Protein 3MMT (pdb70)

InterPro domains:
  IPR000741 Fructose-bisphosphate aldolase, class-I [PF00274] (5-340)
  IPR000741 Fructose-bisphosphate aldolase, class-I [PTHR11627] (4-340)
  IPR013785 Aldolase-type TIM barrel [G3DSA:3.20.20.70] (1-343)
  IPR029768 Fructose-bisphosphate aldolase class-I active site [PS00158] (215-225)

Sequence (1363 aa):
GSMNERLEDIALTLVGAGKGILAADESTATIGKRFESIGVECTEDNRRAYREMLFTAKEAMESAISGVILFDETLRQKASTGQMLTDLIRDAGAVPGIKVDTGAKPLAAFPQETITEGLDGLRERRLKDYYTLGARFAKWRAVIAIDAQTLPTRGAISQNAQALARYAALCQEAGLVPIVEPEVLMDGPSRQHSITRCFEVTKVVLHTVFKELFEARVLFEGMILKPNMVIDGKDARIASVEEVAEKTVHVLKQTVPAAVPGIAFLSGGQTDEEATAHLSAMNALGALPWKLTFSYGRALQAAALKAWAGKNENIVVAQKAFCHRARMNHLAALGQWTKDQESMNERLEEDIALTLVGAGKGILAADESTATIGKRFESIGVECTEDNRRAYREMLFTAKEAMESAISGVILFDETLRQKASTGQMLTDLIRDAGAVPGIKVDTGAKPLAAFPQETITEGLDGLRERRLKDYYTLGARFAKWRAVIAIDAQTLPTRGAISSQNAQALARYAALCQEAGLVPIVEPEVLMDGPSRQHSITRCFEVTKVVLHTVFKELFEARVLFEGMILKPNMVIDGKDARIASVEEVAEKTVHVLKQTVPAAVPGIAFLSGGQTDEEATAHLSAMNALGALPWKLTFSYGRALQAAALKAWAGKNENIVVAQKAFCHRARMNHLAALGQWTKDQESMMNERLEDIALTLVGAGKGILAADESTATIGKRFESIGVECTEDNRRAYREMLFTAKEAMESAISGVILFDETLRQKASTGQMLTDLIRDAGAVPGIKVDTGAKPLAAFPQETITEGLDGLRERLKDYYTLGARFAKWRAVIAIDAQTLPTRGAISQNAQALARYAALCQEAGLVPIVEPEVLMDGPSRQHSITRCFEVTKVVLHTVFKELFEARVLFEGMILKPNMVIDGKDARIASVEEVAEKTVHVLKQTVPAAVPGIAFLSGGQTDEEATAHLSAMNALGALPWKLTFSYGRALQAAALKAWAGKNENIVVAQKAFCHRARMNHLAALGQWTKDQEKSMNERLEDIALTLVGAGKGILAADESTATIGKRFESIGVECTEDNRRAYREMLFTAKEAMESAISGVILFDETLRQKASTGQMLTDLIRDAGAVPGIKVDTGAKPLAAFPQETITEGLDGLRERRLKDYYTLGARFAKWRAVIAIDAQTLPTRGAISQNAQALARYAALCQEAGLVPIVEPEVLMDGPSRQHSITRCFEVTKVVLHTVFKELFEARVLFEGMILKPNMVIDGKDARIASVEEVAEKTVHVLKQTVPAAVPGIAFLSGGQTDEEATAHLSAMNALGALPWKLTFSYGRALQAAALKAWAGKNENIVVAQKAFCHRARMNHLAALGQWTKDQEK

Structure (mmCIF, N/CA/C/O backbone):
data_3MMT
#
_entry.id   3MMT
#
_cell.length_a   72.390
_cell.length_b   127.710
_cell.length_c   157.630
_cell.angle_alpha   90.00
_cell.angle_beta   90.00
_cell.angle_gamma   90.00
#
_symmetry.space_group_name_H-M   'P 21 21 21'
#
loop_
_entity.id
_entity.type
_entity.pdbx_description
1 polymer 'Fructose-bisphosphate aldolase'
2 non-polymer '1,6-FRUCTOSE DIPHOSPHATE (LINEAR FORM)'
3 water water
#
loop_
_atom_site.group_PDB
_atom_site.id
_atom_site.type_symbol
_atom_site.label_atom_id
_atom_site.label_alt_id
_atom_site.label_comp_id
_atom_site.label_asym_id
_atom_site.label_entity_id
_atom_site.label_seq_id
_atom_site.pdbx_PDB_ins_code
_atom_site.Cartn_x
_atom_site.Cartn_y
_atom_site.Cartn_z
_atom_site.occupancy
_atom_site.B_iso_or_equiv
_atom_site.auth_seq_id
_atom_site.auth_comp_id
_atom_site.auth_asym_id
_atom_site.auth_atom_id
_atom_site.pdbx_PDB_model_num
ATOM 1 N N . GLY A 1 3 ? 34.406 5.771 11.647 1.00 43.90 -1 GLY A N 1
ATOM 2 C CA . GLY A 1 3 ? 35.814 6.236 11.887 1.00 45.69 -1 GLY A CA 1
ATOM 3 C C . GLY A 1 3 ? 36.232 7.348 10.924 1.00 45.75 -1 GLY A C 1
ATOM 4 O O . GLY A 1 3 ? 36.053 8.534 11.206 1.00 45.55 -1 GLY A O 1
ATOM 5 N N . SER A 1 4 ? 36.802 6.964 9.783 1.00 45.89 0 SER A N 1
ATOM 6 C CA . SER A 1 4 ? 36.994 7.903 8.672 1.00 45.61 0 SER A CA 1
ATOM 7 C C . SER A 1 4 ? 35.626 8.295 8.105 1.00 43.62 0 SER A C 1
ATOM 8 O O . SER A 1 4 ? 35.439 9.436 7.689 1.00 43.60 0 SER A O 1
ATOM 10 N N . MET A 1 5 ? 34.683 7.350 8.119 1.00 41.88 1 MET A N 1
ATOM 11 C CA . MET A 1 5 ? 33.326 7.560 7.596 1.00 40.32 1 MET A CA 1
ATOM 12 C C . MET A 1 5 ? 32.503 8.509 8.461 1.00 38.58 1 MET A C 1
ATOM 13 O O . MET A 1 5 ? 31.832 9.393 7.937 1.00 37.90 1 MET A O 1
ATOM 18 N N . ASN A 1 6 ? 32.563 8.335 9.775 1.00 37.46 2 ASN A N 1
ATOM 19 C CA . ASN A 1 6 ? 32.026 9.330 10.702 1.00 36.74 2 ASN A CA 1
ATOM 20 C C . ASN A 1 6 ? 32.590 10.724 10.401 1.00 36.76 2 ASN A C 1
ATOM 21 O O . ASN A 1 6 ? 31.846 11.693 10.273 1.00 35.73 2 ASN A O 1
ATOM 26 N N . GLU A 1 7 ? 33.909 10.802 10.272 1.00 37.32 3 GLU A N 1
ATOM 27 C CA . GLU A 1 7 ? 34.595 12.060 9.981 1.00 38.30 3 GLU A CA 1
ATOM 28 C C . GLU A 1 7 ? 34.041 12.707 8.703 1.00 36.90 3 GLU A C 1
ATOM 29 O O . GLU A 1 7 ? 33.829 13.919 8.639 1.00 37.18 3 GLU A O 1
ATOM 35 N N . ARG A 1 8 ? 33.778 11.878 7.700 1.00 35.32 4 ARG A N 1
ATOM 36 C CA . ARG A 1 8 ? 33.194 12.317 6.440 1.00 34.05 4 ARG A CA 1
ATOM 37 C C . ARG A 1 8 ? 31.770 12.829 6.614 1.00 32.17 4 ARG A C 1
ATOM 38 O O . ARG A 1 8 ? 31.405 13.839 6.018 1.00 31.89 4 ARG A O 1
ATOM 46 N N . LEU A 1 9 ? 30.955 12.126 7.401 1.00 30.49 5 LEU A N 1
ATOM 47 C CA . LEU A 1 9 ? 29.595 12.592 7.669 1.00 29.17 5 LEU A CA 1
ATOM 48 C C . LEU A 1 9 ? 29.609 13.992 8.303 1.00 29.78 5 LEU A C 1
ATOM 49 O O . LEU A 1 9 ? 28.740 14.811 7.986 1.00 28.87 5 LEU A O 1
ATOM 54 N N . GLU A 1 10 ? 30.596 14.272 9.166 1.00 30.67 6 GLU A N 1
ATOM 55 C CA . GLU A 1 10 ? 30.701 15.595 9.804 1.00 31.93 6 GLU A CA 1
ATOM 56 C C . GLU A 1 10 ? 31.008 16.619 8.741 1.00 32.61 6 GLU A C 1
ATOM 57 O O . GLU A 1 10 ? 30.352 17.658 8.678 1.00 32.85 6 GLU A O 1
ATOM 63 N N . ASP A 1 11 ? 32.009 16.316 7.913 1.00 32.98 7 ASP A N 1
ATOM 64 C CA . ASP A 1 11 ? 32.435 17.222 6.859 1.00 33.96 7 ASP A CA 1
ATOM 65 C C . ASP A 1 11 ? 31.259 17.601 5.960 1.00 32.69 7 ASP A C 1
ATOM 66 O O . ASP A 1 11 ? 31.087 18.777 5.644 1.00 33.34 7 ASP A O 1
ATOM 71 N N . ILE A 1 12 ? 30.455 16.616 5.555 1.00 30.80 8 ILE A N 1
ATOM 72 C CA . ILE A 1 12 ? 29.278 16.892 4.723 1.00 29.91 8 ILE A CA 1
ATOM 73 C C . ILE A 1 12 ? 28.285 17.753 5.497 1.00 29.60 8 ILE A C 1
ATOM 74 O O . ILE A 1 12 ? 27.782 18.738 4.975 1.00 29.84 8 ILE A O 1
ATOM 79 N N . ALA A 1 13 ? 28.012 17.373 6.743 1.00 29.26 9 ALA A N 1
ATOM 80 C CA . ALA A 1 13 ? 27.085 18.115 7.595 1.00 29.33 9 ALA A CA 1
ATOM 81 C C . ALA A 1 13 ? 27.545 19.574 7.784 1.00 30.74 9 ALA A C 1
ATOM 82 O O . ALA A 1 13 ? 26.759 20.505 7.644 1.00 30.44 9 ALA A O 1
ATOM 84 N N . LEU A 1 14 ? 28.822 19.763 8.077 1.00 32.18 10 LEU A N 1
ATOM 85 C CA . LEU A 1 14 ? 29.379 21.111 8.219 1.00 34.51 10 LEU A CA 1
ATOM 86 C C . LEU A 1 14 ? 29.236 21.923 6.932 1.00 35.11 10 LEU A C 1
ATOM 87 O O . LEU A 1 14 ? 28.838 23.089 6.983 1.00 35.96 10 LEU A O 1
ATOM 92 N N . THR A 1 15 ? 29.527 21.314 5.781 1.00 34.79 11 THR A N 1
ATOM 93 C CA . THR A 1 15 ? 29.378 22.035 4.512 1.00 35.43 11 THR A CA 1
ATOM 94 C C . THR A 1 15 ? 27.952 22.528 4.306 1.00 34.81 11 THR A C 1
ATOM 95 O O . THR A 1 15 ? 27.744 23.646 3.829 1.00 36.15 11 THR A O 1
ATOM 99 N N . LEU A 1 16 ? 26.979 21.694 4.659 1.00 33.14 12 LEU A N 1
ATOM 100 C CA . LEU A 1 16 ? 25.569 22.040 4.491 1.00 32.69 12 LEU A CA 1
ATOM 101 C C . LEU A 1 16 ? 25.100 23.226 5.343 1.00 33.50 12 LEU A C 1
ATOM 102 O O . LEU A 1 16 ? 24.085 23.836 5.024 1.00 33.83 12 LEU A O 1
ATOM 107 N N . VAL A 1 17 ? 25.810 23.550 6.422 1.00 34.16 13 VAL A N 1
ATOM 108 C CA . VAL A 1 17 ? 25.395 24.662 7.284 1.00 34.91 13 VAL A CA 1
ATOM 109 C C . VAL A 1 17 ? 26.489 25.717 7.460 1.00 36.88 13 VAL A C 1
ATOM 110 O O . VAL A 1 17 ? 26.343 26.629 8.267 1.00 38.36 13 VAL A O 1
ATOM 114 N N . GLY A 1 18 ? 27.552 25.637 6.668 1.00 37.77 14 GLY A N 1
ATOM 115 C CA . GLY A 1 18 ? 28.704 26.547 6.825 1.00 39.72 14 GLY A CA 1
ATOM 116 C C . GLY A 1 18 ? 28.666 27.817 5.981 1.00 41.12 14 GLY A C 1
ATOM 117 O O . GLY A 1 18 ? 27.908 27.915 5.019 1.00 40.90 14 GLY A O 1
ATOM 118 N N . ALA A 1 19 ? 29.486 28.797 6.360 1.00 43.10 15 ALA A N 1
ATOM 119 C CA . ALA A 1 19 ? 29.737 29.993 5.534 1.00 44.63 15 ALA A CA 1
ATOM 120 C C . ALA A 1 19 ? 28.484 30.813 5.226 1.00 44.72 15 ALA A C 1
ATOM 121 O O . ALA A 1 19 ? 28.348 31.354 4.128 1.00 45.46 15 ALA A O 1
ATOM 123 N N . GLY A 1 20 ? 27.571 30.892 6.186 1.00 43.98 16 GLY A N 1
ATOM 124 C CA . GLY A 1 20 ? 26.330 31.636 6.010 1.00 44.21 16 GLY A CA 1
ATOM 125 C C . GLY A 1 20 ? 25.436 31.171 4.873 1.00 43.11 16 GLY A C 1
ATOM 126 O O . GLY A 1 20 ? 24.642 31.949 4.345 1.00 44.34 16 GLY A O 1
ATOM 127 N N . LYS A 1 21 ? 25.551 29.907 4.492 1.00 41.24 17 LYS A N 1
ATOM 128 C CA . LYS A 1 21 ? 24.719 29.350 3.436 1.00 40.25 17 LYS A CA 1
ATOM 129 C C . LYS A 1 21 ? 23.599 28.499 4.051 1.00 38.30 17 LYS A C 1
ATOM 130 O O . LYS A 1 21 ? 23.603 28.239 5.255 1.00 37.63 17 LYS A O 1
ATOM 136 N N . GLY A 1 22 ? 22.642 28.077 3.224 1.00 37.20 18 GLY A N 1
ATOM 137 C CA . GLY A 1 22 ? 21.520 27.245 3.686 1.00 35.87 18 GLY A CA 1
ATOM 138 C C . GLY A 1 22 ? 20.893 26.362 2.623 1.00 34.52 18 GLY A C 1
ATOM 139 O O . GLY A 1 22 ? 21.302 26.369 1.475 1.00 35.14 18 GLY A O 1
ATOM 140 N N . ILE A 1 23 ? 19.877 25.605 3.009 1.00 33.28 19 ILE A N 1
ATOM 141 C CA . ILE A 1 23 ? 19.333 24.568 2.142 1.00 31.92 19 ILE A CA 1
ATOM 142 C C . ILE A 1 23 ? 18.079 25.020 1.398 1.00 32.35 19 ILE A C 1
ATOM 143 O O . ILE A 1 23 ? 17.193 25.664 1.975 1.00 32.88 19 ILE A O 1
ATOM 148 N N . LEU A 1 24 ? 18.016 24.674 0.113 1.00 31.95 20 LEU A N 1
ATOM 149 C CA . LEU A 1 24 ? 16.792 24.820 -0.661 1.00 31.92 20 LEU A CA 1
ATOM 150 C C . LEU A 1 24 ? 15.960 23.545 -0.528 1.00 30.59 20 LEU A C 1
ATOM 151 O O . LEU A 1 24 ? 16.334 22.487 -1.043 1.00 29.17 20 LEU A O 1
ATOM 156 N N . ALA A 1 25 ? 14.829 23.669 0.160 1.00 30.54 21 ALA A N 1
ATOM 157 C CA . ALA A 1 25 ? 13.898 22.565 0.336 1.00 29.98 21 ALA A CA 1
ATOM 158 C C . ALA A 1 25 ? 12.998 22.419 -0.914 1.00 30.42 21 ALA A C 1
ATOM 159 O O . ALA A 1 25 ? 11.871 22.908 -0.948 1.00 31.06 21 ALA A O 1
ATOM 161 N N . ALA A 1 26 ? 13.514 21.734 -1.931 1.00 30.15 22 ALA A N 1
ATOM 162 C CA . ALA A 1 26 ? 12.818 21.595 -3.220 1.00 31.00 22 ALA A CA 1
ATOM 163 C C . ALA A 1 26 ? 12.242 20.198 -3.396 1.00 30.03 22 ALA A C 1
ATOM 164 O O . ALA A 1 26 ? 12.089 19.725 -4.515 1.00 30.13 22 ALA A O 1
ATOM 166 N N . ASP A 1 27 ? 11.875 19.575 -2.285 1.00 29.86 23 ASP A N 1
ATOM 167 C CA . ASP A 1 27 ? 11.576 18.143 -2.250 1.00 29.30 23 ASP A CA 1
ATOM 168 C C . ASP A 1 27 ? 10.075 17.809 -2.186 1.00 29.71 23 ASP A C 1
ATOM 169 O O . ASP A 1 27 ? 9.701 16.680 -1.835 1.00 29.05 23 ASP A O 1
ATOM 174 N N . GLU A 1 28 ? 9.229 18.779 -2.537 1.00 31.11 24 GLU A N 1
ATOM 175 C CA . GLU A 1 28 ? 7.785 18.586 -2.511 1.00 32.01 24 GLU A CA 1
ATOM 176 C C . GLU A 1 28 ? 7.415 17.315 -3.285 1.00 32.59 24 GLU A C 1
ATOM 177 O O . GLU A 1 28 ? 7.894 17.093 -4.406 1.00 32.59 24 GLU A O 1
ATOM 183 N N . SER A 1 29 ? 6.572 16.477 -2.687 1.00 32.90 25 SER A N 1
ATOM 184 C CA . SER A 1 29 ? 6.087 15.294 -3.377 1.00 33.54 25 SER A CA 1
ATOM 185 C C . SER A 1 29 ? 5.170 15.729 -4.517 1.00 35.30 25 SER A C 1
ATOM 186 O O . SER A 1 29 ? 4.862 16.920 -4.674 1.00 36.68 25 SER A O 1
ATOM 189 N N . THR A 1 30 ? 4.775 14.765 -5.339 1.00 35.80 26 THR A N 1
ATOM 190 C CA . THR A 1 30 ? 3.889 15.020 -6.466 1.00 37.37 26 THR A CA 1
ATOM 191 C C . THR A 1 30 ? 2.596 15.720 -6.026 1.00 38.53 26 THR A C 1
ATOM 192 O O . THR A 1 30 ? 2.245 16.764 -6.558 1.00 39.82 26 THR A O 1
ATOM 196 N N . ALA A 1 31 ? 1.915 15.145 -5.039 1.00 38.58 27 ALA A N 1
ATOM 197 C CA . ALA A 1 31 ? 0.698 15.725 -4.462 1.00 39.58 27 ALA A CA 1
ATOM 198 C C . ALA A 1 31 ? 0.908 17.137 -3.912 1.00 40.12 27 ALA A C 1
ATOM 199 O O . ALA A 1 31 ? 0.067 18.016 -4.137 1.00 41.94 27 ALA A O 1
ATOM 201 N N . THR A 1 32 ? 2.010 17.353 -3.194 1.00 38.66 28 THR A N 1
ATOM 202 C CA . THR A 1 32 ? 2.299 18.666 -2.598 1.00 39.13 28 THR A CA 1
ATOM 203 C C . THR A 1 32 ? 2.610 19.761 -3.631 1.00 40.65 28 THR A C 1
ATOM 204 O O . THR A 1 32 ? 1.943 20.807 -3.655 1.00 42.49 28 THR A O 1
ATOM 208 N N . ILE A 1 33 ? 3.616 19.537 -4.477 1.00 40.39 29 ILE A N 1
ATOM 209 C CA . ILE A 1 33 ? 3.955 20.501 -5.540 1.00 41.56 29 ILE A CA 1
ATOM 210 C C . ILE A 1 33 ? 2.752 20.765 -6.453 1.00 43.72 29 ILE A C 1
ATOM 211 O O . ILE A 1 33 ? 2.582 21.877 -6.954 1.00 45.06 29 ILE A O 1
ATOM 216 N N . GLY A 1 34 ? 1.923 19.742 -6.666 1.00 44.15 30 GLY A N 1
ATOM 217 C CA . GLY A 1 34 ? 0.682 19.900 -7.433 1.00 46.22 30 GLY A CA 1
ATOM 218 C C . GLY A 1 34 ? -0.256 20.911 -6.805 1.00 47.72 30 GLY A C 1
ATOM 219 O O . GLY A 1 34 ? -0.822 21.755 -7.502 1.00 49.32 30 GLY A O 1
ATOM 220 N N . LYS A 1 35 ? -0.404 20.835 -5.484 1.00 47.56 31 LYS A N 1
ATOM 221 C CA . LYS A 1 35 ? -1.206 21.809 -4.741 1.00 49.23 31 LYS A CA 1
ATOM 222 C C . LYS A 1 35 ? -0.664 23.236 -4.948 1.00 50.41 31 LYS A C 1
ATOM 223 O O . LYS A 1 35 ? -1.434 24.171 -5.152 1.00 52.30 31 LYS A O 1
ATOM 225 N N . ARG A 1 36 ? 0.663 23.377 -4.936 1.00 49.71 32 ARG A N 1
ATOM 226 C CA . ARG A 1 36 ? 1.330 24.681 -5.093 1.00 50.51 32 ARG A CA 1
ATOM 227 C C . ARG A 1 36 ? 1.173 25.227 -6.514 1.00 51.99 32 ARG A C 1
ATOM 228 O O . ARG A 1 36 ? 1.108 26.442 -6.720 1.00 53.23 32 ARG A O 1
ATOM 236 N N . PHE A 1 37 ? 1.146 24.323 -7.491 1.00 51.50 33 PHE A N 1
ATOM 237 C CA . PHE A 1 37 ? 0.923 24.692 -8.887 1.00 52.87 33 PHE A CA 1
ATOM 238 C C . PHE A 1 37 ? -0.532 25.108 -9.122 1.00 55.14 33 PHE A C 1
ATOM 239 O O . PHE A 1 37 ? -0.794 26.075 -9.842 1.00 57.02 33 PHE A O 1
ATOM 247 N N . GLU A 1 38 ? -1.465 24.380 -8.508 1.00 55.47 34 GLU A N 1
ATOM 248 C CA . GLU A 1 38 ? -2.898 24.638 -8.656 1.00 57.58 34 GLU A CA 1
ATOM 249 C C . GLU A 1 38 ? -3.293 26.010 -8.103 1.00 59.41 34 GLU A C 1
ATOM 250 O O . GLU A 1 38 ? -4.226 26.634 -8.599 1.00 61.56 34 GLU A O 1
ATOM 252 N N . SER A 1 39 ? -2.586 26.485 -7.081 1.00 59.01 35 SER A N 1
ATOM 253 C CA . SER A 1 39 ? -2.856 27.820 -6.537 1.00 60.68 35 SER A CA 1
ATOM 254 C C . SER A 1 39 ? -2.565 28.929 -7.563 1.00 62.32 35 SER A C 1
ATOM 255 O O . SER A 1 39 ? -3.288 29.925 -7.617 1.00 64.52 35 SER A O 1
ATOM 258 N N . ILE A 1 40 ? -1.528 28.747 -8.379 1.00 61.50 36 ILE A N 1
ATOM 259 C CA . ILE A 1 40 ? -1.179 29.728 -9.417 1.00 63.08 36 ILE A CA 1
ATOM 260 C C . ILE A 1 40 ? -1.672 29.345 -10.822 1.00 63.97 36 ILE A C 1
ATOM 261 O O . ILE A 1 40 ? -1.242 29.935 -11.819 1.00 64.89 36 ILE A O 1
ATOM 266 N N . GLY A 1 41 ? -2.554 28.350 -10.890 1.00 63.61 37 GLY A N 1
ATOM 267 C CA . GLY A 1 41 ? -3.217 27.970 -12.136 1.00 64.65 37 GLY A CA 1
ATOM 268 C C . GLY A 1 41 ? -2.389 27.188 -13.144 1.00 63.59 37 GLY A C 1
ATOM 269 O O . GLY A 1 41 ? -2.779 27.103 -14.310 1.00 64.83 37 GLY A O 1
ATOM 270 N N . VAL A 1 42 ? -1.267 26.604 -12.714 1.00 61.18 38 VAL A N 1
ATOM 271 C CA . VAL A 1 42 ? -0.393 25.842 -13.620 1.00 60.14 38 VAL A CA 1
ATOM 272 C C . VAL A 1 42 ? -0.648 24.339 -13.501 1.00 58.80 38 VAL A C 1
ATOM 273 O O . VAL A 1 42 ? -0.634 23.795 -12.406 1.00 57.04 38 VAL A O 1
ATOM 275 N N . GLU A 1 43 ? -0.880 23.670 -14.631 1.00 59.63 39 GLU A N 1
ATOM 276 C CA . GLU A 1 43 ? -1.137 22.217 -14.638 1.00 58.76 39 GLU A CA 1
ATOM 277 C C . GLU A 1 43 ? 0.081 21.437 -14.117 1.00 56.52 39 GLU A C 1
ATOM 278 O O . GLU A 1 43 ? 1.211 21.671 -14.548 1.00 56.13 39 GLU A O 1
ATOM 280 N N . CYS A 1 44 ? -0.146 20.521 -13.181 1.00 55.39 40 CYS A N 1
ATOM 281 C CA . CYS A 1 44 ? 0.957 19.756 -12.594 1.00 53.48 40 CYS A CA 1
ATOM 282 C C . CYS A 1 44 ? 1.266 18.537 -13.442 1.00 52.64 40 CYS A C 1
ATOM 283 O O . CYS A 1 44 ? 0.608 17.504 -13.323 1.00 52.57 40 CYS A O 1
ATOM 286 N N . THR A 1 45 ? 2.261 18.691 -14.315 1.00 52.16 41 THR A N 1
ATOM 287 C CA . THR A 1 45 ? 2.763 17.611 -15.159 1.00 51.16 41 THR A CA 1
ATOM 288 C C . THR A 1 45 ? 4.254 17.447 -14.912 1.00 49.41 41 THR A C 1
ATOM 289 O O . THR A 1 45 ? 4.915 18.379 -14.442 1.00 48.77 41 THR A O 1
ATOM 293 N N . GLU A 1 46 ? 4.785 16.273 -15.252 1.00 48.43 42 GLU A N 1
ATOM 294 C CA . GLU A 1 46 ? 6.216 16.000 -15.085 1.00 47.17 42 GLU A CA 1
ATOM 295 C C . GLU A 1 46 ? 7.073 17.106 -15.701 1.00 47.07 42 GLU A C 1
ATOM 296 O O . GLU A 1 46 ? 8.007 17.583 -15.072 1.00 46.17 42 GLU A O 1
ATOM 302 N N . ASP A 1 47 ? 6.739 17.505 -16.925 1.00 47.89 43 ASP A N 1
ATOM 303 C CA . ASP A 1 47 ? 7.508 18.497 -17.670 1.00 48.14 43 ASP A CA 1
ATOM 304 C C . ASP A 1 47 ? 7.485 19.893 -17.033 1.00 47.97 43 ASP A C 1
ATOM 305 O O . ASP A 1 47 ? 8.488 20.610 -17.090 1.00 48.00 43 ASP A O 1
ATOM 310 N N . ASN A 1 48 ? 6.340 20.291 -16.470 1.00 47.58 44 ASN A N 1
ATOM 311 C CA . ASN A 1 48 ? 6.229 21.578 -15.759 1.00 47.49 44 ASN A CA 1
ATOM 312 C C . ASN A 1 48 ? 7.004 21.558 -14.441 1.00 45.22 44 ASN A C 1
ATOM 313 O O . ASN A 1 48 ? 7.562 22.570 -14.023 1.00 44.95 44 ASN A O 1
ATOM 318 N N . ARG A 1 49 ? 7.020 20.403 -13.791 1.00 43.27 45 ARG A N 1
ATOM 319 C CA . ARG A 1 49 ? 7.833 20.222 -12.602 1.00 41.50 45 ARG A CA 1
ATOM 320 C C . ARG A 1 49 ? 9.325 20.269 -12.942 1.00 41.00 45 ARG A C 1
ATOM 321 O O . ARG A 1 49 ? 10.136 20.755 -12.162 1.00 40.13 45 ARG A O 1
ATOM 329 N N . ARG A 1 50 ? 9.673 19.782 -14.127 1.00 41.61 46 ARG A N 1
ATOM 330 C CA . ARG A 1 50 ? 11.058 19.788 -14.593 1.00 41.55 46 ARG A CA 1
ATOM 331 C C . ARG A 1 50 ? 11.503 21.212 -14.938 1.00 42.14 46 ARG A C 1
ATOM 332 O O . ARG A 1 50 ? 12.582 21.646 -14.524 1.00 41.98 46 ARG A O 1
ATOM 340 N N . ALA A 1 51 ? 10.660 21.937 -15.669 1.00 42.99 47 ALA A N 1
ATOM 341 C CA . ALA A 1 51 ? 10.929 23.334 -16.010 1.00 43.92 47 ALA A CA 1
ATOM 342 C C . ALA A 1 51 ? 11.074 24.199 -14.766 1.00 43.41 47 ALA A C 1
ATOM 343 O O . ALA A 1 51 ? 12.041 24.948 -14.629 1.00 43.85 47 ALA A O 1
ATOM 345 N N . TYR A 1 52 ? 10.105 24.093 -13.862 1.00 42.86 48 TYR A N 1
ATOM 346 C CA . TYR A 1 52 ? 10.092 24.899 -12.649 1.00 42.38 48 TYR A CA 1
ATOM 347 C C . TYR A 1 52 ? 11.385 24.704 -11.855 1.00 41.10 48 TYR A C 1
ATOM 348 O O . TYR A 1 52 ? 12.052 25.662 -11.465 1.00 42.06 48 TYR A O 1
ATOM 357 N N . ARG A 1 53 ? 11.754 23.460 -11.635 1.00 39.35 49 ARG A N 1
ATOM 358 C CA . ARG A 1 53 ? 12.929 23.189 -10.841 1.00 38.34 49 ARG A CA 1
ATOM 359 C C . ARG A 1 53 ? 14.204 23.549 -11.581 1.00 38.79 49 ARG A C 1
ATOM 360 O O . ARG A 1 53 ? 15.153 24.017 -10.955 1.00 38.70 49 ARG A O 1
ATOM 368 N N . GLU A 1 54 ? 14.221 23.372 -12.904 1.00 39.27 50 GLU A N 1
ATOM 369 C CA . GLU A 1 54 ? 15.388 23.767 -13.685 1.00 39.94 50 GLU A CA 1
ATOM 370 C C . GLU A 1 54 ? 15.592 25.280 -13.567 1.00 41.33 50 GLU A C 1
ATOM 371 O O . GLU A 1 54 ? 16.724 25.748 -13.489 1.00 41.62 50 GLU A O 1
ATOM 377 N N . MET A 1 55 ? 14.498 26.038 -13.547 1.00 42.33 51 MET A N 1
ATOM 378 C CA . MET A 1 55 ? 14.578 27.490 -13.386 1.00 43.90 51 MET A CA 1
ATOM 379 C C . MET A 1 55 ? 15.262 27.844 -12.064 1.00 43.41 51 MET A C 1
ATOM 380 O O . MET A 1 55 ? 16.140 28.712 -12.027 1.00 43.87 51 MET A O 1
ATOM 385 N N . LEU A 1 56 ? 14.871 27.167 -10.984 1.00 42.03 52 LEU A N 1
ATOM 386 C CA . LEU A 1 56 ? 15.502 27.411 -9.692 1.00 41.73 52 LEU A CA 1
ATOM 387 C C . LEU A 1 56 ? 16.999 27.084 -9.758 1.00 41.49 52 LEU A C 1
ATOM 388 O O . LEU A 1 56 ? 17.830 27.921 -9.410 1.00 42.33 52 LEU A O 1
ATOM 393 N N . PHE A 1 57 ? 17.345 25.894 -10.244 1.00 40.54 53 PHE A N 1
ATOM 394 C CA . PHE A 1 57 ? 18.743 25.429 -10.210 1.00 40.08 53 PHE A CA 1
ATOM 395 C C . PHE A 1 57 ? 19.704 26.165 -11.169 1.00 41.64 53 PHE A C 1
ATOM 396 O O . PHE A 1 57 ? 20.922 25.966 -11.088 1.00 41.41 53 PHE A O 1
ATOM 404 N N . THR A 1 58 ? 19.165 26.967 -12.091 1.00 43.37 54 THR A N 1
ATOM 405 C CA . THR A 1 58 ? 19.978 27.741 -13.035 1.00 45.00 54 THR A CA 1
ATOM 406 C C . THR A 1 58 ? 20.014 29.225 -12.653 1.00 46.95 54 THR A C 1
ATOM 407 O O . THR A 1 58 ? 20.481 30.053 -13.436 1.00 47.99 54 THR A O 1
ATOM 411 N N . ALA A 1 59 ? 19.502 29.551 -11.463 1.00 47.33 55 ALA A N 1
ATOM 412 C CA . ALA A 1 59 ? 19.694 30.875 -10.855 1.00 49.13 55 ALA A CA 1
ATOM 413 C C . ALA A 1 59 ? 21.090 30.890 -10.245 1.00 49.49 55 ALA A C 1
ATOM 414 O O . ALA A 1 59 ? 21.256 30.679 -9.043 1.00 48.65 55 ALA A O 1
ATOM 416 N N . LYS A 1 60 ? 22.085 31.145 -11.094 1.00 51.15 56 LYS A N 1
ATOM 417 C CA . LYS A 1 60 ? 23.494 30.886 -10.769 1.00 51.41 56 LYS A CA 1
ATOM 418 C C . LYS A 1 60 ? 23.936 31.601 -9.504 1.00 51.62 56 LYS A C 1
ATOM 419 O O . LYS A 1 60 ? 24.500 30.963 -8.619 1.00 50.97 56 LYS A O 1
ATOM 425 N N . GLU A 1 61 ? 23.665 32.904 -9.415 1.00 53.08 57 GLU A N 1
ATOM 426 C CA . GLU A 1 61 ? 24.120 33.725 -8.283 1.00 53.75 57 GLU A CA 1
ATOM 427 C C . GLU A 1 61 ? 23.496 33.278 -6.965 1.00 52.46 57 GLU A C 1
ATOM 428 O O . GLU A 1 61 ? 24.184 33.208 -5.936 1.00 52.57 57 GLU A O 1
ATOM 430 N N . ALA A 1 62 ? 22.195 32.989 -6.988 1.00 51.47 58 ALA A N 1
ATOM 431 C CA . ALA A 1 62 ? 21.507 32.472 -5.800 1.00 49.84 58 ALA A CA 1
ATOM 432 C C . ALA A 1 62 ? 22.087 31.122 -5.391 1.00 47.70 58 ALA A C 1
ATOM 433 O O . ALA A 1 62 ? 22.429 30.907 -4.229 1.00 47.14 58 ALA A O 1
ATOM 435 N N . MET A 1 63 ? 22.205 30.222 -6.357 1.00 46.49 59 MET A N 1
ATOM 436 C CA . MET A 1 63 ? 22.703 28.884 -6.091 1.00 44.82 59 MET A CA 1
ATOM 437 C C . MET A 1 63 ? 24.166 28.868 -5.679 1.00 44.94 59 MET A C 1
ATOM 438 O O . MET A 1 63 ? 24.566 28.050 -4.847 1.00 44.42 59 MET A O 1
ATOM 443 N N . GLU A 1 64 ? 24.965 29.760 -6.252 1.00 46.39 60 GLU A N 1
ATOM 444 C CA . GLU A 1 64 ? 26.410 29.744 -6.010 1.00 46.60 60 GLU A CA 1
ATOM 445 C C . GLU A 1 64 ? 26.734 30.338 -4.661 1.00 46.31 60 GLU A C 1
ATOM 446 O O . GLU A 1 64 ? 27.627 29.843 -3.969 1.00 45.96 60 GLU A O 1
ATOM 452 N N . SER A 1 65 ? 25.991 31.381 -4.285 1.00 46.62 61 SER A N 1
ATOM 453 C CA . SER A 1 65 ? 26.359 32.235 -3.158 1.00 47.11 61 SER A CA 1
ATOM 454 C C . SER A 1 65 ? 25.557 31.975 -1.886 1.00 45.51 61 SER A C 1
ATOM 455 O O . SER A 1 65 ? 26.034 32.281 -0.792 1.00 46.18 61 SER A O 1
ATOM 458 N N . ALA A 1 66 ? 24.347 31.431 -2.022 1.00 43.32 62 ALA A N 1
ATOM 459 C CA . ALA A 1 66 ? 23.453 31.286 -0.876 1.00 42.03 62 ALA A CA 1
ATOM 460 C C . ALA A 1 66 ? 23.117 29.844 -0.488 1.00 39.47 62 ALA A C 1
ATOM 461 O O . ALA A 1 66 ? 22.923 29.559 0.693 1.00 38.66 62 ALA A O 1
ATOM 463 N N . ILE A 1 67 ? 23.061 28.940 -1.463 1.00 37.92 63 ILE A N 1
ATOM 464 C CA . ILE A 1 67 ? 22.546 27.589 -1.235 1.00 35.55 63 ILE A CA 1
ATOM 465 C C . ILE A 1 67 ? 23.627 26.514 -1.177 1.00 34.26 63 ILE A C 1
ATOM 466 O O . ILE A 1 67 ? 24.310 26.260 -2.159 1.00 34.01 63 ILE A O 1
ATOM 471 N N . SER A 1 68 ? 23.752 25.875 -0.016 1.00 33.22 64 SER A N 1
ATOM 472 C CA . SER A 1 68 ? 24.768 24.848 0.232 1.00 32.10 64 SER A CA 1
ATOM 473 C C . SER A 1 68 ? 24.313 23.495 -0.265 1.00 30.52 64 SER A C 1
ATOM 474 O O . SER A 1 68 ? 25.124 22.651 -0.621 1.00 30.24 64 SER A O 1
ATOM 477 N N . GLY A 1 69 ? 23.007 23.279 -0.246 1.00 29.94 65 GLY A N 1
ATOM 478 C CA . GLY A 1 69 ? 22.441 22.006 -0.643 1.00 28.68 65 GLY A CA 1
ATOM 479 C C . GLY A 1 69 ? 20.992 22.125 -1.069 1.00 28.56 65 GLY A C 1
ATOM 480 O O . GLY A 1 69 ? 20.278 23.043 -0.655 1.00 28.59 65 GLY A O 1
ATOM 481 N N . VAL A 1 70 ? 20.556 21.177 -1.892 1.00 27.91 66 VAL A N 1
ATOM 482 C CA . VAL A 1 70 ? 19.168 21.129 -2.341 1.00 27.92 66 VAL A CA 1
ATOM 483 C C . VAL A 1 70 ? 18.529 19.794 -2.002 1.00 26.81 66 VAL A C 1
ATOM 484 O O . VAL A 1 70 ? 19.047 18.740 -2.381 1.00 26.46 66 VAL A O 1
ATOM 488 N N . ILE A 1 71 ? 17.396 19.835 -1.306 1.00 26.65 67 ILE A N 1
ATOM 489 C CA . ILE A 1 71 ? 16.627 18.611 -1.046 1.00 25.64 67 ILE A CA 1
ATOM 490 C C . ILE A 1 71 ? 15.728 18.324 -2.245 1.00 25.91 67 ILE A C 1
ATOM 491 O O . ILE A 1 71 ? 14.951 19.173 -2.653 1.00 26.82 67 ILE A O 1
ATOM 496 N N . LEU A 1 72 ? 15.829 17.122 -2.803 1.00 25.79 68 LEU A N 1
ATOM 497 C CA . LEU A 1 72 ? 15.086 16.774 -4.011 1.00 26.18 68 LEU A CA 1
ATOM 498 C C . LEU A 1 72 ? 14.126 15.630 -3.733 1.00 26.14 68 LEU A C 1
ATOM 499 O O . LEU A 1 72 ? 14.339 14.825 -2.817 1.00 25.61 68 LEU A O 1
ATOM 504 N N . PHE A 1 73 ? 13.072 15.564 -4.538 1.00 27.10 69 PHE A N 1
ATOM 505 C CA . PHE A 1 73 ? 12.156 14.423 -4.540 1.00 27.23 69 PHE A CA 1
ATOM 506 C C . PHE A 1 73 ? 12.676 13.390 -5.533 1.00 27.24 69 PHE A C 1
ATOM 507 O O . PHE A 1 73 ? 13.400 13.734 -6.479 1.00 27.74 69 PHE A O 1
ATOM 515 N N . ASP A 1 74 ? 12.323 12.130 -5.305 1.00 26.67 70 ASP A N 1
ATOM 516 C CA . ASP A 1 74 ? 12.820 11.017 -6.106 1.00 26.89 70 ASP A CA 1
ATOM 517 C C . ASP A 1 74 ? 12.857 11.340 -7.607 1.00 28.09 70 ASP A C 1
ATOM 518 O O . ASP A 1 74 ? 13.897 11.221 -8.255 1.00 28.04 70 ASP A O 1
ATOM 523 N N . GLU A 1 75 ? 11.716 11.761 -8.139 1.00 28.98 71 GLU A N 1
ATOM 524 C CA . GLU A 1 75 ? 11.587 12.117 -9.545 1.00 30.24 71 GLU A CA 1
ATOM 525 C C . GLU A 1 75 ? 12.691 13.062 -9.992 1.00 30.58 71 GLU A C 1
ATOM 526 O O . GLU A 1 75 ? 13.398 12.787 -10.964 1.00 31.26 71 GLU A O 1
ATOM 532 N N . THR A 1 76 ? 12.844 14.170 -9.273 1.00 30.45 72 THR A N 1
ATOM 533 C CA . THR A 1 76 ? 13.767 15.216 -9.680 1.00 30.78 72 THR A CA 1
ATOM 534 C C . THR A 1 76 ? 15.228 14.727 -9.717 1.00 30.55 72 THR A C 1
ATOM 535 O O . THR A 1 76 ? 16.006 15.101 -10.601 1.00 31.13 72 THR A O 1
ATOM 539 N N . LEU A 1 77 ? 15.579 13.842 -8.797 1.00 30.14 73 LEU A N 1
ATOM 540 C CA . LEU A 1 77 ? 16.932 13.308 -8.718 1.00 29.86 73 LEU A CA 1
ATOM 541 C C . LEU A 1 77 ? 17.306 12.556 -10.007 1.00 30.46 73 LEU A C 1
ATOM 542 O O . LEU A 1 77 ? 18.469 12.565 -10.421 1.00 30.32 73 LEU A O 1
ATOM 547 N N . ARG A 1 78 ? 16.307 11.951 -10.651 1.00 30.79 74 ARG A N 1
ATOM 548 C CA . ARG A 1 78 ? 16.508 11.188 -11.900 1.00 31.53 74 ARG A CA 1
ATOM 549 C C . ARG A 1 78 ? 16.222 11.959 -13.196 1.00 32.35 74 ARG A C 1
ATOM 550 O O . ARG A 1 78 ? 16.308 11.380 -14.274 1.00 32.73 74 ARG A O 1
ATOM 558 N N . GLN A 1 79 ? 15.888 13.248 -13.088 1.00 32.90 75 GLN A N 1
ATOM 559 C CA . GLN A 1 79 ? 15.469 14.067 -14.235 1.00 34.17 75 GLN A CA 1
ATOM 560 C C . GLN A 1 79 ? 16.613 14.802 -14.927 1.00 34.67 75 GLN A C 1
ATOM 561 O O . GLN A 1 79 ? 17.522 15.335 -14.266 1.00 33.95 75 GLN A O 1
ATOM 567 N N . LYS A 1 80 ? 16.522 14.858 -16.256 1.00 35.32 76 LYS A N 1
ATOM 568 C CA . LYS A 1 80 ? 17.430 15.657 -17.072 1.00 36.34 76 LYS A CA 1
ATOM 569 C C . LYS A 1 80 ? 16.932 17.096 -17.193 1.00 37.22 76 LYS A C 1
ATOM 570 O O . LYS A 1 80 ? 15.727 17.341 -17.252 1.00 37.54 76 LYS A O 1
ATOM 576 N N . ALA A 1 81 ? 17.872 18.037 -17.239 1.00 37.77 77 ALA A N 1
ATOM 577 C CA . ALA A 1 81 ? 17.579 19.411 -17.659 1.00 39.14 77 ALA A CA 1
ATOM 578 C C . ALA A 1 81 ? 17.343 19.431 -19.164 1.00 40.58 77 ALA A C 1
ATOM 579 O O . ALA A 1 81 ? 17.750 18.513 -19.873 1.00 40.08 77 ALA A O 1
ATOM 581 N N . SER A 1 82 ? 16.707 20.495 -19.648 1.00 42.28 78 SER A N 1
ATOM 582 C CA . SER A 1 82 ? 16.416 20.659 -21.068 1.00 43.74 78 SER A CA 1
ATOM 583 C C . SER A 1 82 ? 17.686 20.721 -21.922 1.00 44.36 78 SER A C 1
ATOM 584 O O . SER A 1 82 ? 17.648 20.412 -23.110 1.00 45.10 78 SER A O 1
ATOM 587 N N . THR A 1 83 ? 18.804 21.119 -21.321 1.00 44.16 79 THR A N 1
ATOM 588 C CA . THR A 1 83 ? 20.094 21.147 -22.022 1.00 45.00 79 THR A CA 1
ATOM 589 C C . THR A 1 83 ? 20.802 19.782 -22.096 1.00 44.10 79 THR A C 1
ATOM 590 O O . THR A 1 83 ? 21.876 19.672 -22.690 1.00 44.31 79 THR A O 1
ATOM 594 N N . GLY A 1 84 ? 20.206 18.750 -21.499 1.00 42.97 80 GLY A N 1
ATOM 595 C CA . GLY A 1 84 ? 20.710 17.382 -21.635 1.00 42.27 80 GLY A CA 1
ATOM 596 C C . GLY A 1 84 ? 21.473 16.835 -20.434 1.00 40.92 80 GLY A C 1
ATOM 597 O O . GLY A 1 84 ? 21.607 15.618 -20.289 1.00 39.80 80 GLY A O 1
ATOM 598 N N . GLN A 1 85 ? 21.980 17.717 -19.575 1.00 40.76 81 GLN A N 1
ATOM 599 C CA . GLN A 1 85 ? 22.625 17.260 -18.349 1.00 39.72 81 GLN A CA 1
ATOM 600 C C . GLN A 1 85 ? 21.549 16.882 -17.356 1.00 37.97 81 GLN A C 1
ATOM 601 O O . GLN A 1 85 ? 20.388 17.274 -17.498 1.00 38.28 81 GLN A O 1
ATOM 607 N N . MET A 1 86 ? 21.964 16.158 -16.327 1.00 35.97 82 MET A N 1
ATOM 608 C CA . MET A 1 86 ? 21.102 15.856 -15.187 1.00 34.88 82 MET A CA 1
ATOM 609 C C . MET A 1 86 ? 20.828 17.150 -14.427 1.00 34.54 82 MET A C 1
ATOM 610 O O . MET A 1 86 ? 21.687 18.012 -14.361 1.00 34.85 82 MET A O 1
ATOM 615 N N . LEU A 1 87 ? 19.637 17.299 -13.861 1.00 34.27 83 LEU A N 1
ATOM 616 C CA . LEU A 1 87 ? 19.377 18.445 -12.992 1.00 34.56 83 LEU A CA 1
ATOM 617 C C . LEU A 1 87 ? 20.424 18.509 -11.857 1.00 34.18 83 LEU A C 1
ATOM 618 O O . LEU A 1 87 ? 20.858 19.605 -11.482 1.00 34.52 83 LEU A O 1
ATOM 623 N N . THR A 1 88 ? 20.859 17.346 -11.354 1.00 33.31 84 THR A N 1
ATOM 624 C CA . THR A 1 88 ? 21.882 17.304 -10.291 1.00 33.30 84 THR A CA 1
ATOM 625 C C . THR A 1 88 ? 23.246 17.834 -10.734 1.00 34.18 84 THR A C 1
ATOM 626 O O . THR A 1 88 ? 23.978 18.373 -9.912 1.00 34.49 84 THR A O 1
ATOM 630 N N . ASP A 1 89 ? 23.580 17.701 -12.016 1.00 35.03 85 ASP A N 1
ATOM 631 C CA . ASP A 1 89 ? 24.817 18.287 -12.541 1.00 36.43 85 ASP A CA 1
ATOM 632 C C . ASP A 1 89 ? 24.825 19.793 -12.355 1.00 37.51 85 ASP A C 1
ATOM 633 O O . ASP A 1 89 ? 25.850 20.358 -11.986 1.00 38.01 85 ASP A O 1
ATOM 638 N N . LEU A 1 90 ? 23.688 20.432 -12.644 1.00 38.12 86 LEU A N 1
ATOM 639 C CA . LEU A 1 90 ? 23.549 21.883 -12.495 1.00 39.34 86 LEU A CA 1
ATOM 640 C C . LEU A 1 90 ? 23.762 22.283 -11.055 1.00 38.75 86 LEU A C 1
ATOM 641 O O . LEU A 1 90 ? 24.438 23.271 -10.776 1.00 39.70 86 LEU A O 1
ATOM 646 N N . ILE A 1 91 ? 23.181 21.503 -10.146 1.00 37.47 87 ILE A N 1
ATOM 647 C CA . ILE A 1 91 ? 23.276 21.768 -8.717 1.00 36.62 87 ILE A CA 1
ATOM 648 C C . ILE A 1 91 ? 24.742 21.715 -8.288 1.00 37.32 87 ILE A C 1
ATOM 649 O O . ILE A 1 91 ? 25.233 22.640 -7.638 1.00 37.70 87 ILE A O 1
ATOM 654 N N . ARG A 1 92 ? 25.441 20.654 -8.690 1.00 37.37 88 ARG A N 1
ATOM 655 C CA . ARG A 1 92 ? 26.870 20.494 -8.387 1.00 38.54 88 ARG A CA 1
ATOM 656 C C . ARG A 1 92 ? 27.789 21.524 -9.067 1.00 39.81 88 ARG A C 1
ATOM 657 O O . ARG A 1 92 ? 28.795 21.940 -8.483 1.00 40.17 88 ARG A O 1
ATOM 665 N N . ASP A 1 93 ? 27.457 21.928 -10.291 1.00 40.40 89 ASP A N 1
ATOM 666 C CA . ASP A 1 93 ? 28.220 22.980 -10.973 1.00 41.90 89 ASP A CA 1
ATOM 667 C C . ASP A 1 93 ? 28.129 24.311 -10.242 1.00 41.92 89 ASP A C 1
ATOM 668 O O . ASP A 1 93 ? 28.969 25.182 -10.436 1.00 43.46 89 ASP A O 1
ATOM 673 N N . ALA A 1 94 ? 27.087 24.485 -9.442 1.00 40.53 90 ALA A N 1
ATOM 674 C CA . ALA A 1 94 ? 26.928 25.704 -8.663 1.00 41.02 90 ALA A CA 1
ATOM 675 C C . ALA A 1 94 ? 27.537 25.581 -7.248 1.00 40.12 90 ALA A C 1
ATOM 676 O O . ALA A 1 94 ? 27.347 26.462 -6.416 1.00 41.01 90 ALA A O 1
ATOM 678 N N . GLY A 1 95 ? 28.281 24.505 -6.984 1.00 38.85 91 GLY A N 1
ATOM 679 C CA . GLY A 1 95 ? 28.926 24.300 -5.681 1.00 38.04 91 GLY A CA 1
ATOM 680 C C . GLY A 1 95 ? 27.973 23.840 -4.590 1.00 36.66 91 GLY A C 1
ATOM 681 O O . GLY A 1 95 ? 28.343 23.816 -3.411 1.00 36.80 91 GLY A O 1
ATOM 682 N N . ALA A 1 96 ? 26.750 23.467 -4.976 1.00 35.09 92 ALA A N 1
ATOM 683 C CA . ALA A 1 96 ? 25.746 22.977 -4.034 1.00 33.75 92 ALA A CA 1
ATOM 684 C C . ALA A 1 96 ? 25.717 21.437 -4.022 1.00 32.15 92 ALA A C 1
ATOM 685 O O . ALA A 1 96 ? 26.069 20.792 -5.008 1.00 31.98 92 ALA A O 1
ATOM 687 N N . VAL A 1 97 ? 25.316 20.865 -2.888 1.00 30.96 93 VAL A N 1
ATOM 688 C CA . VAL A 1 97 ? 25.274 19.410 -2.705 1.00 29.53 93 VAL A CA 1
ATOM 689 C C . VAL A 1 97 ? 23.840 18.928 -2.856 1.00 28.63 93 VAL A C 1
ATOM 690 O O . VAL A 1 97 ? 22.942 19.532 -2.288 1.00 28.73 93 VAL A O 1
ATOM 694 N N . PRO A 1 98 ? 23.616 17.842 -3.617 1.00 27.71 94 PRO A N 1
ATOM 695 C CA . PRO A 1 98 ? 22.264 17.322 -3.734 1.00 26.90 94 PRO A CA 1
ATOM 696 C C . PRO A 1 98 ? 21.890 16.368 -2.601 1.00 25.57 94 PRO A C 1
ATOM 697 O O . PRO A 1 98 ? 22.730 15.606 -2.116 1.00 24.55 94 PRO A O 1
ATOM 701 N N . GLY A 1 99 ? 20.619 16.430 -2.199 1.00 25.09 95 GLY A N 1
ATOM 702 C CA . GLY A 1 99 ? 20.056 15.537 -1.193 1.00 24.08 95 GLY A CA 1
ATOM 703 C C . GLY A 1 99 ? 18.680 15.030 -1.588 1.00 23.71 95 GLY A C 1
ATOM 704 O O . GLY A 1 99 ? 18.084 15.505 -2.564 1.00 24.75 95 GLY A O 1
ATOM 705 N N . ILE A 1 100 ? 18.167 14.083 -0.812 1.00 22.50 96 ILE A N 1
ATOM 706 C CA . ILE A 1 100 ? 17.012 13.306 -1.218 1.00 22.06 96 ILE A CA 1
ATOM 707 C C . ILE A 1 100 ? 16.063 13.097 -0.051 1.00 21.45 96 ILE A C 1
ATOM 708 O O . ILE A 1 100 ? 16.470 12.620 1.002 1.00 21.16 96 ILE A O 1
ATOM 713 N N . LYS A 1 101 ? 14.803 13.486 -0.233 1.00 21.60 97 LYS A N 1
ATOM 714 C CA . LYS A 1 101 ? 13.752 13.170 0.735 1.00 21.10 97 LYS A CA 1
ATOM 715 C C . LYS A 1 101 ? 13.360 11.710 0.530 1.00 20.70 97 LYS A C 1
ATOM 716 O O . LYS A 1 101 ? 13.098 11.282 -0.610 1.00 20.64 97 LYS A O 1
ATOM 722 N N . VAL A 1 102 ? 13.319 10.943 1.614 1.00 20.02 98 VAL A N 1
ATOM 723 C CA . VAL A 1 102 ? 13.141 9.481 1.499 1.00 19.76 98 VAL A CA 1
ATOM 724 C C . VAL A 1 102 ? 11.860 8.939 2.143 1.00 20.22 98 VAL A C 1
ATOM 725 O O . VAL A 1 102 ? 11.504 7.790 1.928 1.00 19.80 98 VAL A O 1
ATOM 729 N N . ASP A 1 103 ? 11.166 9.747 2.940 1.00 21.06 99 ASP A N 1
ATOM 730 C CA . ASP A 1 103 ? 9.900 9.296 3.510 1.00 21.16 99 ASP A CA 1
ATOM 731 C C . ASP A 1 103 ? 8.838 9.239 2.426 1.00 21.80 99 ASP A C 1
ATOM 732 O O . ASP A 1 103 ? 8.981 9.869 1.368 1.00 22.58 99 ASP A O 1
ATOM 737 N N . THR A 1 104 ? 7.787 8.466 2.689 1.00 22.03 100 THR A N 1
ATOM 738 C CA . THR A 1 104 ? 6.725 8.235 1.720 1.00 22.56 100 THR A CA 1
ATOM 739 C C . THR A 1 104 ? 5.436 8.949 2.130 1.00 23.13 100 THR A C 1
ATOM 740 O O . THR A 1 104 ? 4.366 8.651 1.604 1.00 23.86 100 THR A O 1
ATOM 744 N N . GLY A 1 105 ? 5.547 9.915 3.051 1.00 23.06 101 GLY A N 1
ATOM 745 C CA . GLY A 1 105 ? 4.399 10.738 3.487 1.00 22.89 101 GLY A CA 1
ATOM 746 C C . GLY A 1 105 ? 3.941 10.437 4.902 1.00 22.22 101 GLY A C 1
ATOM 747 O O . GLY A 1 105 ? 4.213 9.368 5.434 1.00 20.99 101 GLY A O 1
ATOM 748 N N . ALA A 1 106 ? 3.233 11.391 5.505 1.00 22.53 102 ALA A N 1
ATOM 749 C CA . ALA A 1 106 ? 2.711 11.241 6.862 1.00 22.16 102 ALA A CA 1
ATOM 750 C C . ALA A 1 106 ? 1.310 10.652 6.803 1.00 22.84 102 ALA A C 1
ATOM 751 O O . ALA A 1 106 ? 0.394 11.298 6.309 1.00 24.01 102 ALA A O 1
ATOM 753 N N . LYS A 1 107 ? 1.151 9.427 7.297 1.00 22.16 103 LYS A N 1
ATOM 754 C CA . LYS A 1 107 ? -0.116 8.706 7.213 1.00 22.78 103 LYS A CA 1
ATOM 755 C C . LYS A 1 107 ? -0.828 8.710 8.552 1.00 22.50 103 LYS A C 1
ATOM 756 O O . LYS A 1 107 ? -0.180 8.870 9.583 1.00 21.95 103 LYS A O 1
ATOM 762 N N . PRO A 1 108 ? -2.152 8.482 8.555 1.00 22.71 104 PRO A N 1
ATOM 763 C CA . PRO A 1 108 ? -2.874 8.425 9.827 1.00 22.61 104 PRO A CA 1
ATOM 764 C C . PRO A 1 108 ? -2.341 7.318 10.749 1.00 21.31 104 PRO A C 1
ATOM 765 O O . PRO A 1 108 ? -2.016 6.219 10.288 1.00 19.94 104 PRO A O 1
ATOM 769 N N . LEU A 1 109 ? -2.261 7.637 12.038 1.00 20.80 105 LEU A N 1
ATOM 770 C CA . LEU A 1 109 ? -1.702 6.742 13.056 1.00 20.13 105 LEU A CA 1
ATOM 771 C C . LEU A 1 109 ? -2.836 5.982 13.735 1.00 20.58 105 LEU A C 1
ATOM 772 O O . LEU A 1 109 ? -3.698 6.583 14.382 1.00 22.11 105 LEU A O 1
ATOM 777 N N . ALA A 1 110 ? -2.845 4.670 13.547 1.00 20.30 106 ALA A N 1
ATOM 778 C CA . ALA A 1 110 ? -3.830 3.779 14.147 1.00 21.05 106 ALA A CA 1
ATOM 779 C C . ALA A 1 110 ? -3.963 4.019 15.651 1.00 21.30 106 ALA A C 1
ATOM 780 O O . ALA A 1 110 ? -2.960 4.099 16.367 1.00 20.36 106 ALA A O 1
ATOM 782 N N . ALA A 1 111 ? -5.207 4.170 16.106 1.00 22.63 107 ALA A N 1
ATOM 783 C CA . ALA A 1 111 ? -5.532 4.433 17.518 1.00 22.86 107 ALA A CA 1
ATOM 784 C C . ALA A 1 111 ? -5.173 5.847 18.026 1.00 22.94 107 ALA A C 1
ATOM 785 O O . ALA A 1 111 ? -5.406 6.153 19.202 1.00 23.16 107 ALA A O 1
ATOM 787 N N . PHE A 1 112 ? -4.611 6.704 17.168 1.00 22.38 108 PHE A N 1
ATOM 788 C CA . PHE A 1 112 ? -4.360 8.097 17.550 1.00 22.41 108 PHE A CA 1
ATOM 789 C C . PHE A 1 112 ? -5.050 9.045 16.573 1.00 23.35 108 PHE A C 1
ATOM 790 O O . PHE A 1 112 ? -4.401 9.592 15.684 1.00 22.95 108 PHE A O 1
ATOM 798 N N . PRO A 1 113 ? -6.376 9.232 16.727 1.00 25.23 109 PRO A N 1
ATOM 799 C CA . PRO A 1 113 ? -7.103 10.087 15.770 1.00 27.00 109 PRO A CA 1
ATOM 800 C C . PRO A 1 113 ? -6.485 11.463 15.665 1.00 27.10 109 PRO A C 1
ATOM 801 O O . PRO A 1 113 ? -6.072 12.002 16.680 1.00 26.42 109 PRO A O 1
ATOM 805 N N . GLN A 1 114 ? -6.422 11.987 14.437 1.00 28.30 110 GLN A N 1
ATOM 806 C CA . GLN A 1 114 ? -5.892 13.332 14.112 1.00 29.34 110 GLN A CA 1
ATOM 807 C C . GLN A 1 114 ? -4.376 13.448 14.204 1.00 27.62 110 GLN A C 1
ATOM 808 O O . GLN A 1 114 ? -3.831 14.542 14.104 1.00 27.71 110 GLN A O 1
ATOM 814 N N . GLU A 1 115 ? -3.687 12.326 14.373 1.00 26.50 111 GLU A N 1
ATOM 815 C CA . GLU A 1 115 ? -2.236 12.346 14.367 1.00 25.07 111 GLU A CA 1
ATOM 816 C C . GLU A 1 115 ? -1.738 11.390 13.334 1.00 24.28 111 GLU A C 1
ATOM 817 O O . GLU A 1 115 ? -2.460 10.481 12.908 1.00 24.47 111 GLU A O 1
ATOM 823 N N . THR A 1 116 ? -0.496 11.609 12.932 1.00 23.23 112 THR A N 1
ATOM 824 C CA . THR A 1 116 ? 0.085 10.875 11.850 1.00 22.54 112 THR A CA 1
ATOM 825 C C . THR A 1 116 ? 1.362 10.171 12.266 1.00 21.46 112 THR A C 1
ATOM 826 O O . THR A 1 116 ? 1.972 10.500 13.293 1.00 21.31 112 THR A O 1
ATOM 830 N N . ILE A 1 117 ? 1.735 9.188 11.450 1.00 20.60 113 ILE A N 1
ATOM 831 C CA . ILE A 1 117 ? 3.014 8.507 11.537 1.00 19.75 113 ILE A CA 1
ATOM 832 C C . ILE A 1 117 ? 3.580 8.479 10.132 1.00 19.89 113 ILE A C 1
ATOM 833 O O . ILE A 1 117 ? 2.851 8.229 9.164 1.00 20.70 113 ILE A O 1
ATOM 838 N N . THR A 1 118 ? 4.872 8.741 10.009 1.00 19.58 114 THR A N 1
ATOM 839 C CA . THR A 1 118 ? 5.492 8.848 8.695 1.00 19.64 114 THR A CA 1
ATOM 840 C C . THR A 1 118 ? 6.002 7.478 8.288 1.00 19.49 114 THR A C 1
ATOM 841 O O . THR A 1 118 ? 6.642 6.798 9.086 1.00 18.98 114 THR A O 1
ATOM 845 N N . GLU A 1 119 ? 5.704 7.091 7.049 1.00 19.75 115 GLU A N 1
ATOM 846 C CA . GLU A 1 119 ? 6.127 5.815 6.494 1.00 19.39 115 GLU A CA 1
ATOM 847 C C . GLU A 1 119 ? 7.354 6.011 5.602 1.00 19.32 115 GLU A C 1
ATOM 848 O O . GLU A 1 119 ? 7.713 7.148 5.260 1.00 19.12 115 GLU A O 1
ATOM 854 N N . GLY A 1 120 ? 8.005 4.900 5.256 1.00 18.71 116 GLY A N 1
ATOM 855 C CA . GLY A 1 120 ? 9.135 4.916 4.332 1.00 18.53 116 GLY A CA 1
ATOM 856 C C . GLY A 1 120 ? 10.370 4.115 4.696 1.00 18.02 116 GLY A C 1
ATOM 857 O O . GLY A 1 120 ? 11.368 4.181 3.975 1.00 17.40 116 GLY A O 1
ATOM 858 N N . LEU A 1 121 ? 10.321 3.354 5.794 1.00 18.04 117 LEU A N 1
ATOM 859 C CA . LEU A 1 121 ? 11.471 2.545 6.192 1.00 17.75 117 LEU A CA 1
ATOM 860 C C . LEU A 1 121 ? 11.662 1.287 5.357 1.00 18.03 117 LEU A C 1
ATOM 861 O O . LEU A 1 121 ? 12.760 0.766 5.307 1.00 18.67 117 LEU A O 1
ATOM 866 N N . ASP A 1 122 ? 10.614 0.764 4.739 1.00 18.66 118 ASP A N 1
ATOM 867 C CA . ASP A 1 122 ? 10.748 -0.510 4.018 1.00 19.38 118 ASP A CA 1
ATOM 868 C C . ASP A 1 122 ? 11.604 -0.331 2.768 1.00 19.76 118 ASP A C 1
ATOM 869 O O . ASP A 1 122 ? 11.338 0.534 1.932 1.00 19.96 118 ASP A O 1
ATOM 874 N N . GLY A 1 123 ? 12.646 -1.153 2.680 1.00 19.88 119 GLY A N 1
ATOM 875 C CA . GLY A 1 123 ? 13.571 -1.147 1.569 1.00 19.78 119 GLY A CA 1
ATOM 876 C C . GLY A 1 123 ? 14.465 0.067 1.548 1.00 19.31 119 GLY A C 1
ATOM 877 O O . GLY A 1 123 ? 15.124 0.321 0.546 1.00 19.96 119 GLY A O 1
ATOM 878 N N . LEU A 1 124 ? 14.507 0.818 2.647 1.00 18.80 120 LEU A N 1
ATOM 879 C CA . LEU A 1 124 ? 15.240 2.075 2.652 1.00 18.58 120 LEU A CA 1
ATOM 880 C C . LEU A 1 124 ? 16.745 1.880 2.496 1.00 18.64 120 LEU A C 1
ATOM 881 O O . LEU A 1 124 ? 17.406 2.746 1.943 1.00 19.03 120 LEU A O 1
ATOM 886 N N . ARG A 1 125 ? 17.294 0.762 2.968 1.00 18.89 121 ARG A N 1
ATOM 887 C CA . ARG A 1 125 ? 18.740 0.514 2.834 1.00 19.03 121 ARG A CA 1
ATOM 888 C C . ARG A 1 125 ? 19.134 0.528 1.367 1.00 19.86 121 ARG A C 1
ATOM 889 O O . ARG A 1 125 ? 20.073 1.199 0.974 1.00 20.48 121 ARG A O 1
ATOM 897 N N . GLU A 1 126 ? 18.377 -0.204 0.564 1.00 20.76 122 GLU A N 1
ATOM 898 C CA . GLU A 1 126 ? 18.649 -0.352 -0.857 1.00 21.48 122 GLU A CA 1
ATOM 899 C C . GLU A 1 126 ? 18.384 0.949 -1.601 1.00 20.72 122 GLU A C 1
ATOM 900 O O . GLU A 1 126 ? 19.107 1.275 -2.544 1.00 20.41 122 GLU A O 1
ATOM 906 N N . ARG A 1 127 ? 17.348 1.682 -1.199 1.00 19.96 123 ARG A N 1
ATOM 907 C CA A ARG A 1 127 ? 17.059 2.972 -1.832 0.50 20.34 123 ARG A CA 1
ATOM 908 C CA B ARG A 1 127 ? 17.045 2.984 -1.806 0.50 19.92 123 ARG A CA 1
ATOM 909 C C . ARG A 1 127 ? 18.160 3.995 -1.535 1.00 20.24 123 ARG A C 1
ATOM 910 O O . ARG A 1 127 ? 18.512 4.800 -2.403 1.00 20.30 123 ARG A O 1
ATOM 925 N N . LEU A 1 128 ? 18.708 3.963 -0.318 1.00 20.46 124 LEU A N 1
ATOM 926 C CA . LEU A 1 128 ? 19.775 4.892 0.055 1.00 20.86 124 LEU A CA 1
ATOM 927 C C . LEU A 1 128 ? 21.025 4.608 -0.758 1.00 22.18 124 LEU A C 1
ATOM 928 O O . LEU A 1 128 ? 21.663 5.526 -1.252 1.00 21.97 124 LEU A O 1
ATOM 933 N N . LYS A 1 129 ? 21.365 3.329 -0.910 1.00 23.59 125 LYS A N 1
ATOM 934 C CA . LYS A 1 129 ? 22.541 2.954 -1.691 1.00 25.19 125 LYS A CA 1
ATOM 935 C C . LYS A 1 129 ? 22.425 3.464 -3.148 1.00 26.04 125 LYS A C 1
ATOM 936 O O . LYS A 1 129 ? 23.388 4.007 -3.704 1.00 27.18 125 LYS A O 1
ATOM 942 N N . ASP A 1 130 ? 21.238 3.315 -3.731 1.00 25.79 126 ASP A N 1
ATOM 943 C CA . ASP A 1 130 ? 20.923 3.796 -5.080 1.00 26.57 126 ASP A CA 1
ATOM 944 C C . ASP A 1 130 ? 21.056 5.329 -5.167 1.00 26.09 126 ASP A C 1
ATOM 945 O O . ASP A 1 130 ? 21.642 5.871 -6.099 1.00 26.74 126 ASP A O 1
ATOM 950 N N . TYR A 1 131 ? 20.525 6.021 -4.168 1.00 24.99 127 TYR A N 1
ATOM 951 C CA . TYR A 1 131 ? 20.544 7.470 -4.139 1.00 24.27 127 TYR A CA 1
ATOM 952 C C . TYR A 1 131 ? 21.969 8.030 -4.009 1.00 24.40 127 TYR A C 1
ATOM 953 O O . TYR A 1 131 ? 22.301 9.061 -4.612 1.00 24.58 127 TYR A O 1
ATOM 962 N N . TYR A 1 132 ? 22.810 7.346 -3.242 1.00 25.24 128 TYR A N 1
ATOM 963 C CA . TYR A 1 132 ? 24.202 7.743 -3.137 1.00 25.59 128 TYR A CA 1
ATOM 964 C C . TYR A 1 132 ? 24.902 7.670 -4.512 1.00 26.54 128 TYR A C 1
ATOM 965 O O . TYR A 1 132 ? 25.631 8.595 -4.895 1.00 27.31 128 TYR A O 1
ATOM 974 N N . THR A 1 133 ? 24.653 6.598 -5.271 1.00 26.39 129 THR A N 1
ATOM 975 C CA . THR A 1 133 ? 25.242 6.475 -6.603 1.00 27.09 129 THR A CA 1
ATOM 976 C C . THR A 1 133 ? 24.674 7.534 -7.570 1.00 27.64 129 THR A C 1
ATOM 977 O O . THR A 1 133 ? 25.318 7.869 -8.568 1.00 27.92 129 THR A O 1
ATOM 981 N N . LEU A 1 134 ? 23.482 8.061 -7.267 1.00 26.62 130 LEU A N 1
ATOM 982 C CA . LEU A 1 134 ? 22.905 9.160 -8.047 1.00 27.31 130 LEU A CA 1
ATOM 983 C C . LEU A 1 134 ? 23.344 10.571 -7.589 1.00 27.22 130 LEU A C 1
ATOM 984 O O . LEU A 1 134 ? 22.815 11.564 -8.077 1.00 27.28 130 LEU A O 1
ATOM 989 N N . GLY A 1 135 ? 24.295 10.650 -6.653 1.00 26.50 131 GLY A N 1
ATOM 990 C CA . GLY A 1 135 ? 24.858 11.913 -6.214 1.00 26.66 131 GLY A CA 1
ATOM 991 C C . GLY A 1 135 ? 24.282 12.517 -4.937 1.00 25.95 131 GLY A C 1
ATOM 992 O O . GLY A 1 135 ? 24.729 13.582 -4.499 1.00 25.67 131 GLY A O 1
ATOM 993 N N . ALA A 1 136 ? 23.299 11.861 -4.327 1.00 24.75 132 ALA A N 1
ATOM 994 C CA . ALA A 1 136 ? 22.758 12.357 -3.060 1.00 24.10 132 ALA A CA 1
ATOM 995 C C . ALA A 1 136 ? 23.781 12.138 -1.937 1.00 23.65 132 ALA A C 1
ATOM 996 O O . ALA A 1 136 ? 24.363 11.064 -1.811 1.00 23.55 132 ALA A O 1
ATOM 998 N N . ARG A 1 137 ? 24.029 13.182 -1.161 1.00 23.58 133 ARG A N 1
ATOM 999 C CA . ARG A 1 137 ? 24.984 13.116 -0.059 1.00 23.07 133 ARG A CA 1
ATOM 1000 C C . ARG A 1 137 ? 24.345 13.438 1.293 1.00 21.88 133 ARG A C 1
ATOM 1001 O O . ARG A 1 137 ? 25.015 13.455 2.314 1.00 22.05 133 ARG A O 1
ATOM 1009 N N . PHE A 1 138 ? 23.046 13.692 1.297 1.00 21.23 134 PHE A N 1
ATOM 1010 C CA . PHE A 1 138 ? 22.319 13.881 2.527 1.00 20.29 134 PHE A CA 1
ATOM 1011 C C . PHE A 1 138 ? 20.868 13.536 2.251 1.00 19.62 134 PHE A C 1
ATOM 1012 O O . PHE A 1 138 ? 20.479 13.392 1.097 1.00 19.55 134 PHE A O 1
ATOM 1020 N N . ALA A 1 139 ? 20.077 13.360 3.303 1.00 19.06 135 ALA A N 1
ATOM 1021 C CA . ALA A 1 139 ? 18.702 12.868 3.148 1.00 18.64 135 ALA A CA 1
ATOM 1022 C C . ALA A 1 139 ? 17.722 13.637 4.029 1.00 18.35 135 ALA A C 1
ATOM 1023 O O . ALA A 1 139 ? 18.117 14.515 4.780 1.00 18.40 135 ALA A O 1
ATOM 1025 N N . LYS A 1 140 ? 16.436 13.330 3.919 1.00 18.66 136 LYS A N 1
ATOM 1026 C CA . LYS A 1 140 ? 15.426 14.049 4.701 1.00 18.67 136 LYS A CA 1
ATOM 1027 C C . LYS A 1 140 ? 14.179 13.205 4.981 1.00 18.83 136 LYS A C 1
ATOM 1028 O O . LYS A 1 140 ? 13.672 12.460 4.123 1.00 18.57 136 LYS A O 1
ATOM 1034 N N . TRP A 1 141 ? 13.683 13.347 6.205 1.00 19.07 137 TRP A N 1
ATOM 1035 C CA . TRP A 1 141 ? 12.494 12.655 6.651 1.00 18.51 137 TRP A CA 1
ATOM 1036 C C . TRP A 1 141 ? 11.702 13.631 7.510 1.00 18.81 137 TRP A C 1
ATOM 1037 O O . TRP A 1 141 ? 12.208 14.114 8.514 1.00 18.49 137 TRP A O 1
ATOM 1048 N N . ARG A 1 142 ? 10.468 13.908 7.108 1.00 19.54 138 ARG A N 1
ATOM 1049 C CA . ARG A 1 142 ? 9.576 14.780 7.870 1.00 20.48 138 ARG A CA 1
ATOM 1050 C C . ARG A 1 142 ? 8.616 13.978 8.759 1.00 20.51 138 ARG A C 1
ATOM 1051 O O . ARG A 1 142 ? 7.895 13.106 8.265 1.00 20.68 138 ARG A O 1
ATOM 1059 N N . ALA A 1 143 ? 8.635 14.272 10.065 1.00 20.57 139 ALA A N 1
ATOM 1060 C CA . ALA A 1 143 ? 7.594 13.840 11.014 1.00 20.73 139 ALA A CA 1
ATOM 1061 C C . ALA A 1 143 ? 6.642 15.013 11.220 1.00 21.99 139 ALA A C 1
ATOM 1062 O O . ALA A 1 143 ? 7.080 16.122 11.515 1.00 21.90 139 ALA A O 1
ATOM 1064 N N . VAL A 1 144 ? 5.341 14.772 11.058 1.00 23.05 140 VAL A N 1
ATOM 1065 C CA . VAL A 1 144 ? 4.333 15.813 11.252 1.00 24.17 140 VAL A CA 1
ATOM 1066 C C . VAL A 1 144 ? 3.699 15.698 12.645 1.00 24.34 140 VAL A C 1
ATOM 1067 O O . VAL A 1 144 ? 3.086 14.694 12.960 1.00 24.59 140 VAL A O 1
ATOM 1071 N N . ILE A 1 145 ? 3.870 16.727 13.475 1.00 24.76 141 ILE A N 1
ATOM 1072 C CA . ILE A 1 145 ? 3.374 16.730 14.842 1.00 24.68 141 ILE A CA 1
ATOM 1073 C C . ILE A 1 145 ? 2.195 17.702 14.960 1.00 26.52 141 ILE A C 1
ATOM 1074 O O . ILE A 1 145 ? 2.359 18.914 14.851 1.00 27.14 141 ILE A O 1
ATOM 1079 N N . ALA A 1 146 ? 1.007 17.155 15.188 1.00 27.66 142 ALA A N 1
ATOM 1080 C CA . ALA A 1 146 ? -0.197 17.954 15.350 1.00 29.38 142 ALA A CA 1
ATOM 1081 C C . ALA A 1 146 ? -0.137 18.689 16.681 1.00 30.25 142 ALA A C 1
ATOM 1082 O O . ALA A 1 146 ? 0.604 18.304 17.586 1.00 29.65 142 ALA A O 1
ATOM 1084 N N . ILE A 1 147 ? -0.911 19.761 16.792 1.00 31.91 143 ILE A N 1
ATOM 1085 C CA . ILE A 1 147 ? -0.945 20.535 18.015 1.00 32.60 143 ILE A CA 1
ATOM 1086 C C . ILE A 1 147 ? -2.302 21.204 18.187 1.00 34.78 143 ILE A C 1
ATOM 1087 O O . ILE A 1 147 ? -2.930 21.609 17.213 1.00 36.04 143 ILE A O 1
ATOM 1092 N N . ASP A 1 148 ? -2.753 21.261 19.434 1.00 35.75 144 ASP A N 1
ATOM 1093 C CA . ASP A 1 148 ? -3.867 22.094 19.849 1.00 38.08 144 ASP A CA 1
ATOM 1094 C C . ASP A 1 148 ? -3.619 22.542 21.304 1.00 38.80 144 ASP A C 1
ATOM 1095 O O . ASP A 1 148 ? -2.507 22.393 21.817 1.00 37.31 144 ASP A O 1
ATOM 1100 N N . ALA A 1 149 ? -4.636 23.092 21.961 1.00 41.11 145 ALA A N 1
ATOM 1101 C CA . ALA A 1 149 ? -4.442 23.744 23.256 1.00 42.53 145 ALA A CA 1
ATOM 1102 C C . ALA A 1 149 ? -4.048 22.808 24.392 1.00 42.45 145 ALA A C 1
ATOM 1103 O O . ALA A 1 149 ? -3.355 23.240 25.312 1.00 42.58 145 ALA A O 1
ATOM 1105 N N . GLN A 1 150 ? -4.475 21.541 24.330 1.00 42.97 146 GLN A N 1
ATOM 1106 C CA . GLN A 1 150 ? -4.371 20.638 25.495 1.00 43.07 146 GLN A CA 1
ATOM 1107 C C . GLN A 1 150 ? -4.287 19.121 25.224 1.00 42.36 146 GLN A C 1
ATOM 1108 O O . GLN A 1 150 ? -3.633 18.411 25.999 1.00 41.96 146 GLN A O 1
ATOM 1110 N N . THR A 1 151 ? -4.927 18.606 24.165 1.00 42.31 147 THR A N 1
ATOM 1111 C CA . THR A 1 151 ? -4.882 17.147 23.898 1.00 41.53 147 THR A CA 1
ATOM 1112 C C . THR A 1 151 ? -3.839 16.680 22.867 1.00 38.83 147 THR A C 1
ATOM 1113 O O . THR A 1 151 ? -3.320 15.578 22.987 1.00 38.00 147 THR A O 1
ATOM 1117 N N . LEU A 1 152 ? -3.561 17.486 21.848 1.00 37.56 148 LEU A N 1
ATOM 1118 C CA . LEU A 1 152 ? -2.583 17.116 20.825 1.00 35.06 148 LEU A CA 1
ATOM 1119 C C . LEU A 1 152 ? -1.325 17.977 20.977 1.00 33.68 148 LEU A C 1
ATOM 1120 O O . LEU A 1 152 ? -1.413 19.163 21.289 1.00 34.00 148 LEU A O 1
ATOM 1125 N N . PRO A 1 153 ? -0.138 17.380 20.783 1.00 31.67 149 PRO A N 1
ATOM 1126 C CA . PRO A 1 153 ? 0.132 15.992 20.445 1.00 30.41 149 PRO A CA 1
ATOM 1127 C C . PRO A 1 153 ? 0.255 15.085 21.661 1.00 29.67 149 PRO A C 1
ATOM 1128 O O . PRO A 1 153 ? 0.669 15.529 22.722 1.00 30.07 149 PRO A O 1
ATOM 1132 N N . THR A 1 154 ? -0.085 13.815 21.474 1.00 29.11 150 THR A N 1
ATOM 1133 C CA . THR A 1 154 ? 0.067 12.789 22.499 1.00 28.52 150 THR A CA 1
ATOM 1134 C C . THR A 1 154 ? 1.539 12.339 22.617 1.00 27.54 150 THR A C 1
ATOM 1135 O O . THR A 1 154 ? 2.296 12.376 21.645 1.00 26.72 150 THR A O 1
ATOM 1139 N N . ARG A 1 155 ? 1.939 11.927 23.814 1.00 27.42 151 ARG A N 1
ATOM 1140 C CA . ARG A 1 155 ? 3.216 11.238 24.031 1.00 26.19 151 ARG A CA 1
ATOM 1141 C C . ARG A 1 155 ? 3.446 10.097 23.020 1.00 24.87 151 ARG A C 1
ATOM 1142 O O . ARG A 1 155 ? 4.539 9.933 22.461 1.00 23.95 151 ARG A O 1
ATOM 1144 N N . GLY A 1 156 ? 2.417 9.292 22.815 1.00 24.94 152 GLY A N 1
ATOM 1145 C CA . GLY A 1 156 ? 2.499 8.142 21.930 1.00 24.01 152 GLY A CA 1
ATOM 1146 C C . GLY A 1 156 ? 2.808 8.518 20.499 1.00 23.05 152 GLY A C 1
ATOM 1147 O O . GLY A 1 156 ? 3.687 7.924 19.878 1.00 22.91 152 GLY A O 1
ATOM 1148 N N . ALA A 1 157 ? 2.094 9.503 19.970 1.00 23.16 153 ALA A N 1
ATOM 1149 C CA . ALA A 1 157 ? 2.350 9.977 18.613 1.00 22.37 153 ALA A CA 1
ATOM 1150 C C . ALA A 1 157 ? 3.749 10.550 18.477 1.00 21.39 153 ALA A C 1
ATOM 1151 O O . ALA A 1 157 ? 4.392 10.348 17.452 1.00 21.17 153 ALA A O 1
ATOM 1153 N N . ILE A 1 158 ? 4.235 11.253 19.495 1.00 21.23 154 ILE A N 1
ATOM 1154 C CA . ILE A 1 158 ? 5.578 11.841 19.426 1.00 20.82 154 ILE A CA 1
ATOM 1155 C C . ILE A 1 158 ? 6.659 10.760 19.456 1.00 20.26 154 ILE A C 1
ATOM 1156 O O . ILE A 1 158 ? 7.541 10.732 18.608 1.00 19.26 154 ILE A O 1
ATOM 1161 N N . SER A 1 159 ? 6.580 9.865 20.433 1.00 21.12 155 SER A N 1
ATOM 1162 C CA . SER A 1 159 ? 7.574 8.808 20.554 1.00 21.02 155 SER A CA 1
ATOM 1163 C C . SER A 1 159 ? 7.587 7.915 19.304 1.00 20.11 155 SER A C 1
ATOM 1164 O O . SER A 1 159 ? 8.662 7.588 18.807 1.00 20.33 155 SER A O 1
ATOM 1167 N N . GLN A 1 160 ? 6.425 7.562 18.759 1.00 19.75 156 GLN A N 1
ATOM 1168 C CA . GLN A 1 160 ? 6.413 6.703 17.560 1.00 18.95 156 GLN A CA 1
ATOM 1169 C C . GLN A 1 160 ? 7.032 7.409 16.354 1.00 18.19 156 GLN A C 1
ATOM 1170 O O . GLN A 1 160 ? 7.713 6.785 15.550 1.00 17.59 156 GLN A O 1
ATOM 1176 N N . ASN A 1 161 ? 6.789 8.708 16.223 1.00 18.11 157 ASN A N 1
ATOM 1177 C CA . ASN A 1 161 ? 7.431 9.464 15.159 1.00 17.49 157 ASN A CA 1
ATOM 1178 C C . ASN A 1 161 ? 8.931 9.596 15.379 1.00 16.85 157 ASN A C 1
ATOM 1179 O O . ASN A 1 161 ? 9.712 9.473 14.436 1.00 16.13 157 ASN A O 1
ATOM 1184 N N . ALA A 1 162 ? 9.319 9.845 16.626 1.00 17.10 158 ALA A N 1
ATOM 1185 C CA . ALA A 1 162 ? 10.718 9.986 16.987 1.00 16.70 158 ALA A CA 1
ATOM 1186 C C . ALA A 1 162 ? 11.464 8.685 16.689 1.00 16.55 158 ALA A C 1
ATOM 1187 O O . ALA A 1 162 ? 12.600 8.689 16.189 1.00 17.01 158 ALA A O 1
ATOM 1189 N N . GLN A 1 163 ? 10.805 7.570 16.983 1.00 16.43 159 GLN A N 1
ATOM 1190 C CA . GLN A 1 163 ? 11.367 6.254 16.732 1.00 16.05 159 GLN A CA 1
ATOM 1191 C C . GLN A 1 163 ? 11.591 5.973 15.242 1.00 16.15 159 GLN A C 1
ATOM 1192 O O . GLN A 1 163 ? 12.649 5.436 14.871 1.00 15.84 159 GLN A O 1
ATOM 1198 N N . ALA A 1 164 ? 10.632 6.352 14.387 1.00 16.10 160 ALA A N 1
ATOM 1199 C CA . ALA A 1 164 ? 10.815 6.171 12.954 1.00 16.30 160 ALA A CA 1
ATOM 1200 C C . ALA A 1 164 ? 11.898 7.103 12.423 1.00 16.16 160 ALA A C 1
ATOM 1201 O O . ALA A 1 164 ? 12.634 6.751 11.517 1.00 15.69 160 ALA A O 1
ATOM 1203 N N . LEU A 1 165 ? 11.993 8.305 12.976 1.00 16.74 161 LEU A N 1
ATOM 1204 C CA . LEU A 1 165 ? 13.044 9.227 12.564 1.00 16.45 161 LEU A CA 1
ATOM 1205 C C . LEU A 1 165 ? 14.433 8.623 12.852 1.00 16.33 161 LEU A C 1
ATOM 1206 O O . LEU A 1 165 ? 15.354 8.728 12.043 1.00 17.09 161 LEU A O 1
ATOM 1211 N N . ALA A 1 166 ? 14.573 7.990 14.011 1.00 16.17 162 ALA A N 1
ATOM 1212 C CA . ALA A 1 166 ? 15.853 7.403 14.423 1.00 15.44 162 ALA A CA 1
ATOM 1213 C C . ALA A 1 166 ? 16.228 6.221 13.531 1.00 15.36 162 ALA A C 1
ATOM 1214 O O . ALA A 1 166 ? 17.398 6.058 13.166 1.00 14.83 162 ALA A O 1
ATOM 1216 N N . ARG A 1 167 ? 15.236 5.382 13.216 1.00 15.24 163 ARG A N 1
ATOM 1217 C CA . ARG A 1 167 ? 15.440 4.244 12.321 1.00 15.46 163 ARG A CA 1
ATOM 1218 C C . ARG A 1 167 ? 15.975 4.731 10.986 1.00 15.59 163 ARG A C 1
ATOM 1219 O O . ARG A 1 167 ? 16.912 4.138 10.422 1.00 15.58 163 ARG A O 1
ATOM 1227 N N . TYR A 1 168 ? 15.354 5.807 10.495 1.00 15.24 164 TYR A N 1
ATOM 1228 C CA . TYR A 1 168 ? 15.778 6.476 9.261 1.00 15.59 164 TYR A CA 1
ATOM 1229 C C . TYR A 1 168 ? 17.205 7.011 9.356 1.00 15.57 164 TYR A C 1
ATOM 1230 O O . TYR A 1 168 ? 18.005 6.816 8.451 1.00 15.51 164 TYR A O 1
ATOM 1239 N N . ALA A 1 169 ? 17.509 7.693 10.454 1.00 15.47 165 ALA A N 1
ATOM 1240 C CA . ALA A 1 169 ? 18.794 8.367 10.586 1.00 15.65 165 ALA A CA 1
ATOM 1241 C C . ALA A 1 169 ? 19.932 7.356 10.617 1.00 15.59 165 ALA A C 1
ATOM 1242 O O . ALA A 1 169 ? 20.923 7.512 9.904 1.00 16.49 165 ALA A O 1
ATOM 1244 N N . ALA A 1 170 ? 19.778 6.301 11.408 1.00 15.44 166 ALA A N 1
ATOM 1245 C CA . ALA A 1 170 ? 20.792 5.247 11.465 1.00 15.72 166 ALA A CA 1
ATOM 1246 C C . ALA A 1 170 ? 21.054 4.638 10.085 1.00 15.83 166 ALA A C 1
ATOM 1247 O O . ALA A 1 170 ? 22.199 4.358 9.734 1.00 16.25 166 ALA A O 1
ATOM 1249 N N . LEU A 1 171 ? 19.993 4.456 9.307 1.00 15.78 167 LEU A N 1
ATOM 1250 C CA . LEU A 1 171 ? 20.104 3.911 7.947 1.00 16.05 167 LEU A CA 1
ATOM 1251 C C . LEU A 1 171 ? 20.860 4.830 7.003 1.00 16.88 167 LEU A C 1
ATOM 1252 O O . LEU A 1 171 ? 21.680 4.359 6.200 1.00 17.35 167 LEU A O 1
ATOM 1257 N N . CYS A 1 172 ? 20.590 6.135 7.102 1.00 16.98 168 CYS A N 1
ATOM 1258 C CA . CYS A 1 172 ? 21.248 7.115 6.257 1.00 17.76 168 CYS A CA 1
ATOM 1259 C C . CYS A 1 172 ? 22.738 7.103 6.520 1.00 18.25 168 CYS A C 1
ATOM 1260 O O . CYS A 1 172 ? 23.551 7.015 5.605 1.00 19.31 168 CYS A O 1
ATOM 1263 N N . GLN A 1 173 ? 23.092 7.190 7.787 1.00 18.55 169 GLN A N 1
ATOM 1264 C CA . GLN A 1 173 ? 24.491 7.271 8.181 1.00 19.46 169 GLN A CA 1
ATOM 1265 C C . GLN A 1 173 ? 25.275 6.021 7.803 1.00 20.23 169 GLN A C 1
ATOM 1266 O O . GLN A 1 173 ? 26.444 6.115 7.444 1.00 22.24 169 GLN A O 1
ATOM 1272 N N . GLU A 1 174 ? 24.631 4.860 7.855 1.00 19.68 170 GLU A N 1
ATOM 1273 C CA . GLU A 1 174 ? 25.275 3.617 7.446 1.00 19.89 170 GLU A CA 1
ATOM 1274 C C . GLU A 1 174 ? 25.537 3.627 5.932 1.00 20.03 170 GLU A C 1
ATOM 1275 O O . GLU A 1 174 ? 26.485 2.990 5.461 1.00 19.96 170 GLU A O 1
ATOM 1281 N N . ALA A 1 175 ? 24.675 4.329 5.188 1.00 19.49 171 ALA A N 1
ATOM 1282 C CA . ALA A 1 175 ? 24.798 4.445 3.726 1.00 19.92 171 ALA A CA 1
ATOM 1283 C C . ALA A 1 175 ? 25.770 5.549 3.303 1.00 20.29 171 ALA A C 1
ATOM 1284 O O . ALA A 1 175 ? 26.189 5.584 2.169 1.00 20.99 171 ALA A O 1
ATOM 1286 N N . GLY A 1 176 ? 26.124 6.453 4.214 1.00 19.90 172 GLY A N 1
ATOM 1287 C CA . GLY A 1 176 ? 27.053 7.526 3.890 1.00 20.11 172 GLY A CA 1
ATOM 1288 C C . GLY A 1 176 ? 26.378 8.847 3.599 1.00 19.68 172 GLY A C 1
ATOM 1289 O O . GLY A 1 176 ? 27.022 9.765 3.071 1.00 20.02 172 GLY A O 1
ATOM 1290 N N . LEU A 1 177 ? 25.090 8.940 3.940 1.00 18.94 173 LEU A N 1
ATOM 1291 C CA . LEU A 1 177 ? 24.305 10.169 3.783 1.00 19.14 173 LEU A CA 1
ATOM 1292 C C . LEU A 1 177 ? 24.050 10.831 5.126 1.00 18.57 173 LEU A C 1
ATOM 1293 O O . LEU A 1 177 ? 23.654 10.172 6.068 1.00 18.32 173 LEU A O 1
ATOM 1298 N N . VAL A 1 178 ? 24.273 12.137 5.208 1.00 19.37 174 VAL A N 1
ATOM 1299 C CA . VAL A 1 178 ? 23.897 12.913 6.384 1.00 18.87 174 VAL A CA 1
ATOM 1300 C C . VAL A 1 178 ? 22.383 13.028 6.412 1.00 18.70 174 VAL A C 1
ATOM 1301 O O . VAL A 1 178 ? 21.791 13.462 5.433 1.00 19.65 174 VAL A O 1
ATOM 1305 N N . PRO A 1 179 ? 21.737 12.608 7.505 1.00 17.90 175 PRO A N 1
ATOM 1306 C CA . PRO A 1 179 ? 20.285 12.732 7.542 1.00 17.46 175 PRO A CA 1
ATOM 1307 C C . PRO A 1 179 ? 19.826 14.044 8.137 1.00 17.53 175 PRO A C 1
ATOM 1308 O O . PRO A 1 179 ? 20.246 14.393 9.245 1.00 17.22 175 PRO A O 1
ATOM 1312 N N . ILE A 1 180 ? 18.965 14.750 7.409 1.00 17.70 176 ILE A N 1
ATOM 1313 C CA . ILE A 1 180 ? 18.221 15.851 7.983 1.00 18.53 176 ILE A CA 1
ATOM 1314 C C . ILE A 1 180 ? 17.037 15.281 8.741 1.00 18.36 176 ILE A C 1
ATOM 1315 O O . ILE A 1 180 ? 16.197 14.587 8.152 1.00 18.80 176 ILE A O 1
ATOM 1320 N N . VAL A 1 181 ? 17.002 15.544 10.048 1.00 18.63 177 VAL A N 1
ATOM 1321 C CA . VAL A 1 181 ? 15.904 15.121 10.932 1.00 18.35 177 VAL A CA 1
ATOM 1322 C C . VAL A 1 181 ? 14.871 16.265 11.055 1.00 19.15 177 VAL A C 1
ATOM 1323 O O . VAL A 1 181 ? 15.161 17.281 11.668 1.00 19.63 177 VAL A O 1
ATOM 1327 N N . GLU A 1 182 ? 13.681 16.092 10.475 1.00 19.50 178 GLU A N 1
ATOM 1328 C CA . GLU A 1 182 ? 12.639 17.137 10.457 1.00 20.76 178 GLU A CA 1
ATOM 1329 C C . GLU A 1 182 ? 11.370 16.755 11.232 1.00 20.77 178 GLU A C 1
ATOM 1330 O O . GLU A 1 182 ? 10.454 16.176 10.666 1.00 21.16 178 GLU A O 1
ATOM 1336 N N . PRO A 1 183 ? 11.307 17.088 12.529 1.00 21.07 179 PRO A N 1
ATOM 1337 C CA . PRO A 1 183 ? 10.088 16.934 13.287 1.00 21.21 179 PRO A CA 1
ATOM 1338 C C . PRO A 1 183 ? 9.388 18.283 13.395 1.00 22.74 179 PRO A C 1
ATOM 1339 O O . PRO A 1 183 ? 9.828 19.156 14.163 1.00 23.08 179 PRO A O 1
ATOM 1343 N N . GLU A 1 184 ? 8.316 18.449 12.619 1.00 23.17 180 GLU A N 1
ATOM 1344 C CA . GLU A 1 184 ? 7.618 19.722 12.519 1.00 24.23 180 GLU A CA 1
ATOM 1345 C C . GLU A 1 184 ? 6.375 19.775 13.393 1.00 24.35 180 GLU A C 1
ATOM 1346 O O . GLU A 1 184 ? 5.415 19.042 13.163 1.00 24.62 180 GLU A O 1
ATOM 1352 N N . VAL A 1 185 ? 6.379 20.660 14.379 1.00 24.70 181 VAL A N 1
ATOM 1353 C CA . VAL A 1 185 ? 5.148 20.996 15.081 1.00 25.77 181 VAL A CA 1
ATOM 1354 C C . VAL A 1 185 ? 4.418 22.033 14.216 1.00 27.26 181 VAL A C 1
ATOM 1355 O O . VAL A 1 185 ? 4.936 23.120 14.009 1.00 27.15 181 VAL A O 1
ATOM 1359 N N . LEU A 1 186 ? 3.232 21.677 13.718 1.00 27.90 182 LEU A N 1
ATOM 1360 C CA . LEU A 1 186 ? 2.530 22.485 12.736 1.00 29.98 182 LEU A CA 1
ATOM 1361 C C . LEU A 1 186 ? 2.018 23.798 13.313 1.00 32.02 182 LEU A C 1
ATOM 1362 O O . LEU A 1 186 ? 1.259 23.796 14.279 1.00 32.46 182 LEU A O 1
ATOM 1367 N N . MET A 1 187 ? 2.411 24.917 12.708 1.00 33.79 183 MET A N 1
ATOM 1368 C CA . MET A 1 187 ? 1.768 26.203 13.018 1.00 36.39 183 MET A CA 1
ATOM 1369 C C . MET A 1 187 ? 0.523 26.400 12.149 1.00 38.19 183 MET A C 1
ATOM 1370 O O . MET A 1 187 ? -0.336 27.210 12.483 1.00 39.68 183 MET A O 1
ATOM 1375 N N . ASP A 1 188 ? 0.447 25.675 11.028 1.00 38.48 184 ASP A N 1
ATOM 1376 C CA . ASP A 1 188 ? -0.607 25.885 10.017 1.00 40.31 184 ASP A CA 1
ATOM 1377 C C . ASP A 1 188 ? -1.457 24.630 9.801 1.00 40.50 184 ASP A C 1
ATOM 1378 O O . ASP A 1 188 ? -1.894 24.353 8.687 1.00 41.16 184 ASP A O 1
ATOM 1383 N N . GLY A 1 189 ? -1.694 23.886 10.877 1.00 40.54 185 GLY A N 1
ATOM 1384 C CA . GLY A 1 189 ? -2.472 22.654 10.821 1.00 40.81 185 GLY A CA 1
ATOM 1385 C C . GLY A 1 189 ? -3.961 22.896 11.001 1.00 43.00 185 GLY A C 1
ATOM 1386 O O . GLY A 1 189 ? -4.414 24.036 10.943 1.00 44.66 185 GLY A O 1
ATOM 1387 N N . PRO A 1 190 ? -4.731 21.814 11.214 1.00 43.69 186 PRO A N 1
ATOM 1388 C CA . PRO A 1 190 ? -6.176 21.888 11.442 1.00 45.90 186 PRO A CA 1
ATOM 1389 C C . PRO A 1 190 ? -6.552 22.759 12.632 1.00 47.27 186 PRO A C 1
ATOM 1390 O O . PRO A 1 190 ? -7.631 23.351 12.638 1.00 49.68 186 PRO A O 1
ATOM 1394 N N . SER A 1 191 ? -5.682 22.822 13.634 1.00 46.38 187 SER A N 1
ATOM 1395 C CA . SER A 1 191 ? -5.825 23.780 14.726 1.00 47.57 187 SER A CA 1
ATOM 1396 C C . SER A 1 191 ? -4.592 24.669 14.707 1.00 46.91 187 SER A C 1
ATOM 1397 O O . SER A 1 191 ? -3.472 24.170 14.661 1.00 45.41 187 SER A O 1
ATOM 1400 N N . ARG A 1 192 ? -4.800 25.981 14.739 1.00 48.47 188 ARG A N 1
ATOM 1401 C CA . ARG A 1 192 ? -3.703 26.935 14.567 1.00 48.17 188 ARG A CA 1
ATOM 1402 C C . ARG A 1 192 ? -3.960 28.258 15.287 1.00 49.00 188 ARG A C 1
ATOM 1403 O O . ARG A 1 192 ? -3.544 29.325 14.821 1.00 49.63 188 ARG A O 1
ATOM 1411 N N . GLN A 1 193 ? -4.635 28.177 16.430 1.00 48.91 189 GLN A N 1
ATOM 1412 C CA . GLN A 1 193 ? -4.864 29.342 17.284 1.00 49.89 189 GLN A CA 1
ATOM 1413 C C . GLN A 1 193 ? -4.173 29.152 18.646 1.00 47.96 189 GLN A C 1
ATOM 1414 O O . GLN A 1 193 ? -4.493 29.839 19.614 1.00 48.90 189 GLN A O 1
ATOM 1420 N N . HIS A 1 194 ? -3.214 28.222 18.702 1.00 44.81 190 HIS A N 1
ATOM 1421 C CA . HIS A 1 194 ? -2.432 27.968 19.921 1.00 42.90 190 HIS A CA 1
ATOM 1422 C C . HIS A 1 194 ? -1.432 29.099 20.207 1.00 42.66 190 HIS A C 1
ATOM 1423 O O . HIS A 1 194 ? -1.005 29.809 19.289 1.00 42.85 190 HIS A O 1
ATOM 1430 N N . SER A 1 195 ? -1.070 29.268 21.481 1.00 41.99 191 SER A N 1
ATOM 1431 C CA . SER A 1 195 ? -0.125 30.314 21.882 1.00 41.81 191 SER A CA 1
ATOM 1432 C C . SER A 1 195 ? 1.340 29.893 21.675 1.00 39.73 191 SER A C 1
ATOM 1433 O O . SER A 1 195 ? 1.642 28.725 21.402 1.00 38.00 191 SER A O 1
ATOM 1436 N N . ILE A 1 196 ? 2.243 30.861 21.787 1.00 39.36 192 ILE A N 1
ATOM 1437 C CA . ILE A 1 196 ? 3.659 30.595 21.619 1.00 37.53 192 ILE A CA 1
ATOM 1438 C C . ILE A 1 196 ? 4.197 29.830 22.819 1.00 36.75 192 ILE A C 1
ATOM 1439 O O . ILE A 1 196 ? 5.168 29.093 22.693 1.00 35.50 192 ILE A O 1
ATOM 1444 N N . THR A 1 197 ? 3.568 29.986 23.981 1.00 37.83 193 THR A N 1
ATOM 1445 C CA . THR A 1 197 ? 3.984 29.235 25.168 1.00 37.33 193 THR A CA 1
ATOM 1446 C C . THR A 1 197 ? 3.627 27.756 24.991 1.00 36.29 193 THR A C 1
ATOM 1447 O O . THR A 1 197 ? 4.377 26.872 25.396 1.00 35.01 193 THR A O 1
ATOM 1451 N N . ARG A 1 198 ? 2.488 27.506 24.355 1.00 36.63 194 ARG A N 1
ATOM 1452 C CA . ARG A 1 198 ? 2.071 26.157 24.039 1.00 35.57 194 ARG A CA 1
ATOM 1453 C C . ARG A 1 198 ? 3.034 25.529 23.015 1.00 34.20 194 ARG A C 1
ATOM 1454 O O . ARG A 1 198 ? 3.447 24.382 23.164 1.00 33.28 194 ARG A O 1
ATOM 1462 N N . CYS A 1 199 ? 3.421 26.283 21.988 1.00 34.19 195 CYS A N 1
ATOM 1463 C CA . CYS A 1 199 ? 4.399 25.772 21.030 1.00 32.51 195 CYS A CA 1
ATOM 1464 C C . CYS A 1 199 ? 5.757 25.496 21.683 1.00 31.94 195 CYS A C 1
ATOM 1465 O O . CYS A 1 199 ? 6.469 24.555 21.296 1.00 30.87 195 CYS A O 1
ATOM 1468 N N . PHE A 1 200 ? 6.127 26.328 22.653 1.00 32.76 196 PHE A N 1
ATOM 1469 C CA . PHE A 1 200 ? 7.402 26.165 23.343 1.00 32.45 196 PHE A CA 1
ATOM 1470 C C . PHE A 1 200 ? 7.420 24.828 24.073 1.00 31.29 196 PHE A C 1
ATOM 1471 O O . PHE A 1 200 ? 8.349 24.045 23.918 1.00 30.24 196 PHE A O 1
ATOM 1479 N N . GLU A 1 201 ? 6.382 24.581 24.864 1.00 31.72 197 GLU A N 1
ATOM 1480 C CA . GLU A 1 201 ? 6.293 23.373 25.662 1.00 31.13 197 GLU A CA 1
ATOM 1481 C C . GLU A 1 201 ? 6.199 22.132 24.790 1.00 29.34 197 GLU A C 1
ATOM 1482 O O . GLU A 1 201 ? 6.899 21.149 25.046 1.00 28.57 197 GLU A O 1
ATOM 1488 N N . VAL A 1 202 ? 5.350 22.172 23.761 1.00 28.73 198 VAL A N 1
ATOM 1489 C CA . VAL A 1 202 ? 5.229 21.040 22.857 1.00 27.10 198 VAL A CA 1
ATOM 1490 C C . VAL A 1 202 ? 6.560 20.774 22.164 1.00 25.88 198 VAL A C 1
ATOM 1491 O O . VAL A 1 202 ? 7.026 19.629 22.136 1.00 24.97 198 VAL A O 1
ATOM 1495 N N . THR A 1 203 ? 7.176 21.812 21.607 1.00 25.66 199 THR A N 1
ATOM 1496 C CA . THR A 1 203 ? 8.425 21.624 20.863 1.00 24.84 199 THR A CA 1
ATOM 1497 C C . THR A 1 203 ? 9.539 21.052 21.765 1.00 24.64 199 THR A C 1
ATOM 1498 O O . THR A 1 203 ? 10.396 20.278 21.324 1.00 23.56 199 THR A O 1
ATOM 1502 N N . LYS A 1 204 ? 9.501 21.433 23.037 1.00 25.59 200 LYS A N 1
ATOM 1503 C CA . LYS A 1 204 ? 10.494 21.002 24.015 1.00 25.45 200 LYS A CA 1
ATOM 1504 C C . LYS A 1 204 ? 10.449 19.475 24.195 1.00 24.05 200 LYS A C 1
ATOM 1505 O O . LYS A 1 204 ? 11.487 18.805 24.205 1.00 23.44 200 LYS A O 1
ATOM 1511 N N . VAL A 1 205 ? 9.240 18.937 24.302 1.00 23.58 201 VAL A N 1
ATOM 1512 C CA . VAL A 1 205 ? 9.029 17.506 24.486 1.00 22.51 201 VAL A CA 1
ATOM 1513 C C . VAL A 1 205 ? 9.310 16.739 23.198 1.00 21.12 201 VAL A C 1
ATOM 1514 O O . VAL A 1 205 ? 9.857 15.634 23.230 1.00 20.60 201 VAL A O 1
ATOM 1518 N N . VAL A 1 206 ? 8.964 17.330 22.063 1.00 20.72 202 VAL A N 1
ATOM 1519 C CA . VAL A 1 206 ? 9.281 16.721 20.775 1.00 19.70 202 VAL A CA 1
ATOM 1520 C C . VAL A 1 206 ? 10.793 16.591 20.561 1.00 19.43 202 VAL A C 1
ATOM 1521 O O . VAL A 1 206 ? 11.280 15.518 20.235 1.00 18.84 202 VAL A O 1
ATOM 1525 N N . LEU A 1 207 ? 11.535 17.680 20.725 1.00 19.98 203 LEU A N 1
ATOM 1526 C CA . LEU A 1 207 ? 12.973 17.630 20.472 1.00 19.97 203 LEU A CA 1
ATOM 1527 C C . LEU A 1 207 ? 13.685 16.743 21.479 1.00 19.95 203 LEU A C 1
ATOM 1528 O O . LEU A 1 207 ? 14.616 16.034 21.132 1.00 19.48 203 LEU A O 1
ATOM 1533 N N . HIS A 1 208 ? 13.230 16.789 22.728 1.00 20.58 204 HIS A N 1
ATOM 1534 C CA . HIS A 1 208 ? 13.757 15.922 23.761 1.00 20.08 204 HIS A CA 1
ATOM 1535 C C . HIS A 1 208 ? 13.620 14.453 23.385 1.00 19.41 204 HIS A C 1
ATOM 1536 O O . HIS A 1 208 ? 14.547 13.668 23.589 1.00 18.99 204 HIS A O 1
ATOM 1543 N N . THR A 1 209 ? 12.441 14.081 22.891 1.00 19.11 205 THR A N 1
ATOM 1544 C CA . THR A 1 209 ? 12.135 12.687 22.609 1.00 18.27 205 THR A CA 1
ATOM 1545 C C . THR A 1 209 ? 12.856 12.267 21.353 1.00 17.69 205 THR A C 1
ATOM 1546 O O . THR A 1 209 ? 13.393 11.162 21.293 1.00 17.19 205 THR A O 1
ATOM 1550 N N . VAL A 1 210 ? 12.870 13.143 20.348 1.00 17.61 206 VAL A N 1
ATOM 1551 C CA . VAL A 1 210 ? 13.622 12.884 19.115 1.00 16.98 206 VAL A CA 1
ATOM 1552 C C . VAL A 1 210 ? 15.077 12.558 19.440 1.00 17.21 206 VAL A C 1
ATOM 1553 O O . VAL A 1 210 ? 15.626 11.565 18.928 1.00 16.72 206 VAL A O 1
ATOM 1557 N N . PHE A 1 211 ? 15.697 13.353 20.314 1.00 17.52 207 PHE A N 1
ATOM 1558 C CA . PHE A 1 211 ? 17.121 13.157 20.565 1.00 18.16 207 PHE A CA 1
ATOM 1559 C C . PHE A 1 211 ? 17.402 11.980 21.484 1.00 18.52 207 PHE A C 1
ATOM 1560 O O . PHE A 1 211 ? 18.450 11.348 21.382 1.00 18.70 207 PHE A O 1
ATOM 1568 N N . LYS A 1 212 ? 16.449 11.672 22.350 1.00 18.72 208 LYS A N 1
ATOM 1569 C CA . LYS A 1 212 ? 16.515 10.472 23.147 1.00 19.43 208 LYS A CA 1
ATOM 1570 C C . LYS A 1 212 ? 16.521 9.243 22.222 1.00 18.86 208 LYS A C 1
ATOM 1571 O O . LYS A 1 212 ? 17.332 8.330 22.387 1.00 19.27 208 LYS A O 1
ATOM 1577 N N . GLU A 1 213 ? 15.647 9.238 21.229 1.00 18.25 209 GLU A N 1
ATOM 1578 C CA . GLU A 1 213 ? 15.541 8.091 20.322 1.00 17.63 209 GLU A CA 1
ATOM 1579 C C . GLU A 1 213 ? 16.721 8.039 19.366 1.00 17.09 209 GLU A C 1
ATOM 1580 O O . GLU A 1 213 ? 17.256 6.970 19.139 1.00 16.86 209 GLU A O 1
ATOM 1586 N N . LEU A 1 214 ? 17.165 9.186 18.851 1.00 17.21 210 LEU A N 1
ATOM 1587 C CA . LEU A 1 214 ? 18.405 9.213 18.060 1.00 17.17 210 LEU A CA 1
ATOM 1588 C C . LEU A 1 214 ? 19.527 8.586 18.852 1.00 18.00 210 LEU A C 1
ATOM 1589 O O . LEU A 1 214 ? 20.279 7.756 18.337 1.00 19.05 210 LEU A O 1
ATOM 1594 N N . PHE A 1 215 ? 19.620 8.948 20.127 1.00 18.65 211 PHE A N 1
ATOM 1595 C CA . PHE A 1 215 ? 20.663 8.418 20.986 1.00 19.07 211 PHE A CA 1
ATOM 1596 C C . PHE A 1 215 ? 20.609 6.895 21.104 1.00 19.67 211 PHE A C 1
ATOM 1597 O O . PHE A 1 215 ? 21.642 6.195 20.965 1.00 20.26 211 PHE A O 1
ATOM 1605 N N . GLU A 1 216 ? 19.413 6.377 21.377 1.00 19.79 212 GLU A N 1
ATOM 1606 C CA . GLU A 1 216 ? 19.250 4.938 21.573 1.00 20.00 212 GLU A CA 1
ATOM 1607 C C . GLU A 1 216 ? 19.492 4.162 20.306 1.00 19.33 212 GLU A C 1
ATOM 1608 O O . GLU A 1 216 ? 19.909 3.011 20.374 1.00 20.31 212 GLU A O 1
ATOM 1614 N N . ALA A 1 217 ? 19.288 4.793 19.150 1.00 17.93 213 ALA A N 1
ATOM 1615 C CA . ALA A 1 217 ? 19.538 4.132 17.878 1.00 17.84 213 ALA A CA 1
ATOM 1616 C C . ALA A 1 217 ? 20.992 4.331 17.389 1.00 18.06 213 ALA A C 1
ATOM 1617 O O . ALA A 1 217 ? 21.313 3.964 16.275 1.00 17.62 213 ALA A O 1
ATOM 1619 N N . ARG A 1 218 ? 21.857 4.895 18.241 1.00 18.61 214 ARG A N 1
ATOM 1620 C CA . ARG A 1 218 ? 23.288 5.040 17.961 1.00 18.57 214 ARG A CA 1
ATOM 1621 C C . ARG A 1 218 ? 23.556 5.952 16.768 1.00 18.55 214 ARG A C 1
ATOM 1622 O O . ARG A 1 218 ? 24.502 5.745 16.007 1.00 18.58 214 ARG A O 1
ATOM 1630 N N . VAL A 1 219 ? 22.733 6.984 16.623 1.00 18.24 215 VAL A N 1
ATOM 1631 C CA . VAL A 1 219 ? 22.936 7.955 15.564 1.00 18.26 215 VAL A CA 1
ATOM 1632 C C . VAL A 1 219 ? 24.118 8.846 15.939 1.00 19.04 215 VAL A C 1
ATOM 1633 O O . VAL A 1 219 ? 24.290 9.187 17.098 1.00 19.97 215 VAL A O 1
ATOM 1637 N N . LEU A 1 220 ? 24.949 9.201 14.972 1.00 19.72 216 LEU A N 1
ATOM 1638 C CA . LEU A 1 220 ? 26.071 10.100 15.241 1.00 20.79 216 LEU A CA 1
ATOM 1639 C C . LEU A 1 220 ? 25.587 11.556 15.190 1.00 20.67 216 LEU A C 1
ATOM 1640 O O . LEU A 1 220 ? 25.270 12.060 14.133 1.00 21.29 216 LEU A O 1
ATOM 1645 N N . PHE A 1 221 ? 25.520 12.227 16.331 1.00 20.79 217 PHE A N 1
ATOM 1646 C CA . PHE A 1 221 ? 25.033 13.612 16.370 1.00 20.65 217 PHE A CA 1
ATOM 1647 C C . PHE A 1 221 ? 25.878 14.539 15.506 1.00 21.34 217 PHE A C 1
ATOM 1648 O O . PHE A 1 221 ? 25.353 15.476 14.906 1.00 21.05 217 PHE A O 1
ATOM 1656 N N . GLU A 1 222 ? 27.184 14.277 15.447 1.00 22.07 218 GLU A N 1
ATOM 1657 C CA . GLU A 1 222 ? 28.095 15.105 14.656 1.00 23.21 218 GLU A CA 1
ATOM 1658 C C . GLU A 1 222 ? 27.842 14.983 13.160 1.00 23.10 218 GLU A C 1
ATOM 1659 O O . GLU A 1 222 ? 28.285 15.835 12.391 1.00 24.07 218 GLU A O 1
ATOM 1665 N N . GLY A 1 223 ? 27.124 13.936 12.748 1.00 22.19 219 GLY A N 1
ATOM 1666 C CA . GLY A 1 223 ? 26.849 13.695 11.343 1.00 21.73 219 GLY A CA 1
ATOM 1667 C C . GLY A 1 223 ? 25.389 13.839 10.956 1.00 20.99 219 GLY A C 1
ATOM 1668 O O . GLY A 1 223 ? 24.898 13.098 10.109 1.00 20.40 219 GLY A O 1
ATOM 1669 N N . MET A 1 224 ? 24.699 14.817 11.539 1.00 21.26 220 MET A N 1
ATOM 1670 C CA . MET A 1 224 ? 23.287 15.058 11.205 1.00 20.61 220 MET A CA 1
ATOM 1671 C C . MET A 1 224 ? 22.929 16.542 11.254 1.00 21.09 220 MET A C 1
ATOM 1672 O O . MET A 1 224 ? 23.670 17.345 11.823 1.00 21.53 220 MET A O 1
ATOM 1677 N N . ILE A 1 225 ? 21.778 16.883 10.665 1.00 20.78 221 ILE A N 1
ATOM 1678 C CA . ILE A 1 225 ? 21.229 18.240 10.712 1.00 21.18 221 ILE A CA 1
ATOM 1679 C C . ILE A 1 225 ? 19.813 18.181 11.256 1.00 20.85 221 ILE A C 1
ATOM 1680 O O . ILE A 1 225 ? 19.053 17.291 10.897 1.00 20.18 221 ILE A O 1
ATOM 1685 N N . LEU A 1 226 ? 19.468 19.118 12.135 1.00 21.27 222 LEU A N 1
ATOM 1686 C CA . LEU A 1 226 ? 18.098 19.223 12.634 1.00 21.36 222 LEU A CA 1
ATOM 1687 C C . LEU A 1 226 ? 17.376 20.277 11.814 1.00 21.98 222 LEU A C 1
ATOM 1688 O O . LEU A 1 226 ? 17.946 21.317 11.481 1.00 22.80 222 LEU A O 1
ATOM 1693 N N . LYS A 1 227 ? 16.128 19.990 11.478 1.00 21.73 223 LYS A N 1
ATOM 1694 C CA . LYS A 1 227 ? 15.286 20.947 10.788 1.00 22.62 223 LYS A CA 1
ATOM 1695 C C . LYS A 1 227 ? 13.970 21.085 11.528 1.00 22.62 223 LYS A C 1
ATOM 1696 O O . LYS A 1 227 ? 12.986 20.451 11.176 1.00 22.62 223 LYS A O 1
ATOM 1702 N N . PRO A 1 228 ? 13.959 21.897 12.583 1.00 23.08 224 PRO A N 1
ATOM 1703 C CA . PRO A 1 228 ? 12.774 22.056 13.391 1.00 23.35 224 PRO A CA 1
ATOM 1704 C C . PRO A 1 228 ? 11.965 23.267 12.995 1.00 24.50 224 PRO A C 1
ATOM 1705 O O . PRO A 1 228 ? 12.464 24.160 12.294 1.00 25.41 224 PRO A O 1
ATOM 1709 N N . ASN A 1 229 ? 10.726 23.308 13.460 1.00 24.72 225 ASN A N 1
ATOM 1710 C CA . ASN A 1 229 ? 9.967 24.555 13.466 1.00 26.07 225 ASN A CA 1
ATOM 1711 C C . ASN A 1 229 ? 10.629 25.517 14.433 1.00 26.75 225 ASN A C 1
ATOM 1712 O O . ASN A 1 229 ? 11.373 25.104 15.322 1.00 26.26 225 ASN A O 1
ATOM 1717 N N . MET A 1 230 ? 10.336 26.801 14.268 1.00 28.12 226 MET A N 1
ATOM 1718 C CA . MET A 1 230 ? 10.688 27.796 15.263 1.00 28.67 226 MET A CA 1
ATOM 1719 C C . MET A 1 230 ? 9.576 27.794 16.293 1.00 29.22 226 MET A C 1
ATOM 1720 O O . MET A 1 230 ? 8.459 27.366 16.003 1.00 29.57 226 MET A O 1
ATOM 1725 N N . VAL A 1 231 ? 9.877 28.257 17.501 1.00 29.58 227 VAL A N 1
ATOM 1726 C CA . VAL A 1 231 ? 8.866 28.392 18.537 1.00 29.84 227 VAL A CA 1
ATOM 1727 C C . VAL A 1 231 ? 8.047 29.621 18.208 1.00 31.62 227 VAL A C 1
ATOM 1728 O O . VAL A 1 231 ? 8.512 30.750 18.343 1.00 32.81 227 VAL A O 1
ATOM 1732 N N . ILE A 1 232 ? 6.819 29.383 17.769 1.00 32.16 228 ILE A N 1
ATOM 1733 C CA . ILE A 1 232 ? 5.986 30.427 17.222 1.00 33.59 228 ILE A CA 1
ATOM 1734 C C . ILE A 1 232 ? 4.542 30.109 17.556 1.00 34.35 228 ILE A C 1
ATOM 1735 O O . ILE A 1 232 ? 4.179 28.944 17.735 1.00 32.90 228 ILE A O 1
ATOM 1740 N N . ASP A 1 233 ? 3.724 31.153 17.668 1.00 36.64 229 ASP A N 1
ATOM 1741 C CA . ASP A 1 233 ? 2.283 30.973 17.853 1.00 37.96 229 ASP A CA 1
ATOM 1742 C C . ASP A 1 233 ? 1.637 30.480 16.565 1.00 38.40 229 ASP A C 1
ATOM 1743 O O . ASP A 1 233 ? 2.262 30.479 15.501 1.00 37.87 229 ASP A O 1
ATOM 1748 N N . GLY A 1 234 ? 0.396 30.021 16.681 1.00 39.65 230 GLY A N 1
ATOM 1749 C CA . GLY A 1 234 ? -0.340 29.482 15.540 1.00 40.16 230 GLY A CA 1
ATOM 1750 C C . GLY A 1 234 ? -0.601 30.543 14.493 1.00 42.21 230 GLY A C 1
ATOM 1751 O O . GLY A 1 234 ? -0.647 31.736 14.807 1.00 43.71 230 GLY A O 1
ATOM 1752 N N . LYS A 1 235 ? -0.792 30.101 13.254 1.00 42.75 231 LYS A N 1
ATOM 1753 C CA . LYS A 1 235 ? -0.940 31.000 12.114 1.00 44.80 231 LYS A CA 1
ATOM 1754 C C . LYS A 1 235 ? -2.097 31.989 12.279 1.00 47.24 231 LYS A C 1
ATOM 1755 O O . LYS A 1 235 ? -2.017 33.115 11.792 1.00 48.47 231 LYS A O 1
ATOM 1761 N N . ASP A 1 236 ? -3.156 31.569 12.971 1.00 48.09 232 ASP A N 1
ATOM 1762 C CA . ASP A 1 236 ? -4.343 32.409 13.157 1.00 50.75 232 ASP A CA 1
ATOM 1763 C C . ASP A 1 236 ? -4.397 33.103 14.522 1.00 51.33 232 ASP A C 1
ATOM 1764 O O . ASP A 1 236 ? -5.437 33.645 14.894 1.00 53.38 232 ASP A O 1
ATOM 1769 N N . ALA A 1 237 ? -3.291 33.078 15.268 1.00 49.89 233 ALA A N 1
ATOM 1770 C CA . ALA A 1 237 ? -3.166 33.862 16.510 1.00 50.42 233 ALA A CA 1
ATOM 1771 C C . ALA A 1 237 ? -1.736 34.396 16.683 1.00 49.47 233 ALA A C 1
ATOM 1772 O O . ALA A 1 237 ? -1.123 34.249 17.744 1.00 48.69 233 ALA A O 1
ATOM 1774 N N . ARG A 1 238 ? -1.228 35.023 15.622 1.00 49.85 234 ARG A N 1
ATOM 1775 C CA . ARG A 1 238 ? 0.126 35.578 15.600 1.00 49.37 234 ARG A CA 1
ATOM 1776 C C . ARG A 1 238 ? 0.196 36.929 16.295 1.00 51.22 234 ARG A C 1
ATOM 1777 O O . ARG A 1 238 ? -0.157 37.968 15.712 1.00 53.10 234 ARG A O 1
ATOM 1785 N N . ILE A 1 239 ? 0.641 36.910 17.548 1.00 50.88 235 ILE A N 1
ATOM 1786 C CA . ILE A 1 239 ? 0.890 38.141 18.301 1.00 52.41 235 ILE A CA 1
ATOM 1787 C C . ILE A 1 239 ? 2.343 38.257 18.763 1.00 51.19 235 ILE A C 1
ATOM 1788 O O . ILE A 1 239 ? 2.784 39.345 19.121 1.00 52.88 235 ILE A O 1
ATOM 1793 N N . ALA A 1 240 ? 3.081 37.149 18.763 1.00 48.73 236 ALA A N 1
ATOM 1794 C CA . ALA A 1 240 ? 4.458 37.147 19.248 1.00 47.45 236 ALA A CA 1
ATOM 1795 C C . ALA A 1 240 ? 5.380 37.929 18.309 1.00 47.65 236 ALA A C 1
ATOM 1796 O O . ALA A 1 240 ? 5.305 37.782 17.079 1.00 47.14 236 ALA A O 1
ATOM 1798 N N . SER A 1 241 ? 6.249 38.750 18.899 1.00 47.98 237 SER A N 1
ATOM 1799 C CA . SER A 1 241 ? 7.171 39.586 18.140 1.00 48.63 237 SER A CA 1
ATOM 1800 C C . SER A 1 241 ? 8.317 38.777 17.552 1.00 46.88 237 SER A C 1
ATOM 1801 O O . SER A 1 241 ? 8.539 37.622 17.923 1.00 45.50 237 SER A O 1
ATOM 1804 N N . VAL A 1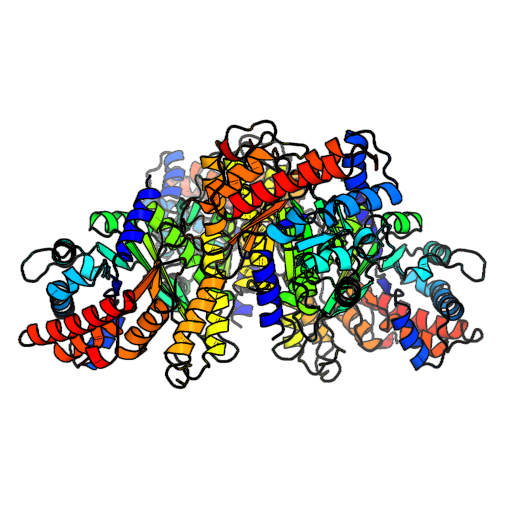 242 ? 9.046 39.405 16.636 1.00 47.50 238 VAL A N 1
ATOM 1805 C CA . VAL A 1 242 ? 10.248 38.827 16.054 1.00 46.32 238 VAL A CA 1
ATOM 1806 C C . VAL A 1 242 ? 11.236 38.440 17.153 1.00 45.92 238 VAL A C 1
ATOM 1807 O O . VAL A 1 242 ? 11.722 37.308 17.183 1.00 44.36 238 VAL A O 1
ATOM 1811 N N . GLU A 1 243 ? 11.496 39.375 18.061 1.00 47.41 239 GLU A N 1
ATOM 1812 C CA . GLU A 1 243 ? 12.422 39.163 19.182 1.00 47.23 239 GLU A CA 1
ATOM 1813 C C . GLU A 1 243 ? 12.048 37.986 20.095 1.00 45.72 239 GLU A C 1
ATOM 1814 O O . GLU A 1 243 ? 12.929 37.273 20.582 1.00 44.17 239 GLU A O 1
ATOM 1820 N N . GLU A 1 244 ? 10.748 37.822 20.347 1.00 45.86 240 GLU A N 1
ATOM 1821 C CA . GLU A 1 244 ? 10.247 36.797 21.256 1.00 44.66 240 GLU A CA 1
ATOM 1822 C C . GLU A 1 244 ? 10.337 35.417 20.601 1.00 42.21 240 GLU A C 1
ATOM 1823 O O . GLU A 1 244 ? 10.700 34.440 21.251 1.00 41.18 240 GLU A O 1
ATOM 1829 N N . VAL A 1 245 ? 10.009 35.352 19.317 1.00 41.26 241 VAL A N 1
ATOM 1830 C CA . VAL A 1 245 ? 10.184 34.139 18.529 1.00 39.11 241 VAL A CA 1
ATOM 1831 C C . VAL A 1 245 ? 11.648 33.726 18.500 1.00 37.93 241 VAL A C 1
ATOM 1832 O O . VAL A 1 245 ? 11.970 32.562 18.707 1.00 36.45 241 VAL A O 1
ATOM 1836 N N . ALA A 1 246 ? 12.533 34.682 18.249 1.00 38.59 242 ALA A N 1
ATOM 1837 C CA . ALA A 1 246 ? 13.966 34.393 18.213 1.00 38.18 242 ALA A CA 1
ATOM 1838 C C . ALA A 1 246 ? 14.462 33.892 19.564 1.00 37.52 242 ALA A C 1
ATOM 1839 O O . ALA A 1 246 ? 15.145 32.884 19.630 1.00 36.52 242 ALA A O 1
ATOM 1841 N N . GLU A 1 247 ? 14.091 34.589 20.633 1.00 38.48 243 GLU A N 1
ATOM 1842 C CA . GLU A 1 247 ? 14.541 34.252 21.974 1.00 38.42 243 GLU A CA 1
ATOM 1843 C C . GLU A 1 247 ? 14.017 32.880 22.419 1.00 37.00 243 GLU A C 1
ATOM 1844 O O . GLU A 1 247 ? 14.791 32.022 22.838 1.00 35.47 243 GLU A O 1
ATOM 1846 N N . LYS A 1 248 ? 12.709 32.679 22.313 1.00 36.88 244 LYS A N 1
ATOM 1847 C CA . LYS A 1 248 ? 12.095 31.443 22.778 1.00 35.53 244 LYS A CA 1
ATOM 1848 C C . LYS A 1 248 ? 12.539 30.251 21.960 1.00 33.63 244 LYS A C 1
ATOM 1849 O O . LYS A 1 248 ? 12.649 29.155 22.495 1.00 32.97 244 LYS A O 1
ATOM 1855 N N . THR A 1 249 ? 12.814 30.456 20.674 1.00 33.13 245 THR A N 1
ATOM 1856 C CA . THR A 1 249 ? 13.351 29.383 19.835 1.00 31.26 245 THR A CA 1
ATOM 1857 C C . THR A 1 249 ? 14.774 29.009 20.267 1.00 30.75 245 THR A C 1
ATOM 1858 O O . THR A 1 249 ? 15.084 27.829 20.442 1.00 29.40 245 THR A O 1
ATOM 1862 N N . VAL A 1 250 ? 15.642 30.005 20.429 1.00 31.59 246 VAL A N 1
ATOM 1863 C CA . VAL A 1 250 ? 17.018 29.729 20.848 1.00 31.19 246 VAL A CA 1
ATOM 1864 C C . VAL A 1 250 ? 17.035 29.053 22.215 1.00 30.95 246 VAL A C 1
ATOM 1865 O O . VAL A 1 250 ? 17.820 28.122 22.452 1.00 29.81 246 VAL A O 1
ATOM 1869 N N . HIS A 1 251 ? 16.139 29.498 23.092 1.00 31.51 247 HIS A N 1
ATOM 1870 C CA . HIS A 1 251 ? 16.021 28.934 24.428 1.00 31.65 247 HIS A CA 1
ATOM 1871 C C . HIS A 1 251 ? 15.734 27.431 24.408 1.00 29.53 247 HIS A C 1
ATOM 1872 O O . HIS A 1 251 ? 16.408 26.642 25.068 1.00 28.69 247 HIS A O 1
ATOM 1879 N N . VAL A 1 252 ? 14.722 27.043 23.651 1.00 28.50 248 VAL A N 1
ATOM 1880 C CA . VAL A 1 252 ? 14.286 25.665 23.639 1.00 27.21 248 VAL A CA 1
ATOM 1881 C C . VAL A 1 252 ? 15.376 24.766 23.040 1.00 26.04 248 VAL A C 1
ATOM 1882 O O . VAL A 1 252 ? 15.590 23.661 23.516 1.00 24.40 248 VAL A O 1
ATOM 1886 N N . LEU A 1 253 ? 16.082 25.264 22.018 1.00 26.17 249 LEU A N 1
ATOM 1887 C CA . LEU A 1 253 ? 17.160 24.495 21.387 1.00 25.29 249 LEU A CA 1
ATOM 1888 C C . LEU A 1 253 ? 18.373 24.286 22.310 1.00 25.32 249 LEU A C 1
ATOM 1889 O O . LEU A 1 253 ? 18.976 23.213 22.295 1.00 24.46 249 LEU A O 1
ATOM 1894 N N . LYS A 1 254 ? 18.727 25.296 23.100 1.00 26.64 250 LYS A N 1
ATOM 1895 C CA . LYS A 1 254 ? 19.822 25.162 24.062 1.00 27.60 250 LYS A CA 1
ATOM 1896 C C . LYS A 1 254 ? 19.481 24.119 25.126 1.00 26.99 250 LYS A C 1
ATOM 1897 O O . LYS A 1 254 ? 20.362 23.463 25.659 1.00 27.20 250 LYS A O 1
ATOM 1903 N N . GLN A 1 255 ? 18.199 23.963 25.415 1.00 26.52 251 GLN A N 1
ATOM 1904 C CA . GLN A 1 255 ? 17.755 22.938 26.343 1.00 26.30 251 GLN A CA 1
ATOM 1905 C C . GLN A 1 255 ? 17.658 21.543 25.741 1.00 24.55 251 GLN A C 1
ATOM 1906 O O . GLN A 1 255 ? 17.795 20.561 26.453 1.00 24.17 251 GLN A O 1
ATOM 1912 N N . THR A 1 256 ? 17.417 21.427 24.445 1.00 23.64 252 THR A N 1
ATOM 1913 C CA . THR A 1 256 ? 17.104 20.113 23.899 1.00 22.63 252 THR A CA 1
ATOM 1914 C C . THR A 1 256 ? 17.995 19.610 22.786 1.00 21.69 252 THR A C 1
ATOM 1915 O O . THR A 1 256 ? 18.019 18.409 22.555 1.00 21.40 252 THR A O 1
ATOM 1919 N N . VAL A 1 257 ? 18.715 20.494 22.097 1.00 21.77 253 VAL A N 1
ATOM 1920 C CA . VAL A 1 257 ? 19.556 20.078 20.960 1.00 20.81 253 VAL A CA 1
ATOM 1921 C C . VAL A 1 257 ? 21.046 20.035 21.346 1.00 21.00 253 VAL A C 1
ATOM 1922 O O . VAL A 1 257 ? 21.650 21.076 21.595 1.00 21.43 253 VAL A O 1
ATOM 1926 N N . PRO A 1 258 ? 21.638 18.830 21.406 1.00 20.47 254 PRO A N 1
ATOM 1927 C CA . PRO A 1 258 ? 23.041 18.691 21.794 1.00 21.13 254 PRO A CA 1
ATOM 1928 C C . PRO A 1 258 ? 24.002 19.549 20.977 1.00 21.96 254 PRO A C 1
ATOM 1929 O O . PRO A 1 258 ? 23.814 19.730 19.775 1.00 21.90 254 PRO A O 1
ATOM 1933 N N . ALA A 1 259 ? 25.037 20.046 21.635 1.00 22.83 255 ALA A N 1
ATOM 1934 C CA . ALA A 1 259 ? 26.028 20.882 20.995 1.00 23.68 255 ALA A CA 1
ATOM 1935 C C . ALA A 1 259 ? 26.785 20.102 19.922 1.00 23.47 255 ALA A C 1
ATOM 1936 O O . ALA A 1 259 ? 27.340 20.687 19.011 1.00 24.42 255 ALA A O 1
ATOM 1938 N N . ALA A 1 260 ? 26.814 18.783 20.024 1.00 22.84 256 ALA A N 1
ATOM 1939 C CA . ALA A 1 260 ? 27.487 17.968 19.015 1.00 22.58 256 ALA A CA 1
ATOM 1940 C C . ALA A 1 260 ? 26.822 18.079 17.641 1.00 22.21 256 ALA A C 1
ATOM 1941 O O . ALA A 1 260 ? 27.472 17.842 16.620 1.00 22.96 256 ALA A O 1
ATOM 1943 N N . VAL A 1 261 ? 25.533 18.415 17.596 1.00 21.67 257 VAL A N 1
ATOM 1944 C CA . VAL A 1 261 ? 24.872 18.620 16.309 1.00 21.30 257 VAL A CA 1
ATOM 1945 C C . VAL A 1 261 ? 25.497 19.869 15.650 1.00 22.67 257 VAL A C 1
ATOM 1946 O O . VAL A 1 261 ? 25.570 20.931 16.275 1.00 23.23 257 VAL A O 1
ATOM 1950 N N . PRO A 1 262 ? 26.008 19.732 14.411 1.00 23.10 258 PRO A N 1
ATOM 1951 C CA . PRO A 1 262 ? 26.708 20.859 13.784 1.00 24.26 258 PRO A CA 1
ATOM 1952 C C . PRO A 1 262 ? 25.822 22.035 13.388 1.00 24.52 258 PRO A C 1
ATOM 1953 O O . PRO A 1 262 ? 26.274 23.173 13.402 1.00 25.91 258 PRO A O 1
ATOM 1957 N N . GLY A 1 263 ? 24.582 21.759 13.012 1.00 24.08 259 GLY A N 1
ATOM 1958 C CA . GLY A 1 263 ? 23.734 22.790 12.449 1.00 24.54 259 GLY A CA 1
ATOM 1959 C C . GLY A 1 263 ? 22.247 22.543 12.585 1.00 23.87 259 GLY A C 1
ATOM 1960 O O . GLY A 1 263 ? 21.782 21.394 12.570 1.00 22.18 259 GLY A O 1
ATOM 1961 N N . ILE A 1 264 ? 21.514 23.655 12.693 1.00 24.45 260 ILE A N 1
ATOM 1962 C CA . ILE A 1 264 ? 20.060 23.651 12.725 1.00 24.23 260 ILE A CA 1
ATOM 1963 C C . ILE A 1 264 ? 19.548 24.495 11.556 1.00 25.14 260 ILE A C 1
ATOM 1964 O O . ILE A 1 264 ? 19.853 25.690 11.473 1.00 26.99 260 ILE A O 1
ATOM 1969 N N . ALA A 1 265 ? 18.810 23.869 10.645 1.00 24.57 261 ALA A N 1
ATOM 1970 C CA . ALA A 1 265 ? 18.251 24.545 9.473 1.00 25.29 261 ALA A CA 1
ATOM 1971 C C . ALA A 1 265 ? 16.724 24.597 9.547 1.00 25.30 261 ALA A C 1
ATOM 1972 O O . ALA A 1 265 ? 16.052 23.602 9.304 1.00 24.70 261 ALA A O 1
ATOM 1974 N N . PHE A 1 266 ? 16.179 25.768 9.866 1.00 26.52 262 PHE A N 1
ATOM 1975 C CA . PHE A 1 266 ? 14.749 25.895 10.167 1.00 26.68 262 PHE A CA 1
ATOM 1976 C C . PHE A 1 266 ? 13.849 25.725 8.943 1.00 26.90 262 PHE A C 1
ATOM 1977 O O . PHE A 1 266 ? 14.220 26.093 7.831 1.00 27.19 262 PHE A O 1
ATOM 1985 N N . LEU A 1 267 ? 12.687 25.108 9.160 1.00 26.89 263 LEU A N 1
ATOM 1986 C CA . LEU A 1 267 ? 11.591 25.110 8.180 1.00 27.32 263 LEU A CA 1
ATOM 1987 C C . LEU A 1 267 ? 10.828 26.404 8.363 1.00 28.79 263 LEU A C 1
ATOM 1988 O O . LEU A 1 267 ? 10.763 26.935 9.476 1.00 28.71 263 LEU A O 1
ATOM 1993 N N . SER A 1 268 ? 10.265 26.924 7.280 1.00 30.22 264 SER A N 1
ATOM 1994 C CA . SER A 1 268 ? 9.518 28.182 7.365 1.00 32.32 264 SER A CA 1
ATOM 1995 C C . SER A 1 268 ? 8.115 27.919 7.921 1.00 32.83 264 SER A C 1
ATOM 1996 O O . SER A 1 268 ? 7.550 28.764 8.602 1.00 34.01 264 SER A O 1
ATOM 1999 N N . GLY A 1 269 ? 7.561 26.744 7.617 1.00 32.38 265 GLY A N 1
ATOM 2000 C CA . GLY A 1 269 ? 6.332 26.251 8.253 1.00 32.27 265 GLY A CA 1
ATOM 2001 C C . GLY A 1 269 ? 5.025 26.957 7.924 1.00 34.20 265 GLY A C 1
ATOM 2002 O O . GLY A 1 269 ? 3.978 26.606 8.487 1.00 34.87 265 GLY A O 1
ATOM 2003 N N . GLY A 1 270 ? 5.062 27.934 7.019 1.00 35.34 266 GLY A N 1
ATOM 2004 C CA . GLY A 1 270 ? 3.880 28.735 6.699 1.00 37.08 266 GLY A CA 1
ATOM 2005 C C . GLY A 1 270 ? 4.014 30.192 7.112 1.00 38.42 266 GLY A C 1
ATOM 2006 O O . GLY A 1 270 ? 3.088 30.979 6.926 1.00 39.96 266 GLY A O 1
ATOM 2007 N N . GLN A 1 271 ? 5.162 30.544 7.688 1.00 37.89 267 GLN A N 1
ATOM 2008 C CA . GLN A 1 271 ? 5.529 31.935 7.909 1.00 39.22 267 GLN A CA 1
ATOM 2009 C C . GLN A 1 271 ? 5.619 32.662 6.569 1.00 40.76 267 GLN A C 1
ATOM 2010 O O . GLN A 1 271 ? 5.808 32.028 5.523 1.00 40.19 267 GLN A O 1
ATOM 2016 N N . THR A 1 272 ? 5.490 33.991 6.600 1.00 42.80 268 THR A N 1
ATOM 2017 C CA . THR A 1 272 ? 5.694 34.788 5.396 1.00 44.07 268 THR A CA 1
ATOM 2018 C C . THR A 1 272 ? 7.172 34.759 5.071 1.00 43.80 268 THR A C 1
ATOM 2019 O O . THR A 1 272 ? 8.011 34.421 5.926 1.00 42.35 268 THR A O 1
ATOM 2023 N N . ASP A 1 273 ? 7.487 35.130 3.837 1.00 45.10 269 ASP A N 1
ATOM 2024 C CA . ASP A 1 273 ? 8.870 35.222 3.409 1.00 45.36 269 ASP A CA 1
ATOM 2025 C C . ASP A 1 273 ? 9.691 36.060 4.404 1.00 45.86 269 ASP A C 1
ATOM 2026 O O . ASP A 1 273 ? 10.757 35.645 4.846 1.00 44.62 269 ASP A O 1
ATOM 2031 N N . GLU A 1 274 ? 9.163 37.221 4.784 1.00 47.95 270 GLU A N 1
ATOM 2032 C CA . GLU A 1 274 ? 9.907 38.184 5.593 1.00 48.78 270 GLU A CA 1
ATOM 2033 C C . GLU A 1 274 ? 10.044 37.760 7.063 1.00 47.24 270 GLU A C 1
ATOM 2034 O O . GLU A 1 274 ? 11.092 37.973 7.680 1.00 46.76 270 GLU A O 1
ATOM 2040 N N . GLU A 1 275 ? 8.984 37.173 7.619 1.00 46.42 271 GLU A N 1
ATOM 2041 C CA . GLU A 1 275 ? 9.031 36.587 8.965 1.00 44.85 271 GLU A CA 1
ATOM 2042 C C . GLU A 1 275 ? 10.157 35.577 9.089 1.00 42.35 271 GLU A C 1
ATOM 2043 O O . GLU A 1 275 ? 11.005 35.681 9.968 1.00 42.08 271 GLU A O 1
ATOM 2049 N N . ALA A 1 276 ? 10.161 34.597 8.198 1.00 40.82 272 ALA A N 1
ATOM 2050 C CA . ALA A 1 276 ? 11.154 33.531 8.250 1.00 38.70 272 ALA A CA 1
ATOM 2051 C C . ALA A 1 276 ? 12.563 34.097 8.195 1.00 38.67 272 ALA A C 1
ATOM 2052 O O . ALA A 1 276 ? 13.452 33.609 8.892 1.00 38.03 272 ALA A O 1
ATOM 2054 N N . THR A 1 277 ? 12.765 35.127 7.377 1.00 39.79 273 THR A N 1
ATOM 2055 C CA . THR A 1 277 ? 14.071 35.767 7.250 1.00 39.92 273 THR A CA 1
ATOM 2056 C C . THR A 1 277 ? 14.431 36.533 8.512 1.00 40.36 273 THR A C 1
ATOM 2057 O O . THR A 1 277 ? 15.526 36.365 9.052 1.00 39.65 273 THR A O 1
ATOM 2061 N N . ALA A 1 278 ? 13.506 37.384 8.966 1.00 41.30 274 ALA A N 1
ATOM 2062 C CA . ALA A 1 278 ? 13.720 38.227 10.146 1.00 41.89 274 ALA A CA 1
ATOM 2063 C C . ALA A 1 278 ? 14.014 37.386 11.369 1.00 40.35 274 ALA A C 1
ATOM 2064 O O . ALA A 1 278 ? 14.911 37.707 12.147 1.00 40.74 274 ALA A O 1
ATOM 2066 N N . HIS A 1 279 ? 13.245 36.314 11.537 1.00 38.88 275 HIS A N 1
ATOM 2067 C CA . HIS A 1 279 ? 13.418 35.432 12.678 1.00 37.45 275 HIS A CA 1
ATOM 2068 C C . HIS A 1 279 ? 14.809 34.818 12.648 1.00 36.52 275 HIS A C 1
ATOM 2069 O O . HIS A 1 279 ? 15.545 34.903 13.619 1.00 36.88 275 HIS A O 1
ATOM 2076 N N . LEU A 1 280 ? 15.200 34.240 11.521 1.00 36.15 276 LEU A N 1
ATOM 2077 C CA . LEU A 1 280 ? 16.537 33.662 11.424 1.00 35.28 276 LEU A CA 1
ATOM 2078 C C . LEU A 1 280 ? 17.643 34.688 11.744 1.00 36.84 276 LEU A C 1
ATOM 2079 O O . LEU A 1 280 ? 18.612 34.359 12.436 1.00 36.56 276 LEU A O 1
ATOM 2084 N N . SER A 1 281 ? 17.493 35.921 11.256 1.00 38.53 277 SER A N 1
ATOM 2085 C CA . SER A 1 281 ? 18.523 36.949 11.451 1.00 40.08 277 SER A CA 1
ATOM 2086 C C . SER A 1 281 ? 18.621 37.379 12.909 1.00 40.65 277 SER A C 1
ATOM 2087 O O . SER A 1 281 ? 19.715 37.598 13.420 1.00 40.83 277 SER A O 1
ATOM 2090 N N . ALA A 1 282 ? 17.470 37.508 13.561 1.00 41.19 278 ALA A N 1
ATOM 2091 C CA . ALA A 1 282 ? 17.411 37.913 14.960 1.00 41.91 278 ALA A CA 1
ATOM 2092 C C . ALA A 1 282 ? 17.954 36.818 15.891 1.00 41.00 278 ALA A C 1
ATOM 2093 O O . ALA A 1 282 ? 18.426 37.118 16.985 1.00 41.34 278 ALA A O 1
ATOM 2095 N N . MET A 1 283 ? 17.905 35.558 15.450 1.00 40.01 279 MET A N 1
ATOM 2096 C CA . MET A 1 283 ? 18.483 34.449 16.219 1.00 39.04 279 MET A CA 1
ATOM 2097 C C . MET A 1 283 ? 20.010 34.452 16.151 1.00 39.68 279 MET A C 1
ATOM 2098 O O . MET A 1 283 ? 20.678 34.131 17.126 1.00 39.54 279 MET A O 1
ATOM 2103 N N . ASN A 1 284 ? 20.558 34.825 15.002 1.00 41.07 280 ASN A N 1
ATOM 2104 C CA . ASN A 1 284 ? 22.006 34.953 14.842 1.00 42.43 280 ASN A CA 1
ATOM 2105 C C . ASN A 1 284 ? 22.543 36.295 15.394 1.00 44.88 280 ASN A C 1
ATOM 2106 O O . ASN A 1 284 ? 23.746 36.544 15.353 1.00 45.70 280 ASN A O 1
ATOM 2111 N N . ALA A 1 285 ? 21.658 37.153 15.899 1.00 46.48 281 ALA A N 1
ATOM 2112 C CA . ALA A 1 285 ? 22.081 38.391 16.575 1.00 49.15 281 ALA A CA 1
ATOM 2113 C C . ALA A 1 285 ? 22.152 38.228 18.103 1.00 49.46 281 ALA A C 1
ATOM 2114 O O . ALA A 1 285 ? 22.474 39.174 18.809 1.00 51.18 281 ALA A O 1
ATOM 2116 N N . LEU A 1 286 ? 21.860 37.031 18.604 1.00 48.57 282 LEU A N 1
ATOM 2117 C CA . LEU A 1 286 ? 21.840 36.767 20.047 1.00 49.00 282 LEU A CA 1
ATOM 2118 C C . LEU A 1 286 ? 23.203 36.361 20.629 1.00 49.30 282 LEU A C 1
ATOM 2119 O O . LEU A 1 286 ? 23.267 35.870 21.749 1.00 49.43 282 LEU A O 1
ATOM 2124 N N . GLY A 1 287 ? 24.288 36.578 19.891 1.00 50.11 283 GLY A N 1
ATOM 2125 C CA . GLY A 1 287 ? 25.613 36.162 20.349 1.00 50.29 283 GLY A CA 1
ATOM 2126 C C . GLY A 1 287 ? 25.943 34.720 19.990 1.00 48.48 283 GLY A C 1
ATOM 2127 O O . GLY A 1 287 ? 25.270 34.108 19.155 1.00 47.32 283 GLY A O 1
ATOM 2128 N N . ALA A 1 288 ? 26.983 34.184 20.628 1.00 48.07 284 ALA A N 1
ATOM 2129 C CA . ALA A 1 288 ? 27.573 32.915 20.221 1.00 46.48 284 ALA A CA 1
ATOM 2130 C C . ALA A 1 288 ? 26.680 31.734 20.591 1.00 44.12 284 ALA A C 1
ATOM 2131 O O . ALA A 1 288 ? 26.059 31.710 21.662 1.00 44.23 284 ALA A O 1
ATOM 2133 N N . LEU A 1 289 ? 26.619 30.764 19.688 1.00 41.85 285 LEU A N 1
ATOM 2134 C CA . LEU A 1 289 ? 25.798 29.578 19.875 1.00 39.62 285 LEU A CA 1
ATOM 2135 C C . LEU A 1 289 ? 26.606 28.325 19.571 1.00 37.65 285 LEU A C 1
ATOM 2136 O O . LEU A 1 289 ? 27.615 28.390 18.873 1.00 37.72 285 LEU A O 1
ATOM 2141 N N . PRO A 1 290 ? 26.173 27.181 20.115 1.00 35.47 286 PRO A N 1
ATOM 2142 C CA . PRO A 1 290 ? 26.912 25.927 19.937 1.00 34.21 286 PRO A CA 1
ATOM 2143 C C . PRO A 1 290 ? 26.750 25.263 18.571 1.00 32.91 286 PRO A C 1
ATOM 2144 O O . PRO A 1 290 ? 27.553 24.398 18.220 1.00 33.31 286 PRO A O 1
ATOM 2148 N N . TRP A 1 291 ? 25.720 25.635 17.821 1.00 31.46 287 TRP A N 1
ATOM 2149 C CA . TRP A 1 291 ? 25.539 25.118 16.479 1.00 30.22 287 TRP A CA 1
ATOM 2150 C C . TRP A 1 291 ? 25.332 26.286 15.522 1.00 31.27 287 TRP A C 1
ATOM 2151 O O . TRP A 1 291 ? 25.059 27.409 15.947 1.00 32.56 287 TRP A O 1
ATOM 2162 N N . LYS A 1 292 ? 25.461 26.017 14.227 1.00 30.94 288 LYS A N 1
ATOM 2163 C CA . LYS A 1 292 ? 25.040 26.969 13.195 1.00 31.81 288 LYS A CA 1
ATOM 2164 C C . LYS A 1 292 ? 23.507 27.054 13.083 1.00 30.60 288 LYS A C 1
ATOM 2165 O O . LYS A 1 292 ? 22.805 26.035 13.132 1.00 29.59 288 LYS A O 1
ATOM 2171 N N . LEU A 1 293 ? 23.007 28.273 12.924 1.00 30.93 289 LEU A N 1
ATOM 2172 C CA . LEU A 1 293 ? 21.596 28.518 12.661 1.00 30.70 289 LEU A CA 1
ATOM 2173 C C . LEU A 1 293 ? 21.424 29.104 11.254 1.00 31.13 289 LEU A C 1
ATOM 2174 O O . LEU A 1 293 ? 21.919 30.189 10.936 1.00 32.42 289 LEU A O 1
ATOM 2179 N N . THR A 1 294 ? 20.713 28.359 10.419 1.00 30.18 290 THR A N 1
ATOM 2180 C CA . THR A 1 294 ? 20.506 28.724 9.039 1.00 30.25 290 THR A CA 1
ATOM 2181 C C . THR A 1 294 ? 19.137 28.195 8.640 1.00 29.75 290 THR A C 1
ATOM 2182 O O . THR A 1 294 ? 18.322 27.875 9.507 1.00 28.97 290 THR A O 1
ATOM 2186 N N . PHE A 1 295 ? 18.888 28.098 7.338 1.00 30.15 291 PHE A N 1
ATOM 2187 C CA . PHE A 1 295 ? 17.558 27.803 6.824 1.00 29.89 291 PHE A CA 1
ATOM 2188 C C . PHE A 1 295 ? 17.511 26.523 6.003 1.00 28.88 291 PHE A C 1
ATOM 2189 O O . PHE A 1 295 ? 18.513 26.107 5.422 1.00 28.81 291 PHE A O 1
ATOM 2197 N N . SER A 1 296 ? 16.336 25.902 5.994 1.00 28.08 292 SER A N 1
ATOM 2198 C CA . SER A 1 296 ? 15.996 24.869 5.036 1.00 27.58 292 SER A CA 1
ATOM 2199 C C . SER A 1 296 ? 14.557 25.146 4.626 1.00 28.49 292 SER A C 1
ATOM 2200 O O . SER A 1 296 ? 13.614 24.449 5.055 1.00 28.48 292 SER A O 1
ATOM 2203 N N . TYR A 1 297 ? 14.392 26.194 3.821 1.00 29.57 293 TYR A N 1
ATOM 2204 C CA . TYR A 1 297 ? 13.067 26.709 3.493 1.00 30.47 293 TYR A CA 1
ATOM 2205 C C . TYR A 1 297 ? 12.557 26.199 2.148 1.00 30.62 293 TYR A C 1
ATOM 2206 O O . TYR A 1 297 ? 13.305 26.096 1.175 1.00 30.33 293 TYR A O 1
ATOM 2215 N N . GLY A 1 298 ? 11.269 25.885 2.120 1.00 30.86 294 GLY A N 1
ATOM 2216 C CA . GLY A 1 298 ? 10.589 25.525 0.902 1.00 31.82 294 GLY A CA 1
ATOM 2217 C C . GLY 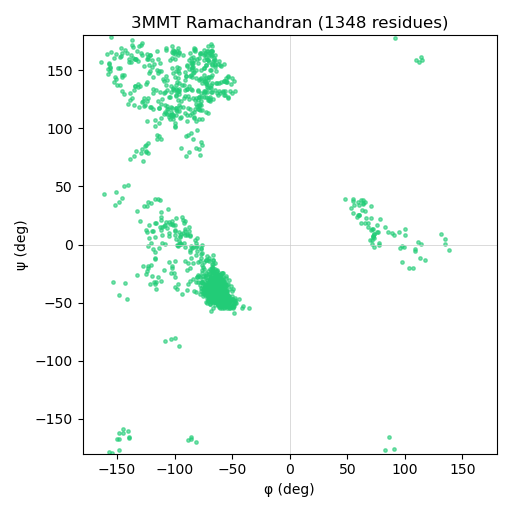A 1 298 ? 9.860 26.759 0.468 1.00 33.82 294 GLY A C 1
ATOM 2218 O O . GLY A 1 298 ? 10.347 27.511 -0.372 1.00 35.21 294 GLY A O 1
ATOM 2219 N N . ARG A 1 299 ? 8.711 26.993 1.092 1.00 34.44 295 ARG A N 1
ATOM 2220 C CA . ARG A 1 299 ? 7.850 28.114 0.739 1.00 36.36 295 ARG A CA 1
ATOM 2221 C C . ARG A 1 299 ? 8.558 29.469 0.818 1.00 37.54 295 ARG A C 1
ATOM 2222 O O . ARG A 1 299 ? 8.431 30.292 -0.090 1.00 39.59 295 ARG A O 1
ATOM 2230 N N . ALA A 1 300 ? 9.329 29.683 1.877 1.00 36.70 296 ALA A N 1
ATOM 2231 C CA . ALA A 1 300 ? 9.945 30.986 2.141 1.00 37.70 296 ALA A CA 1
ATOM 2232 C C . ALA A 1 300 ? 11.064 31.335 1.169 1.00 38.21 296 ALA A C 1
ATOM 2233 O O . ALA A 1 300 ? 11.519 32.485 1.138 1.00 39.78 296 ALA A O 1
ATOM 2235 N N . LEU A 1 301 ? 11.519 30.343 0.404 1.00 37.49 297 LEU A N 1
ATOM 2236 C CA . LEU A 1 301 ? 12.461 30.564 -0.696 1.00 38.30 297 LEU A CA 1
ATOM 2237 C C . LEU A 1 301 ? 11.779 30.538 -2.076 1.00 39.77 297 LEU A C 1
ATOM 2238 O O . LEU A 1 301 ? 12.332 31.062 -3.040 1.00 41.28 297 LEU A O 1
ATOM 2243 N N . GLN A 1 302 ? 10.575 29.967 -2.164 1.00 39.91 298 GLN A N 1
ATOM 2244 C CA . GLN A 1 302 ? 9.972 29.596 -3.456 1.00 40.92 298 GLN A CA 1
ATOM 2245 C C . GLN A 1 302 ? 8.670 30.292 -3.850 1.00 42.63 298 GLN A C 1
ATOM 2246 O O . GLN A 1 302 ? 8.426 30.494 -5.033 1.00 44.02 298 GLN A O 1
ATOM 2252 N N . ALA A 1 303 ? 7.815 30.604 -2.882 1.00 42.96 299 ALA A N 1
ATOM 2253 C CA . ALA A 1 303 ? 6.460 31.083 -3.184 1.00 44.79 299 ALA A CA 1
ATOM 2254 C C . ALA A 1 303 ? 6.462 32.222 -4.192 1.00 47.21 299 ALA A C 1
ATOM 2255 O O . ALA A 1 303 ? 5.652 32.229 -5.121 1.00 48.61 299 ALA A O 1
ATOM 2257 N N . ALA A 1 304 ? 7.377 33.171 -4.007 1.00 47.98 300 ALA A N 1
ATOM 2258 C CA . ALA A 1 304 ? 7.416 34.374 -4.841 1.00 50.67 300 ALA A CA 1
ATOM 2259 C C . ALA A 1 304 ? 7.868 34.052 -6.264 1.00 51.42 300 ALA A C 1
ATOM 2260 O O . ALA A 1 304 ? 7.263 34.515 -7.231 1.00 53.57 300 ALA A O 1
ATOM 2262 N N . ALA A 1 305 ? 8.932 33.257 -6.379 1.00 50.38 301 ALA A N 1
ATOM 2263 C CA . ALA A 1 305 ? 9.455 32.818 -7.677 1.00 51.02 301 ALA A CA 1
ATOM 2264 C C . ALA A 1 305 ? 8.401 32.056 -8.481 1.00 51.65 301 ALA A C 1
ATOM 2265 O O . ALA A 1 305 ? 8.262 32.258 -9.692 1.00 53.20 301 ALA A O 1
ATOM 2267 N N . LEU A 1 306 ? 7.670 31.185 -7.789 1.00 50.65 302 LEU A N 1
ATOM 2268 C CA . LEU A 1 306 ? 6.619 30.381 -8.394 1.00 51.21 302 LEU A CA 1
ATOM 2269 C C . LEU A 1 306 ? 5.500 31.257 -8.940 1.00 53.70 302 LEU A C 1
ATOM 2270 O O . LEU A 1 306 ? 4.998 31.006 -10.035 1.00 54.92 302 LEU A O 1
ATOM 2275 N N . LYS A 1 307 ? 5.118 32.278 -8.174 1.00 54.65 303 LYS A N 1
ATOM 2276 C CA . LYS A 1 307 ? 4.127 33.258 -8.616 1.00 57.12 303 LYS A CA 1
ATOM 2277 C C . LYS A 1 307 ? 4.614 34.003 -9.863 1.00 58.96 303 LYS A C 1
ATOM 2278 O O . LYS A 1 307 ? 3.856 34.181 -10.818 1.00 60.68 303 LYS A O 1
ATOM 2280 N N . ALA A 1 308 ? 5.877 34.429 -9.850 1.00 58.59 304 ALA A N 1
ATOM 2281 C CA . ALA A 1 308 ? 6.469 35.140 -10.992 1.00 60.28 304 ALA A CA 1
ATOM 2282 C C . ALA A 1 308 ? 6.643 34.220 -12.213 1.00 60.25 304 ALA A C 1
ATOM 2283 O O . ALA A 1 308 ? 6.447 34.652 -13.355 1.00 61.97 304 ALA A O 1
ATOM 2285 N N . TRP A 1 309 ? 7.004 32.957 -11.971 1.00 58.01 305 TRP A N 1
ATOM 2286 C CA . TRP A 1 309 ? 7.120 31.965 -13.046 1.00 57.85 305 TRP A CA 1
ATOM 2287 C C . TRP A 1 309 ? 5.775 31.770 -13.727 1.00 59.31 305 TRP A C 1
ATOM 2288 O O . TRP A 1 309 ? 5.682 31.847 -14.949 1.00 61.13 305 TRP A O 1
ATOM 2299 N N . ALA A 1 310 ? 4.738 31.516 -12.933 1.00 59.05 306 ALA A N 1
ATOM 2300 C CA . ALA A 1 310 ? 3.366 31.384 -13.439 1.00 60.90 306 ALA A CA 1
ATOM 2301 C C . ALA A 1 310 ? 3.231 30.365 -14.582 1.00 61.49 306 ALA A C 1
ATOM 2302 O O . ALA A 1 310 ? 2.388 30.521 -15.469 1.00 63.95 306 ALA A O 1
ATOM 2304 N N . GLY A 1 311 ? 4.070 29.334 -14.561 1.00 60.08 307 GLY A N 1
ATOM 2305 C CA . GLY A 1 311 ? 4.059 28.290 -15.581 1.00 60.58 307 GLY A CA 1
ATOM 2306 C C . GLY A 1 311 ? 4.586 28.639 -16.972 1.00 62.83 307 GLY A C 1
ATOM 2307 O O . GLY A 1 311 ? 4.478 27.814 -17.879 1.00 63.01 307 GLY A O 1
ATOM 2308 N N . LYS A 1 312 ? 5.171 29.829 -17.147 1.00 64.78 308 LYS A N 1
ATOM 2309 C CA . LYS A 1 312 ? 5.546 30.329 -18.488 1.00 67.45 308 LYS A CA 1
ATOM 2310 C C . LYS A 1 312 ? 7.063 30.527 -18.691 1.00 67.58 308 LYS A C 1
ATOM 2311 O O . LYS A 1 312 ? 7.742 31.132 -17.860 1.00 66.78 308 LYS A O 1
ATOM 2313 N N . ASN A 1 313 ? 7.569 30.028 -19.822 1.00 68.91 309 ASN A N 1
ATOM 2314 C CA . ASN A 1 313 ? 9.001 30.101 -20.178 1.00 69.13 309 ASN A CA 1
ATOM 2315 C C . ASN A 1 313 ? 9.515 31.551 -20.299 1.00 70.68 309 ASN A C 1
ATOM 2316 O O . ASN A 1 313 ? 10.688 31.834 -20.037 1.00 70.37 309 ASN A O 1
ATOM 2321 N N . GLU A 1 314 ? 8.634 32.469 -20.683 1.00 72.39 310 GLU A N 1
ATOM 2322 C CA . GLU A 1 314 ? 9.004 33.880 -20.792 1.00 74.07 310 GLU A CA 1
ATOM 2323 C C . GLU A 1 314 ? 9.456 34.473 -19.444 1.00 72.29 310 GLU A C 1
ATOM 2324 O O . GLU A 1 314 ? 10.283 35.391 -19.412 1.00 72.99 310 GLU A O 1
ATOM 2326 N N . ASN A 1 315 ? 8.936 33.920 -18.344 1.00 69.63 311 ASN A N 1
ATOM 2327 C CA . ASN A 1 315 ? 9.150 34.472 -17.004 1.00 67.96 311 ASN A CA 1
ATOM 2328 C C . ASN A 1 315 ? 10.313 33.852 -16.215 1.00 65.08 311 ASN A C 1
ATOM 2329 O O . ASN A 1 315 ? 10.470 34.139 -15.024 1.00 63.60 311 ASN A O 1
ATOM 2334 N N . ILE A 1 316 ? 11.129 33.022 -16.868 1.00 63.93 312 ILE A N 1
ATOM 2335 C CA . ILE A 1 316 ? 12.284 32.406 -16.197 1.00 61.62 312 ILE A CA 1
ATOM 2336 C C . ILE A 1 316 ? 13.194 33.474 -15.599 1.00 61.57 312 ILE A C 1
ATOM 2337 O O . ILE A 1 316 ? 13.635 33.335 -14.464 1.00 60.19 312 ILE A O 1
ATOM 2342 N N . VAL A 1 317 ? 13.450 34.539 -16.358 1.00 63.39 313 VAL A N 1
ATOM 2343 C CA . VAL A 1 317 ? 14.315 35.642 -15.916 1.00 63.73 313 VAL A CA 1
ATOM 2344 C C . VAL A 1 317 ? 13.802 36.321 -14.638 1.00 62.79 313 VAL A C 1
ATOM 2345 O O . VAL A 1 317 ? 14.556 36.494 -13.677 1.00 61.25 313 VAL A O 1
ATOM 2347 N N . VAL A 1 318 ? 12.521 36.688 -14.641 1.00 63.36 314 VAL A N 1
ATOM 2348 C CA . VAL A 1 318 ? 11.913 37.424 -13.529 1.00 63.05 314 VAL A CA 1
ATOM 2349 C C . VAL A 1 318 ? 11.755 36.540 -12.300 1.00 60.12 314 VAL A C 1
ATOM 2350 O O . VAL A 1 318 ? 12.066 36.966 -11.188 1.00 59.52 314 VAL A O 1
ATOM 2354 N N . ALA A 1 319 ? 11.291 35.310 -12.507 1.00 58.26 315 ALA A N 1
ATOM 2355 C CA . ALA A 1 319 ? 11.134 34.359 -11.419 1.00 55.46 315 ALA A CA 1
ATOM 2356 C C . ALA A 1 319 ? 12.484 34.057 -10.786 1.00 53.63 315 ALA A C 1
ATOM 2357 O O . ALA A 1 319 ? 12.567 33.884 -9.576 1.00 52.07 315 ALA A O 1
ATOM 2359 N N . GLN A 1 320 ? 13.536 34.002 -11.603 1.00 53.83 316 GLN A N 1
ATOM 2360 C CA . GLN A 1 320 ? 14.895 33.830 -11.088 1.00 52.64 316 GLN A CA 1
ATOM 2361 C C . GLN A 1 320 ? 15.317 35.032 -10.246 1.00 53.41 316 GLN A C 1
ATOM 2362 O O . GLN A 1 320 ? 15.937 34.853 -9.200 1.00 51.90 316 GLN A O 1
ATOM 2368 N N . LYS A 1 321 ? 14.977 36.247 -10.693 1.00 55.68 317 LYS A N 1
ATOM 2369 C CA . LYS A 1 321 ? 15.258 37.463 -9.911 1.00 56.51 317 LYS A CA 1
ATOM 2370 C C . LYS A 1 321 ? 14.669 37.363 -8.499 1.00 55.00 317 LYS A C 1
ATOM 2371 O O . LYS A 1 321 ? 15.363 37.604 -7.506 1.00 54.12 317 LYS A O 1
ATOM 2373 N N . ALA A 1 322 ? 13.391 37.005 -8.425 1.00 54.56 318 ALA A N 1
ATOM 2374 C CA . ALA A 1 322 ? 12.681 36.933 -7.153 1.00 53.65 318 ALA A CA 1
ATOM 2375 C C . ALA A 1 322 ? 13.200 35.784 -6.253 1.00 51.29 318 ALA A C 1
ATOM 2376 O O . ALA A 1 322 ? 13.132 35.870 -5.033 1.00 50.62 318 ALA A O 1
ATOM 2378 N N . PHE A 1 323 ? 13.724 34.718 -6.855 1.00 50.23 319 PHE A N 1
ATOM 2379 C CA . PHE A 1 323 ? 14.371 33.664 -6.085 1.00 48.07 319 PHE A CA 1
ATOM 2380 C C . PHE A 1 323 ? 15.768 34.086 -5.633 1.00 48.35 319 PHE A C 1
ATOM 2381 O O . PHE A 1 323 ? 16.180 33.779 -4.508 1.00 47.18 319 PHE A O 1
ATOM 2389 N N . CYS A 1 324 ? 16.502 34.773 -6.503 1.00 50.23 320 CYS A N 1
ATOM 2390 C CA . CYS A 1 324 ? 17.830 35.278 -6.142 1.00 51.09 320 CYS A CA 1
ATOM 2391 C C . CYS A 1 324 ? 17.771 36.230 -4.950 1.00 51.12 320 CYS A C 1
ATOM 2392 O O . CYS A 1 324 ? 18.664 36.211 -4.097 1.00 50.32 320 CYS A O 1
ATOM 2395 N N . HIS A 1 325 ? 16.708 37.029 -4.882 1.00 51.94 321 HIS A N 1
ATOM 2396 C CA . HIS A 1 325 ? 16.547 38.004 -3.820 1.00 52.58 321 HIS A CA 1
ATOM 2397 C C . HIS A 1 325 ? 16.358 37.299 -2.485 1.00 50.71 321 HIS A C 1
ATOM 2398 O O . HIS A 1 325 ? 17.104 37.533 -1.532 1.00 50.48 321 HIS A O 1
ATOM 2405 N N . ARG A 1 326 ? 15.373 36.413 -2.421 1.00 49.55 322 ARG A N 1
ATOM 2406 C CA . ARG A 1 326 ? 15.083 35.694 -1.179 1.00 47.43 322 ARG A CA 1
ATOM 2407 C C . ARG A 1 326 ? 16.279 34.880 -0.717 1.00 45.73 322 ARG A C 1
ATOM 2408 O O . ARG A 1 326 ? 16.610 34.887 0.471 1.00 45.19 322 ARG A O 1
ATOM 2416 N N . ALA A 1 327 ? 16.931 34.193 -1.655 1.00 45.12 323 ALA A N 1
ATOM 2417 C CA . ALA A 1 327 ? 18.177 33.480 -1.368 1.00 43.82 323 ALA A CA 1
ATOM 2418 C C . ALA A 1 327 ? 19.205 34.404 -0.720 1.00 44.62 323 ALA A C 1
ATOM 2419 O O . ALA A 1 327 ? 19.806 34.065 0.294 1.00 42.86 323 ALA A O 1
ATOM 2421 N N . ARG A 1 328 ? 19.400 35.584 -1.307 1.00 46.92 324 ARG A N 1
ATOM 2422 C CA . ARG A 1 328 ? 20.365 36.537 -0.754 1.00 48.15 324 ARG A CA 1
ATOM 2423 C C . ARG A 1 328 ? 19.942 37.081 0.622 1.00 47.30 324 ARG A C 1
ATOM 2424 O O . ARG A 1 328 ? 20.784 37.249 1.497 1.00 47.34 324 ARG A O 1
ATOM 2432 N N . MET A 1 329 ? 18.654 37.334 0.825 1.00 46.79 325 MET A N 1
ATOM 2433 C CA . MET A 1 329 ? 18.185 37.838 2.117 1.00 46.43 325 MET A CA 1
ATOM 2434 C C . MET A 1 329 ? 18.427 36.799 3.215 1.00 44.13 325 MET A C 1
ATOM 2435 O O . MET A 1 329 ? 18.974 37.113 4.273 1.00 43.82 325 MET A O 1
ATOM 2440 N N . ASN A 1 330 ? 18.016 35.559 2.955 1.00 42.27 326 ASN A N 1
ATOM 2441 C CA . ASN A 1 330 ? 18.216 34.481 3.915 1.00 40.23 326 ASN A CA 1
ATOM 2442 C C . ASN A 1 330 ? 19.704 34.155 4.111 1.00 39.99 326 ASN A C 1
ATOM 2443 O O . ASN A 1 330 ? 20.107 33.683 5.178 1.00 38.58 326 ASN A O 1
ATOM 2448 N N . HIS A 1 331 ? 20.518 34.439 3.097 1.00 41.45 327 HIS A N 1
ATOM 2449 C CA . HIS A 1 331 ? 21.978 34.325 3.216 1.00 42.09 327 HIS A CA 1
ATOM 2450 C C . HIS A 1 331 ? 22.470 35.324 4.241 1.00 42.97 327 HIS A C 1
ATOM 2451 O O . HIS A 1 331 ? 23.267 34.978 5.112 1.00 42.39 327 HIS A O 1
ATOM 2458 N N . LEU A 1 332 ? 21.984 36.562 4.142 1.00 44.50 328 LEU A N 1
ATOM 2459 C CA . LEU A 1 332 ? 22.323 37.596 5.122 1.00 45.67 328 LEU A CA 1
ATOM 2460 C C . LEU A 1 332 ? 21.780 37.255 6.511 1.00 44.26 328 LEU A C 1
ATOM 2461 O O . LEU A 1 332 ? 22.433 37.533 7.519 1.00 44.44 328 LEU A O 1
ATOM 2466 N N . ALA A 1 333 ? 20.589 36.666 6.562 1.00 43.04 329 ALA A N 1
ATOM 2467 C CA . ALA A 1 333 ? 19.994 36.256 7.832 1.00 42.26 329 ALA A CA 1
ATOM 2468 C C . ALA A 1 333 ? 20.885 35.215 8.521 1.00 41.24 329 ALA A C 1
ATOM 2469 O O . ALA A 1 333 ? 21.163 35.316 9.719 1.00 41.23 329 ALA A O 1
ATOM 2471 N N . ALA A 1 334 ? 21.371 34.246 7.753 1.00 40.70 330 ALA A N 1
ATOM 2472 C CA . ALA A 1 334 ? 22.302 33.244 8.267 1.00 40.07 330 ALA A CA 1
ATOM 2473 C C . ALA A 1 334 ? 23.560 33.860 8.878 1.00 41.40 330 ALA A C 1
ATOM 2474 O O . ALA A 1 334 ? 24.101 33.330 9.842 1.00 41.14 330 ALA A O 1
ATOM 2476 N N . LEU A 1 335 ? 24.024 34.972 8.321 1.00 43.78 331 LEU A N 1
ATOM 2477 C CA . LEU A 1 335 ? 25.196 35.675 8.856 1.00 45.26 331 LEU A CA 1
ATOM 2478 C C . LEU A 1 335 ? 24.838 36.662 9.966 1.00 46.50 331 LEU A C 1
ATOM 2479 O O . LEU A 1 335 ? 25.728 37.262 10.559 1.00 47.47 331 LEU A O 1
ATOM 2484 N N . GLY A 1 336 ? 23.545 36.831 10.237 1.00 46.67 332 GLY A N 1
ATOM 2485 C CA . GLY A 1 336 ? 23.072 37.811 11.222 1.00 48.27 332 GLY A CA 1
ATOM 2486 C C . GLY A 1 336 ? 23.237 39.254 10.761 1.00 50.78 332 GLY A C 1
ATOM 2487 O O . GLY A 1 336 ? 23.466 40.152 11.575 1.00 51.76 332 GLY A O 1
ATOM 2488 N N . GLN A 1 337 ? 23.106 39.462 9.455 1.00 51.85 333 GLN A N 1
ATOM 2489 C CA . GLN A 1 337 ? 23.385 40.747 8.827 1.00 54.78 333 GLN A CA 1
ATOM 2490 C C . GLN A 1 337 ? 22.203 41.279 8.020 1.00 55.44 333 GLN A C 1
ATOM 2491 O O . GLN A 1 337 ? 22.350 42.224 7.251 1.00 57.25 333 GLN A O 1
ATOM 2497 N N . TRP A 1 338 ? 21.033 40.676 8.190 1.00 54.37 334 TRP A N 1
ATOM 2498 C CA . TRP A 1 338 ? 19.840 41.137 7.499 1.00 55.23 334 TRP A CA 1
ATOM 2499 C C . TRP A 1 338 ? 19.241 42.333 8.234 1.00 57.58 334 TRP A C 1
ATOM 2500 O O . TRP A 1 338 ? 19.273 42.412 9.468 1.00 57.26 334 TRP A O 1
ATOM 2511 N N . THR A 1 339 ? 18.715 43.265 7.452 1.00 60.23 335 THR A N 1
ATOM 2512 C CA . THR A 1 339 ? 17.852 44.324 7.959 1.00 62.57 335 THR A CA 1
ATOM 2513 C C . THR A 1 339 ? 16.693 44.452 6.985 1.00 64.17 335 THR A C 1
ATOM 2514 O O . THR A 1 339 ? 16.787 44.016 5.835 1.00 63.59 335 THR A O 1
ATOM 2518 N N . LYS A 1 340 ? 15.603 45.051 7.451 1.00 66.51 336 LYS A N 1
ATOM 2519 C CA . LYS A 1 340 ? 14.445 45.306 6.597 1.00 68.76 336 LYS A CA 1
ATOM 2520 C C . LYS A 1 340 ? 14.835 46.232 5.433 1.00 71.68 336 LYS A C 1
ATOM 2521 O O . LYS A 1 340 ? 14.219 46.208 4.367 1.00 72.22 336 LYS A O 1
ATOM 2527 N N . ASP A 1 341 ? 15.875 47.030 5.672 1.00 73.93 337 ASP A N 1
ATOM 2528 C CA . ASP A 1 341 ? 16.470 47.938 4.692 1.00 76.94 337 ASP A CA 1
ATOM 2529 C C . ASP A 1 341 ? 17.082 47.231 3.475 1.00 77.02 337 ASP A C 1
ATOM 2530 O O . ASP A 1 341 ? 16.983 47.729 2.349 1.00 78.35 337 ASP A O 1
ATOM 2535 N N . GLN A 1 342 ? 17.734 46.089 3.708 1.00 75.74 338 GLN A N 1
ATOM 2536 C CA . GLN A 1 342 ? 18.367 45.318 2.628 1.00 75.84 338 GLN A CA 1
ATOM 2537 C C . GLN A 1 342 ? 17.304 44.751 1.691 1.00 76.43 338 GLN A C 1
ATOM 2538 O O . GLN A 1 342 ? 17.609 44.242 0.617 1.00 76.09 338 GLN A O 1
ATOM 2544 N N . GLU A 1 343 ? 16.063 44.817 2.172 1.00 35.36 339 GLU A N 1
ATOM 2545 C CA . GLU A 1 343 ? 14.810 44.807 1.407 1.00 36.41 339 GLU A CA 1
ATOM 2546 C C . GLU A 1 343 ? 14.010 43.554 1.608 1.00 37.29 339 GLU A C 1
ATOM 2547 O O . GLU A 1 343 ? 12.914 43.625 2.163 1.00 38.39 339 GLU A O 1
ATOM 2553 N N . SER B 1 4 ? 11.790 34.668 38.526 1.00 44.65 0 SER B N 1
ATOM 2554 C CA . SER B 1 4 ? 12.680 35.388 39.492 1.00 44.67 0 SER B CA 1
ATOM 2555 C C . SER B 1 4 ? 13.435 34.419 40.398 1.00 42.91 0 SER B C 1
ATOM 2556 O O . SER B 1 4 ? 14.555 34.714 40.806 1.00 42.51 0 SER B O 1
ATOM 2559 N N . MET B 1 5 ? 12.822 33.283 40.734 1.00 41.78 1 MET B N 1
ATOM 2560 C CA . MET B 1 5 ? 13.575 32.188 41.342 1.00 40.24 1 MET B CA 1
ATOM 2561 C C . MET B 1 5 ? 14.596 31.668 40.332 1.00 38.57 1 MET B C 1
ATOM 2562 O O . MET B 1 5 ? 15.771 31.459 40.660 1.00 37.71 1 MET B O 1
ATOM 2567 N N . ASN B 1 6 ? 14.118 31.461 39.104 1.00 37.86 2 ASN B N 1
ATOM 2568 C CA . ASN B 1 6 ? 14.963 31.111 37.955 1.00 36.61 2 ASN B CA 1
ATOM 2569 C C . ASN B 1 6 ? 16.136 32.070 37.750 1.00 35.92 2 ASN B C 1
ATOM 2570 O O . ASN B 1 6 ? 17.268 31.630 37.591 1.00 34.53 2 ASN B O 1
ATOM 2575 N N . GLU B 1 7 ? 15.857 33.376 37.748 1.00 36.35 3 GLU B N 1
ATOM 2576 C CA . GLU B 1 7 ? 16.908 34.381 37.588 1.00 35.98 3 GLU B CA 1
ATOM 2577 C C . GLU B 1 7 ? 17.934 34.272 38.717 1.00 34.54 3 GLU B C 1
ATOM 2578 O O . GLU B 1 7 ? 19.135 34.329 38.464 1.00 34.33 3 GLU B O 1
ATOM 2580 N N . ARG B 1 8 ? 17.478 34.109 39.956 1.00 33.46 4 ARG B N 1
ATOM 2581 C CA . ARG B 1 8 ? 18.413 34.007 41.082 1.00 32.25 4 ARG B CA 1
ATOM 2582 C C . ARG B 1 8 ? 19.294 32.771 40.985 1.00 29.95 4 ARG B C 1
ATOM 2583 O O . ARG B 1 8 ? 20.493 32.830 41.283 1.00 29.07 4 ARG B O 1
ATOM 2591 N N . LEU B 1 9 ? 18.697 31.662 40.566 1.00 28.23 5 LEU B N 1
ATOM 2592 C CA . LEU B 1 9 ? 19.426 30.415 40.404 1.00 26.46 5 LEU B CA 1
ATOM 2593 C C . LEU B 1 9 ? 20.430 30.532 39.276 1.00 25.97 5 LEU B C 1
ATOM 2594 O O . LEU B 1 9 ? 21.558 30.070 39.409 1.00 24.65 5 LEU B O 1
ATOM 2599 N N . GLU B 1 10 ? 20.013 31.138 38.170 1.00 26.67 6 GLU B N 1
ATOM 2600 C CA A GLU B 1 10 ? 20.895 31.363 37.029 0.50 27.20 6 GLU B CA 1
ATOM 2601 C CA B GLU B 1 10 ? 20.918 31.340 37.032 0.50 27.18 6 GLU B CA 1
ATOM 2602 C C . GLU B 1 10 ? 22.125 32.184 37.439 1.00 27.28 6 GLU B C 1
ATOM 2603 O O . GLU B 1 10 ? 23.253 31.854 37.079 1.00 26.78 6 GLU B O 1
ATOM 2614 N N . ASP B 1 11 ? 21.899 33.248 38.211 1.00 27.93 7 ASP B N 1
ATOM 2615 C CA . ASP B 1 11 ? 22.994 34.119 38.656 1.00 28.32 7 ASP B CA 1
ATOM 2616 C C . ASP B 1 11 ? 23.949 33.416 39.618 1.00 26.62 7 ASP B C 1
ATOM 2617 O O . ASP B 1 11 ? 25.152 33.632 39.568 1.00 26.19 7 ASP B O 1
ATOM 2622 N N . ILE B 1 12 ? 23.416 32.590 40.509 1.00 25.48 8 ILE B N 1
ATOM 2623 C CA . ILE B 1 12 ? 24.268 31.820 41.411 1.00 24.15 8 ILE B CA 1
ATOM 2624 C C . ILE B 1 12 ? 25.152 30.853 40.596 1.00 23.34 8 ILE B C 1
ATOM 2625 O O . ILE B 1 12 ? 26.364 30.809 40.780 1.00 22.26 8 ILE B O 1
ATOM 2630 N N . ALA B 1 13 ? 24.543 30.118 39.669 1.00 23.26 9 ALA B N 1
ATOM 2631 C CA . ALA B 1 13 ? 25.272 29.137 38.855 1.00 22.92 9 ALA B CA 1
ATOM 2632 C C . ALA B 1 13 ? 26.414 29.788 38.056 1.00 23.51 9 ALA B C 1
ATOM 2633 O O . ALA B 1 13 ? 27.513 29.250 37.999 1.00 22.19 9 ALA B O 1
ATOM 2635 N N . LEU B 1 14 ? 26.128 30.934 37.440 1.00 25.01 10 LEU B N 1
ATOM 2636 C CA . LEU B 1 14 ? 27.114 31.678 36.656 1.00 26.26 10 LEU B CA 1
ATOM 2637 C C . LEU B 1 14 ? 28.279 32.142 37.537 1.00 25.88 10 LEU B C 1
ATOM 2638 O O . LEU B 1 14 ? 29.420 31.992 37.158 1.00 26.27 10 LEU B O 1
ATOM 2643 N N . THR B 1 15 ? 27.992 32.704 38.705 1.00 25.98 11 THR B N 1
ATOM 2644 C CA . THR B 1 15 ? 29.051 33.115 39.628 1.00 25.63 11 THR B CA 1
ATOM 2645 C C . THR B 1 15 ? 29.964 31.953 40.004 1.00 24.53 11 THR B C 1
ATOM 2646 O O . THR B 1 15 ? 31.171 32.131 40.063 1.00 24.35 11 THR B O 1
ATOM 2650 N N . LEU B 1 16 ? 29.404 30.768 40.237 1.00 23.68 12 LEU B N 1
ATOM 2651 C CA . LEU B 1 16 ? 30.229 29.614 40.606 1.00 23.22 12 LEU B CA 1
ATOM 2652 C C . LEU B 1 16 ? 31.187 29.164 39.485 1.00 23.37 12 LEU B C 1
ATOM 2653 O O . LEU B 1 16 ? 32.250 28.597 39.764 1.00 22.84 12 LEU B O 1
ATOM 2658 N N . VAL B 1 17 ? 30.843 29.425 38.228 1.00 23.90 13 VAL B N 1
ATOM 2659 C CA . VAL B 1 17 ? 31.721 29.015 37.135 1.00 24.24 13 VAL B CA 1
ATOM 2660 C C . VAL B 1 17 ? 32.352 30.192 36.414 1.00 25.49 13 VAL B C 1
ATOM 2661 O O . VAL B 1 17 ? 32.965 30.015 35.372 1.00 26.57 13 VAL B O 1
ATOM 2665 N N . GLY B 1 18 ? 32.256 31.389 36.986 1.00 26.33 14 GLY B N 1
ATOM 2666 C CA . GLY B 1 18 ? 32.670 32.601 36.279 1.00 27.36 14 GLY B CA 1
ATOM 2667 C C . GLY B 1 18 ? 34.135 32.961 36.433 1.00 27.60 14 GLY B C 1
ATOM 2668 O O . GLY B 1 18 ? 34.788 32.516 37.374 1.00 27.20 14 GLY B O 1
ATOM 2669 N N . ALA B 1 19 ? 34.641 33.756 35.485 1.00 28.61 15 ALA B N 1
ATOM 2670 C CA . ALA B 1 19 ? 35.928 34.468 35.607 1.00 28.97 15 ALA B CA 1
ATOM 2671 C C . ALA B 1 19 ? 37.123 33.568 35.920 1.00 28.20 15 ALA B C 1
ATOM 2672 O O . ALA B 1 19 ? 38.010 33.939 36.697 1.00 27.87 15 ALA B O 1
ATOM 2674 N N . GLY B 1 20 ? 37.133 32.377 35.325 1.00 28.10 16 GLY B N 1
ATOM 2675 C CA . GLY B 1 20 ? 38.214 31.411 35.551 1.00 27.24 16 GLY B CA 1
ATOM 2676 C C . GLY B 1 20 ? 38.315 30.868 36.968 1.00 26.29 16 GLY B C 1
ATOM 2677 O O . GLY B 1 20 ? 39.353 30.336 37.344 1.00 26.86 16 GLY B O 1
ATOM 2678 N N . LYS B 1 21 ? 37.249 30.994 37.761 1.00 25.42 17 LYS B N 1
ATOM 2679 C CA . LYS B 1 21 ? 37.255 30.517 39.144 1.00 24.50 17 LYS B CA 1
ATOM 2680 C C . LYS B 1 21 ? 36.610 29.133 39.237 1.00 23.71 17 LYS B C 1
ATOM 2681 O O . LYS B 1 21 ? 35.988 28.640 38.285 1.00 24.18 17 LYS B O 1
ATOM 2687 N N . GLY B 1 22 ? 36.750 28.496 40.388 1.00 22.56 18 GLY B N 1
ATOM 2688 C CA . GLY B 1 22 ? 36.225 27.158 40.555 1.00 21.47 18 GLY B CA 1
ATOM 2689 C C . GLY B 1 22 ? 35.969 26.803 41.999 1.00 20.75 18 GLY B C 1
ATOM 2690 O O . GLY B 1 22 ? 36.182 27.607 42.909 1.00 20.25 18 GLY B O 1
ATOM 2691 N N . ILE B 1 23 ? 35.517 25.569 42.195 1.00 19.76 19 ILE B N 1
ATOM 2692 C CA . ILE B 1 23 ? 34.935 25.160 43.449 1.00 19.03 19 ILE B CA 1
ATOM 2693 C C . ILE B 1 23 ? 35.940 24.327 44.234 1.00 18.70 19 ILE B C 1
ATOM 2694 O O . ILE B 1 23 ? 36.581 23.425 43.690 1.00 18.67 19 ILE B O 1
ATOM 2699 N N . LEU B 1 24 ? 36.108 24.679 45.503 1.00 18.32 20 LEU B N 1
ATOM 2700 C CA . LEU B 1 24 ? 36.867 23.872 46.425 1.00 18.14 20 LEU B CA 1
ATOM 2701 C C . LEU B 1 24 ? 35.904 22.850 47.008 1.00 17.70 20 LEU B C 1
ATOM 2702 O O . LEU B 1 24 ? 34.943 23.232 47.656 1.00 18.30 20 LEU B O 1
ATOM 2707 N N . ALA B 1 25 ? 36.150 21.566 46.757 1.00 17.26 21 ALA B N 1
ATOM 2708 C CA . ALA B 1 25 ? 35.3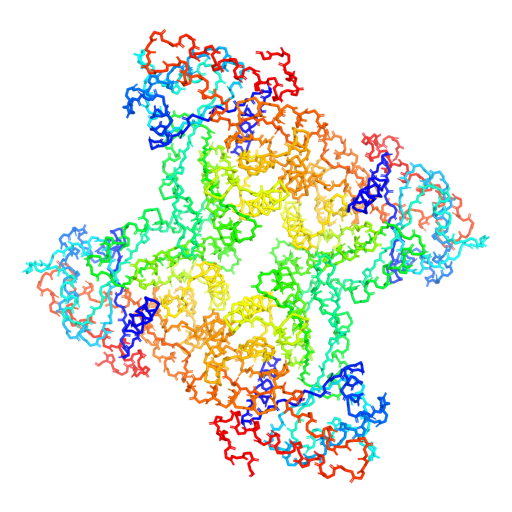35 20.500 47.322 1.00 17.03 21 ALA B CA 1
ATOM 2709 C C . ALA B 1 25 ? 35.924 20.081 48.654 1.00 17.08 21 ALA B C 1
ATOM 2710 O O . ALA B 1 25 ? 36.804 19.252 48.694 1.00 17.19 21 ALA B O 1
ATOM 2712 N N . ALA B 1 26 ? 35.437 20.681 49.737 1.00 17.79 22 ALA B N 1
ATOM 2713 C CA . ALA B 1 26 ? 35.912 20.414 51.105 1.00 17.68 22 ALA B CA 1
ATOM 2714 C C . ALA B 1 26 ? 34.834 19.703 51.927 1.00 18.06 22 ALA B C 1
ATOM 2715 O O . ALA B 1 26 ? 34.785 19.838 53.153 1.00 18.03 22 ALA B O 1
ATOM 2717 N N . ASP B 1 27 ? 33.982 18.951 51.242 1.00 18.25 23 ASP B N 1
ATOM 2718 C CA . ASP B 1 27 ? 32.763 18.404 51.836 1.00 18.93 23 ASP B CA 1
ATOM 2719 C C . ASP B 1 27 ? 32.864 16.941 52.288 1.00 18.95 23 ASP B C 1
ATOM 2720 O O . ASP B 1 27 ? 31.847 16.271 52.455 1.00 19.42 23 ASP B O 1
ATOM 2725 N N . GLU B 1 28 ? 34.064 16.463 52.545 1.00 19.51 24 GLU B N 1
ATOM 2726 C CA . GLU B 1 28 ? 34.256 15.066 52.955 1.00 20.12 24 GLU B CA 1
ATOM 2727 C C . GLU B 1 28 ? 33.507 14.763 54.258 1.00 21.17 24 GLU B C 1
ATOM 2728 O O . GLU B 1 28 ? 33.617 15.503 55.251 1.00 21.02 24 GLU B O 1
ATOM 2734 N N . SER B 1 29 ? 32.745 13.671 54.248 1.00 21.82 25 SER B N 1
ATOM 2735 C CA . SER B 1 29 ? 32.076 13.204 55.452 1.00 22.84 25 SER B CA 1
ATOM 2736 C C . SER B 1 29 ? 33.119 12.693 56.438 1.00 23.78 25 SER B C 1
ATOM 2737 O O . SER B 1 29 ? 34.290 12.482 56.082 1.00 23.63 25 SER B O 1
ATOM 2740 N N . THR B 1 30 ? 32.674 12.499 57.677 1.00 24.60 26 THR B N 1
ATOM 2741 C CA . THR B 1 30 ? 33.532 12.045 58.775 1.00 25.36 26 THR B CA 1
ATOM 2742 C C . THR B 1 30 ? 34.418 10.848 58.405 1.00 25.50 26 THR B C 1
ATOM 2743 O O . THR B 1 30 ? 35.606 10.890 58.668 1.00 26.45 26 THR B O 1
ATOM 2747 N N . ALA B 1 31 ? 33.870 9.804 57.787 1.00 25.32 27 ALA B N 1
ATOM 2748 C CA . ALA B 1 31 ? 34.685 8.627 57.434 1.00 25.99 27 ALA B CA 1
ATOM 2749 C C . ALA B 1 31 ? 35.686 8.934 56.311 1.00 25.84 27 ALA B C 1
ATOM 2750 O O . ALA B 1 31 ? 36.813 8.441 56.314 1.00 27.05 27 ALA B O 1
ATOM 2752 N N . THR B 1 32 ? 35.280 9.759 55.360 1.00 25.30 28 THR B N 1
ATOM 2753 C CA . THR B 1 32 ? 36.131 10.068 54.231 1.00 24.99 28 THR B CA 1
ATOM 2754 C C . THR B 1 32 ? 37.319 10.947 54.653 1.00 25.28 28 THR B C 1
ATOM 2755 O O . THR B 1 32 ? 38.470 10.640 54.330 1.00 25.81 28 THR B O 1
ATOM 2759 N N . ILE B 1 33 ? 37.050 12.017 55.398 1.00 25.35 29 ILE B N 1
ATOM 2760 C CA . ILE B 1 33 ? 38.132 12.845 55.930 1.00 25.32 29 ILE B CA 1
ATOM 2761 C C . ILE B 1 33 ? 39.013 12.036 56.896 1.00 25.94 29 ILE B C 1
ATOM 2762 O O . ILE B 1 33 ? 40.217 12.219 56.911 1.00 25.83 29 ILE B O 1
ATOM 2767 N N . GLY B 1 34 ? 38.415 11.145 57.685 1.00 26.60 30 GLY B N 1
ATOM 2768 C CA . GLY B 1 34 ? 39.180 10.209 58.526 1.00 27.90 30 GLY B CA 1
ATOM 2769 C C . GLY B 1 34 ? 40.198 9.372 57.748 1.00 28.59 30 GLY B C 1
ATOM 2770 O O . GLY B 1 34 ? 41.333 9.180 58.195 1.00 28.54 30 GLY B O 1
ATOM 2771 N N . LYS B 1 35 ? 39.787 8.894 56.572 1.00 29.10 31 LYS B N 1
ATOM 2772 C CA . LYS B 1 35 ? 40.681 8.168 55.663 1.00 29.84 31 LYS B CA 1
ATOM 2773 C C . LYS B 1 35 ? 41.859 9.047 55.214 1.00 29.69 31 LYS B C 1
ATOM 2774 O O . LYS B 1 35 ? 43.009 8.606 55.211 1.00 29.82 31 LYS B O 1
ATOM 2776 N N . ARG B 1 36 ? 41.564 10.292 54.845 1.00 29.65 32 ARG B N 1
ATOM 2777 C CA . ARG B 1 36 ? 42.606 11.223 54.375 1.00 29.65 32 ARG B CA 1
ATOM 2778 C C . ARG B 1 36 ? 43.572 11.524 55.511 1.00 29.71 32 ARG B C 1
ATOM 2779 O O . ARG B 1 36 ? 44.784 11.477 55.335 1.00 29.90 32 ARG B O 1
ATOM 2787 N N . PHE B 1 37 ? 43.018 11.841 56.675 1.00 29.63 33 PHE B N 1
ATOM 2788 C CA . PHE B 1 37 ? 43.818 12.140 57.861 1.00 30.26 33 PHE B CA 1
ATOM 2789 C C . PHE B 1 37 ? 44.669 10.958 58.275 1.00 31.06 33 PHE B C 1
ATOM 2790 O O . PHE B 1 37 ? 45.829 11.139 58.593 1.00 31.23 33 PHE B O 1
ATOM 2798 N N . GLU B 1 38 ? 44.093 9.755 58.259 1.00 31.92 34 GLU B N 1
ATOM 2799 C CA . GLU B 1 38 ? 44.835 8.527 58.586 1.00 33.20 34 GLU B CA 1
ATOM 2800 C C . GLU B 1 38 ? 46.030 8.276 57.651 1.00 33.80 34 GLU B C 1
ATOM 2801 O O . GLU B 1 38 ? 47.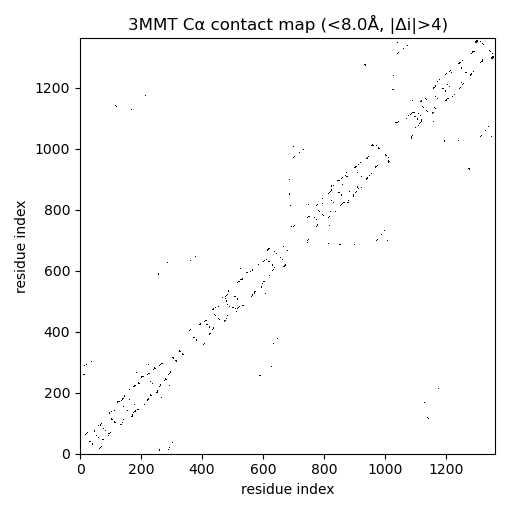041 7.739 58.080 1.00 33.69 34 GLU B O 1
ATOM 2803 N N . SER B 1 39 ? 45.920 8.670 56.384 1.00 34.02 35 SER B N 1
ATOM 2804 C CA . SER B 1 39 ? 47.038 8.486 55.449 1.00 34.99 35 SER B CA 1
ATOM 2805 C C . SER B 1 39 ? 48.255 9.348 55.797 1.00 35.22 35 SER B C 1
ATOM 2806 O O . SER B 1 39 ? 49.366 9.006 55.413 1.00 36.42 35 SER B O 1
ATOM 2809 N N . ILE B 1 40 ? 48.058 10.447 56.528 1.00 34.64 36 ILE B N 1
ATOM 2810 C CA . ILE B 1 40 ? 49.190 11.244 57.036 1.00 34.51 36 ILE B CA 1
ATOM 2811 C C . ILE B 1 40 ? 49.390 11.081 58.547 1.00 34.59 36 ILE B C 1
ATOM 2812 O O . ILE B 1 40 ? 50.033 11.910 59.185 1.00 34.85 36 ILE B O 1
ATOM 2817 N N . GLY B 1 41 ? 48.843 10.012 59.116 1.00 34.50 37 GLY B N 1
ATOM 2818 C CA . GLY B 1 41 ? 49.003 9.721 60.536 1.00 34.88 37 GLY B CA 1
ATOM 2819 C C . GLY B 1 41 ? 48.469 10.791 61.477 1.00 34.57 37 GLY B C 1
ATOM 2820 O O . GLY B 1 41 ? 49.038 11.011 62.537 1.00 35.01 37 GLY B O 1
ATOM 2821 N N . VAL B 1 42 ? 47.383 11.463 61.093 1.00 33.51 38 VAL B N 1
ATOM 2822 C CA . VAL B 1 42 ? 46.759 12.480 61.947 1.00 32.93 38 VAL B CA 1
ATOM 2823 C C . VAL B 1 42 ? 45.447 11.924 62.503 1.00 33.28 38 VAL B C 1
ATOM 2824 O O . VAL B 1 42 ? 44.696 11.266 61.786 1.00 32.27 38 VAL B O 1
ATOM 2828 N N . GLU B 1 43 ? 45.199 12.164 63.790 1.00 34.37 39 GLU B N 1
ATOM 2829 C CA . GLU B 1 43 ? 43.991 11.689 64.463 1.00 35.09 39 GLU B CA 1
ATOM 2830 C C . GLU B 1 43 ? 42.800 12.485 63.976 1.00 34.53 39 GLU B C 1
ATOM 2831 O O . GLU B 1 43 ? 42.870 13.723 63.869 1.00 34.47 39 GLU B O 1
ATOM 2837 N N . CYS B 1 44 ? 41.707 11.789 63.685 1.00 34.25 40 CYS B N 1
ATOM 2838 C CA . CYS B 1 44 ? 40.514 12.450 63.163 1.00 33.95 40 CYS B CA 1
ATOM 2839 C C . CYS B 1 44 ? 39.559 12.892 64.275 1.00 33.45 40 CYS B C 1
ATOM 2840 O O . CYS B 1 44 ? 38.541 12.285 64.511 1.00 33.32 40 CYS B O 1
ATOM 2843 N N . THR B 1 45 ? 39.913 13.974 64.946 1.00 33.34 41 THR B N 1
ATOM 2844 C CA . THR B 1 45 ? 39.047 14.577 65.942 1.00 33.23 41 THR B CA 1
ATOM 2845 C C . THR B 1 45 ? 38.305 15.726 65.307 1.00 32.39 41 THR B C 1
ATOM 2846 O O . THR B 1 45 ? 38.652 16.195 64.229 1.00 31.41 41 THR B O 1
ATOM 2850 N N . GLU B 1 46 ? 37.279 16.192 65.992 1.00 32.57 42 GLU B N 1
ATOM 2851 C CA . GLU B 1 46 ? 36.541 17.329 65.517 1.00 32.18 42 GLU B CA 1
ATOM 2852 C C . GLU B 1 46 ? 37.424 18.597 65.432 1.00 31.41 42 GLU B C 1
ATOM 2853 O O . GLU B 1 46 ? 37.320 19.350 64.467 1.00 29.91 42 GLU B O 1
ATOM 2859 N N . ASP B 1 47 ? 38.304 18.806 66.412 1.00 31.29 43 ASP B N 1
ATOM 2860 C CA . ASP B 1 47 ? 39.180 19.985 66.415 1.00 31.15 43 ASP B CA 1
ATOM 2861 C C . ASP B 1 47 ? 40.183 19.980 65.268 1.00 29.62 43 ASP B C 1
ATOM 2862 O O . ASP B 1 47 ? 40.467 21.036 64.685 1.00 28.78 43 ASP B O 1
ATOM 2867 N N . ASN B 1 48 ? 40.719 18.801 64.956 1.00 28.39 44 ASN B N 1
ATOM 2868 C CA . ASN B 1 48 ? 41.616 18.668 63.821 1.00 27.53 44 ASN B CA 1
ATOM 2869 C C . ASN B 1 48 ? 40.904 18.945 62.498 1.00 26.11 44 ASN B C 1
ATOM 2870 O O . ASN B 1 48 ? 41.477 19.588 61.621 1.00 24.86 44 ASN B O 1
ATOM 2875 N N . ARG B 1 49 ? 39.651 18.492 62.375 1.00 25.48 45 ARG B N 1
ATOM 2876 C CA . ARG B 1 49 ? 38.863 18.759 61.171 1.00 24.87 45 ARG B CA 1
ATOM 2877 C C . ARG B 1 49 ? 38.626 20.278 61.028 1.00 24.88 45 ARG B C 1
ATOM 2878 O O . ARG B 1 49 ? 38.847 20.831 59.949 1.00 24.28 45 ARG B O 1
ATOM 2886 N N . ARG B 1 50 ? 38.236 20.944 62.120 1.00 25.31 46 ARG B N 1
ATOM 2887 C CA . ARG B 1 50 ? 38.046 22.403 62.126 1.00 25.85 46 ARG B CA 1
ATOM 2888 C C . ARG B 1 50 ? 39.334 23.127 61.723 1.00 24.91 46 ARG B C 1
ATOM 2889 O O . ARG B 1 50 ? 39.329 24.000 60.861 1.00 24.31 46 ARG B O 1
ATOM 2897 N N . ALA B 1 51 ? 40.424 22.747 62.375 1.00 24.72 47 ALA B N 1
ATOM 2898 C CA . ALA B 1 51 ? 41.726 23.382 62.169 1.00 24.30 47 ALA B CA 1
ATOM 2899 C C . ALA B 1 51 ? 42.203 23.218 60.728 1.00 23.35 47 ALA B C 1
ATOM 2900 O O . ALA B 1 51 ? 42.658 24.176 60.106 1.00 23.17 47 ALA B O 1
ATOM 2902 N N . TYR B 1 52 ? 42.076 22.011 60.187 1.00 22.89 48 TYR B N 1
ATOM 2903 C CA . TYR B 1 52 ? 42.435 21.773 58.789 1.00 22.16 48 TYR B CA 1
ATOM 2904 C C . TYR B 1 52 ? 41.606 22.612 57.819 1.00 21.90 48 TYR B C 1
ATOM 2905 O O . TYR B 1 52 ? 42.147 23.210 56.891 1.00 21.55 48 TYR B O 1
ATOM 2914 N N . ARG B 1 53 ? 40.292 22.642 58.030 1.00 21.92 49 ARG B N 1
ATOM 2915 C CA . ARG B 1 53 ? 39.397 23.427 57.176 1.00 21.86 49 ARG B CA 1
ATOM 2916 C C . ARG B 1 53 ? 39.624 24.922 57.350 1.00 21.69 49 ARG B C 1
ATOM 2917 O O . ARG B 1 53 ? 39.654 25.660 56.361 1.00 20.92 49 ARG B O 1
ATOM 2925 N N . GLU B 1 54 ? 39.781 25.363 58.595 1.00 21.91 50 GLU B N 1
ATOM 2926 C CA . GLU B 1 54 ? 40.087 26.761 58.842 1.00 22.75 50 GLU B CA 1
ATOM 2927 C C . GLU B 1 54 ? 41.345 27.161 58.072 1.00 22.70 50 GLU B C 1
ATOM 2928 O O . GLU B 1 54 ? 41.388 28.234 57.499 1.00 22.84 50 GLU B O 1
ATOM 2934 N N . MET B 1 55 ? 42.351 26.290 58.039 1.00 22.72 51 MET B N 1
ATOM 2935 C CA . MET B 1 55 ? 43.610 26.589 57.348 1.00 22.95 51 MET B CA 1
ATOM 2936 C C . MET B 1 55 ? 43.383 26.845 55.871 1.00 22.56 51 MET B C 1
ATOM 2937 O O . MET B 1 55 ? 43.961 27.770 55.294 1.00 22.12 51 MET B O 1
ATOM 2942 N N . LEU B 1 56 ? 42.542 26.016 55.262 1.00 22.66 52 LEU B N 1
ATOM 2943 C CA . LEU B 1 56 ? 42.174 26.210 53.869 1.00 22.64 52 LEU B CA 1
ATOM 2944 C C . LEU B 1 56 ? 41.413 27.526 53.672 1.00 22.90 52 LEU B C 1
ATOM 2945 O O . LEU B 1 56 ? 41.739 28.280 52.754 1.00 22.69 52 LEU B O 1
ATOM 2950 N N . PHE B 1 57 ? 40.411 27.799 54.521 1.00 23.28 53 PHE B N 1
ATOM 2951 C CA . PHE B 1 57 ? 39.440 28.889 54.248 1.00 23.53 53 PHE B CA 1
ATOM 2952 C C . PHE B 1 57 ? 39.975 30.284 54.534 1.00 24.44 53 PHE B C 1
ATOM 2953 O O . PHE B 1 57 ? 39.338 31.269 54.166 1.00 24.92 53 PHE B O 1
ATOM 2961 N N . THR B 1 58 ? 41.120 30.353 55.207 1.00 24.79 54 THR B N 1
ATOM 2962 C CA . THR B 1 58 ? 41.812 31.600 55.496 1.00 25.47 54 THR B CA 1
ATOM 2963 C C . THR B 1 58 ? 43.048 31.761 54.588 1.00 25.67 54 THR B C 1
ATOM 2964 O O . THR B 1 58 ? 43.848 32.668 54.792 1.00 25.72 54 THR B O 1
ATOM 2968 N N . ALA B 1 59 ? 43.207 30.869 53.607 1.00 25.50 55 ALA B N 1
ATOM 2969 C CA . ALA B 1 59 ? 44.267 30.979 52.608 1.00 25.83 55 ALA B CA 1
ATOM 2970 C C . ALA B 1 59 ? 43.877 32.061 51.610 1.00 26.54 55 ALA B C 1
ATOM 2971 O O . ALA B 1 59 ? 43.310 31.773 50.564 1.00 26.49 55 ALA B O 1
ATOM 2973 N N . LYS B 1 60 ? 44.199 33.301 51.955 1.00 27.82 56 LYS B N 1
ATOM 2974 C CA . LYS B 1 60 ? 43.635 34.499 51.324 1.00 29.17 56 LYS B CA 1
ATOM 2975 C C . LYS B 1 60 ? 43.705 34.546 49.796 1.00 29.09 56 LYS B C 1
ATOM 2976 O O . LYS B 1 60 ? 42.676 34.732 49.164 1.00 29.72 56 LYS B O 1
ATOM 2982 N N . GLU B 1 61 ? 44.888 34.390 49.207 1.00 28.73 57 GLU B N 1
ATOM 2983 C CA . GLU B 1 61 ? 45.031 34.488 47.751 1.00 29.05 57 GLU B CA 1
ATOM 2984 C C . GLU B 1 61 ? 44.107 33.525 47.012 1.00 28.18 57 GLU B C 1
ATOM 2985 O O . GLU B 1 61 ? 43.409 33.921 46.086 1.00 27.74 57 GLU B O 1
ATOM 2991 N N . ALA B 1 62 ? 44.141 32.259 47.411 1.00 27.46 58 ALA B N 1
ATOM 2992 C CA . ALA B 1 62 ? 43.356 31.233 46.755 1.00 26.93 58 ALA B CA 1
ATOM 2993 C C . ALA B 1 62 ? 41.875 31.537 46.906 1.00 26.65 58 ALA B C 1
ATOM 2994 O O . ALA B 1 62 ? 41.121 31.483 45.928 1.00 26.23 58 ALA B O 1
ATOM 2996 N N . MET B 1 63 ? 41.472 31.899 48.120 1.00 26.59 59 MET B N 1
ATOM 2997 C CA . MET B 1 63 ? 40.059 32.152 48.413 1.00 26.73 59 MET B CA 1
ATOM 2998 C C . MET B 1 63 ? 39.527 33.415 47.728 1.00 27.17 59 MET B C 1
ATOM 2999 O O . MET B 1 63 ? 38.331 33.506 47.455 1.00 27.89 59 MET B O 1
ATOM 3004 N N . GLU B 1 64 ? 40.384 34.390 47.456 1.00 27.34 60 GLU B N 1
ATOM 3005 C CA . GLU B 1 64 ? 39.920 35.606 46.786 1.00 28.09 60 GLU B CA 1
ATOM 3006 C C . GLU B 1 64 ? 39.974 35.517 45.256 1.00 27.75 60 GLU B C 1
ATOM 3007 O O . GLU B 1 64 ? 39.047 35.974 44.571 1.00 27.60 60 GLU B O 1
ATOM 3013 N N . SER B 1 65 ? 41.030 34.902 44.730 1.00 26.76 61 SER B N 1
ATOM 3014 C CA . SER B 1 65 ? 41.305 34.957 43.303 1.00 26.80 61 SER B CA 1
ATOM 3015 C C . SER B 1 65 ? 40.878 33.717 42.527 1.00 25.51 61 SER B C 1
ATOM 3016 O O . SER B 1 65 ? 40.632 33.824 41.332 1.00 26.39 61 SER B O 1
ATOM 3019 N N . ALA B 1 66 ? 40.777 32.562 43.188 1.00 24.17 62 ALA B N 1
ATOM 3020 C CA . ALA B 1 66 ? 40.562 31.274 42.494 1.00 23.10 62 ALA B CA 1
ATOM 3021 C C . ALA B 1 66 ? 39.272 30.539 42.837 1.00 22.22 62 ALA B C 1
ATOM 3022 O O . ALA B 1 66 ? 38.732 29.814 41.995 1.00 22.13 62 ALA B O 1
ATOM 3024 N N . ILE B 1 67 ? 38.802 30.681 44.073 1.00 21.39 63 ILE B N 1
ATOM 3025 C CA . ILE B 1 67 ? 37.700 29.870 44.568 1.00 20.28 63 ILE B CA 1
ATOM 3026 C C . ILE B 1 67 ? 36.359 30.599 44.562 1.00 20.35 63 ILE B C 1
ATOM 3027 O O . ILE B 1 67 ? 36.118 31.507 45.362 1.00 21.01 63 ILE B O 1
ATOM 3032 N N . SER B 1 68 ? 35.487 30.196 43.645 1.00 20.27 64 SER B N 1
ATOM 3033 C CA . SER B 1 68 ? 34.124 30.769 43.538 1.00 20.19 64 SER B CA 1
ATOM 3034 C C . SER B 1 68 ? 33.193 30.246 44.615 1.00 19.19 64 SER B C 1
ATOM 3035 O O . SER B 1 68 ? 32.286 30.929 45.040 1.00 19.69 64 SER B O 1
ATOM 3038 N N . GLY B 1 69 ? 33.397 29.007 45.028 1.00 18.71 65 GLY B N 1
ATOM 3039 C CA . GLY B 1 69 ? 32.544 28.399 46.038 1.00 18.13 65 GLY B CA 1
ATOM 3040 C C . GLY B 1 69 ? 33.277 27.340 46.819 1.00 17.67 65 GLY B C 1
ATOM 3041 O O . GLY B 1 69 ? 34.309 26.823 46.367 1.00 17.54 65 GLY B O 1
ATOM 3042 N N . VAL B 1 70 ? 32.745 27.021 48.001 1.00 17.48 66 VAL B N 1
ATOM 3043 C CA . VAL B 1 70 ? 33.247 25.917 48.807 1.00 17.01 66 VAL B CA 1
ATOM 3044 C C . VAL B 1 70 ? 32.092 24.974 49.167 1.00 16.93 66 VAL B C 1
ATOM 3045 O O . VAL B 1 70 ? 31.058 25.399 49.721 1.00 17.57 66 VAL B O 1
ATOM 3049 N N . ILE B 1 71 ? 32.268 23.700 48.852 1.00 16.26 67 ILE B N 1
ATOM 3050 C CA . ILE B 1 71 ? 31.298 22.688 49.239 1.00 16.09 67 ILE B CA 1
ATOM 3051 C C . ILE B 1 71 ? 31.694 22.220 50.628 1.00 16.50 67 ILE B C 1
ATOM 3052 O O . ILE B 1 71 ? 32.859 21.833 50.865 1.00 16.63 67 ILE B O 1
ATOM 3057 N N . LEU B 1 72 ? 30.733 22.297 51.544 1.00 16.96 68 LEU B N 1
ATOM 3058 C CA . LEU B 1 72 ? 30.923 21.980 52.951 1.00 17.29 68 LEU B CA 1
ATOM 3059 C C . LEU B 1 72 ? 30.131 20.746 53.332 1.00 17.83 68 LEU B C 1
ATOM 3060 O O . LEU B 1 72 ? 29.064 20.464 52.742 1.00 17.48 68 LEU B O 1
ATOM 3065 N N . PHE B 1 73 ? 30.676 20.010 54.302 1.00 18.42 69 PHE B N 1
ATOM 3066 C CA . PHE B 1 73 ? 29.939 18.987 55.057 1.00 18.84 69 PHE B CA 1
ATOM 3067 C C . PHE B 1 73 ? 29.218 19.675 56.210 1.00 19.67 69 PHE B C 1
ATOM 3068 O O . PHE B 1 73 ? 29.689 20.715 56.719 1.00 19.46 69 PHE B O 1
ATOM 3076 N N . ASP B 1 74 ? 28.093 19.082 56.632 1.00 20.07 70 ASP B N 1
ATOM 3077 C CA . ASP B 1 74 ? 27.205 19.669 57.638 1.00 20.79 70 ASP B CA 1
ATOM 3078 C C . ASP B 1 74 ? 27.931 20.189 58.880 1.00 21.52 70 ASP B C 1
ATOM 3079 O O . ASP B 1 74 ? 27.683 21.311 59.313 1.00 21.55 70 ASP B O 1
ATOM 3084 N N . GLU B 1 75 ? 28.821 19.377 59.447 1.00 21.56 71 GLU B N 1
ATOM 3085 C CA . GLU B 1 75 ? 29.557 19.765 60.649 1.00 22.16 71 GLU B CA 1
ATOM 3086 C C . GLU B 1 75 ? 30.241 21.109 60.426 1.00 22.03 71 GLU B C 1
ATOM 3087 O O . GLU B 1 75 ? 30.146 22.026 61.245 1.00 21.80 71 GLU B O 1
ATOM 3093 N N . THR B 1 76 ? 30.933 21.203 59.299 1.00 21.76 72 THR B N 1
ATOM 3094 C CA . THR B 1 76 ? 31.777 22.354 58.996 1.00 21.74 72 THR B CA 1
ATOM 3095 C C . THR B 1 76 ? 30.931 23.609 58.809 1.00 22.30 72 THR B C 1
ATOM 3096 O O . THR B 1 76 ? 31.324 24.687 59.236 1.00 22.50 72 THR B O 1
ATOM 3100 N N . LEU B 1 77 ? 29.765 23.458 58.190 1.00 22.42 73 LEU B N 1
ATOM 3101 C CA . LEU B 1 77 ? 28.864 24.584 57.938 1.00 23.35 73 LEU B CA 1
ATOM 3102 C C . LEU B 1 77 ? 28.475 25.272 59.236 1.00 24.30 73 LEU B C 1
ATOM 3103 O O . LEU B 1 77 ? 28.228 26.480 59.255 1.00 25.03 73 LEU B O 1
ATOM 3108 N N . ARG B 1 78 ? 28.405 24.491 60.311 1.00 24.64 74 ARG B N 1
ATOM 3109 C CA . ARG B 1 78 ? 28.006 24.995 61.620 1.00 25.57 74 ARG B CA 1
ATOM 3110 C C . ARG B 1 78 ? 29.184 25.329 62.530 1.00 25.59 74 ARG B C 1
ATOM 3111 O O . ARG B 1 78 ? 28.964 25.757 63.660 1.00 26.34 74 ARG B O 1
ATOM 3119 N N . GLN B 1 79 ? 30.414 25.100 62.055 1.00 24.85 75 GLN B N 1
ATOM 3120 C CA . GLN B 1 79 ? 31.622 25.316 62.855 1.00 25.05 75 GLN B CA 1
ATOM 3121 C C . GLN B 1 79 ? 32.100 26.762 62.801 1.00 25.18 75 GLN B C 1
ATOM 3122 O O . GLN B 1 79 ? 31.945 27.445 61.783 1.00 24.63 75 GLN B O 1
ATOM 3128 N N . LYS B 1 80 ? 32.729 27.179 63.901 1.00 26.05 76 LYS B N 1
ATOM 3129 C CA . LYS B 1 80 ? 33.363 28.485 64.040 1.00 26.57 76 LYS B CA 1
ATOM 3130 C C . LYS B 1 80 ? 34.863 28.348 63.880 1.00 26.22 76 LYS B C 1
ATOM 3131 O O . LYS B 1 80 ? 35.442 27.312 64.193 1.00 25.55 76 LYS B O 1
ATOM 3137 N N . ALA B 1 81 ? 35.489 29.417 63.410 1.00 26.62 77 ALA B N 1
ATOM 3138 C CA . ALA B 1 81 ? 36.933 29.510 63.402 1.00 26.74 77 ALA B CA 1
ATOM 3139 C C . ALA B 1 81 ? 37.413 29.677 64.832 1.00 27.87 77 ALA B C 1
ATOM 3140 O O . ALA B 1 81 ? 36.654 30.094 65.700 1.00 28.60 77 ALA B O 1
ATOM 3142 N N . SER B 1 82 ? 38.679 29.348 65.064 1.00 28.32 78 SER B N 1
ATOM 3143 C CA . SER B 1 82 ? 39.348 29.611 66.331 1.00 29.68 78 SER B CA 1
ATOM 3144 C C . SER B 1 82 ? 39.171 31.067 66.763 1.00 30.58 78 SER B C 1
ATOM 3145 O O . SER B 1 82 ? 39.018 31.345 67.940 1.00 31.71 78 SER B O 1
ATOM 3148 N N . THR B 1 83 ? 39.158 31.984 65.799 1.00 30.71 79 THR B N 1
ATOM 3149 C CA . THR B 1 83 ? 38.909 33.402 66.068 1.00 31.66 79 THR B CA 1
ATOM 3150 C C . THR B 1 83 ? 37.490 33.721 66.558 1.00 32.13 79 THR B C 1
ATOM 3151 O O . THR B 1 83 ? 37.229 34.854 66.964 1.00 32.56 79 THR B O 1
ATOM 3155 N N . GLY B 1 84 ? 36.580 32.743 66.509 1.00 31.72 80 GLY B N 1
ATOM 3156 C CA . GLY B 1 84 ? 35.199 32.927 66.973 1.00 32.50 80 GLY B CA 1
ATOM 3157 C C . GLY B 1 84 ? 34.204 33.237 65.864 1.00 32.39 80 GLY B C 1
ATOM 3158 O O . GLY B 1 84 ? 32.987 33.149 66.057 1.00 33.06 80 GLY B O 1
ATOM 3159 N N . GLN B 1 85 ? 34.724 33.611 64.702 1.00 31.68 81 GLN B N 1
ATOM 3160 C CA . GLN B 1 85 ? 33.911 33.906 63.533 1.00 31.58 81 GLN B CA 1
ATOM 3161 C C . GLN B 1 85 ? 33.378 32.603 62.913 1.00 30.07 81 GLN B C 1
ATOM 3162 O O . GLN B 1 85 ? 34.086 31.590 62.906 1.00 29.60 81 GLN B O 1
ATOM 3168 N N . MET B 1 86 ? 32.137 32.614 62.417 1.00 29.18 82 MET B N 1
ATOM 3169 C CA . MET B 1 86 ? 31.584 31.461 61.691 1.00 27.83 82 MET B CA 1
ATOM 3170 C C . MET B 1 86 ? 32.408 31.192 60.443 1.00 26.66 82 MET B C 1
ATOM 3171 O O . MET B 1 86 ? 32.811 32.141 59.759 1.00 26.76 82 MET B O 1
ATOM 3176 N N . LEU B 1 87 ? 32.668 29.912 60.153 1.00 25.23 83 LEU B N 1
ATOM 3177 C CA . LEU B 1 87 ? 33.505 29.537 59.010 1.00 24.15 83 LEU B CA 1
ATOM 3178 C C . LEU B 1 87 ? 32.870 29.951 57.683 1.00 23.88 83 LEU B C 1
ATOM 3179 O O . LEU B 1 87 ? 33.583 30.266 56.722 1.00 22.92 83 LEU B O 1
ATOM 3184 N N . THR B 1 88 ? 31.537 29.936 57.630 1.00 24.27 84 THR B N 1
ATOM 3185 C CA . THR B 1 88 ? 30.808 30.421 56.455 1.00 24.67 84 THR B CA 1
ATOM 3186 C C . THR B 1 88 ? 31.042 31.899 56.216 1.00 25.91 84 THR B C 1
ATOM 3187 O O . THR B 1 88 ? 30.959 32.347 55.072 1.00 25.84 84 THR B O 1
ATOM 3191 N N . ASP B 1 89 ? 31.308 32.644 57.293 1.00 27.32 85 ASP B N 1
ATOM 3192 C CA . ASP B 1 89 ? 31.552 34.086 57.216 1.00 28.77 85 ASP B CA 1
ATOM 3193 C C . ASP B 1 89 ? 32.961 34.372 56.717 1.00 28.85 85 ASP B C 1
ATOM 3194 O O . ASP B 1 89 ? 33.162 35.346 55.978 1.00 29.33 85 ASP B O 1
ATOM 3199 N N . LEU B 1 90 ? 33.934 33.528 57.088 1.00 28.32 86 LEU B N 1
ATOM 3200 C CA . LEU B 1 90 ? 35.276 33.651 56.516 1.00 27.93 86 LEU B CA 1
ATOM 3201 C C . LEU B 1 90 ? 35.173 33.431 55.016 1.00 27.39 86 LEU B C 1
ATOM 3202 O O . LEU B 1 90 ? 35.765 34.177 54.239 1.00 27.66 86 LEU B O 1
ATOM 3207 N N . ILE B 1 91 ? 34.422 32.398 54.616 1.00 26.64 87 ILE B N 1
ATOM 3208 C CA . ILE B 1 91 ? 34.301 32.043 53.205 1.00 25.71 87 ILE B CA 1
ATOM 3209 C C . ILE B 1 91 ? 33.712 33.222 52.435 1.00 26.42 87 ILE B C 1
ATOM 3210 O O . ILE B 1 91 ? 34.244 33.621 51.399 1.00 25.64 87 ILE B O 1
ATOM 3215 N N . ARG B 1 92 ? 32.643 33.797 52.971 1.00 27.41 88 ARG B N 1
ATOM 3216 C CA . ARG B 1 92 ? 31.999 34.958 52.352 1.00 28.94 88 ARG B CA 1
ATOM 3217 C C . ARG B 1 92 ? 32.863 36.227 52.339 1.00 29.47 88 ARG B C 1
ATOM 3218 O O . ARG B 1 92 ? 32.779 37.012 51.396 1.00 29.93 88 ARG B O 1
ATOM 3226 N N . ASP B 1 93 ? 33.693 36.431 53.360 1.00 29.55 89 ASP B N 1
ATOM 3227 C CA . ASP B 1 93 ? 34.573 37.604 53.380 1.00 30.35 89 ASP B CA 1
ATOM 3228 C C . ASP B 1 93 ? 35.637 37.563 52.277 1.00 29.48 89 ASP B C 1
ATOM 3229 O O . ASP B 1 93 ? 36.125 38.611 51.860 1.00 29.91 89 ASP B O 1
ATOM 3234 N N . ALA B 1 94 ? 35.962 36.365 51.783 1.00 27.97 90 ALA B N 1
ATOM 3235 C CA . ALA B 1 94 ? 36.862 36.216 50.633 1.00 27.12 90 ALA B CA 1
ATOM 3236 C C . ALA B 1 94 ? 36.141 36.362 49.284 1.00 26.90 90 ALA B C 1
ATOM 3237 O O . ALA B 1 94 ? 36.774 36.310 48.226 1.00 27.08 90 ALA B O 1
ATOM 3239 N N . GLY B 1 95 ? 34.823 36.564 49.308 1.00 26.67 91 GLY B N 1
ATOM 3240 C CA . GLY B 1 95 ? 34.037 36.655 48.070 1.00 26.20 91 GLY B CA 1
ATOM 3241 C C . GLY B 1 95 ? 33.644 35.302 47.474 1.00 24.98 91 GLY B C 1
ATOM 3242 O O . GLY B 1 95 ? 33.240 35.242 46.314 1.00 25.08 91 GLY B O 1
ATOM 3243 N N . ALA B 1 96 ? 33.759 34.227 48.262 1.00 23.48 92 ALA B N 1
ATOM 3244 C CA . ALA B 1 96 ? 33.293 32.897 47.862 1.00 22.75 92 ALA B CA 1
ATOM 3245 C C . ALA B 1 96 ? 31.906 32.556 48.449 1.00 22.63 92 ALA B C 1
ATOM 3246 O O . ALA B 1 96 ? 31.544 33.017 49.552 1.00 23.42 92 ALA B O 1
ATOM 3248 N N . VAL B 1 97 ? 31.140 31.751 47.711 1.00 21.61 93 VAL B N 1
ATOM 3249 C CA . VAL B 1 97 ? 29.797 31.328 48.125 1.00 21.40 93 VAL B CA 1
ATOM 3250 C C . VAL B 1 97 ? 29.878 30.006 48.903 1.00 20.41 93 VAL B C 1
ATOM 3251 O O . VAL B 1 97 ? 30.463 29.045 48.415 1.00 19.18 93 VAL B O 1
ATOM 3255 N N . PRO B 1 98 ? 29.315 29.958 50.124 1.00 20.07 94 PRO B N 1
ATOM 3256 C CA . PRO B 1 98 ? 29.225 28.683 50.817 1.00 19.38 94 PRO B CA 1
ATOM 3257 C C . PRO B 1 98 ? 28.184 27.767 50.179 1.00 18.93 94 PRO B C 1
ATOM 3258 O O . PRO B 1 98 ? 27.124 28.232 49.788 1.00 18.99 94 PRO B O 1
ATOM 3262 N N . GLY B 1 99 ? 28.511 26.483 50.057 1.00 18.44 95 GLY B N 1
ATOM 3263 C CA . GLY B 1 99 ? 27.578 25.475 49.578 1.00 18.14 95 GLY B CA 1
ATOM 3264 C C . GLY B 1 99 ? 27.601 24.261 50.473 1.00 17.78 95 GLY B C 1
ATOM 3265 O O . GLY B 1 99 ? 28.515 24.113 51.286 1.00 18.07 95 GLY B O 1
ATOM 3266 N N . ILE B 1 100 ? 26.610 23.379 50.312 1.00 17.49 96 ILE B N 1
ATOM 3267 C CA . ILE B 1 100 ? 26.383 22.285 51.258 1.00 16.82 96 ILE B CA 1
ATOM 3268 C C . ILE B 1 100 ? 26.103 20.923 50.592 1.00 16.86 96 ILE B C 1
ATOM 3269 O O . ILE B 1 100 ? 25.115 20.748 49.846 1.00 17.72 96 ILE B O 1
ATOM 3274 N N . LYS B 1 101 ? 26.959 19.950 50.879 1.00 16.14 97 LYS B N 1
ATOM 3275 C CA . LYS B 1 101 ? 26.695 18.557 50.500 1.00 15.77 97 LYS B CA 1
ATOM 3276 C C . LYS B 1 101 ? 25.541 18.020 51.335 1.00 15.65 97 LYS B C 1
ATOM 3277 O O . LYS B 1 101 ? 25.576 18.105 52.560 1.00 15.73 97 LYS B O 1
ATOM 3283 N N . VAL B 1 102 ? 24.525 17.468 50.675 1.00 15.61 98 VAL B N 1
ATOM 3284 C CA . VAL B 1 102 ? 23.294 17.025 51.364 1.00 15.57 98 VAL B CA 1
ATOM 3285 C C . VAL B 1 102 ? 23.016 15.513 51.275 1.00 15.77 98 VAL B C 1
ATOM 3286 O O . VAL B 1 102 ? 22.151 15.012 51.985 1.00 15.94 98 VAL B O 1
ATOM 3290 N N . ASP B 1 103 ? 23.731 14.764 50.432 1.00 15.88 99 ASP B N 1
ATOM 3291 C CA . ASP B 1 103 ? 23.517 13.303 50.411 1.00 15.98 99 ASP B CA 1
ATOM 3292 C C . ASP B 1 103 ? 24.065 12.694 51.702 1.00 16.39 99 ASP B C 1
ATOM 3293 O O . ASP B 1 103 ? 24.914 13.301 52.362 1.00 16.69 99 ASP B O 1
ATOM 3298 N N . THR B 1 104 ? 23.553 11.520 52.064 1.00 16.86 100 THR B N 1
ATOM 3299 C CA . THR B 1 104 ? 23.972 10.810 53.284 1.00 17.56 100 THR B CA 1
ATOM 3300 C C . THR B 1 104 ? 24.855 9.597 52.953 1.00 17.09 100 THR B C 1
ATOM 3301 O O . THR B 1 104 ? 25.096 8.722 53.802 1.00 17.24 100 THR B O 1
ATOM 3305 N N . GLY B 1 105 ? 25.343 9.541 51.717 1.00 16.78 101 GLY B N 1
ATOM 3306 C CA . GLY B 1 105 ? 26.311 8.506 51.326 1.00 16.49 101 GLY B CA 1
ATOM 3307 C C . GLY B 1 105 ? 25.812 7.514 50.301 1.00 15.95 101 GLY B C 1
ATOM 3308 O O . GLY B 1 105 ? 24.620 7.372 50.082 1.00 15.64 101 GLY B O 1
ATOM 3309 N N . ALA B 1 106 ? 26.754 6.834 49.662 1.00 15.89 102 ALA B N 1
ATOM 3310 C CA . ALA B 1 106 ? 26.444 5.833 48.642 1.00 15.95 102 ALA B CA 1
ATOM 3311 C C . ALA B 1 106 ? 26.358 4.496 49.337 1.00 16.39 102 ALA B C 1
ATOM 3312 O O . ALA B 1 106 ? 27.336 4.051 49.944 1.00 17.19 102 ALA B O 1
ATOM 3314 N N . LYS B 1 107 ? 25.188 3.868 49.278 1.00 16.57 103 LYS B N 1
ATOM 3315 C CA . LYS B 1 107 ? 24.949 2.612 49.985 1.00 17.12 103 LYS B CA 1
ATOM 3316 C C . LYS B 1 107 ? 24.725 1.482 48.982 1.00 16.67 103 LYS B C 1
ATOM 3317 O O . LYS B 1 107 ? 24.406 1.735 47.842 1.00 16.40 103 LYS B O 1
ATOM 3323 N N . PRO B 1 108 ? 24.904 0.231 49.405 1.00 16.77 104 PRO B N 1
ATOM 3324 C CA . PRO B 1 108 ? 24.625 -0.869 48.473 1.00 16.66 104 PRO B CA 1
ATOM 3325 C C . PRO B 1 108 ? 23.199 -0.825 47.935 1.00 16.71 104 PRO B C 1
ATOM 3326 O O . PRO B 1 108 ? 22.243 -0.515 48.680 1.00 17.06 104 PRO B O 1
ATOM 3330 N N . LEU B 1 109 ? 23.071 -1.143 46.648 1.00 16.09 105 LEU B N 1
ATOM 3331 C CA . LEU B 1 109 ? 21.787 -1.163 45.970 1.00 15.19 105 LEU B CA 1
ATOM 3332 C C . LEU B 1 109 ? 21.281 -2.577 46.014 1.00 15.68 105 LEU B C 1
ATOM 3333 O O . LEU B 1 109 ? 21.957 -3.509 45.558 1.00 16.18 105 LEU B O 1
ATOM 3338 N N . ALA B 1 110 ? 20.085 -2.725 46.573 1.00 15.89 106 ALA B N 1
ATOM 3339 C CA . ALA B 1 110 ? 19.423 -4.006 46.705 1.00 15.88 106 ALA B CA 1
ATOM 3340 C C . ALA B 1 110 ? 19.277 -4.635 45.338 1.00 16.15 106 ALA B C 1
ATOM 3341 O O . ALA B 1 110 ? 18.799 -3.993 44.403 1.00 15.80 106 ALA B O 1
ATOM 3343 N N . ALA B 1 111 ? 19.723 -5.882 45.230 1.00 17.03 107 ALA B N 1
ATOM 3344 C CA . ALA B 1 111 ? 19.579 -6.697 44.017 1.00 18.00 107 ALA B CA 1
ATOM 3345 C C . ALA B 1 111 ? 20.575 -6.362 42.896 1.00 18.00 107 ALA B C 1
ATOM 3346 O O . ALA B 1 111 ? 20.560 -7.010 41.854 1.00 18.91 107 ALA B O 1
ATOM 3348 N N . PHE B 1 112 ? 21.451 -5.384 43.125 1.00 17.60 108 PHE B N 1
ATOM 3349 C CA . PHE B 1 112 ? 22.475 -5.009 42.167 1.00 17.68 108 PHE B CA 1
ATOM 3350 C C . PHE B 1 112 ? 23.864 -5.075 42.814 1.00 18.06 108 PHE B C 1
ATOM 3351 O O . PHE B 1 112 ? 24.421 -4.054 43.202 1.00 17.19 108 PHE B O 1
ATOM 3359 N N . PRO B 1 113 ? 24.426 -6.290 42.925 1.00 19.56 109 PRO B N 1
ATOM 3360 C CA . PRO B 1 113 ? 25.688 -6.458 43.637 1.00 20.34 109 PRO B CA 1
ATOM 3361 C C . PRO B 1 113 ? 26.843 -5.608 43.089 1.00 20.54 109 PRO B C 1
ATOM 3362 O O . PRO B 1 113 ? 26.993 -5.447 41.876 1.00 21.16 109 PRO B O 1
ATOM 3366 N N . GLN B 1 114 ? 27.645 -5.076 43.997 1.00 20.76 110 GLN B N 1
ATOM 3367 C CA . GLN B 1 114 ? 28.798 -4.231 43.676 1.00 20.91 110 GLN B CA 1
ATOM 3368 C C . GLN B 1 114 ? 28.393 -2.838 43.171 1.00 19.81 110 GLN B C 1
ATOM 3369 O O . GLN B 1 114 ? 29.253 -2.058 42.735 1.00 18.26 110 GLN B O 1
ATOM 3375 N N . GLU B 1 115 ? 27.099 -2.518 43.234 1.00 19.12 111 GLU B N 1
ATOM 3376 C CA . GLU B 1 115 ? 26.650 -1.183 42.852 1.00 18.24 111 GLU B CA 1
ATOM 3377 C C . GLU B 1 115 ? 25.979 -0.463 43.998 1.00 17.68 111 GLU B C 1
ATOM 3378 O O . GLU B 1 115 ? 25.506 -1.089 44.958 1.00 17.78 111 GLU B O 1
ATOM 3384 N N . THR B 1 116 ? 25.942 0.867 43.890 1.00 16.84 112 THR B N 1
ATOM 3385 C CA . THR B 1 116 ? 25.371 1.689 44.938 1.00 16.15 112 THR B CA 1
ATOM 3386 C C . THR B 1 116 ? 24.206 2.588 44.525 1.00 15.58 112 THR B C 1
ATOM 3387 O O . THR B 1 116 ? 23.961 2.861 43.348 1.00 15.16 112 THR B O 1
ATOM 3391 N N . ILE B 1 117 ? 23.500 3.036 45.554 1.00 15.35 113 ILE B N 1
ATOM 3392 C CA . ILE B 1 117 ? 22.465 4.034 45.449 1.00 14.97 113 ILE B CA 1
ATOM 3393 C C . ILE B 1 117 ? 22.674 5.030 46.592 1.00 14.83 113 ILE B C 1
ATOM 3394 O O . ILE B 1 117 ? 22.912 4.629 47.740 1.00 14.62 113 ILE B O 1
ATOM 3399 N N . THR B 1 118 ? 22.620 6.321 46.258 1.00 14.65 114 THR B N 1
ATOM 3400 C CA . THR B 1 118 ? 22.844 7.390 47.216 1.00 14.66 114 THR B CA 1
ATOM 3401 C C . THR B 1 118 ? 21.552 7.796 47.941 1.00 15.56 114 THR B C 1
ATOM 3402 O O . THR B 1 118 ? 20.453 7.905 47.347 1.00 15.37 114 THR B O 1
ATOM 3406 N N . GLU B 1 119 ? 21.678 7.977 49.253 1.00 15.96 115 GLU B N 1
ATOM 3407 C CA . GLU B 1 119 ? 20.534 8.261 50.100 1.00 15.83 115 GLU B CA 1
ATOM 3408 C C . GLU B 1 119 ? 20.601 9.716 50.521 1.00 15.80 115 GLU B C 1
ATOM 3409 O O . GLU B 1 119 ? 21.623 10.362 50.309 1.00 15.68 115 GLU B O 1
ATOM 3415 N N . GLY B 1 120 ? 19.511 10.231 51.081 1.00 15.49 116 GLY B N 1
ATOM 3416 C CA . GLY B 1 120 ? 19.465 11.606 51.550 1.00 15.49 116 GLY B CA 1
ATOM 3417 C C . GLY B 1 120 ? 18.239 12.432 51.195 1.00 15.58 116 GLY B C 1
ATOM 3418 O O . GLY B 1 120 ? 18.180 13.596 51.551 1.00 15.83 116 GLY B O 1
ATOM 3419 N N . LEU B 1 121 ? 17.268 11.857 50.490 1.00 15.90 117 LEU B N 1
ATOM 3420 C CA . LEU B 1 121 ? 16.050 12.595 50.109 1.00 15.88 117 LEU B CA 1
ATOM 3421 C C . LEU B 1 121 ? 15.088 12.867 51.267 1.00 16.37 117 LEU B C 1
ATOM 3422 O O . LEU B 1 121 ? 14.277 13.774 51.178 1.00 16.94 117 LEU B O 1
ATOM 3427 N N . ASP B 1 122 ? 15.124 12.063 52.324 1.00 16.69 118 ASP B N 1
ATOM 3428 C CA . ASP B 1 122 ? 14.127 12.194 53.390 1.00 17.98 118 ASP B CA 1
ATOM 3429 C C . ASP B 1 122 ? 14.399 13.426 54.262 1.00 18.06 118 ASP B C 1
ATOM 3430 O O . ASP B 1 122 ? 15.507 13.603 54.760 1.00 17.38 118 ASP B O 1
ATOM 3435 N N . GLY B 1 123 ? 13.378 14.264 54.413 1.00 18.80 119 GLY B N 1
ATOM 3436 C CA . GLY B 1 123 ? 13.467 15.488 55.202 1.00 19.69 119 GLY B CA 1
ATOM 3437 C C . GLY B 1 123 ? 14.297 16.575 54.533 1.00 19.49 119 GLY B C 1
ATOM 3438 O O . GLY B 1 123 ? 14.670 17.570 55.165 1.00 19.32 119 GLY B O 1
ATOM 3439 N N . LEU B 1 124 ? 14.587 16.388 53.248 1.00 18.93 120 LEU B N 1
ATOM 3440 C CA . LEU B 1 124 ? 15.554 17.244 52.563 1.00 18.85 120 LEU B CA 1
ATOM 3441 C C . LEU B 1 124 ? 15.009 18.655 52.337 1.00 18.75 120 LEU B C 1
ATOM 3442 O O . LEU B 1 124 ? 15.756 19.613 52.359 1.00 19.01 120 LEU B O 1
ATOM 3447 N N . ARG B 1 125 ? 13.718 18.774 52.093 1.00 19.17 121 ARG B N 1
ATOM 3448 C CA . ARG B 1 125 ? 13.108 20.078 51.943 1.00 20.18 121 ARG B CA 1
ATOM 3449 C C . ARG B 1 125 ? 13.422 20.923 53.175 1.00 21.02 121 ARG B C 1
ATOM 3450 O O . ARG B 1 125 ? 13.815 22.072 53.050 1.00 21.37 121 ARG B O 1
ATOM 3458 N N . GLU B 1 126 ? 13.253 20.332 54.355 1.00 21.56 122 GLU B N 1
ATOM 3459 C CA . GLU B 1 126 ? 13.433 21.036 55.615 1.00 22.45 122 GLU B CA 1
ATOM 3460 C C . GLU B 1 126 ? 14.925 21.332 55.894 1.00 21.27 122 GLU B C 1
ATOM 3461 O O . GLU B 1 126 ? 15.276 22.391 56.388 1.00 21.26 122 GLU B O 1
ATOM 3467 N N . ARG B 1 127 ? 15.804 20.401 55.572 1.00 20.64 123 ARG B N 1
ATOM 3468 C CA A ARG B 1 127 ? 17.241 20.640 55.717 0.50 20.38 123 ARG B CA 1
ATOM 3469 C CA B ARG B 1 127 ? 17.243 20.640 55.704 0.50 20.21 123 ARG B CA 1
ATOM 3470 C C . ARG B 1 127 ? 17.684 21.774 54.792 1.00 20.34 123 ARG B C 1
ATOM 3471 O O . ARG B 1 127 ? 18.492 22.608 55.180 1.00 20.58 123 ARG B O 1
ATOM 3486 N N . LEU B 1 128 ? 17.147 21.806 53.573 1.00 20.62 124 LEU B N 1
ATOM 3487 C CA . LEU B 1 128 ? 17.521 22.852 52.615 1.00 21.00 124 LEU B CA 1
ATOM 3488 C C . LEU B 1 128 ? 17.113 24.254 53.125 1.00 22.33 124 LEU B C 1
ATOM 3489 O O . LEU B 1 128 ? 17.896 25.190 53.034 1.00 21.59 124 LEU B O 1
ATOM 3494 N N . LYS B 1 129 ? 15.901 24.388 53.672 1.00 23.74 125 LYS B N 1
ATOM 3495 C CA . LYS B 1 129 ? 15.449 25.689 54.198 1.00 25.34 125 LYS B CA 1
ATOM 3496 C C . LYS B 1 129 ? 16.380 26.200 55.310 1.00 25.84 125 LYS B C 1
ATOM 3497 O O . LYS B 1 129 ? 16.731 27.376 55.332 1.00 26.09 125 LYS B O 1
ATOM 3499 N N . ASP B 1 130 ? 16.791 25.297 56.196 1.00 25.95 126 ASP B N 1
ATOM 3500 C CA . ASP B 1 130 ? 17.739 25.593 57.259 1.00 26.68 126 ASP B CA 1
ATOM 3501 C C . ASP B 1 130 ? 19.101 26.001 56.680 1.00 25.53 126 ASP B C 1
ATOM 3502 O O . ASP B 1 130 ? 19.675 27.028 57.053 1.00 26.05 126 ASP B O 1
ATOM 3507 N N . TYR B 1 131 ? 19.603 25.212 55.744 1.00 23.87 127 TYR B N 1
ATOM 3508 C CA . TYR B 1 131 ? 20.870 25.531 55.117 1.00 23.03 127 TYR B CA 1
ATOM 3509 C C . TYR B 1 131 ? 20.851 26.890 54.400 1.00 22.95 127 TYR B C 1
ATOM 3510 O O . TYR B 1 131 ? 21.826 27.649 54.478 1.00 22.89 127 TYR B O 1
ATOM 3519 N N . TYR B 1 132 ? 19.751 27.199 53.718 1.00 23.58 128 TYR B N 1
ATOM 3520 C CA . TYR B 1 132 ? 19.604 28.499 53.068 1.00 23.89 128 TYR B CA 1
ATOM 3521 C C . TYR B 1 132 ? 19.704 29.629 54.093 1.00 24.59 128 TYR B C 1
ATOM 3522 O O . TYR B 1 132 ? 20.436 30.594 53.871 1.00 24.45 128 TYR B O 1
ATOM 3531 N N . THR B 1 133 ? 18.978 29.490 55.212 1.00 24.88 129 THR B N 1
ATOM 3532 C CA . THR B 1 133 ? 19.037 30.446 56.325 1.00 25.36 129 THR B CA 1
ATOM 3533 C C . THR B 1 133 ? 20.471 30.641 56.865 1.00 25.04 129 THR B C 1
ATOM 3534 O O . THR B 1 133 ? 20.837 31.748 57.247 1.00 25.13 129 THR B O 1
ATOM 3538 N N . LEU B 1 134 ? 21.265 29.571 56.892 1.00 24.09 130 LEU B N 1
ATOM 3539 C CA . LEU B 1 134 ? 22.657 29.628 57.372 1.00 24.07 130 LEU B CA 1
ATOM 3540 C C . LEU B 1 134 ? 23.646 30.167 56.325 1.00 23.84 130 LEU B C 1
ATOM 3541 O O . LEU B 1 134 ? 24.830 30.345 56.629 1.00 24.23 130 LEU B O 1
ATOM 3546 N N . GLY B 1 135 ? 23.163 30.404 55.096 1.00 23.53 131 GLY B N 1
ATOM 3547 C CA . GLY B 1 135 ? 23.918 31.119 54.064 1.00 23.02 131 GLY B CA 1
ATOM 3548 C C . GLY B 1 135 ? 24.375 30.282 52.878 1.00 22.45 131 GLY B C 1
ATOM 3549 O O . GLY B 1 135 ? 25.066 30.796 51.977 1.00 22.96 131 GLY B O 1
ATOM 3550 N N . ALA B 1 136 ? 24.019 29.000 52.860 1.00 21.50 132 ALA B N 1
ATOM 3551 C CA . ALA B 1 136 ? 24.384 28.142 51.736 1.00 20.41 132 ALA B CA 1
ATOM 3552 C C . ALA B 1 136 ? 23.550 28.561 50.558 1.00 20.17 132 ALA B C 1
ATOM 3553 O O . ALA B 1 136 ? 22.340 28.746 50.703 1.00 20.75 132 ALA B O 1
ATOM 3555 N N . ARG B 1 137 ? 24.180 28.692 49.393 1.00 19.58 133 ARG B N 1
ATOM 3556 C CA . ARG B 1 137 ? 23.465 29.044 48.157 1.00 19.21 133 ARG B CA 1
ATOM 3557 C C . ARG B 1 137 ? 23.665 28.007 47.072 1.00 18.24 133 ARG B C 1
ATOM 3558 O O . ARG B 1 137 ? 23.227 28.192 45.941 1.00 18.45 133 ARG B O 1
ATOM 3566 N N . PHE B 1 138 ? 24.323 26.905 47.398 1.00 17.56 134 PHE B N 1
ATOM 3567 C CA . PHE B 1 138 ? 24.286 25.743 46.510 1.00 16.77 134 PHE B CA 1
ATOM 3568 C C . PHE B 1 138 ? 24.444 24.474 47.313 1.00 15.82 134 PHE B C 1
ATOM 3569 O O . PHE B 1 138 ? 24.853 24.518 48.471 1.00 15.49 134 PHE B O 1
ATOM 3577 N N . ALA B 1 139 ? 24.105 23.350 46.691 1.00 15.34 135 ALA B N 1
ATOM 3578 C CA . ALA B 1 139 ? 24.128 22.057 47.355 1.00 14.88 135 ALA B CA 1
ATOM 3579 C C . ALA B 1 139 ? 24.868 21.074 46.465 1.00 14.66 135 ALA B C 1
ATOM 3580 O O . ALA B 1 139 ? 25.180 21.395 45.336 1.00 14.89 135 ALA B O 1
ATOM 3582 N N . LYS B 1 140 ? 25.157 19.879 46.966 1.00 14.68 136 LYS B N 1
ATOM 3583 C CA . LYS B 1 140 ? 25.819 18.869 46.151 1.00 14.65 136 LYS B CA 1
ATOM 3584 C C . LYS B 1 140 ? 25.324 17.459 46.534 1.00 14.42 136 LYS B C 1
ATOM 3585 O O . LYS B 1 140 ? 25.047 17.190 47.701 1.00 14.56 136 LYS B O 1
ATOM 3591 N N . TRP B 1 141 ? 25.214 16.588 45.533 1.00 14.19 137 TRP B N 1
ATOM 3592 C CA . TRP B 1 141 ? 24.808 15.202 45.705 1.00 14.49 137 TRP B CA 1
ATOM 3593 C C . TRP B 1 141 ? 25.684 14.334 44.807 1.00 14.91 137 TRP B C 1
ATOM 3594 O O . TRP B 1 141 ? 25.842 14.624 43.608 1.00 15.28 137 TRP B O 1
ATOM 3605 N N . ARG B 1 142 ? 26.253 13.278 45.375 1.00 14.89 138 ARG B N 1
ATOM 3606 C CA . ARG B 1 142 ? 27.171 12.427 44.648 1.00 15.05 138 ARG B CA 1
ATOM 3607 C C . ARG B 1 142 ? 26.549 11.069 44.415 1.00 15.24 138 ARG B C 1
ATOM 3608 O O . ARG B 1 142 ? 26.143 10.402 45.368 1.00 15.59 138 ARG B O 1
ATOM 3616 N N . ALA B 1 143 ? 26.514 10.672 43.142 1.00 15.40 139 ALA B N 1
ATOM 3617 C CA . ALA B 1 143 ? 26.117 9.339 42.704 1.00 15.93 139 ALA B CA 1
ATOM 3618 C C . ALA B 1 143 ? 27.384 8.571 42.314 1.00 16.26 139 ALA B C 1
ATOM 3619 O O . ALA B 1 143 ? 28.173 9.043 41.499 1.00 16.87 139 ALA B O 1
ATOM 3621 N N . VAL B 1 144 ? 27.573 7.388 42.883 1.00 16.64 140 VAL B N 1
ATOM 3622 C CA . VAL B 1 144 ? 28.755 6.599 42.611 1.00 17.14 140 VAL B CA 1
ATOM 3623 C C . VAL B 1 144 ? 28.392 5.504 41.631 1.00 17.28 140 VAL B C 1
ATOM 3624 O O . VAL B 1 144 ? 27.550 4.673 41.911 1.00 17.96 140 VAL B O 1
ATOM 3628 N N . ILE B 1 145 ? 29.019 5.542 40.461 1.00 17.40 141 ILE B N 1
ATOM 3629 C CA . ILE B 1 145 ? 28.782 4.575 39.404 1.00 17.35 141 ILE B CA 1
ATOM 3630 C C . ILE B 1 145 ? 29.991 3.640 39.296 1.00 18.21 141 ILE B C 1
ATOM 3631 O O . ILE B 1 145 ? 31.087 4.073 38.917 1.00 17.75 141 ILE B O 1
ATOM 3636 N N . ALA B 1 146 ? 29.779 2.366 39.634 1.00 18.72 142 ALA B N 1
ATOM 3637 C CA . ALA B 1 146 ? 30.817 1.350 39.520 1.00 19.67 142 ALA B CA 1
ATOM 3638 C C . ALA B 1 146 ? 31.048 1.011 38.044 1.00 20.26 142 ALA B C 1
ATOM 3639 O O . ALA B 1 146 ? 30.145 1.176 37.225 1.00 20.36 142 ALA B O 1
ATOM 3641 N N . ILE B 1 147 ? 32.245 0.530 37.714 1.00 20.45 143 ILE B N 1
ATOM 3642 C CA . ILE B 1 147 ? 32.582 0.218 36.323 1.00 21.17 143 ILE B CA 1
ATOM 3643 C C . ILE B 1 147 ? 33.551 -0.957 36.192 1.00 22.21 143 ILE B C 1
ATOM 3644 O O . ILE B 1 147 ? 34.496 -1.072 36.956 1.00 21.75 143 ILE B O 1
ATOM 3649 N N . ASP B 1 148 ? 33.273 -1.843 35.234 1.00 23.45 144 ASP B N 1
ATOM 3650 C CA . ASP B 1 148 ? 34.266 -2.794 34.747 1.00 24.72 144 ASP B CA 1
ATOM 3651 C C . ASP B 1 148 ? 34.173 -2.959 33.221 1.00 25.61 144 ASP B C 1
ATOM 3652 O O . ASP B 1 148 ? 33.546 -2.138 32.536 1.00 24.99 144 ASP B O 1
ATOM 3657 N N . ALA B 1 149 ? 34.802 -3.997 32.676 1.00 27.16 145 ALA B N 1
ATOM 3658 C CA . ALA B 1 149 ? 34.926 -4.098 31.221 1.00 28.76 145 ALA B CA 1
ATOM 3659 C C . ALA B 1 149 ? 33.585 -4.288 30.512 1.00 29.47 145 ALA B C 1
ATOM 3660 O O . ALA B 1 149 ? 33.423 -3.819 29.389 1.00 30.44 145 ALA B O 1
ATOM 3662 N N . GLN B 1 150 ? 32.622 -4.942 31.153 1.00 30.09 146 GLN B N 1
ATOM 3663 C CA . GLN B 1 150 ? 31.406 -5.316 30.436 1.00 31.23 146 GLN B CA 1
ATOM 3664 C C . GLN B 1 150 ? 30.115 -5.354 31.263 1.00 31.11 146 GLN B C 1
ATOM 3665 O O . GLN B 1 150 ? 29.072 -4.895 30.796 1.00 31.27 146 GLN B O 1
ATOM 3667 N N . THR B 1 151 ? 30.175 -5.918 32.468 1.00 31.11 147 THR B N 1
ATOM 3668 C CA . THR B 1 151 ? 28.967 -6.148 33.277 1.00 30.48 147 THR B CA 1
ATOM 3669 C C . THR B 1 151 ? 28.523 -4.891 34.081 1.00 28.59 147 THR B C 1
ATOM 3670 O O . THR B 1 151 ? 27.334 -4.572 34.132 1.00 28.60 147 THR B O 1
ATOM 3674 N N . LEU B 1 152 ? 29.467 -4.149 34.650 1.00 26.69 148 LEU B N 1
ATOM 3675 C CA . LEU B 1 152 ? 29.139 -2.943 35.405 1.00 24.91 148 LEU B CA 1
ATOM 3676 C C . LEU B 1 152 ? 29.522 -1.677 34.635 1.00 23.99 148 LEU B C 1
ATOM 3677 O O . LEU B 1 152 ? 30.587 -1.640 34.001 1.00 23.80 148 LEU B O 1
ATOM 3682 N N . PRO B 1 153 ? 28.677 -0.623 34.710 1.00 22.70 149 PRO B N 1
ATOM 3683 C CA . PRO B 1 153 ? 27.440 -0.540 35.488 1.00 22.12 149 PRO B CA 1
ATOM 3684 C C . PRO B 1 153 ? 26.230 -1.099 34.751 1.00 22.17 149 PRO B C 1
ATOM 3685 O O . PRO B 1 153 ? 26.244 -1.231 33.516 1.00 22.44 149 PRO B O 1
ATOM 3689 N N . THR B 1 154 ? 25.195 -1.432 35.509 1.00 21.44 150 THR B N 1
ATOM 3690 C CA . THR B 1 154 ? 23.934 -1.838 34.920 1.00 21.55 150 THR B CA 1
ATOM 3691 C C . THR B 1 154 ? 23.091 -0.598 34.610 1.00 21.11 150 THR B C 1
ATOM 3692 O O . THR B 1 154 ? 23.294 0.458 35.198 1.00 20.17 150 THR B O 1
ATOM 3696 N N . ARG B 1 155 ? 22.165 -0.729 33.668 1.00 21.94 151 ARG B N 1
ATOM 3697 C CA . ARG B 1 155 ? 21.213 0.347 33.349 1.00 22.20 151 ARG B CA 1
ATOM 3698 C C . ARG B 1 155 ? 20.349 0.660 34.569 1.00 20.79 151 ARG B C 1
ATOM 3699 O O . ARG B 1 155 ? 20.079 1.804 34.865 1.00 19.60 151 ARG B O 1
ATOM 3707 N N . GLY B 1 156 ? 19.916 -0.381 35.270 1.00 20.69 152 GLY B N 1
ATOM 3708 C CA . GLY B 1 156 ? 19.232 -0.214 36.556 1.00 20.07 152 GLY B CA 1
ATOM 3709 C C . GLY B 1 156 ? 19.924 0.695 37.558 1.00 19.04 152 GLY B C 1
ATOM 3710 O O . GLY B 1 156 ? 19.304 1.620 38.057 1.00 19.49 152 GLY B O 1
ATOM 3711 N N . ALA B 1 157 ? 21.203 0.455 37.849 1.00 18.07 153 ALA B N 1
ATOM 3712 C CA . ALA B 1 157 ? 21.930 1.297 38.798 1.00 17.08 153 ALA B CA 1
ATOM 3713 C C . ALA B 1 157 ? 22.022 2.719 38.289 1.00 16.75 153 ALA B C 1
ATOM 3714 O O . ALA B 1 157 ? 21.903 3.673 39.067 1.00 16.39 153 ALA B O 1
ATOM 3716 N N . ILE B 1 158 ? 22.234 2.877 36.981 1.00 16.91 154 ILE B N 1
ATOM 3717 C CA . ILE B 1 158 ? 22.366 4.225 36.405 1.00 16.70 154 ILE B CA 1
ATOM 3718 C C . ILE B 1 158 ? 21.063 5.001 36.558 1.00 16.48 154 ILE B C 1
ATOM 3719 O O . ILE B 1 158 ? 21.040 6.149 37.000 1.00 15.77 154 ILE B O 1
ATOM 3724 N N . SER B 1 159 ? 19.970 4.339 36.208 1.00 17.26 155 SER B N 1
ATOM 3725 C CA A SER B 1 159 ? 18.650 4.967 36.207 0.50 17.29 155 SER B CA 1
ATOM 3726 C CA B SER B 1 159 ? 18.646 4.962 36.222 0.50 17.08 155 SER B CA 1
ATOM 3727 C C . SER B 1 159 ? 18.196 5.332 37.630 1.00 16.92 155 SER B C 1
ATOM 3728 O O . SER B 1 159 ? 17.701 6.440 37.876 1.00 17.18 155 SER B O 1
ATOM 3733 N N . GLN B 1 160 ? 18.394 4.417 38.568 1.00 16.58 156 GLN B N 1
ATOM 3734 C CA . GLN B 1 160 ? 18.023 4.677 39.940 1.00 15.86 156 GLN B CA 1
ATOM 3735 C C . GLN B 1 160 ? 18.830 5.830 40.536 1.00 15.52 156 GLN B C 1
ATOM 3736 O O . GLN B 1 160 ? 18.272 6.673 41.243 1.00 15.51 156 GLN B O 1
ATOM 3742 N N . ASN B 1 161 ? 20.135 5.881 40.271 1.00 14.74 157 ASN B N 1
ATOM 3743 C CA . ASN B 1 161 ? 20.937 7.007 40.740 1.00 14.26 157 ASN B CA 1
ATOM 3744 C C . ASN B 1 161 ? 20.565 8.321 40.082 1.00 14.36 157 ASN B C 1
ATOM 3745 O O . ASN B 1 161 ? 20.491 9.337 40.771 1.00 14.93 157 ASN B O 1
ATOM 3750 N N . ALA B 1 162 ? 20.308 8.302 38.771 1.00 14.33 158 ALA B N 1
ATOM 3751 C CA . ALA B 1 162 ? 19.866 9.493 38.053 1.00 14.54 158 ALA B CA 1
ATOM 3752 C C . ALA B 1 162 ? 18.499 9.981 38.552 1.00 15.28 158 ALA B C 1
ATOM 3753 O O . ALA B 1 162 ? 18.237 11.192 38.612 1.00 14.85 158 ALA B O 1
ATOM 3755 N N . GLN B 1 163 ? 17.626 9.043 38.906 1.00 15.67 159 GLN B N 1
ATOM 3756 C CA . GLN B 1 163 ? 16.307 9.414 39.422 1.00 16.40 159 GLN B CA 1
ATOM 3757 C C . GLN B 1 163 ? 16.415 10.119 40.771 1.00 16.73 159 GLN B C 1
ATOM 3758 O O . GLN B 1 163 ? 15.751 11.152 40.992 1.00 17.58 159 GLN B O 1
ATOM 3764 N N . ALA B 1 164 ? 17.283 9.607 41.643 1.00 16.29 160 ALA B N 1
ATOM 3765 C CA . ALA B 1 164 ? 17.506 10.229 42.946 1.00 16.38 160 ALA B CA 1
ATOM 3766 C C . ALA B 1 164 ? 18.205 11.578 42.801 1.00 16.27 160 ALA B C 1
ATOM 3767 O O . ALA B 1 164 ? 17.889 12.514 43.533 1.00 17.08 160 ALA B O 1
ATOM 3769 N N . LEU B 1 165 ? 19.139 11.690 41.868 1.00 15.68 161 LEU B N 1
ATOM 3770 C CA . LEU B 1 165 ? 19.740 12.996 41.567 1.00 15.61 161 LEU B CA 1
ATOM 3771 C C . LEU B 1 165 ? 18.672 14.026 41.166 1.00 15.89 161 LEU B C 1
ATOM 3772 O O . LEU B 1 165 ? 18.696 15.175 41.636 1.00 16.21 161 LEU B O 1
ATOM 3777 N N . ALA B 1 166 ? 17.729 13.610 40.317 1.00 15.67 162 ALA B N 1
ATOM 3778 C CA . ALA B 1 166 ? 16.663 14.506 39.830 1.00 15.92 162 ALA B CA 1
ATOM 3779 C C . ALA B 1 166 ? 15.755 14.967 40.958 1.00 16.00 162 ALA B C 1
ATOM 3780 O O . ALA B 1 166 ? 15.317 16.132 40.997 1.00 16.05 162 ALA B O 1
ATOM 3782 N N . ARG B 1 167 ? 15.463 14.051 41.872 1.00 15.80 163 ARG B N 1
ATOM 3783 C CA . ARG B 1 167 ? 14.631 14.379 43.032 1.00 16.22 163 ARG B CA 1
ATOM 3784 C C . ARG B 1 167 ? 15.348 15.395 43.906 1.00 15.75 163 ARG B C 1
ATOM 3785 O O . ARG B 1 167 ? 14.744 16.350 44.407 1.00 15.85 163 ARG B O 1
ATOM 3793 N N . TYR B 1 168 ? 16.645 15.175 44.080 1.00 15.29 164 TYR B N 1
ATOM 3794 C CA . TYR B 1 168 ? 17.489 16.078 44.867 1.00 15.10 164 TYR B CA 1
ATOM 3795 C C . TYR B 1 168 ? 17.557 17.429 44.192 1.00 14.97 164 TYR B C 1
ATOM 3796 O O . TYR B 1 168 ? 17.400 18.441 44.837 1.00 15.47 164 TYR B O 1
ATOM 3805 N N . ALA B 1 169 ? 17.780 17.437 42.886 1.00 14.76 165 ALA B N 1
ATOM 3806 C CA . ALA B 1 169 ? 17.913 18.685 42.142 1.00 14.65 165 ALA B CA 1
ATOM 3807 C C . ALA B 1 169 ? 16.641 19.545 42.177 1.00 15.32 165 ALA B C 1
ATOM 3808 O O . ALA B 1 169 ? 16.723 20.751 42.365 1.00 15.97 165 ALA B O 1
ATOM 3810 N N . ALA B 1 170 ? 15.466 18.945 42.020 1.00 16.02 166 ALA B N 1
ATOM 3811 C CA . ALA B 1 170 ? 14.206 19.730 42.021 1.00 16.49 166 ALA B CA 1
ATOM 3812 C C . ALA B 1 170 ? 13.955 20.398 43.375 1.00 17.10 166 ALA B C 1
ATOM 3813 O O . ALA B 1 170 ? 13.534 21.551 43.448 1.00 17.19 166 ALA B O 1
ATOM 3815 N N . LEU B 1 171 ? 14.221 19.655 44.445 1.00 17.37 167 LEU B N 1
ATOM 3816 C CA . LEU B 1 171 ? 14.094 20.163 45.818 1.00 17.60 167 LEU B CA 1
ATOM 3817 C C . LEU B 1 171 ? 14.993 21.366 46.065 1.00 17.60 167 LEU B C 1
ATOM 3818 O O . LEU B 1 171 ? 14.545 22.364 46.631 1.00 18.38 167 LEU B O 1
ATOM 3823 N N . CYS B 1 172 ? 16.257 21.254 45.656 1.00 17.32 168 CYS B N 1
ATOM 3824 C CA . CYS B 1 172 ? 17.232 22.324 45.819 1.00 17.82 168 CYS B CA 1
ATOM 3825 C C . CYS B 1 172 ? 16.733 23.609 45.188 1.00 18.59 168 CYS B C 1
ATOM 3826 O O . CYS B 1 172 ? 16.696 24.671 45.826 1.00 18.39 168 CYS B O 1
ATOM 3829 N N . GLN B 1 173 ? 16.347 23.492 43.920 1.00 18.71 169 GLN B N 1
ATOM 3830 C CA . GLN B 1 173 ? 15.909 24.636 43.148 1.00 19.67 169 GLN B CA 1
ATOM 3831 C C . GLN B 1 173 ? 14.691 25.272 43.780 1.00 20.60 169 GLN B C 1
ATOM 3832 O O . GLN B 1 173 ? 14.553 26.517 43.776 1.00 21.52 169 GLN B O 1
ATOM 3838 N N . GLU B 1 174 ? 13.837 24.434 44.361 1.00 20.63 170 GLU B N 1
ATOM 3839 C CA . GLU B 1 174 ? 12.641 24.915 45.063 1.00 21.11 170 GLU B CA 1
ATOM 3840 C C . GLU B 1 174 ? 13.016 25.736 46.303 1.00 20.97 170 GLU B C 1
ATOM 3841 O O . GLU B 1 174 ? 12.271 26.624 46.718 1.00 21.20 170 GLU B O 1
ATOM 3847 N N . ALA B 1 175 ? 14.160 25.428 46.906 1.00 20.19 171 ALA B N 1
ATOM 3848 C CA . ALA B 1 175 ? 14.583 26.115 48.137 1.00 20.44 171 ALA B CA 1
ATOM 3849 C C . ALA B 1 175 ? 15.501 27.303 47.862 1.00 20.34 171 ALA B C 1
ATOM 3850 O O . ALA B 1 175 ? 15.960 27.954 48.800 1.00 20.64 171 ALA B O 1
ATOM 3852 N N . GLY B 1 176 ? 15.792 27.565 46.589 1.00 20.18 172 GLY B N 1
ATOM 3853 C CA . GLY B 1 176 ? 16.690 28.660 46.201 1.00 19.86 172 GLY B CA 1
ATOM 3854 C C . GLY B 1 176 ? 18.166 28.290 46.119 1.00 19.22 172 GLY B C 1
ATOM 3855 O O . GLY B 1 176 ? 19.018 29.174 45.993 1.00 20.39 172 GLY B O 1
ATOM 3856 N N . LEU B 1 177 ? 18.492 27.003 46.207 1.00 18.08 173 LEU B N 1
ATOM 3857 C CA . LEU B 1 177 ? 19.879 26.569 46.114 1.00 17.54 173 LEU B CA 1
ATOM 3858 C C . LEU B 1 177 ? 20.173 25.961 44.739 1.00 17.02 173 LEU B C 1
ATOM 3859 O O . LEU B 1 177 ? 19.368 25.191 44.234 1.00 16.85 173 LEU B O 1
ATOM 3864 N N . VAL B 1 178 ? 21.316 26.306 44.144 1.00 16.71 174 VAL B N 1
ATOM 3865 C CA . VAL B 1 178 ? 21.749 25.678 42.895 1.00 16.61 174 VAL B CA 1
ATOM 3866 C C . VAL B 1 178 ? 22.330 24.292 43.184 1.00 16.19 174 VAL B C 1
ATOM 3867 O O . VAL B 1 178 ? 23.299 24.181 43.931 1.00 16.18 174 VAL B O 1
ATOM 3871 N N . PRO B 1 179 ? 21.756 23.228 42.597 1.00 16.03 175 PRO B N 1
ATOM 3872 C CA . PRO B 1 179 ? 22.348 21.908 42.787 1.00 15.42 175 PRO B CA 1
ATOM 3873 C C . PRO B 1 179 ? 23.561 21.657 41.924 1.00 15.29 175 PRO B C 1
ATOM 3874 O O . PRO B 1 179 ? 23.485 21.814 40.702 1.00 15.03 175 PRO B O 1
ATOM 3878 N N . ILE B 1 180 ? 24.662 21.246 42.556 1.00 15.23 176 ILE B N 1
ATOM 3879 C CA . ILE B 1 180 ? 25.728 20.558 41.847 1.00 14.98 176 ILE B CA 1
ATOM 3880 C C . ILE B 1 180 ? 25.337 19.080 41.717 1.00 15.39 176 ILE B C 1
ATOM 3881 O O . ILE B 1 180 ? 25.082 18.393 42.720 1.00 15.00 176 ILE B O 1
ATOM 3886 N N . VAL B 1 181 ? 25.258 18.615 40.471 1.00 15.82 177 VAL B N 1
ATOM 3887 C CA . VAL B 1 181 ? 24.864 17.250 40.158 1.00 15.83 177 VAL B CA 1
ATOM 3888 C C . VAL B 1 181 ? 26.133 16.491 39.827 1.00 16.08 177 VAL B C 1
ATOM 3889 O O . VAL B 1 181 ? 26.774 16.809 38.817 1.00 16.55 177 VAL B O 1
ATOM 3893 N N . GLU B 1 182 ? 26.501 15.533 40.695 1.00 15.68 178 GLU B N 1
ATOM 3894 C CA . GLU B 1 182 ? 27.736 14.774 40.604 1.00 15.72 178 GLU B CA 1
ATOM 3895 C C . GLU B 1 182 ? 27.502 13.267 40.312 1.00 15.97 178 GLU B C 1
ATOM 3896 O O . GLU B 1 182 ? 27.315 12.465 41.236 1.00 16.10 178 GLU B O 1
ATOM 3902 N N . PRO B 1 183 ? 27.533 12.874 39.027 1.00 15.71 179 PRO B N 1
ATOM 3903 C CA . PRO B 1 183 ? 27.513 11.444 38.717 1.00 16.11 179 PRO B CA 1
ATOM 3904 C C . PRO B 1 183 ? 28.924 10.951 38.405 1.00 16.13 179 PRO B C 1
ATOM 3905 O O . PRO B 1 183 ? 29.421 11.175 37.302 1.00 16.12 179 PRO B O 1
ATOM 3909 N N . GLU B 1 184 ? 29.557 10.298 39.374 1.00 15.77 180 GLU B N 1
ATOM 3910 C CA . GLU B 1 184 ? 30.939 9.895 39.225 1.00 16.11 180 GLU B CA 1
ATOM 3911 C C . GLU B 1 184 ? 31.094 8.462 38.738 1.00 16.19 180 GLU B C 1
ATOM 3912 O O . GLU B 1 184 ? 30.850 7.512 39.483 1.00 15.32 180 GLU B O 1
ATOM 3918 N N . VAL B 1 185 ? 31.525 8.311 37.492 1.00 16.92 181 VAL B N 1
ATOM 3919 C CA . VAL B 1 185 ? 32.016 7.025 37.020 1.00 17.60 181 VAL B CA 1
ATOM 3920 C C . VAL B 1 185 ? 33.421 6.858 37.585 1.00 18.50 181 VAL B C 1
ATOM 3921 O O . VAL B 1 185 ? 34.291 7.687 37.333 1.00 18.85 181 VAL B O 1
ATOM 3925 N N . LEU B 1 186 ? 33.624 5.811 38.381 1.00 19.23 182 LEU B N 1
ATOM 3926 C CA . LEU B 1 186 ? 34.827 5.682 39.203 1.00 19.92 182 LEU B CA 1
ATOM 3927 C C . LEU B 1 186 ? 36.021 5.247 38.381 1.00 21.24 182 LEU B C 1
ATOM 3928 O O . LEU B 1 186 ? 35.958 4.248 37.686 1.00 22.34 182 LEU B O 1
ATOM 3933 N N . MET B 1 187 ? 37.121 5.989 38.470 1.00 22.23 183 MET B N 1
ATOM 3934 C CA . MET B 1 187 ? 38.358 5.555 37.840 1.00 23.30 183 MET B CA 1
ATOM 3935 C C . MET B 1 187 ? 39.161 4.704 38.804 1.00 23.38 183 MET B C 1
ATOM 3936 O O . MET B 1 187 ? 40.003 3.947 38.375 1.00 23.58 183 MET B O 1
ATOM 3941 N N . ASP B 1 188 ? 38.891 4.850 40.098 1.00 23.57 184 ASP B N 1
ATOM 3942 C CA . ASP B 1 188 ? 39.692 4.233 41.158 1.00 24.58 184 ASP B CA 1
ATOM 3943 C C . ASP B 1 188 ? 38.872 3.349 42.096 1.00 24.99 184 ASP B C 1
ATOM 3944 O O . ASP B 1 188 ? 39.169 3.252 43.283 1.00 25.52 184 ASP B O 1
ATOM 3949 N N . GLY B 1 189 ? 37.842 2.708 41.565 1.00 25.57 185 GLY B N 1
ATOM 3950 C CA . GLY B 1 189 ? 37.025 1.805 42.346 1.00 26.10 185 GLY B CA 1
ATOM 3951 C C . GLY B 1 189 ? 37.686 0.443 42.463 1.00 27.40 185 GLY B C 1
ATOM 3952 O O . GLY B 1 189 ? 38.849 0.286 42.095 1.00 28.00 185 GLY B O 1
ATOM 3953 N N . PRO B 1 190 ? 36.950 -0.545 42.988 1.00 28.09 186 PRO B N 1
ATOM 3954 C CA . PRO B 1 190 ? 37.448 -1.906 43.180 1.00 29.50 186 PRO B CA 1
ATOM 3955 C C . PRO B 1 190 ? 37.904 -2.558 41.880 1.00 30.23 186 PRO B C 1
ATOM 3956 O O . PRO B 1 190 ? 38.839 -3.316 41.895 1.00 31.02 186 PRO B O 1
ATOM 3960 N N . SER B 1 191 ? 37.199 -2.290 40.782 1.00 30.45 187 SER B N 1
ATOM 3961 C CA . SER B 1 191 ? 37.649 -2.639 39.440 1.00 31.19 187 SER B CA 1
ATOM 3962 C C . SER B 1 191 ? 38.084 -1.359 38.730 1.00 30.56 187 SER B C 1
ATOM 3963 O O . SER B 1 191 ? 37.274 -0.452 38.532 1.00 29.30 187 SER B O 1
ATOM 3966 N N . ARG B 1 192 ? 39.355 -1.294 38.340 1.00 31.02 188 ARG B N 1
ATOM 3967 C CA . ARG B 1 192 ? 39.916 -0.082 37.753 1.00 31.06 188 ARG B CA 1
ATOM 3968 C C . ARG B 1 192 ? 40.962 -0.364 36.684 1.00 31.03 188 ARG B C 1
ATOM 3969 O O . ARG B 1 192 ? 41.964 0.336 36.605 1.00 31.16 188 ARG B O 1
ATOM 3977 N N . GLN B 1 193 ? 40.718 -1.379 35.859 1.00 31.02 189 GLN B N 1
ATOM 3978 C CA . GLN B 1 193 ? 41.585 -1.696 34.708 1.00 31.65 189 GLN B CA 1
ATOM 3979 C C . GLN B 1 193 ? 40.916 -1.426 33.352 1.00 30.24 189 GLN B C 1
ATOM 3980 O O . GLN B 1 193 ? 41.452 -1.762 32.314 1.00 30.55 189 GLN B O 1
ATOM 3986 N N . HIS B 1 194 ? 39.750 -0.793 33.376 1.00 28.44 190 HIS B N 1
ATOM 3987 C CA . HIS B 1 194 ? 39.029 -0.444 32.154 1.00 27.31 190 HIS B CA 1
ATOM 3988 C C . HIS B 1 194 ? 39.765 0.577 31.282 1.00 26.88 190 HIS B C 1
ATOM 3989 O O . HIS B 1 194 ? 40.562 1.370 31.774 1.00 26.28 190 HIS B O 1
ATOM 3996 N N . SER B 1 195 ? 39.477 0.545 29.986 1.00 26.39 191 SER B N 1
ATOM 3997 C CA . SER B 1 195 ? 40.109 1.425 29.029 1.00 26.76 191 SER B CA 1
ATOM 3998 C C . SER B 1 195 ? 39.408 2.768 29.018 1.00 25.70 191 SER B C 1
ATOM 3999 O O . SER B 1 195 ? 38.329 2.916 29.578 1.00 25.49 191 SER B O 1
ATOM 4002 N N . ILE B 1 196 ? 40.014 3.742 28.352 1.00 25.48 192 ILE B N 1
ATOM 4003 C CA . ILE B 1 196 ? 39.403 5.061 28.201 1.00 24.41 192 ILE B CA 1
ATOM 4004 C C . ILE B 1 196 ? 38.185 4.961 27.264 1.00 24.54 192 ILE B C 1
ATOM 4005 O O . ILE B 1 196 ? 37.222 5.714 27.395 1.00 23.70 192 ILE B O 1
ATOM 4010 N N . THR B 1 197 ? 38.215 4.009 26.341 1.00 25.61 193 THR B N 1
ATOM 4011 C CA . THR B 1 197 ? 37.076 3.792 25.451 1.00 26.26 193 THR B CA 1
ATOM 4012 C C . THR B 1 197 ? 35.873 3.308 26.240 1.00 25.42 193 THR B C 1
ATOM 4013 O O . THR B 1 197 ? 34.768 3.822 26.079 1.00 24.78 193 THR B O 1
ATOM 4017 N N . ARG B 1 198 ? 36.102 2.351 27.128 1.00 25.56 194 ARG B N 1
ATOM 4018 C CA . ARG B 1 198 ? 35.039 1.869 28.011 1.00 24.79 194 ARG B CA 1
ATOM 4019 C C . ARG B 1 198 ? 34.482 2.996 28.874 1.00 23.73 194 ARG B C 1
ATOM 4020 O O . ARG B 1 198 ? 33.275 3.096 29.026 1.00 23.20 194 ARG B O 1
ATOM 4028 N N . CYS B 1 199 ? 35.351 3.838 29.441 1.00 23.40 195 CYS B N 1
ATOM 4029 C CA . CYS B 1 199 ? 34.878 4.973 30.241 1.00 22.24 195 CYS B CA 1
ATOM 4030 C C . CYS B 1 199 ? 34.049 5.954 29.414 1.00 22.39 195 CYS B C 1
ATOM 4031 O O . CYS B 1 199 ? 33.074 6.502 29.920 1.00 21.96 195 CYS B O 1
ATOM 4034 N N . PHE B 1 200 ? 34.446 6.186 28.162 1.00 23.18 196 PHE B N 1
ATOM 4035 C CA . PHE B 1 200 ? 33.675 7.040 27.239 1.00 23.51 196 PHE B CA 1
ATOM 4036 C C . PHE B 1 200 ? 32.249 6.522 27.040 1.00 22.97 196 PHE B C 1
ATOM 4037 O O . PHE B 1 200 ? 31.294 7.295 27.140 1.00 21.88 196 PHE B O 1
ATOM 4045 N N . GLU B 1 201 ? 32.103 5.223 26.749 1.00 23.53 197 GLU B N 1
ATOM 4046 C CA . GLU B 1 201 ? 30.776 4.652 26.491 1.00 23.78 197 GLU B CA 1
ATOM 4047 C C . GLU B 1 201 ? 29.900 4.665 27.750 1.00 22.06 197 GLU B C 1
ATOM 4048 O O . GLU B 1 201 ? 28.730 5.017 27.672 1.00 22.01 197 GLU B O 1
ATOM 4054 N N . VAL B 1 202 ? 30.477 4.341 28.903 1.00 21.01 198 VAL B N 1
ATOM 4055 C CA . VAL B 1 202 ? 29.741 4.399 30.163 1.00 20.02 198 VAL B CA 1
ATOM 4056 C C . VAL B 1 202 ? 29.398 5.835 30.557 1.00 19.38 198 VAL B C 1
ATOM 4057 O O . VAL B 1 202 ? 28.257 6.125 30.876 1.00 19.57 198 VAL B O 1
ATOM 4061 N N . THR B 1 203 ? 30.363 6.744 30.526 1.00 18.83 199 THR B N 1
ATOM 4062 C CA . THR B 1 203 ? 30.059 8.138 30.878 1.00 18.55 199 THR B CA 1
ATOM 4063 C C . THR B 1 203 ? 28.936 8.712 29.996 1.00 19.02 199 THR B C 1
ATOM 4064 O O . THR B 1 203 ? 28.057 9.419 30.473 1.00 18.94 199 THR B O 1
ATOM 4068 N N . LYS B 1 204 ? 28.949 8.365 28.716 1.00 19.80 200 LYS B N 1
ATOM 4069 C CA . LYS B 1 204 ? 27.948 8.839 27.767 1.00 20.11 200 LYS B CA 1
ATOM 4070 C C . LYS B 1 204 ? 26.527 8.404 28.191 1.00 19.74 200 LYS B C 1
ATOM 4071 O O . LYS B 1 204 ? 25.599 9.220 28.275 1.00 19.27 200 LYS B O 1
ATOM 4077 N N . VAL B 1 205 ? 26.371 7.115 28.476 1.00 19.39 201 VAL B N 1
ATOM 4078 C CA . VAL B 1 205 ? 25.092 6.587 28.928 1.00 18.65 201 VAL B CA 1
ATOM 4079 C C . VAL B 1 205 ? 24.694 7.226 30.253 1.00 18.03 201 VAL B C 1
ATOM 4080 O O . VAL B 1 205 ? 23.504 7.556 30.447 1.00 18.55 201 VAL B O 1
ATOM 4084 N N . VAL B 1 206 ? 25.661 7.403 31.161 1.00 16.89 202 VAL B N 1
ATOM 4085 C CA . VAL B 1 206 ? 25.375 8.007 32.465 1.00 15.99 202 VAL B CA 1
ATOM 4086 C C . VAL B 1 206 ? 24.849 9.438 32.316 1.00 16.36 202 VAL B C 1
ATOM 4087 O O . VAL B 1 206 ? 23.775 9.775 32.834 1.00 15.17 202 VAL B O 1
ATOM 4091 N N . LEU B 1 207 ? 25.600 10.278 31.600 1.00 16.72 203 LEU B N 1
ATOM 4092 C CA . LEU B 1 207 ? 25.177 11.674 31.435 1.00 17.38 203 LEU B CA 1
ATOM 4093 C C . LEU B 1 207 ? 23.839 11.749 30.712 1.00 17.87 203 LEU B C 1
ATOM 4094 O O . LEU B 1 207 ? 22.980 12.532 31.104 1.00 18.86 203 LEU B O 1
ATOM 4099 N N . HIS B 1 208 ? 23.633 10.911 29.699 1.00 18.35 204 HIS B N 1
ATOM 4100 C CA . HIS B 1 208 ? 22.363 10.905 28.966 1.00 18.56 204 HIS B CA 1
ATOM 4101 C C . HIS B 1 208 ? 21.198 10.659 29.901 1.00 18.32 204 HIS B C 1
ATOM 4102 O O . HIS B 1 208 ? 20.213 11.379 29.868 1.00 18.74 204 HIS B O 1
ATOM 4109 N N . THR B 1 209 ? 21.328 9.623 30.722 1.00 17.91 205 THR B N 1
ATOM 4110 C CA . THR B 1 209 ? 20.284 9.222 31.649 1.00 17.46 205 THR B CA 1
ATOM 4111 C C . THR B 1 209 ? 20.079 10.270 32.716 1.00 16.99 205 THR B C 1
ATOM 4112 O O . THR B 1 209 ? 18.949 10.588 33.070 1.00 17.89 205 THR B O 1
ATOM 4116 N N . VAL B 1 210 ? 21.165 10.802 33.244 1.00 16.35 206 VAL B N 1
ATOM 4117 C CA . VAL B 1 210 ? 21.065 11.875 34.220 1.00 15.72 206 VAL B CA 1
ATOM 4118 C C . VAL B 1 210 ? 20.209 13.018 33.657 1.00 16.34 206 VAL B C 1
ATOM 4119 O O . VAL B 1 210 ? 19.252 13.452 34.283 1.00 16.60 206 VAL B O 1
ATOM 4123 N N . PHE B 1 211 ? 20.513 13.478 32.457 1.00 16.91 207 PHE B N 1
ATOM 4124 C CA . PHE B 1 211 ? 19.814 14.652 31.937 1.00 17.65 207 PHE B CA 1
ATOM 4125 C C . PHE B 1 211 ? 18.375 14.376 31.509 1.00 18.17 207 PHE B C 1
ATOM 4126 O O . PHE B 1 211 ? 17.527 15.276 31.572 1.00 18.32 207 PHE B O 1
ATOM 4134 N N . LYS B 1 212 ? 18.105 13.135 31.122 1.00 18.05 208 LYS B N 1
ATOM 4135 C CA . LYS B 1 212 ? 16.750 12.680 30.843 1.00 18.95 208 LYS B CA 1
ATOM 4136 C C . LYS B 1 212 ? 15.870 12.752 32.101 1.00 18.54 208 LYS B C 1
ATOM 4137 O O . LYS B 1 212 ? 14.731 13.229 32.064 1.00 18.53 208 LYS B O 1
ATOM 4143 N N . GLU B 1 213 ? 16.418 12.292 33.220 1.00 18.05 209 GLU B N 1
ATOM 4144 C CA . GLU B 1 213 ? 15.700 12.317 34.488 1.00 17.75 209 GLU B CA 1
ATOM 4145 C C . GLU B 1 213 ? 15.543 13.741 35.034 1.00 17.55 209 GLU B C 1
ATOM 4146 O O . GLU B 1 213 ? 14.478 14.097 35.522 1.00 17.45 209 GLU B O 1
ATOM 4152 N N . LEU B 1 214 ? 16.583 14.572 34.927 1.00 17.38 210 LEU B N 1
ATOM 4153 C CA . LEU B 1 214 ? 16.456 15.978 35.329 1.00 17.01 210 LEU B CA 1
ATOM 4154 C C . LEU B 1 214 ? 15.353 16.667 34.497 1.00 17.94 210 LEU B C 1
ATOM 4155 O O . LEU B 1 214 ? 14.539 17.423 35.024 1.00 18.48 210 LEU B O 1
ATOM 4160 N N . PHE B 1 215 ? 15.307 16.381 33.197 1.00 18.22 211 PHE B N 1
ATOM 4161 C CA . PHE B 1 215 ? 14.258 16.915 32.335 1.00 18.88 211 PHE B CA 1
ATOM 4162 C C . PHE B 1 215 ? 12.853 16.506 32.800 1.00 19.72 211 PHE B C 1
ATOM 4163 O O . PHE B 1 215 ? 11.964 17.364 32.933 1.00 20.24 211 PHE B O 1
ATOM 4171 N N . GLU B 1 216 ? 12.652 15.207 33.042 1.00 19.96 212 GLU B N 1
ATOM 4172 C CA . GLU B 1 216 ? 11.340 14.687 33.447 1.00 20.81 212 GLU B CA 1
ATOM 4173 C C . GLU B 1 216 ? 10.912 15.222 34.810 1.00 20.25 212 GLU B C 1
ATOM 4174 O O . GLU B 1 216 ? 9.711 15.348 35.076 1.00 20.44 212 GLU B O 1
ATOM 4180 N N . ALA B 1 217 ? 11.885 15.536 35.664 1.00 19.03 213 ALA B N 1
ATOM 4181 C CA . ALA B 1 217 ? 11.602 16.065 36.993 1.00 19.37 213 ALA B CA 1
ATOM 4182 C C . ALA B 1 217 ? 11.543 17.602 37.034 1.00 19.62 213 ALA B C 1
ATOM 4183 O O . ALA B 1 217 ? 11.471 18.180 38.109 1.00 19.40 213 ALA B O 1
ATOM 4185 N N . ARG B 1 218 ? 11.579 18.238 35.864 1.00 19.96 214 ARG B N 1
ATOM 4186 C CA . ARG B 1 218 ? 11.381 19.694 35.702 1.00 20.50 214 ARG B CA 1
ATOM 4187 C C . ARG B 1 218 ? 12.485 20.530 36.345 1.00 19.97 214 ARG B C 1
ATOM 4188 O O . ARG B 1 218 ? 12.245 21.612 36.866 1.00 20.57 214 ARG B O 1
ATOM 4196 N N . VAL B 1 219 ? 13.707 20.030 36.271 1.00 19.40 215 VAL B N 1
ATOM 4197 C CA . VAL B 1 219 ? 14.860 20.757 36.783 1.00 19.43 215 VAL B CA 1
ATOM 4198 C C . VAL B 1 219 ? 15.295 21.836 35.779 1.00 20.08 215 VAL B C 1
ATOM 4199 O O . VAL B 1 219 ? 15.412 21.567 34.581 1.00 20.33 215 VAL B O 1
ATOM 4203 N N . LEU B 1 220 ? 15.515 23.059 36.261 1.00 20.32 216 LEU B N 1
ATOM 4204 C CA . LEU B 1 220 ? 16.016 24.142 35.407 1.00 20.72 216 LEU B CA 1
ATOM 4205 C C . LEU B 1 220 ? 17.489 23.918 35.086 1.00 20.22 216 LEU B C 1
ATOM 4206 O O . LEU B 1 220 ? 18.344 23.946 35.986 1.00 19.36 216 LEU B O 1
ATOM 4211 N N . PHE B 1 221 ? 17.781 23.679 33.811 1.00 20.02 217 PHE B N 1
ATOM 4212 C CA . PHE B 1 221 ? 19.139 23.399 33.367 1.00 19.74 217 PHE B CA 1
ATOM 4213 C C . PHE B 1 221 ? 20.021 24.617 33.567 1.00 20.07 217 PHE B C 1
ATOM 4214 O O . PHE B 1 221 ? 21.204 24.488 33.890 1.00 18.97 217 PHE B O 1
ATOM 4222 N N . GLU B 1 222 ? 19.426 25.793 33.387 1.00 20.66 218 GLU B N 1
ATOM 4223 C CA . GLU B 1 222 ? 20.125 27.049 33.561 1.00 21.39 218 GLU B CA 1
ATOM 4224 C C . GLU B 1 222 ? 20.525 27.292 35.011 1.00 20.99 218 GLU B C 1
ATOM 4225 O O . GLU B 1 222 ? 21.400 28.095 35.267 1.00 21.51 218 GLU B O 1
ATOM 4231 N N . GLY B 1 223 ? 19.885 26.612 35.959 1.00 20.34 219 GLY B N 1
ATOM 4232 C CA . GLY B 1 223 ? 20.179 26.830 37.368 1.00 19.89 219 GLY B CA 1
ATOM 4233 C C . GLY B 1 223 ? 20.799 25.643 38.068 1.00 18.80 219 GLY B C 1
ATOM 4234 O O . GLY B 1 223 ? 20.486 25.369 39.213 1.00 18.09 219 GLY B O 1
ATOM 4235 N N . MET B 1 224 ? 21.690 24.942 37.383 1.00 18.47 220 MET B N 1
ATOM 4236 C CA . MET B 1 224 ? 22.421 23.829 37.981 1.00 17.89 220 MET B CA 1
ATOM 4237 C C . MET B 1 224 ? 23.843 23.797 37.454 1.00 17.58 220 MET B C 1
ATOM 4238 O O . MET B 1 224 ? 24.172 24.471 36.466 1.00 17.73 220 MET B O 1
ATOM 4243 N N . ILE B 1 225 ? 24.664 22.994 38.118 1.00 16.86 221 ILE B N 1
ATOM 4244 C CA . ILE B 1 225 ? 26.033 22.733 37.719 1.00 16.84 221 ILE B CA 1
ATOM 4245 C C . ILE B 1 225 ? 26.293 21.220 37.692 1.00 16.48 221 ILE B C 1
ATOM 4246 O O . ILE B 1 225 ? 25.878 20.497 38.586 1.00 15.92 221 ILE B O 1
ATOM 4251 N N . LEU B 1 226 ? 26.970 20.752 36.648 1.00 16.91 222 LEU B N 1
ATOM 4252 C CA . LEU B 1 226 ? 27.347 19.350 36.529 1.00 16.65 222 LEU B CA 1
ATOM 4253 C C . LEU B 1 226 ? 28.772 19.171 37.034 1.00 16.67 222 LEU B C 1
ATOM 4254 O O . LEU B 1 226 ? 29.663 19.964 36.700 1.00 17.44 222 LEU B O 1
ATOM 4259 N N . LYS B 1 227 ? 28.981 18.143 37.847 1.00 16.53 223 LYS B N 1
ATOM 4260 C CA . LYS B 1 227 ? 30.314 17.771 38.329 1.00 16.59 223 LYS B CA 1
ATOM 4261 C C . LYS B 1 227 ? 30.557 16.312 37.966 1.00 16.40 223 LYS B C 1
ATOM 4262 O O . LYS B 1 227 ? 30.279 15.406 38.766 1.00 15.98 223 LYS B O 1
ATOM 4268 N N . PRO B 1 228 ? 31.042 16.075 36.742 1.00 16.84 224 PRO B N 1
ATOM 4269 C CA . PRO B 1 228 ? 31.317 14.740 36.275 1.00 16.77 224 PRO B CA 1
ATOM 4270 C C . PRO B 1 228 ? 32.794 14.366 36.326 1.00 17.17 224 PRO B C 1
ATOM 4271 O O . PRO B 1 228 ? 33.665 15.234 36.444 1.00 18.04 224 PRO B O 1
ATOM 4275 N N . ASN B 1 229 ? 33.071 13.071 36.218 1.00 16.72 225 ASN B N 1
ATOM 4276 C CA . ASN B 1 229 ? 34.419 12.616 35.922 1.00 17.06 225 ASN B CA 1
ATOM 4277 C C . ASN B 1 229 ? 34.831 13.036 34.526 1.00 17.63 225 ASN B C 1
ATOM 4278 O O . ASN B 1 229 ? 33.997 13.256 33.664 1.00 17.30 225 ASN B O 1
ATOM 4283 N N . MET B 1 230 ? 36.130 13.105 34.289 1.00 17.96 226 MET B N 1
ATOM 4284 C CA . MET B 1 230 ? 36.619 13.234 32.946 1.00 18.32 226 MET B CA 1
ATOM 4285 C C . MET B 1 230 ? 36.551 11.859 32.301 1.00 18.63 226 MET B C 1
ATOM 4286 O O . MET B 1 230 ? 36.406 10.834 32.984 1.00 18.03 226 MET B O 1
ATOM 4291 N N . VAL B 1 231 ? 36.641 11.826 30.981 1.00 19.36 227 VAL B N 1
ATOM 4292 C CA . VAL B 1 231 ? 36.728 10.549 30.281 1.00 20.09 227 VAL B CA 1
ATOM 4293 C C . VAL B 1 231 ? 38.189 10.179 30.341 1.00 20.99 227 VAL B C 1
ATOM 4294 O O . VAL B 1 231 ? 39.028 10.870 29.774 1.00 22.48 227 VAL B O 1
ATOM 4298 N N . ILE B 1 232 ? 38.487 9.105 31.063 1.00 21.10 228 ILE B N 1
ATOM 4299 C CA . ILE B 1 232 ? 39.850 8.725 31.370 1.00 21.66 228 ILE B CA 1
ATOM 4300 C C . ILE B 1 232 ? 39.861 7.229 31.647 1.00 21.95 228 ILE B C 1
ATOM 4301 O O . ILE B 1 232 ? 38.832 6.662 32.065 1.00 20.72 228 ILE B O 1
ATOM 4306 N N . ASP B 1 233 ? 41.004 6.589 31.400 1.00 22.64 229 ASP B N 1
ATOM 4307 C CA . ASP B 1 233 ? 41.134 5.156 31.681 1.00 23.59 229 ASP B CA 1
ATOM 4308 C C . ASP B 1 233 ? 41.230 4.911 33.170 1.00 23.36 229 ASP B C 1
ATOM 4309 O O . ASP B 1 233 ? 41.435 5.831 33.935 1.00 23.10 229 ASP B O 1
ATOM 4314 N N . GLY B 1 234 ? 41.043 3.666 33.577 1.00 24.50 230 GLY B N 1
ATOM 4315 C CA . GLY B 1 234 ? 41.117 3.298 34.992 1.00 24.76 230 GLY B CA 1
ATOM 4316 C C . GLY B 1 234 ? 42.515 3.525 35.546 1.00 25.63 230 GLY B C 1
ATOM 4317 O O . GLY B 1 234 ? 43.509 3.394 34.822 1.00 26.58 230 GLY B O 1
ATOM 4318 N N . LYS B 1 235 ? 42.574 3.842 36.835 1.00 25.62 231 LYS B N 1
ATOM 4319 C CA . LYS B 1 235 ? 43.814 4.183 37.536 1.00 26.86 231 LYS B CA 1
ATOM 4320 C C . LYS B 1 235 ? 44.935 3.150 37.395 1.00 27.57 231 LYS B C 1
ATOM 4321 O O . LYS B 1 235 ? 46.106 3.501 37.346 1.00 27.81 231 LYS B O 1
ATOM 4327 N N . ASP B 1 236 ? 44.556 1.883 37.320 1.00 28.27 232 ASP B N 1
ATOM 4328 C CA . ASP B 1 236 ? 45.503 0.789 37.180 1.00 29.37 232 ASP B CA 1
ATOM 4329 C C . ASP B 1 236 ? 45.784 0.431 35.721 1.00 29.85 232 ASP B C 1
ATOM 4330 O O . ASP B 1 236 ? 46.388 -0.604 35.456 1.00 31.34 232 ASP B O 1
ATOM 4335 N N . ALA B 1 237 ? 45.356 1.266 34.778 1.00 29.59 233 ALA B N 1
ATOM 4336 C CA . ALA B 1 237 ? 45.631 1.020 33.350 1.00 30.31 233 ALA B CA 1
ATOM 4337 C C . ALA B 1 237 ? 45.702 2.327 32.568 1.00 30.39 233 ALA B C 1
ATOM 4338 O O . ALA B 1 237 ? 45.136 2.449 31.476 1.00 31.07 233 ALA B O 1
ATOM 4340 N N . ARG B 1 238 ? 46.409 3.299 33.134 1.00 30.09 234 ARG B N 1
ATOM 4341 C CA . ARG B 1 238 ? 46.495 4.635 32.563 1.00 30.07 234 ARG B CA 1
ATOM 4342 C C . ARG B 1 238 ? 47.480 4.701 31.398 1.00 31.11 234 ARG B C 1
ATOM 4343 O O . ARG B 1 238 ? 48.684 4.627 31.605 1.00 31.70 234 ARG B O 1
ATOM 4351 N N . ILE B 1 239 ? 46.961 4.830 30.182 1.00 31.29 235 ILE B N 1
ATOM 4352 C CA . ILE B 1 239 ? 47.786 5.093 29.013 1.00 32.43 235 ILE B CA 1
ATOM 4353 C C . ILE B 1 239 ? 47.332 6.310 28.180 1.00 32.09 235 ILE B C 1
ATOM 4354 O O . ILE B 1 239 ? 48.099 6.843 27.394 1.00 32.84 235 ILE B O 1
ATOM 4359 N N . ALA B 1 240 ? 46.097 6.758 28.350 1.00 31.08 236 ALA B N 1
ATOM 4360 C CA . ALA B 1 240 ? 45.600 7.892 27.586 1.00 30.84 236 ALA B CA 1
ATOM 4361 C C . ALA B 1 240 ? 46.419 9.154 27.895 1.00 30.91 236 ALA B C 1
ATOM 4362 O O . ALA B 1 240 ? 46.610 9.509 29.064 1.00 30.17 236 ALA B O 1
ATOM 4364 N N . SER B 1 241 ? 46.890 9.810 26.837 1.00 31.28 237 SER B N 1
ATOM 4365 C CA . SER B 1 241 ? 47.636 11.069 26.929 1.00 31.48 237 SER B CA 1
ATOM 4366 C C . SER B 1 241 ? 46.736 12.198 27.392 1.00 30.43 237 SER B C 1
ATOM 4367 O O . SER B 1 241 ? 45.518 12.075 27.331 1.00 29.19 237 SER B O 1
ATOM 4370 N N . VAL B 1 242 ? 47.338 13.306 27.828 1.00 30.62 238 VAL B N 1
ATOM 4371 C CA . VAL B 1 242 ? 46.581 14.507 28.221 1.00 29.93 238 VAL B CA 1
ATOM 4372 C C . VAL B 1 242 ? 45.614 14.932 27.105 1.00 30.40 238 VAL B C 1
ATOM 4373 O O . VAL B 1 242 ? 44.448 15.222 27.353 1.00 29.20 238 VAL B O 1
ATOM 4377 N N . GLU B 1 243 ? 46.113 14.925 25.878 1.00 31.72 239 GLU B N 1
ATOM 4378 C CA . GLU B 1 243 ? 45.356 15.363 24.717 1.00 32.99 239 GLU B CA 1
ATOM 4379 C C . GLU B 1 243 ? 44.147 14.486 24.471 1.00 32.09 239 GLU B C 1
ATOM 4380 O O . GLU B 1 243 ? 43.063 14.992 24.191 1.00 31.55 239 GLU B O 1
ATOM 4386 N N . GLU B 1 244 ? 44.358 13.173 24.534 1.00 31.97 240 GLU B N 1
ATOM 4387 C CA . GLU B 1 244 ? 43.291 12.207 24.325 1.00 31.36 240 GLU B CA 1
ATOM 4388 C C . GLU B 1 244 ? 42.231 12.378 25.415 1.00 29.30 240 GLU B C 1
ATOM 4389 O O . GLU B 1 244 ? 41.030 12.376 25.118 1.00 28.47 240 GLU B O 1
ATOM 4395 N N . VAL B 1 245 ? 42.670 12.536 26.660 1.00 27.71 241 VAL B N 1
ATOM 4396 C CA . VAL B 1 245 ? 41.734 12.705 27.766 1.00 26.24 241 VAL B CA 1
ATOM 4397 C C . VAL B 1 245 ? 40.873 13.942 27.529 1.00 26.08 241 VAL B C 1
ATOM 4398 O O . VAL B 1 245 ? 39.633 13.877 27.625 1.00 25.30 241 VAL B O 1
ATOM 4402 N N . ALA B 1 246 ? 41.519 15.055 27.181 1.00 26.37 242 ALA B N 1
ATOM 4403 C CA . ALA B 1 246 ? 40.790 16.308 26.923 1.00 26.55 242 ALA B CA 1
ATOM 4404 C C . ALA B 1 246 ? 39.809 16.201 25.729 1.00 27.13 242 ALA B C 1
ATOM 4405 O O . ALA B 1 246 ? 38.672 16.663 25.798 1.00 26.61 242 ALA B O 1
ATOM 4407 N N . GLU B 1 247 ? 40.257 15.585 24.646 1.00 28.22 243 GLU B N 1
ATOM 4408 C CA . GLU B 1 247 ? 39.475 15.511 23.421 1.00 29.28 243 GLU B CA 1
ATOM 4409 C C . GLU B 1 247 ? 38.232 14.652 23.616 1.00 28.09 243 GLU B C 1
ATOM 4410 O O . GLU B 1 247 ? 37.136 15.044 23.244 1.00 28.13 243 GLU B O 1
ATOM 4416 N N . LYS B 1 248 ? 38.416 13.480 24.201 1.00 27.31 244 LYS B N 1
ATOM 4417 C CA . LYS B 1 248 ? 37.316 12.570 24.459 1.00 26.55 244 LYS B CA 1
ATOM 4418 C C . LYS B 1 248 ? 36.338 13.115 25.500 1.00 25.08 244 LYS B C 1
ATOM 4419 O O . LYS B 1 248 ? 35.111 12.983 25.336 1.00 24.19 244 LYS B O 1
ATOM 4425 N N . THR B 1 249 ? 36.866 13.756 26.544 1.00 23.92 245 THR B N 1
ATOM 4426 C CA . THR B 1 249 ? 36.002 14.324 27.585 1.00 22.71 245 THR B CA 1
ATOM 4427 C C . THR B 1 249 ? 35.048 15.371 27.001 1.00 22.51 245 THR B C 1
ATOM 4428 O O . THR B 1 249 ? 33.840 15.319 27.235 1.00 21.55 245 THR B O 1
ATOM 4432 N N . VAL B 1 250 ? 35.597 16.290 26.213 1.00 22.82 246 VAL B N 1
ATOM 4433 C CA . VAL B 1 250 ? 34.817 17.373 25.638 1.00 23.25 246 VAL B CA 1
ATOM 4434 C C . VAL B 1 250 ? 33.837 16.825 24.604 1.00 23.94 246 VAL B C 1
ATOM 4435 O O . VAL B 1 250 ? 32.694 17.270 24.540 1.00 23.76 246 VAL B O 1
ATOM 4439 N N . HIS B 1 251 ? 34.285 15.847 23.823 1.00 24.33 247 HIS B N 1
ATOM 4440 C CA . HIS B 1 251 ? 33.422 15.132 22.883 1.00 25.15 247 HIS B CA 1
ATOM 4441 C C . HIS B 1 251 ? 32.186 14.526 23.578 1.00 23.79 247 HIS B C 1
ATOM 4442 O O . HIS B 1 251 ? 31.055 14.729 23.120 1.00 23.99 247 HIS B O 1
ATOM 4449 N N . VAL B 1 252 ? 32.375 13.821 24.695 1.00 22.57 248 VAL B N 1
ATOM 4450 C CA . VAL B 1 252 ? 31.228 13.226 25.409 1.00 21.31 248 VAL B CA 1
ATOM 4451 C C . VAL B 1 252 ? 30.256 14.301 25.926 1.00 20.84 248 VAL B C 1
ATOM 4452 O O . VAL B 1 252 ? 29.033 14.129 25.889 1.00 20.43 248 VAL B O 1
ATOM 4456 N N . LEU B 1 253 ? 30.799 15.416 26.392 1.00 20.86 249 LEU B N 1
ATOM 4457 C CA . LEU B 1 253 ? 29.981 16.499 26.946 1.00 20.53 249 LEU B CA 1
ATOM 4458 C C . LEU B 1 253 ? 29.167 17.190 25.867 1.00 21.04 249 LEU B C 1
ATOM 4459 O O . LEU B 1 253 ? 28.009 17.547 26.094 1.00 21.10 249 LEU B O 1
ATOM 4464 N N . LYS B 1 254 ? 29.762 17.371 24.691 1.00 22.19 250 LYS B N 1
ATOM 4465 C CA . LYS B 1 254 ? 29.050 17.964 23.556 1.00 23.35 250 LYS B CA 1
ATOM 4466 C C . LYS B 1 254 ? 27.817 17.127 23.197 1.00 22.95 250 LYS B C 1
ATOM 4467 O O . LYS B 1 254 ? 26.772 17.657 22.815 1.00 22.96 250 LYS B O 1
ATOM 4473 N N . GLN B 1 255 ? 27.954 15.819 23.337 1.00 22.66 251 GLN B N 1
ATOM 4474 C CA . GLN B 1 255 ? 26.880 14.892 23.009 1.00 22.95 251 GLN B CA 1
ATOM 4475 C C . GLN B 1 255 ? 25.761 14.854 24.044 1.00 22.04 251 GLN B C 1
ATOM 4476 O O . GLN B 1 255 ? 24.594 14.687 23.670 1.00 22.60 251 GLN B O 1
ATOM 4482 N N . THR B 1 256 ? 26.089 15.041 25.324 1.00 20.86 252 THR B N 1
ATOM 4483 C CA . THR B 1 256 ? 25.139 14.721 26.400 1.00 19.99 252 THR B CA 1
ATOM 4484 C C . THR B 1 256 ? 24.767 15.838 27.385 1.00 19.61 252 THR B C 1
ATOM 4485 O O . THR B 1 256 ? 23.758 15.727 28.069 1.00 20.07 252 THR B O 1
ATOM 4489 N N . VAL B 1 257 ? 25.558 16.900 27.477 1.00 19.24 253 VAL B N 1
ATOM 4490 C CA . VAL B 1 257 ? 25.243 17.995 28.402 1.00 18.21 253 VAL B CA 1
ATOM 4491 C C . VAL B 1 257 ? 24.633 19.194 27.657 1.00 18.72 253 VAL B C 1
ATOM 4492 O O . VAL B 1 257 ? 25.314 19.846 26.872 1.00 18.87 253 VAL B O 1
ATOM 4496 N N . PRO B 1 258 ? 23.339 19.481 27.887 1.00 18.67 254 PRO B N 1
ATOM 4497 C CA . PRO B 1 258 ? 22.702 20.573 27.168 1.00 19.57 254 PRO B CA 1
ATOM 4498 C C . PRO B 1 258 ? 23.461 21.892 27.303 1.00 20.01 254 PRO B C 1
ATOM 4499 O O . PRO B 1 258 ? 24.033 22.164 28.357 1.00 19.31 254 PRO B O 1
ATOM 4503 N N . ALA B 1 259 ? 23.443 22.688 26.236 1.00 20.58 255 ALA B N 1
ATOM 4504 C CA . ALA B 1 259 ? 24.062 24.015 26.238 1.00 21.23 255 ALA B CA 1
ATOM 4505 C C . ALA B 1 259 ? 23.478 24.939 27.311 1.00 20.89 255 ALA B C 1
ATOM 4506 O O . ALA B 1 259 ? 24.145 25.876 27.751 1.00 21.25 255 ALA B O 1
ATOM 4508 N N . ALA B 1 260 ? 22.237 24.671 27.721 1.00 20.64 256 ALA B N 1
ATOM 4509 C CA . ALA B 1 260 ? 21.557 25.443 28.756 1.00 20.55 256 ALA B CA 1
ATOM 4510 C C . ALA B 1 260 ? 22.252 25.365 30.108 1.00 20.18 256 ALA B C 1
ATOM 4511 O O . ALA B 1 260 ? 22.109 26.267 30.933 1.00 21.62 256 ALA B O 1
ATOM 4513 N N . VAL B 1 261 ? 22.991 24.294 30.359 1.00 19.62 257 VAL B N 1
ATOM 4514 C CA . VAL B 1 261 ? 23.746 24.191 31.587 1.00 19.08 257 VAL B CA 1
ATOM 4515 C C . VAL B 1 261 ? 24.863 25.244 31.520 1.00 20.08 257 VAL B C 1
ATOM 4516 O O . VAL B 1 261 ? 25.534 25.363 30.497 1.00 21.32 257 VAL B O 1
ATOM 4520 N N . PRO B 1 262 ? 25.030 26.049 32.579 1.00 20.15 258 PRO B N 1
ATOM 4521 C CA . PRO B 1 262 ? 26.023 27.124 32.499 1.00 20.64 258 PRO B CA 1
ATOM 4522 C C . PRO B 1 262 ? 27.459 26.663 32.712 1.00 20.19 258 PRO B C 1
ATOM 4523 O O . PRO B 1 262 ? 28.375 27.305 32.205 1.00 20.54 258 PRO B O 1
ATOM 4527 N N . GLY B 1 263 ? 27.666 25.583 33.458 1.00 19.37 259 GLY B N 1
ATOM 4528 C CA . GLY B 1 263 ? 29.017 25.156 33.725 1.00 19.21 259 GLY B CA 1
ATOM 4529 C C . GLY B 1 263 ? 29.159 23.703 34.090 1.00 18.94 259 GLY B C 1
ATOM 4530 O O . GLY B 1 263 ? 28.225 23.075 34.582 1.00 19.32 259 GLY B O 1
ATOM 4531 N N . ILE B 1 264 ? 30.360 23.191 33.849 1.00 18.88 260 ILE B N 1
ATOM 4532 C CA . ILE B 1 264 ? 30.755 21.851 34.197 1.00 18.43 260 ILE B CA 1
ATOM 4533 C C . ILE B 1 264 ? 32.026 22.006 35.039 1.00 18.41 260 ILE B C 1
ATOM 4534 O O . ILE B 1 264 ? 33.016 22.567 34.567 1.00 18.86 260 ILE B O 1
ATOM 4539 N N . ALA B 1 265 ? 31.991 21.535 36.281 1.00 17.99 261 ALA B N 1
ATOM 4540 C CA . ALA B 1 265 ? 33.139 21.662 37.190 1.00 17.67 261 ALA B CA 1
ATOM 4541 C C . ALA B 1 265 ? 33.598 20.263 37.530 1.00 17.21 261 ALA B C 1
ATOM 4542 O O . ALA B 1 265 ? 32.922 19.566 38.266 1.00 17.17 261 ALA B O 1
ATOM 4544 N N . PHE B 1 266 ? 34.731 19.836 36.984 1.00 17.80 262 PHE B N 1
ATOM 4545 C CA . PHE B 1 266 ? 35.074 18.408 37.017 1.00 17.46 262 PHE B CA 1
ATOM 4546 C C . PHE B 1 266 ? 35.516 17.966 38.398 1.00 16.77 262 PHE B C 1
ATOM 4547 O O . PHE B 1 266 ? 36.050 18.763 39.164 1.00 15.97 262 PHE B O 1
ATOM 4555 N N . LEU B 1 267 ? 35.292 16.688 38.700 1.00 16.34 263 LEU B N 1
ATOM 4556 C CA . LEU B 1 267 ? 35.914 16.055 39.858 1.00 16.42 263 LEU B CA 1
ATOM 4557 C C . LEU B 1 267 ? 37.323 15.589 39.466 1.00 17.06 263 LEU B C 1
ATOM 4558 O O . LEU B 1 267 ? 37.583 15.392 38.289 1.00 17.26 263 LEU B O 1
ATOM 4563 N N . SER B 1 268 ? 38.228 15.444 40.438 1.00 17.31 264 SER B N 1
ATOM 4564 C CA . SER B 1 268 ? 39.614 15.000 40.155 1.00 18.11 264 SER B CA 1
ATOM 4565 C C . SER B 1 268 ? 39.717 13.474 40.172 1.00 18.48 264 SER B C 1
ATOM 4566 O O . SER B 1 268 ? 40.491 12.909 39.420 1.00 18.98 264 SER B O 1
ATOM 4569 N N . GLY B 1 269 ? 38.939 12.823 41.034 1.00 18.93 265 GLY B N 1
ATOM 4570 C CA . GLY B 1 269 ? 38.597 11.397 40.890 1.00 19.42 265 GLY B CA 1
ATOM 4571 C C . GLY B 1 269 ? 39.680 10.362 41.126 1.00 20.23 265 GLY B C 1
ATOM 4572 O O . GLY B 1 269 ? 39.500 9.182 40.799 1.00 20.84 265 GLY B O 1
ATOM 4573 N N . GLY B 1 270 ? 40.799 10.782 41.696 1.00 20.43 266 GLY B N 1
ATOM 4574 C CA . GLY B 1 270 ? 41.940 9.898 41.868 1.00 20.96 266 GLY B CA 1
ATOM 4575 C C . GLY B 1 270 ? 43.132 10.307 41.034 1.00 21.44 266 GLY B C 1
ATOM 4576 O O . GLY B 1 270 ? 44.223 9.787 41.233 1.00 21.79 266 GLY B O 1
ATOM 4577 N N . GLN B 1 271 ? 42.923 11.230 40.095 1.00 21.69 267 GLN B N 1
ATOM 4578 C CA . GLN B 1 271 ? 44.013 11.785 39.269 1.00 22.29 267 GLN B CA 1
ATOM 4579 C C . GLN B 1 271 ? 45.068 12.450 40.162 1.00 22.09 267 GLN B C 1
ATOM 4580 O O . GLN B 1 271 ? 44.753 12.897 41.260 1.00 21.38 267 GLN B O 1
ATOM 4586 N N . THR B 1 272 ? 46.307 12.512 39.683 1.00 22.72 268 THR B N 1
ATOM 4587 C CA . THR B 1 272 ? 47.355 13.279 40.347 1.00 23.07 268 THR B CA 1
ATOM 4588 C C . THR B 1 272 ? 47.019 14.771 40.303 1.00 23.17 268 THR B C 1
ATOM 4589 O O . THR B 1 272 ? 46.245 15.221 39.468 1.00 22.55 268 THR B O 1
ATOM 4593 N N . ASP B 1 273 ? 47.619 15.533 41.204 1.00 23.95 269 ASP B N 1
ATOM 4594 C CA . ASP B 1 273 ? 47.450 16.988 41.228 1.00 24.67 269 ASP B CA 1
ATOM 4595 C C . ASP B 1 273 ? 47.660 17.635 39.852 1.00 25.37 269 ASP B C 1
ATOM 4596 O O . ASP B 1 273 ? 46.854 18.450 39.410 1.00 25.10 269 ASP B O 1
ATOM 4601 N N . GLU B 1 274 ? 48.747 17.252 39.190 1.00 26.60 270 GLU B N 1
ATOM 4602 C CA . GLU B 1 274 ? 49.203 17.877 37.941 1.00 27.77 270 GLU B CA 1
ATOM 4603 C C . GLU B 1 274 ? 48.336 17.479 36.745 1.00 27.37 270 GLU B C 1
ATOM 4604 O O . GLU B 1 274 ? 48.009 18.316 35.889 1.00 27.78 270 GLU B O 1
ATOM 4610 N N . GLU B 1 275 ? 47.997 16.194 36.682 1.00 26.62 271 GLU B N 1
ATOM 4611 C CA . GLU B 1 275 ? 47.011 15.682 35.742 1.00 26.41 271 GLU B CA 1
ATOM 4612 C C . GLU B 1 275 ? 45.702 16.454 35.750 1.00 24.65 271 GLU B C 1
ATOM 4613 O O . GLU B 1 275 ? 45.192 16.837 34.705 1.00 24.67 271 GLU B O 1
ATOM 4619 N N . ALA B 1 276 ? 45.130 16.623 36.930 1.00 23.35 272 ALA B N 1
ATOM 4620 C CA . ALA B 1 276 ? 43.841 17.277 37.041 1.00 22.36 272 ALA B CA 1
ATOM 4621 C C . ALA B 1 276 ? 43.953 18.674 36.402 1.00 22.48 272 ALA B C 1
ATOM 4622 O O . ALA B 1 276 ? 43.055 19.109 35.670 1.00 22.40 272 ALA B O 1
ATOM 4624 N N . THR B 1 277 ? 45.087 19.336 36.620 1.00 22.18 273 THR B N 1
ATOM 4625 C CA . THR B 1 277 ? 45.300 20.668 36.071 1.00 22.58 273 THR B CA 1
ATOM 4626 C C . THR B 1 277 ? 45.539 20.614 34.558 1.00 22.94 273 THR B C 1
ATOM 4627 O O . THR B 1 277 ? 44.902 21.344 33.804 1.00 22.99 273 THR B O 1
ATOM 4631 N N . ALA B 1 278 ? 46.446 19.746 34.123 1.00 23.08 274 ALA B N 1
ATOM 4632 C CA . ALA B 1 278 ? 46.778 19.643 32.702 1.00 24.04 274 ALA B CA 1
ATOM 4633 C C . ALA B 1 278 ? 45.553 19.293 31.868 1.00 23.41 274 ALA B C 1
ATOM 4634 O O . ALA B 1 278 ? 45.319 19.878 30.817 1.00 24.36 274 ALA B O 1
ATOM 4636 N N . HIS B 1 279 ? 44.763 18.347 32.343 1.00 23.09 275 HIS B N 1
ATOM 4637 C CA . HIS B 1 279 ? 43.565 17.928 31.616 1.00 22.88 275 HIS B CA 1
ATOM 4638 C C . HIS B 1 279 ? 42.578 19.087 31.435 1.00 22.86 275 HIS B C 1
ATOM 4639 O O . HIS B 1 279 ? 42.079 19.329 30.338 1.00 23.22 275 HIS B O 1
ATOM 4646 N N . LEU B 1 280 ? 42.324 19.818 32.514 1.00 22.84 276 LEU B N 1
ATOM 4647 C CA . LEU B 1 280 ? 41.381 20.919 32.481 1.00 22.49 276 LEU B CA 1
ATOM 4648 C C . LEU B 1 280 ? 41.871 22.012 31.549 1.00 23.57 276 LEU B C 1
ATOM 4649 O O . LEU B 1 280 ? 41.086 22.562 30.757 1.00 23.67 276 LEU B O 1
ATOM 4654 N N . SER B 1 281 ? 43.173 22.296 31.618 1.00 24.24 277 SER B N 1
ATOM 4655 C CA . SER B 1 281 ? 43.780 23.330 30.770 1.00 25.30 277 SER B CA 1
ATOM 4656 C C . SER B 1 281 ? 43.665 23.010 29.283 1.00 25.72 277 SER B C 1
ATOM 4657 O O . SER B 1 281 ? 43.306 23.867 28.492 1.00 26.48 277 SER B O 1
ATOM 4660 N N . ALA B 1 282 ? 43.966 21.777 28.908 1.00 26.08 278 ALA B N 1
ATOM 4661 C CA . ALA B 1 282 ? 43.914 21.368 27.497 1.00 27.02 278 ALA B CA 1
ATOM 4662 C C . ALA B 1 282 ? 42.483 21.378 26.942 1.00 27.28 278 ALA B C 1
ATOM 4663 O O . ALA B 1 282 ? 42.280 21.666 25.771 1.00 28.44 278 ALA B O 1
ATOM 4665 N N . MET B 1 283 ? 41.493 21.083 27.780 1.00 26.90 279 MET B N 1
ATOM 4666 C CA . MET B 1 283 ? 40.106 21.189 27.354 1.00 27.31 279 MET B CA 1
ATOM 4667 C C . MET B 1 283 ? 39.724 22.635 27.069 1.00 28.37 279 MET B C 1
ATOM 4668 O O . MET B 1 283 ? 38.906 22.895 26.182 1.00 29.37 279 MET B O 1
ATOM 4673 N N . ASN B 1 284 ? 40.303 23.570 27.816 1.00 29.04 280 ASN B N 1
ATOM 4674 C CA . ASN B 1 284 ? 39.996 24.993 27.638 1.00 30.24 280 ASN B CA 1
ATOM 4675 C C . ASN B 1 284 ? 40.758 25.666 26.489 1.00 32.04 280 ASN B C 1
ATOM 4676 O O . ASN B 1 284 ? 40.599 26.857 26.273 1.00 32.58 280 ASN B O 1
ATOM 4681 N N . ALA B 1 285 ? 41.589 24.917 25.767 1.00 33.73 281 ALA B N 1
ATOM 4682 C CA . ALA B 1 285 ? 42.207 25.419 24.527 1.00 35.69 281 ALA B CA 1
ATOM 4683 C C . ALA B 1 285 ? 41.650 24.708 23.289 1.00 36.95 281 ALA B C 1
ATOM 4684 O O . ALA B 1 285 ? 42.222 24.809 22.214 1.00 38.87 281 ALA B O 1
ATOM 4686 N N . LEU B 1 286 ? 40.534 24.001 23.425 1.00 37.20 282 LEU B N 1
ATOM 4687 C CA . LEU B 1 286 ? 39.940 23.280 22.286 1.00 38.37 282 LEU B CA 1
ATOM 4688 C C . LEU B 1 286 ? 38.881 24.101 21.522 1.00 39.23 282 LEU B C 1
ATOM 4689 O O . LEU B 1 286 ? 38.037 23.524 20.808 1.00 39.81 282 LEU B O 1
ATOM 4694 N N . GLY B 1 287 ? 38.924 25.429 21.653 1.00 39.46 283 GLY B N 1
ATOM 4695 C CA . GLY B 1 287 ? 37.958 26.292 20.963 1.00 39.94 283 GLY B CA 1
ATOM 4696 C C . GLY B 1 287 ? 36.741 26.558 21.824 1.00 38.93 283 GLY B C 1
ATOM 4697 O O . GLY B 1 287 ? 36.629 26.037 22.937 1.00 38.43 283 GLY B O 1
ATOM 4698 N N . ALA B 1 288 ? 35.826 27.377 21.313 1.00 39.17 284 ALA B N 1
ATOM 4699 C CA . ALA B 1 288 ? 34.715 27.890 22.119 1.00 37.90 284 ALA B CA 1
ATOM 4700 C C . ALA B 1 288 ? 33.741 26.777 22.473 1.00 36.42 284 ALA B C 1
ATOM 4701 O O . ALA B 1 288 ? 33.407 25.934 21.637 1.00 36.86 284 ALA B O 1
ATOM 4703 N N . LEU B 1 289 ? 33.298 26.784 23.726 1.00 34.58 285 LEU B N 1
ATOM 4704 C CA . LEU B 1 289 ? 32.422 25.747 24.254 1.00 32.80 285 LEU B CA 1
ATOM 4705 C C . LEU B 1 289 ? 31.133 26.383 24.758 1.00 31.45 285 LEU B C 1
ATOM 4706 O O . LEU B 1 289 ? 31.148 27.525 25.212 1.00 31.38 285 LEU B O 1
ATOM 4711 N N . PRO B 1 290 ? 30.012 25.645 24.680 1.00 29.88 286 PRO B N 1
ATOM 4712 C CA . PRO B 1 290 ? 28.711 26.156 25.086 1.00 28.87 286 PRO B CA 1
ATOM 4713 C C . PRO B 1 290 ? 28.531 26.299 26.602 1.00 26.82 286 PRO B C 1
ATOM 4714 O O . PRO B 1 290 ? 27.587 26.935 27.044 1.00 26.32 286 PRO B O 1
ATOM 4718 N N . TRP B 1 291 ? 29.426 25.708 27.379 1.00 25.19 287 TRP B N 1
ATOM 4719 C CA . TRP B 1 291 ? 29.436 25.921 28.826 1.00 24.28 287 TRP B CA 1
ATOM 4720 C C . TRP B 1 291 ? 30.858 26.180 29.280 1.00 23.60 287 TRP B C 1
ATOM 4721 O O . TRP B 1 291 ? 31.807 25.832 28.605 1.00 23.10 287 TRP B O 1
ATOM 4732 N N . LYS B 1 292 ? 30.984 26.791 30.444 1.00 23.62 288 LYS B N 1
ATOM 4733 C CA . LYS B 1 292 ? 32.280 26.990 31.058 1.00 23.98 288 LYS B CA 1
ATOM 4734 C C . LYS B 1 292 ? 32.796 25.643 31.511 1.00 22.92 288 LYS B C 1
ATOM 4735 O O . LYS B 1 292 ? 32.004 24.803 31.922 1.00 22.77 288 LYS B O 1
ATOM 4741 N N . LEU B 1 293 ? 34.105 25.420 31.409 1.00 22.52 289 LEU B N 1
ATOM 4742 C CA . LEU B 1 293 ? 34.733 24.230 32.010 1.00 21.70 289 LEU B CA 1
ATOM 4743 C C . LEU B 1 293 ? 35.667 24.668 33.112 1.00 21.21 289 LEU B C 1
ATOM 4744 O O . LEU B 1 293 ? 36.574 25.458 32.887 1.00 21.71 289 LEU B O 1
ATOM 4749 N N . THR B 1 294 ? 35.442 24.160 34.312 1.00 20.52 290 THR B N 1
ATOM 4750 C CA . THR B 1 294 ? 36.282 24.506 35.445 1.00 19.96 290 THR B CA 1
ATOM 4751 C C . THR B 1 294 ? 36.432 23.312 36.368 1.00 19.24 290 THR B C 1
ATOM 4752 O O . THR B 1 294 ? 36.216 22.169 35.950 1.00 18.63 290 THR B O 1
ATOM 4756 N N . PHE B 1 295 ? 36.853 23.570 37.598 1.00 19.01 291 PHE B N 1
ATOM 4757 C CA . PHE B 1 295 ? 37.148 22.514 38.558 1.00 18.55 291 PHE B CA 1
ATOM 4758 C C . PHE B 1 295 ? 36.185 22.557 39.739 1.00 18.20 291 PHE B C 1
ATOM 4759 O O . PHE B 1 295 ? 35.719 23.616 40.122 1.00 17.96 291 PHE B O 1
ATOM 4767 N N . SER B 1 296 ? 35.888 21.380 40.281 1.00 18.05 292 SER B N 1
ATOM 4768 C CA . SER B 1 296 ? 35.351 21.218 41.624 1.00 17.96 292 SER B CA 1
ATOM 4769 C C . SER B 1 296 ? 36.191 20.099 42.219 1.00 18.24 292 SER B C 1
ATOM 4770 O O . SER B 1 296 ? 35.774 18.927 42.222 1.00 18.63 292 SER B O 1
ATOM 4773 N N . TYR B 1 297 ? 37.388 20.465 42.682 1.00 18.13 293 TYR B N 1
ATOM 4774 C CA . TYR B 1 297 ? 38.382 19.515 43.120 1.00 17.71 293 TYR B CA 1
ATOM 4775 C C . TYR B 1 297 ? 38.441 19.393 44.630 1.00 17.86 293 TYR B C 1
ATOM 4776 O O . TYR B 1 297 ? 38.409 20.391 45.370 1.00 17.66 293 TYR B O 1
ATOM 4785 N N . GLY B 1 298 ? 38.495 18.142 45.075 1.00 17.43 294 GLY B N 1
ATOM 4786 C CA . GLY B 1 298 ? 38.807 17.821 46.444 1.00 18.02 294 GLY B CA 1
ATOM 4787 C C . GLY B 1 298 ? 40.289 17.510 46.562 1.00 18.46 294 GLY B C 1
ATOM 4788 O O . GLY B 1 298 ? 41.099 18.399 46.830 1.00 18.59 294 GLY B O 1
ATOM 4789 N N . ARG B 1 299 ? 40.628 16.247 46.326 1.00 18.75 295 ARG B N 1
ATOM 4790 C CA . ARG B 1 299 ? 42.017 15.779 46.370 1.00 19.72 295 ARG B CA 1
ATOM 4791 C C . ARG B 1 299 ? 42.993 16.665 45.604 1.00 20.22 295 ARG B C 1
ATOM 4792 O O . ARG B 1 299 ? 43.990 17.068 46.167 1.00 21.53 295 ARG B O 1
ATOM 4800 N N . ALA B 1 300 ? 42.688 16.992 44.346 1.00 20.28 296 ALA B N 1
ATOM 4801 C CA . ALA B 1 300 ? 43.607 17.755 43.494 1.00 20.31 296 ALA B CA 1
ATOM 4802 C C . ALA B 1 300 ? 43.847 19.190 43.956 1.00 20.66 296 ALA B C 1
ATOM 4803 O O . ALA B 1 300 ? 44.777 19.847 43.472 1.00 21.09 296 ALA B O 1
ATOM 4805 N N . LEU B 1 301 ? 43.023 19.681 44.872 1.00 20.30 297 LEU B N 1
ATOM 4806 C CA . LEU B 1 301 ? 43.281 20.984 45.488 1.00 20.44 297 LEU B CA 1
ATOM 4807 C C . LEU B 1 301 ? 43.878 20.858 46.893 1.00 20.54 297 LEU B C 1
ATOM 4808 O O . LEU B 1 301 ? 44.496 21.794 47.376 1.00 20.87 297 LEU B O 1
ATOM 4813 N N . GLN B 1 302 ? 43.709 19.704 47.537 1.00 20.58 298 GLN B N 1
ATOM 4814 C CA . GLN B 1 302 ? 43.945 19.583 48.976 1.00 20.90 298 GLN B CA 1
ATOM 4815 C C . GLN B 1 302 ? 45.105 18.686 49.354 1.00 21.53 298 GLN B C 1
ATOM 4816 O O . GLN B 1 302 ? 45.667 18.855 50.429 1.00 21.76 298 GLN B O 1
ATOM 4822 N N . ALA B 1 303 ? 45.418 17.695 48.522 1.00 21.72 299 ALA B N 1
ATOM 4823 C CA . ALA B 1 303 ? 46.283 16.600 48.961 1.00 22.49 299 ALA B CA 1
ATOM 4824 C C . ALA B 1 303 ? 47.656 17.115 49.384 1.00 23.26 299 ALA B C 1
ATOM 4825 O O . ALA B 1 303 ? 48.191 16.675 50.395 1.00 23.70 299 ALA B O 1
ATOM 4827 N N . ALA B 1 304 ? 48.203 18.055 48.606 1.00 23.60 300 ALA B N 1
ATOM 4828 C CA . ALA B 1 304 ? 49.473 18.702 48.931 1.00 24.26 300 ALA B CA 1
ATOM 4829 C C . ALA B 1 304 ? 49.390 19.520 50.226 1.00 24.37 300 ALA B C 1
ATOM 4830 O O . ALA B 1 304 ? 50.313 19.471 51.042 1.00 24.72 300 ALA B O 1
ATOM 4832 N N . ALA B 1 305 ? 48.302 20.266 50.408 1.00 24.11 301 ALA B N 1
ATOM 4833 C CA . ALA B 1 305 ? 48.097 21.039 51.637 1.00 24.76 301 ALA B CA 1
ATOM 4834 C C . ALA B 1 305 ? 48.027 20.132 52.858 1.00 25.13 301 ALA B C 1
ATOM 4835 O O . ALA B 1 305 ? 48.578 20.437 53.912 1.00 25.34 301 ALA B O 1
ATOM 4837 N N . LEU B 1 306 ? 47.343 19.010 52.704 1.00 25.46 302 LEU B N 1
ATOM 4838 C CA . LEU B 1 306 ? 47.116 18.109 53.807 1.00 25.94 302 LEU B CA 1
ATOM 4839 C C . LEU B 1 306 ? 48.444 17.515 54.235 1.00 26.55 302 LEU B C 1
ATOM 4840 O O . LEU B 1 306 ? 48.768 17.526 55.417 1.00 26.37 302 LEU B O 1
ATOM 4845 N N . LYS B 1 307 ? 49.222 17.024 53.269 1.00 27.17 303 LYS B N 1
ATOM 4846 C CA . LYS B 1 307 ? 50.566 16.489 53.554 1.00 28.22 303 LYS B CA 1
ATOM 4847 C C . LYS B 1 307 ? 51.503 17.507 54.219 1.00 28.33 303 LYS B C 1
ATOM 4848 O O . LYS B 1 307 ? 52.233 17.156 55.127 1.00 28.90 303 LYS B O 1
ATOM 4854 N N . ALA B 1 308 ? 51.470 18.759 53.773 1.00 27.95 304 ALA B N 1
ATOM 4855 C CA . ALA B 1 308 ? 52.350 19.799 54.317 1.00 28.22 304 ALA B CA 1
ATOM 4856 C C . ALA B 1 308 ? 51.903 20.218 55.723 1.00 28.15 304 ALA B C 1
ATOM 4857 O O . ALA B 1 308 ? 52.733 20.483 56.590 1.00 28.28 304 ALA B O 1
ATOM 4859 N N . TRP B 1 309 ? 50.588 20.258 55.932 1.00 27.62 305 TRP B N 1
ATOM 4860 C CA . TRP B 1 309 ? 49.989 20.534 57.246 1.00 27.75 305 TRP B CA 1
ATOM 4861 C C . TRP B 1 309 ? 50.397 19.511 58.315 1.00 27.75 305 TRP B C 1
ATOM 4862 O O . TRP B 1 309 ? 50.850 19.896 59.386 1.00 27.67 305 TRP B O 1
ATOM 4873 N N . ALA B 1 310 ? 50.215 18.225 58.026 1.00 27.66 306 ALA B N 1
ATOM 4874 C CA . ALA B 1 310 ? 50.631 17.146 58.939 1.00 28.68 306 ALA B CA 1
ATOM 4875 C C . ALA B 1 310 ? 50.052 17.249 60.360 1.00 29.50 306 ALA B C 1
ATOM 4876 O O . ALA B 1 310 ? 50.670 16.775 61.317 1.00 30.19 306 ALA B O 1
ATOM 4878 N N . GLY B 1 311 ? 48.883 17.871 60.496 1.00 29.78 307 GLY B N 1
ATOM 4879 C CA . GLY B 1 311 ? 48.210 18.007 61.791 1.00 30.62 307 GLY B CA 1
ATOM 4880 C C . GLY B 1 311 ? 48.754 19.071 62.737 1.00 31.77 307 GLY B C 1
ATOM 4881 O O . GLY B 1 311 ? 48.233 19.245 63.839 1.00 31.91 307 GLY B O 1
ATOM 4882 N N . LYS B 1 312 ? 49.777 19.807 62.310 1.00 32.60 308 LYS B N 1
ATOM 4883 C CA . LYS B 1 312 ? 50.510 20.705 63.210 1.00 33.86 308 LYS B CA 1
ATOM 4884 C C . LYS B 1 312 ? 50.237 22.185 62.931 1.00 34.12 308 LYS B C 1
ATOM 4885 O O . LYS B 1 312 ? 50.266 22.625 61.780 1.00 34.14 308 LYS B O 1
ATOM 4891 N N . ASN B 1 313 ? 49.926 22.936 63.985 1.00 35.25 309 ASN B N 1
ATOM 4892 C CA . ASN B 1 313 ? 49.722 24.397 63.896 1.00 36.04 309 ASN B CA 1
ATOM 4893 C C . ASN B 1 313 ? 50.884 25.158 63.263 1.00 36.02 309 ASN B C 1
ATOM 4894 O O . ASN B 1 313 ? 50.664 26.093 62.498 1.00 35.69 309 ASN B O 1
ATOM 4899 N N . GLU B 1 314 ? 52.113 24.761 63.589 1.00 36.46 310 GLU B N 1
ATOM 4900 C CA . GLU B 1 314 ? 53.306 25.432 63.047 1.00 37.03 310 GLU B CA 1
ATOM 4901 C C . GLU B 1 314 ? 53.431 25.272 61.513 1.00 35.61 310 GLU B C 1
ATOM 4902 O O . GLU B 1 314 ? 54.195 25.997 60.883 1.00 35.67 310 GLU B O 1
ATOM 4908 N N . ASN B 1 315 ? 52.686 24.331 60.924 1.00 33.86 311 ASN B N 1
ATOM 4909 C CA . ASN B 1 315 ? 52.724 24.103 59.473 1.00 32.77 311 ASN B CA 1
ATOM 4910 C C . ASN B 1 315 ? 51.625 24.834 58.671 1.00 31.75 311 ASN B C 1
ATOM 4911 O O . ASN B 1 315 ? 51.507 24.622 57.457 1.00 30.98 311 ASN B O 1
ATOM 4916 N N . ILE B 1 316 ? 50.843 25.692 59.331 1.00 30.93 312 ILE B N 1
ATOM 4917 C CA . ILE B 1 316 ? 49.742 26.398 58.671 1.00 30.29 312 ILE B CA 1
ATOM 4918 C C . ILE B 1 316 ? 50.187 27.151 57.398 1.00 29.79 312 ILE B C 1
ATOM 4919 O O . ILE B 1 316 ? 49.611 26.960 56.322 1.00 29.13 312 ILE B O 1
ATOM 4924 N N . VAL B 1 317 ? 51.207 27.990 57.524 1.00 29.45 313 VAL B N 1
ATOM 4925 C CA . VAL B 1 317 ? 51.654 28.798 56.404 1.00 29.38 313 VAL B CA 1
ATOM 4926 C C . VAL B 1 317 ? 52.075 27.914 55.229 1.00 29.11 313 VAL B C 1
ATOM 4927 O O . VAL B 1 317 ? 51.593 28.093 54.111 1.00 28.92 313 VAL B O 1
ATOM 4931 N N . VAL B 1 318 ? 52.960 26.955 55.489 1.00 29.11 314 VAL B N 1
ATOM 4932 C CA . VAL B 1 318 ? 53.470 26.066 54.443 1.00 28.73 314 VAL B CA 1
ATOM 4933 C C . VAL B 1 318 ? 52.341 25.217 53.823 1.00 27.40 314 VAL B C 1
ATOM 4934 O O . VAL B 1 318 ? 52.353 24.941 52.626 1.00 27.12 314 VAL B O 1
ATOM 4938 N N . ALA B 1 319 ? 51.334 24.860 54.616 1.00 26.88 315 ALA B N 1
ATOM 4939 C CA . ALA B 1 319 ? 50.120 24.212 54.076 1.00 25.76 315 ALA B CA 1
ATOM 4940 C C . ALA B 1 319 ? 49.314 25.140 53.163 1.00 25.25 315 ALA B C 1
ATOM 4941 O O . ALA B 1 319 ? 48.873 24.741 52.080 1.00 24.78 315 ALA B O 1
ATOM 4943 N N . GLN B 1 320 ? 49.107 26.371 53.613 1.00 25.24 316 GLN B N 1
ATOM 4944 C CA . GLN B 1 320 ? 48.397 27.358 52.812 1.00 25.26 316 GLN B CA 1
ATOM 4945 C C . GLN B 1 320 ? 49.130 27.653 51.514 1.00 25.82 316 GLN B C 1
ATOM 4946 O O . GLN B 1 320 ? 48.482 27.882 50.487 1.00 25.83 316 GLN B O 1
ATOM 4952 N N . LYS B 1 321 ? 50.464 27.640 51.539 1.00 26.46 317 LYS B N 1
ATOM 4953 C CA . LYS B 1 321 ? 51.225 27.881 50.306 1.00 27.33 317 LYS B CA 1
ATOM 4954 C C . LYS B 1 321 ? 50.902 26.815 49.266 1.00 26.70 317 LYS B C 1
ATOM 4955 O O . LYS B 1 321 ? 50.616 27.148 48.117 1.00 26.88 317 LYS B O 1
ATOM 4961 N N . ALA B 1 322 ? 50.930 25.546 49.679 1.00 26.19 318 ALA B N 1
ATOM 4962 C CA . ALA B 1 322 ? 50.642 24.425 48.762 1.00 25.80 318 ALA B CA 1
ATOM 4963 C C . ALA B 1 322 ? 49.235 24.560 48.184 1.00 25.05 318 ALA B C 1
ATOM 4964 O O . ALA B 1 322 ? 49.029 24.414 46.976 1.00 25.18 318 ALA B O 1
ATOM 4966 N N . PHE B 1 323 ? 48.275 24.873 49.046 1.00 24.55 319 PHE B N 1
ATOM 4967 C CA . PHE B 1 323 ? 46.902 25.074 48.597 1.00 24.06 319 PHE B CA 1
ATOM 4968 C C . PHE B 1 323 ? 46.823 26.249 47.611 1.00 24.39 319 PHE B C 1
ATOM 4969 O O . PHE B 1 323 ? 46.297 26.096 46.505 1.00 23.74 319 PHE B O 1
ATOM 4977 N N . CYS B 1 324 ? 47.350 27.406 47.992 1.00 24.96 320 CYS B N 1
ATOM 4978 C CA . CYS B 1 324 ? 47.306 28.555 47.084 1.00 26.14 320 CYS B CA 1
ATOM 4979 C C . CYS B 1 324 ? 47.951 28.237 45.730 1.00 26.08 320 CYS B C 1
ATOM 4980 O O . CYS B 1 324 ? 47.420 28.630 44.695 1.00 25.24 320 CYS B O 1
ATOM 4983 N N . HIS B 1 325 ? 49.078 27.520 45.741 1.00 26.26 321 HIS B N 1
ATOM 4984 C CA . HIS B 1 325 ? 49.752 27.186 44.488 1.00 26.63 321 HIS B CA 1
ATOM 4985 C C . HIS B 1 325 ? 48.866 26.333 43.582 1.00 26.31 321 HIS B C 1
ATOM 4986 O O . HIS B 1 325 ? 48.771 26.611 42.382 1.00 26.25 321 HIS B O 1
ATOM 4993 N N . ARG B 1 326 ? 48.221 25.309 44.145 1.00 25.45 322 ARG B N 1
ATOM 4994 C CA . ARG B 1 326 ? 47.331 24.447 43.340 1.00 25.12 322 ARG B CA 1
ATOM 4995 C C . ARG B 1 326 ? 46.069 25.187 42.924 1.00 24.33 322 ARG B C 1
ATOM 4996 O O . ARG B 1 326 ? 45.572 24.993 41.824 1.00 24.43 322 ARG B O 1
ATOM 5004 N N . ALA B 1 327 ? 45.551 26.039 43.798 1.00 24.09 323 ALA B N 1
ATOM 5005 C CA . ALA B 1 327 ? 44.398 26.866 43.450 1.00 23.91 323 ALA B CA 1
ATOM 5006 C C . ALA B 1 327 ? 44.708 27.734 42.230 1.00 24.64 323 ALA B C 1
ATOM 5007 O O . ALA B 1 327 ? 43.908 27.840 41.296 1.00 24.19 323 ALA B O 1
ATOM 5009 N N . ARG B 1 328 ? 45.887 28.342 42.240 1.00 25.54 324 ARG B N 1
ATOM 5010 C CA . ARG B 1 328 ? 46.318 29.210 41.149 1.00 26.41 324 ARG B CA 1
ATOM 5011 C C . ARG B 1 328 ? 46.597 28.449 39.852 1.00 25.70 324 ARG B C 1
ATOM 5012 O O . ARG B 1 328 ? 46.285 28.931 38.776 1.00 26.23 324 ARG B O 1
ATOM 5020 N N . MET B 1 329 ? 47.182 27.265 39.937 1.00 24.95 325 MET B N 1
ATOM 5021 C CA . MET B 1 329 ? 47.426 26.483 38.728 1.00 24.81 325 MET B CA 1
ATOM 5022 C C . MET B 1 329 ? 46.071 26.121 38.083 1.00 24.35 325 MET B C 1
ATOM 5023 O O . MET B 1 329 ? 45.922 26.107 36.855 1.00 24.36 325 MET B O 1
ATOM 5028 N N . ASN B 1 330 ? 45.088 25.833 38.923 1.00 22.89 326 ASN B N 1
ATOM 5029 C CA . ASN B 1 330 ? 43.795 25.433 38.433 1.00 22.97 326 ASN B CA 1
ATOM 5030 C C . ASN B 1 330 ? 42.973 26.616 37.926 1.00 23.58 326 ASN B C 1
ATOM 5031 O O . ASN B 1 330 ? 42.223 26.489 36.948 1.00 23.29 326 ASN B O 1
ATOM 5036 N N . HIS B 1 331 ? 43.169 27.772 38.548 1.00 24.21 327 HIS B N 1
ATOM 5037 C CA . HIS B 1 331 ? 42.684 29.028 37.994 1.00 25.06 327 HIS B CA 1
ATOM 5038 C C . HIS B 1 331 ? 43.194 29.218 36.571 1.00 25.86 327 HIS B C 1
ATOM 5039 O O . HIS B 1 331 ? 42.412 29.471 35.661 1.00 25.89 327 HIS B O 1
ATOM 5046 N N . LEU B 1 332 ? 44.509 29.093 36.388 1.00 26.23 328 LEU B N 1
ATOM 5047 C CA . LEU B 1 332 ? 45.109 29.215 35.059 1.00 27.25 328 LEU B CA 1
ATOM 5048 C C . LEU B 1 332 ? 44.542 28.131 34.130 1.00 27.02 328 LEU B C 1
ATOM 5049 O O . LEU B 1 332 ? 44.290 28.392 32.953 1.00 27.61 328 LEU B O 1
ATOM 5054 N N . ALA B 1 333 ? 44.328 26.928 34.663 1.00 26.03 329 ALA B N 1
ATOM 5055 C CA . ALA B 1 333 ? 43.741 25.842 33.875 1.00 26.02 329 ALA B CA 1
ATOM 5056 C C . ALA B 1 333 ? 42.321 26.206 33.431 1.00 25.87 329 ALA B C 1
ATOM 5057 O O . ALA B 1 333 ? 41.959 25.974 32.270 1.00 25.82 329 ALA B O 1
ATOM 5059 N N . ALA B 1 334 ? 41.542 26.811 34.332 1.00 25.72 330 ALA B N 1
ATOM 5060 C CA . ALA B 1 334 ? 40.177 27.258 33.986 1.00 26.27 330 ALA B CA 1
ATOM 5061 C C . ALA B 1 334 ? 40.182 28.343 32.900 1.00 27.43 330 ALA B C 1
ATOM 5062 O O . ALA B 1 334 ? 39.208 28.469 32.161 1.00 27.79 330 ALA B O 1
ATOM 5064 N N . LEU B 1 335 ? 41.284 29.089 32.790 1.00 28.56 331 LEU B N 1
ATOM 5065 C CA . LEU B 1 335 ? 41.461 30.084 31.719 1.00 30.20 331 LEU B CA 1
ATOM 5066 C C . LEU B 1 335 ? 42.152 29.519 30.449 1.00 31.43 331 LEU B C 1
ATOM 5067 O O . LEU B 1 335 ? 42.300 30.225 29.457 1.00 31.94 331 LEU B O 1
ATOM 5072 N N . GLY B 1 336 ? 42.547 28.241 30.480 1.00 31.96 332 GLY B N 1
ATOM 5073 C CA . GLY B 1 336 ? 43.328 27.625 29.396 1.00 32.88 332 GLY B CA 1
ATOM 5074 C C . GLY B 1 336 ? 44.766 28.126 29.308 1.00 34.26 332 GLY B C 1
ATOM 5075 O O . GLY B 1 336 ? 45.390 28.030 28.249 1.00 35.04 332 GLY B O 1
ATOM 5076 N N . GLN B 1 337 ? 45.294 28.649 30.419 1.00 34.48 333 GLN B N 1
ATOM 5077 C CA . GLN B 1 337 ? 46.584 29.365 30.422 1.00 35.93 333 GLN B CA 1
ATOM 5078 C C . GLN B 1 337 ? 47.726 28.637 31.142 1.00 35.94 333 GLN B C 1
ATOM 5079 O O . GLN B 1 337 ? 48.842 29.160 31.228 1.00 36.31 333 GLN B O 1
ATOM 5085 N N . TRP B 1 338 ? 47.446 27.437 31.654 1.00 35.34 334 TRP B N 1
ATOM 5086 C CA . TRP B 1 338 ? 48.435 26.670 32.405 1.00 35.19 334 TRP B CA 1
ATOM 5087 C C . TRP B 1 338 ? 49.430 26.013 31.478 1.00 36.82 334 TRP B C 1
ATOM 5088 O O . TRP B 1 338 ? 49.077 25.554 30.390 1.00 37.55 334 TRP B O 1
ATOM 5099 N N . THR B 1 339 ? 50.677 25.970 31.931 1.00 38.01 335 THR B N 1
ATOM 5100 C CA . THR B 1 339 ? 51.731 25.236 31.262 1.00 39.69 335 THR B CA 1
ATOM 5101 C C . THR B 1 339 ? 52.579 24.567 32.335 1.00 40.55 335 THR B C 1
ATOM 5102 O O . THR B 1 339 ? 52.604 25.010 33.486 1.00 40.19 335 THR B O 1
ATOM 5106 N N . LYS B 1 340 ? 53.273 23.501 31.954 1.00 42.36 336 LYS B N 1
ATOM 5107 C CA . LYS B 1 340 ? 54.174 22.786 32.860 1.00 43.52 336 LYS B CA 1
ATOM 5108 C C . LYS B 1 340 ? 55.180 23.748 33.525 1.00 44.81 336 LYS B C 1
ATOM 5109 O O . LYS B 1 340 ? 55.484 23.631 34.723 1.00 44.04 336 LYS B O 1
ATOM 5115 N N . ASP B 1 341 ? 55.643 24.722 32.739 1.00 46.76 337 ASP B N 1
ATOM 5116 C CA . ASP B 1 341 ? 56.651 25.697 33.169 1.00 48.50 337 ASP B CA 1
ATOM 5117 C C . ASP B 1 341 ? 56.216 26.526 34.394 1.00 48.26 337 ASP B C 1
ATOM 5118 O O . ASP B 1 341 ? 57.054 26.942 35.187 1.00 48.27 337 ASP B O 1
ATOM 5123 N N . GLN B 1 342 ? 54.913 26.746 34.556 1.00 48.24 338 GLN B N 1
ATOM 5124 C CA . GLN B 1 342 ? 54.411 27.594 35.644 1.00 48.49 338 GLN B CA 1
ATOM 5125 C C . GLN B 1 342 ? 54.349 26.901 37.015 1.00 48.54 338 GLN B C 1
ATOM 5126 O O . GLN B 1 342 ? 54.246 27.565 38.044 1.00 48.14 338 GLN B O 1
ATOM 5132 N N . GLU B 1 343 ? 54.445 25.574 37.024 1.00 34.79 339 GLU B N 1
ATOM 5133 C CA . GLU B 1 343 ? 54.514 24.817 38.264 1.00 35.48 339 GLU B CA 1
ATOM 5134 C C . GLU B 1 343 ? 55.783 25.143 39.030 1.00 36.19 339 GLU B C 1
ATOM 5135 O O . GLU B 1 343 ? 55.897 24.782 40.204 1.00 37.25 339 GLU B O 1
ATOM 5141 N N . SER C 1 4 ? 15.568 -20.151 47.577 1.00 40.37 0 SER C N 1
ATOM 5142 C CA . SER C 1 4 ? 15.087 -20.569 48.926 1.00 40.55 0 SER C CA 1
ATOM 5143 C C . SER C 1 4 ? 14.614 -19.400 49.794 1.00 38.69 0 SER C C 1
ATOM 5144 O O . SER C 1 4 ? 13.580 -19.507 50.459 1.00 38.52 0 SER C O 1
ATOM 5147 N N A MET C 1 5 ? 15.363 -18.305 49.819 0.50 37.49 1 MET C N 1
ATOM 5148 N N B MET C 1 5 ? 15.370 -18.298 49.793 0.50 37.59 1 MET C N 1
ATOM 5149 C CA A MET C 1 5 ? 14.844 -17.093 50.442 0.50 36.03 1 MET C CA 1
ATOM 5150 C CA B MET C 1 5 ? 14.894 -17.035 50.381 0.50 36.17 1 MET C CA 1
ATOM 5151 C C A MET C 1 5 ? 13.765 -16.455 49.543 0.50 34.55 1 MET C C 1
ATOM 5152 C C B MET C 1 5 ? 13.743 -16.507 49.540 0.50 34.67 1 MET C C 1
ATOM 5153 O O A MET C 1 5 ? 12.820 -15.855 50.049 0.50 33.61 1 MET C O 1
ATOM 5154 O O B MET C 1 5 ? 12.746 -16.018 50.071 0.50 33.75 1 MET C O 1
ATOM 5163 N N . ASN C 1 6 ? 13.893 -16.613 48.222 1.00 34.33 2 ASN C N 1
ATOM 5164 C CA . ASN C 1 6 ? 12.784 -16.348 47.284 1.00 33.18 2 ASN C CA 1
ATOM 5165 C C . ASN C 1 6 ? 11.553 -17.209 47.619 1.00 32.55 2 ASN C C 1
ATOM 5166 O O . ASN C 1 6 ? 10.439 -16.715 47.672 1.00 30.71 2 ASN C O 1
ATOM 5171 N N . GLU C 1 7 ? 11.786 -18.495 47.860 1.00 33.26 3 GLU C N 1
ATOM 5172 C CA . GLU C 1 7 ? 10.722 -19.444 48.192 1.00 33.95 3 GLU C CA 1
ATOM 5173 C C . GLU C 1 7 ? 10.028 -19.066 49.500 1.00 32.06 3 GLU C C 1
ATOM 5174 O O . GLU C 1 7 ? 8.809 -19.174 49.610 1.00 31.53 3 GLU C O 1
ATOM 5180 N N . ARG C 1 8 ? 10.804 -18.596 50.469 1.00 30.71 4 ARG C N 1
ATOM 5181 C CA . ARG C 1 8 ? 10.252 -18.105 51.732 1.00 29.72 4 ARG C CA 1
ATOM 5182 C C . ARG C 1 8 ? 9.354 -16.863 51.584 1.00 27.67 4 ARG C C 1
ATOM 5183 O O . ARG C 1 8 ? 8.319 -16.773 52.230 1.00 26.93 4 ARG C O 1
ATOM 5191 N N . LEU C 1 9 ? 9.763 -15.906 50.755 1.00 26.31 5 LEU C N 1
ATOM 5192 C CA . LEU C 1 9 ? 8.927 -14.750 50.455 1.00 24.99 5 LEU C CA 1
ATOM 5193 C C . LEU C 1 9 ? 7.609 -15.203 49.836 1.00 25.15 5 LEU C C 1
ATOM 5194 O O . LEU C 1 9 ? 6.538 -14.731 50.230 1.00 24.26 5 LEU C O 1
ATOM 5199 N N . GLU C 1 10 ? 7.686 -16.130 48.884 1.00 26.21 6 GLU C N 1
ATOM 5200 C CA . GLU C 1 10 ? 6.483 -16.680 48.252 1.00 27.33 6 GLU C CA 1
ATOM 5201 C C . GLU C 1 10 ? 5.540 -17.251 49.315 1.00 27.21 6 GLU C C 1
ATOM 5202 O O . GLU C 1 10 ? 4.353 -16.931 49.329 1.00 26.55 6 GLU C O 1
ATOM 5208 N N . ASP C 1 11 ? 6.089 -18.069 50.214 1.00 27.63 7 ASP C N 1
ATOM 5209 C CA . ASP C 1 11 ? 5.305 -18.687 51.297 1.00 27.91 7 ASP C CA 1
ATOM 5210 C C . ASP C 1 11 ? 4.597 -17.660 52.185 1.00 26.48 7 ASP C C 1
ATOM 5211 O O . ASP C 1 11 ? 3.420 -17.805 52.481 1.00 26.40 7 ASP C O 1
ATOM 5216 N N . ILE C 1 12 ? 5.312 -16.619 52.608 1.00 25.55 8 ILE C N 1
ATOM 5217 C CA . ILE C 1 12 ? 4.714 -15.609 53.470 1.00 24.08 8 ILE C CA 1
ATOM 5218 C C . ILE C 1 12 ? 3.609 -14.885 52.717 1.00 23.69 8 ILE C C 1
ATOM 5219 O O . ILE C 1 12 ? 2.514 -14.699 53.243 1.00 23.67 8 ILE C O 1
ATOM 5224 N N . ALA C 1 13 ? 3.888 -14.499 51.479 1.00 23.48 9 ALA C N 1
ATOM 5225 C CA . ALA C 1 13 ? 2.900 -13.787 50.660 1.00 23.19 9 ALA C CA 1
ATOM 5226 C C . ALA C 1 13 ? 1.631 -14.625 50.478 1.00 24.07 9 ALA C C 1
ATOM 5227 O O . ALA C 1 13 ? 0.530 -14.124 50.673 1.00 23.09 9 ALA C O 1
ATOM 5229 N N . LEU C 1 14 ? 1.800 -15.900 50.120 1.00 25.41 10 LEU C N 1
ATOM 5230 C CA . LEU C 1 14 ? 0.674 -16.816 49.982 1.00 26.96 10 LEU C CA 1
ATOM 5231 C C . LEU C 1 14 ? -0.135 -16.921 51.266 1.00 27.12 10 LEU C C 1
ATOM 5232 O O . LEU C 1 14 ? -1.371 -16.861 51.238 1.00 27.96 10 LEU C O 1
ATOM 5237 N N . THR C 1 15 ? 0.550 -17.056 52.393 1.00 27.11 11 THR C N 1
ATOM 5238 C CA . THR C 1 15 ? -0.121 -17.078 53.686 1.00 27.46 11 THR C CA 1
ATOM 5239 C C . THR C 1 15 ? -0.950 -15.807 53.914 1.00 26.54 11 THR C C 1
ATOM 5240 O O . THR C 1 15 ? -2.060 -15.872 54.439 1.00 27.19 11 THR C O 1
ATOM 5244 N N . LEU C 1 16 ? -0.434 -14.660 53.498 1.00 25.60 12 LEU C N 1
ATOM 5245 C CA . LEU C 1 16 ? -1.132 -13.377 53.732 1.00 25.11 12 LEU C CA 1
ATOM 5246 C C . LEU C 1 16 ? -2.444 -13.185 52.954 1.00 25.33 12 LEU C C 1
ATOM 5247 O O . LEU C 1 16 ? -3.289 -12.371 53.349 1.00 25.52 12 LEU C O 1
ATOM 5252 N N . VAL C 1 17 ? -2.609 -13.909 51.853 1.00 25.61 13 VAL C N 1
ATOM 5253 C CA . VAL C 1 17 ? -3.820 -13.802 51.036 1.00 26.08 13 VAL C CA 1
ATOM 5254 C C . VAL C 1 17 ? -4.580 -15.122 50.929 1.00 27.33 13 VAL C C 1
ATOM 5255 O O . VAL C 1 17 ? -5.496 -15.228 50.123 1.00 28.83 13 VAL C O 1
ATOM 5259 N N . GLY C 1 18 ? -4.224 -16.110 51.745 1.00 27.94 14 GLY C N 1
ATOM 5260 C CA . GLY C 1 18 ? -4.785 -17.461 51.622 1.00 29.47 14 GLY C CA 1
ATOM 5261 C C . GLY C 1 18 ? -6.089 -17.689 52.360 1.00 30.29 14 GLY C C 1
ATOM 5262 O O . GLY C 1 18 ? -6.479 -16.885 53.185 1.00 29.73 14 GLY C O 1
ATOM 5263 N N . ALA C 1 19 ? -6.773 -18.786 52.021 1.00 32.07 15 ALA C N 1
ATOM 5264 C CA . ALA C 1 19 ? -7.883 -19.329 52.823 1.00 33.08 15 ALA C CA 1
ATOM 5265 C C . ALA C 1 19 ? -9.024 -18.339 53.111 1.00 32.94 15 ALA C C 1
ATOM 5266 O O . ALA C 1 19 ? -9.649 -18.409 54.173 1.00 33.64 15 ALA C O 1
ATOM 5268 N N . GLY C 1 20 ? -9.304 -17.439 52.168 1.00 32.39 16 GLY C N 1
ATOM 5269 C CA . GLY C 1 20 ? -10.304 -16.381 52.373 1.00 31.96 16 GLY C CA 1
ATOM 5270 C C . GLY C 1 20 ? -10.009 -15.459 53.557 1.00 30.97 16 GLY C C 1
ATOM 5271 O O . GLY C 1 20 ? -10.918 -14.883 54.146 1.00 31.55 16 GLY C O 1
ATOM 5272 N N . LYS C 1 21 ? -8.739 -15.333 53.923 1.00 29.62 17 LYS C N 1
ATOM 5273 C CA . LYS C 1 21 ? -8.341 -14.396 54.954 1.00 28.57 17 LYS C CA 1
ATOM 5274 C C . LYS C 1 21 ? -7.868 -13.093 54.308 1.00 27.01 17 LYS C C 1
ATOM 5275 O O . LYS C 1 21 ? -7.626 -13.029 53.105 1.00 26.29 17 LYS C O 1
ATOM 5281 N N . GLY C 1 22 ? -7.758 -12.054 55.120 1.00 25.88 18 GLY C N 1
ATOM 5282 C CA . GLY C 1 22 ? -7.268 -10.768 54.651 1.00 25.12 18 GLY C CA 1
ATOM 5283 C C . GLY C 1 22 ? -6.504 -9.999 55.714 1.00 24.09 18 GLY C C 1
ATOM 5284 O O . GLY C 1 22 ? -6.295 -10.492 56.829 1.00 24.27 18 GLY C O 1
ATOM 5285 N N . ILE C 1 23 ? -6.097 -8.790 55.355 1.00 22.87 19 ILE C N 1
ATOM 5286 C CA . ILE C 1 23 ? -5.193 -7.993 56.170 1.00 22.11 19 ILE C CA 1
ATOM 5287 C C . ILE C 1 23 ? -5.953 -6.878 56.882 1.00 22.34 19 ILE C C 1
ATOM 5288 O O . ILE C 1 23 ? -6.672 -6.102 56.258 1.00 22.13 19 ILE C O 1
ATOM 5293 N N . LEU C 1 24 ? -5.784 -6.808 58.199 1.00 22.18 20 LEU C N 1
ATOM 5294 C CA . LEU C 1 24 ? -6.195 -5.640 58.941 1.00 21.90 20 LEU C CA 1
ATOM 5295 C C . LEU C 1 24 ? -5.130 -4.550 58.773 1.00 21.47 20 LEU C C 1
ATOM 5296 O O . LEU C 1 24 ? -3.984 -4.706 59.215 1.00 21.35 20 LEU C O 1
ATOM 5301 N N . ALA C 1 25 ? -5.518 -3.441 58.156 1.00 21.02 21 ALA C N 1
ATOM 5302 C CA . ALA C 1 25 ? -4.625 -2.297 58.015 1.00 20.45 21 ALA C CA 1
ATOM 5303 C C . ALA C 1 25 ? -4.774 -1.391 59.233 1.00 20.44 21 ALA C C 1
ATOM 5304 O O . ALA C 1 25 ? -5.666 -0.539 59.277 1.00 20.76 21 ALA C O 1
ATOM 5306 N N . ALA C 1 26 ? -3.908 -1.587 60.217 1.00 20.08 22 ALA C N 1
ATOM 5307 C CA . ALA C 1 26 ? -3.979 -0.843 61.464 1.00 20.66 22 ALA C CA 1
ATOM 5308 C C . ALA C 1 26 ? -2.796 0.129 61.641 1.00 20.82 22 ALA C C 1
ATOM 5309 O O . ALA C 1 26 ? -2.519 0.596 62.762 1.00 20.52 22 ALA C O 1
ATOM 5311 N N . ASP C 1 27 ? -2.159 0.478 60.514 1.00 21.09 23 ASP C N 1
ATOM 5312 C CA . ASP C 1 27 ? -0.881 1.206 60.478 1.00 20.99 23 ASP C CA 1
ATOM 5313 C C . ASP C 1 27 ? -0.975 2.731 60.431 1.00 21.37 23 ASP C C 1
ATOM 5314 O O . ASP C 1 27 ? -0.030 3.386 60.042 1.00 21.27 23 ASP C O 1
ATOM 5319 N N . GLU C 1 28 ? -2.102 3.296 60.833 1.00 22.53 24 GLU C N 1
ATOM 5320 C CA . GLU C 1 28 ? -2.279 4.748 60.835 1.00 23.30 24 GLU C CA 1
ATOM 5321 C C . GLU C 1 28 ? -1.151 5.454 61.602 1.00 23.88 24 GLU C C 1
ATOM 5322 O O . GLU C 1 28 ? -0.888 5.129 62.762 1.00 23.43 24 GLU C O 1
ATOM 5328 N N . SER C 1 29 ? -0.498 6.417 60.950 1.00 24.37 25 SER C N 1
ATOM 5329 C CA . SER C 1 29 ? 0.483 7.281 61.629 1.00 25.58 25 SER C CA 1
ATOM 5330 C C . SER C 1 29 ? -0.203 8.204 62.618 1.00 26.72 25 SER C C 1
ATOM 5331 O O . SER C 1 29 ? -1.424 8.347 62.614 1.00 27.80 25 SER C O 1
ATOM 5334 N N . THR C 1 30 ? 0.594 8.817 63.476 1.00 27.50 26 THR C N 1
ATOM 5335 C CA . THR C 1 30 ? 0.083 9.631 64.563 1.00 28.94 26 THR C CA 1
ATOM 5336 C C . THR C 1 30 ? -0.967 10.652 64.103 1.00 29.61 26 THR C C 1
ATOM 5337 O O . THR C 1 30 ? -2.069 10.705 64.647 1.00 30.23 26 THR C O 1
ATOM 5341 N N . ALA C 1 31 ? -0.644 11.437 63.085 1.00 29.58 27 ALA C N 1
ATOM 5342 C CA . ALA C 1 31 ? -1.593 12.437 62.582 1.00 30.47 27 ALA C CA 1
ATOM 5343 C C . ALA C 1 31 ? -2.889 11.781 62.053 1.00 30.32 27 ALA C C 1
ATOM 5344 O O . ALA C 1 31 ? -3.999 12.264 62.332 1.00 30.98 27 ALA C O 1
ATOM 5346 N N . THR C 1 32 ? -2.743 10.682 61.311 1.00 29.33 28 THR C N 1
ATOM 5347 C CA . THR C 1 32 ? -3.898 9.993 60.710 1.00 29.26 28 THR C CA 1
ATOM 5348 C C . THR C 1 32 ? -4.808 9.363 61.778 1.00 30.02 28 THR C C 1
ATOM 5349 O O . THR C 1 32 ? -6.022 9.531 61.740 1.00 31.04 28 THR C O 1
ATOM 5353 N N . ILE C 1 33 ? -4.228 8.659 62.740 1.00 30.06 29 ILE C N 1
ATOM 5354 C CA . ILE C 1 33 ? -5.028 8.086 63.820 1.00 30.64 29 ILE C CA 1
ATOM 5355 C C . ILE C 1 33 ? -5.591 9.202 64.704 1.00 32.07 29 ILE C C 1
ATOM 5356 O O . ILE C 1 33 ? -6.666 9.052 65.279 1.00 32.67 29 ILE C O 1
ATOM 5361 N N . GLY C 1 34 ? -4.870 10.318 64.805 1.00 32.95 30 GLY C N 1
ATOM 5362 C CA . GLY C 1 34 ? -5.381 11.506 65.500 1.00 34.59 30 GLY C CA 1
ATOM 5363 C C . GLY C 1 34 ? -6.660 12.045 64.877 1.00 35.62 30 GLY C C 1
ATOM 5364 O O . GLY C 1 34 ? -7.631 12.339 65.581 1.00 36.50 30 GLY C O 1
ATOM 5365 N N . LYS C 1 35 ? -6.665 12.159 63.550 1.00 35.94 31 LYS C N 1
ATOM 5366 C CA . LYS C 1 35 ? -7.858 12.588 62.821 1.00 36.97 31 LYS C CA 1
ATOM 5367 C C . LYS C 1 35 ? -9.045 11.647 63.089 1.00 37.44 31 LYS C C 1
ATOM 5368 O O . LYS C 1 35 ? -10.183 12.103 63.230 1.00 38.79 31 LYS C O 1
ATOM 5370 N N . ARG C 1 36 ? -8.781 10.345 63.180 1.00 36.78 32 ARG C N 1
ATOM 5371 C CA . ARG C 1 36 ? -9.858 9.371 63.363 1.00 37.48 32 ARG C CA 1
ATOM 5372 C C . ARG C 1 36 ? -10.419 9.434 64.792 1.00 38.34 32 ARG C C 1
ATOM 5373 O O . ARG C 1 36 ? -11.627 9.321 64.993 1.00 39.37 32 ARG C O 1
ATOM 5381 N N . PHE C 1 37 ? -9.544 9.625 65.776 1.00 38.22 33 PHE C N 1
ATOM 5382 C CA . PHE C 1 37 ? -9.965 9.760 67.168 1.00 38.96 33 PHE C CA 1
ATOM 5383 C C . PHE C 1 37 ? -10.713 11.069 67.402 1.00 40.83 33 PHE C C 1
ATOM 5384 O O . PHE C 1 37 ? -11.663 11.109 68.201 1.00 41.69 33 PHE C O 1
ATOM 5392 N N . GLU C 1 38 ? -10.292 12.132 66.711 1.00 41.47 34 GLU C N 1
ATOM 5393 C CA . GLU C 1 38 ? -10.919 13.459 66.870 1.00 43.34 34 GLU C CA 1
ATOM 5394 C C . GLU C 1 38 ? -12.373 13.446 66.410 1.00 44.54 34 GLU C C 1
ATOM 5395 O O . GLU C 1 38 ? -13.221 14.087 67.027 1.00 46.08 34 GLU C O 1
ATOM 5397 N N . SER C 1 39 ? -12.662 12.696 65.344 1.00 44.45 35 SER C N 1
ATOM 5398 C CA . SER C 1 39 ? -14.037 12.551 64.836 1.00 45.50 35 SER C CA 1
ATOM 5399 C C . SER C 1 39 ? -15.018 12.084 65.925 1.00 46.18 35 SER C C 1
ATOM 5400 O O . SER C 1 39 ? -16.114 12.635 66.055 1.00 47.91 35 SER C O 1
ATOM 5403 N N . ILE C 1 40 ? -14.612 11.090 66.712 1.00 45.36 36 ILE C N 1
ATOM 5404 C CA . ILE C 1 40 ? -15.418 10.603 67.844 1.00 46.06 36 ILE C CA 1
ATOM 5405 C C . ILE C 1 40 ? -15.057 11.282 69.191 1.00 46.59 36 ILE C C 1
ATOM 5406 O O . ILE C 1 40 ? -15.297 10.727 70.265 1.00 46.85 36 ILE C O 1
ATOM 5411 N N . GLY C 1 41 ? -14.479 12.478 69.133 1.00 46.56 37 GLY C N 1
ATOM 5412 C CA . GLY C 1 41 ? -14.144 13.239 70.337 1.00 47.31 37 GLY C CA 1
ATOM 5413 C C . GLY C 1 41 ? -13.271 12.539 71.368 1.00 46.81 37 GLY C C 1
ATOM 5414 O O . GLY C 1 41 ? -13.482 12.708 72.563 1.00 47.63 37 GLY C O 1
ATOM 5415 N N . VAL C 1 42 ? -12.279 11.767 70.913 1.00 45.43 38 VAL C N 1
ATOM 5416 C CA . VAL C 1 42 ? -11.337 11.086 71.819 1.00 44.73 38 VAL C CA 1
ATOM 5417 C C . VAL C 1 42 ? -9.929 11.679 71.675 1.00 44.21 38 VAL C C 1
ATOM 5418 O O . VAL C 1 42 ? -9.436 11.853 70.565 1.00 43.04 38 VAL C O 1
ATOM 5422 N N . GLU C 1 43 ? -9.304 12.004 72.808 1.00 45.15 39 GLU C N 1
ATOM 5423 C CA . GLU C 1 43 ? -7.964 12.580 72.822 1.00 45.06 39 GLU C CA 1
ATOM 5424 C C . GLU C 1 43 ? -6.995 11.553 72.260 1.00 43.63 39 GLU C C 1
ATOM 5425 O O . GLU C 1 43 ? -7.121 10.359 72.554 1.00 43.56 39 GLU C O 1
ATOM 5431 N N . CYS C 1 44 ? -6.046 12.005 71.443 1.00 42.66 40 CYS C N 1
ATOM 5432 C CA . CYS C 1 44 ? -5.085 11.100 70.830 1.00 41.35 40 CYS C CA 1
ATOM 5433 C C . CYS C 1 44 ? -3.827 11.037 71.676 1.00 40.83 40 CYS C C 1
ATOM 5434 O O . CYS C 1 44 ? -2.857 11.734 71.410 1.00 40.67 40 CYS C O 1
ATOM 5437 N N . THR C 1 45 ? -3.868 10.205 72.713 1.00 40.61 41 THR C N 1
ATOM 5438 C CA . THR C 1 45 ? -2.705 9.940 73.550 1.00 40.09 41 THR C CA 1
ATOM 5439 C C . THR C 1 45 ? -2.117 8.590 73.171 1.00 38.92 41 THR C C 1
ATOM 5440 O O . THR C 1 45 ? -2.797 7.754 72.559 1.00 37.85 41 THR C O 1
ATOM 5444 N N . GLU C 1 46 ? -0.855 8.376 73.537 1.00 38.54 42 GLU C N 1
ATOM 5445 C CA . GLU C 1 46 ? -0.234 7.073 73.367 1.00 37.81 42 GLU C CA 1
ATOM 5446 C C . GLU C 1 46 ? -1.078 5.984 74.043 1.00 37.38 42 GLU C C 1
ATOM 5447 O O . GLU C 1 46 ? -1.331 4.940 73.451 1.00 36.74 42 GLU C O 1
ATOM 5453 N N . ASP C 1 47 ? -1.530 6.227 75.263 1.00 37.66 43 ASP C N 1
ATOM 5454 C CA . ASP C 1 47 ? -2.313 5.222 75.965 1.00 37.81 43 ASP C CA 1
ATOM 5455 C C . ASP C 1 47 ? -3.607 4.834 75.224 1.00 36.80 43 ASP C C 1
ATOM 5456 O O . ASP C 1 47 ? -3.905 3.653 75.082 1.00 36.56 43 ASP C O 1
ATOM 5461 N N . ASN C 1 48 ? -4.369 5.821 74.762 1.00 36.32 44 ASN C N 1
ATOM 5462 C CA . ASN C 1 48 ? -5.605 5.558 74.015 1.00 35.39 44 ASN C CA 1
ATOM 5463 C C . ASN C 1 48 ? -5.357 4.795 72.718 1.00 33.67 44 ASN C C 1
ATOM 5464 O O . ASN C 1 48 ? -6.158 3.943 72.341 1.00 33.19 44 ASN C O 1
ATOM 5469 N N . ARG C 1 49 ? -4.252 5.102 72.043 1.00 32.34 45 ARG C N 1
ATOM 5470 C CA . ARG C 1 49 ? -3.873 4.371 70.844 1.00 31.01 45 ARG C CA 1
ATOM 5471 C C . ARG C 1 49 ? -3.569 2.923 71.182 1.00 30.90 45 ARG C C 1
ATOM 5472 O O . ARG C 1 49 ? -3.991 2.024 70.453 1.00 30.28 45 ARG C O 1
ATOM 5480 N N . ARG C 1 50 ? -2.843 2.704 72.282 1.00 31.48 46 ARG C N 1
ATOM 5481 C CA . ARG C 1 50 ? -2.552 1.357 72.766 1.00 31.37 46 ARG C CA 1
ATOM 5482 C C . ARG C 1 50 ? -3.852 0.649 73.093 1.00 31.13 46 ARG C C 1
ATOM 5483 O O . ARG C 1 50 ? -4.084 -0.473 72.655 1.00 31.06 46 ARG C O 1
ATOM 5491 N N . ALA C 1 51 ? -4.700 1.309 73.869 1.00 31.44 47 ALA C N 1
ATOM 5492 C CA . ALA C 1 51 ? -5.977 0.721 74.275 1.00 31.47 47 ALA C CA 1
ATOM 5493 C C . ALA C 1 51 ? -6.811 0.299 73.061 1.00 30.48 47 ALA C C 1
ATOM 5494 O O . ALA C 1 51 ? -7.332 -0.804 73.033 1.00 30.49 47 ALA C O 1
ATOM 5496 N N . TYR C 1 52 ? -6.919 1.176 72.066 1.00 29.79 48 TYR C N 1
ATOM 5497 C CA . TYR C 1 52 ? -7.730 0.914 70.869 1.00 29.28 48 TYR C CA 1
ATOM 5498 C C . TYR C 1 52 ? -7.190 -0.246 70.038 1.00 28.13 48 TYR C C 1
ATOM 5499 O O . TYR C 1 52 ? -7.934 -1.071 69.561 1.00 28.47 48 TYR C O 1
ATOM 5508 N N . ARG C 1 53 ? -5.887 -0.301 69.865 1.00 27.70 49 ARG C N 1
ATOM 5509 C CA . ARG C 1 53 ? -5.273 -1.378 69.099 1.00 27.00 49 ARG C CA 1
ATOM 5510 C C . ARG C 1 53 ? -5.372 -2.710 69.848 1.00 27.19 49 ARG C C 1
ATOM 5511 O O . ARG C 1 53 ? -5.602 -3.757 69.249 1.00 26.26 49 ARG C O 1
ATOM 5519 N N . GLU C 1 54 ? -5.198 -2.658 71.163 1.00 27.95 50 GLU C N 1
ATOM 5520 C CA . GLU C 1 54 ? -5.330 -3.845 72.001 1.00 28.66 50 GLU C CA 1
ATOM 5521 C C . GLU C 1 54 ? -6.748 -4.427 71.937 1.00 29.15 50 GLU C C 1
ATOM 5522 O O . GLU C 1 54 ? -6.922 -5.646 71.984 1.00 29.52 50 GLU C O 1
ATOM 5528 N N . MET C 1 55 ? -7.749 -3.559 71.819 1.00 29.35 51 MET C N 1
ATOM 5529 C CA . MET C 1 55 ? -9.130 -3.996 71.669 1.00 30.07 51 MET C CA 1
ATOM 5530 C C . MET C 1 55 ? -9.310 -4.807 70.383 1.00 29.70 51 MET C C 1
ATOM 5531 O O . MET C 1 55 ? -10.009 -5.826 70.358 1.00 29.91 51 MET C O 1
ATOM 5536 N N . LEU C 1 56 ? -8.679 -4.336 69.315 1.00 28.88 52 LEU C N 1
ATOM 5537 C CA . LEU C 1 56 ? -8.764 -4.986 68.035 1.00 28.51 52 LEU C CA 1
ATOM 5538 C C . LEU C 1 56 ? -8.048 -6.338 68.089 1.00 28.72 52 LEU C C 1
ATOM 5539 O O . LEU C 1 56 ? -8.615 -7.355 67.693 1.00 29.09 52 LEU C O 1
ATOM 5544 N N . PHE C 1 57 ? -6.823 -6.353 68.610 1.00 28.46 53 PHE C N 1
ATOM 5545 C CA . PHE C 1 57 ? -5.992 -7.542 68.566 1.00 28.33 53 PHE C CA 1
ATOM 5546 C C . PHE C 1 57 ? -6.421 -8.637 69.546 1.00 30.03 53 PHE C C 1
ATOM 5547 O O . PHE C 1 57 ? -5.983 -9.779 69.418 1.00 30.40 53 PHE C O 1
ATOM 5555 N N . THR C 1 58 ? -7.264 -8.297 70.522 1.00 31.12 54 THR C N 1
ATOM 5556 C CA . THR C 1 58 ? -7.776 -9.271 71.483 1.00 32.03 54 THR C CA 1
ATOM 5557 C C . THR C 1 58 ? -9.161 -9.792 71.081 1.00 33.12 54 THR C C 1
ATOM 5558 O O . THR C 1 58 ? -9.743 -10.615 71.794 1.00 34.17 54 THR C O 1
ATOM 5562 N N . ALA C 1 59 ? -9.696 -9.306 69.963 1.00 32.97 55 ALA C N 1
ATOM 5563 C CA . ALA C 1 59 ? -10.966 -9.799 69.438 1.00 34.03 55 ALA C CA 1
ATOM 5564 C C . ALA C 1 59 ? -10.697 -11.127 68.738 1.00 34.60 55 ALA C C 1
ATOM 5565 O O . ALA C 1 59 ? -10.639 -11.205 67.502 1.00 34.18 55 ALA C O 1
ATOM 5567 N N . LYS C 1 60 ? -10.539 -12.169 69.550 1.00 36.02 56 LYS C N 1
ATOM 5568 C CA . LYS C 1 60 ? -9.950 -13.440 69.105 1.00 36.81 56 LYS C CA 1
ATOM 5569 C C . LYS C 1 60 ? -10.722 -14.098 67.957 1.00 36.81 56 LYS C C 1
ATOM 5570 O O . LYS C 1 60 ? -10.124 -14.617 67.016 1.00 36.14 56 LYS C O 1
ATOM 5576 N N . GLU C 1 61 ? -12.041 -14.036 68.033 1.00 37.59 57 GLU C N 1
ATOM 5577 C CA . GLU C 1 61 ? -12.914 -14.589 67.001 1.00 38.53 57 GLU C CA 1
ATOM 5578 C C . GLU C 1 61 ? -12.580 -14.089 65.584 1.00 37.38 57 GLU C C 1
ATOM 5579 O O . GLU C 1 61 ? -12.482 -14.884 64.647 1.00 37.25 57 GLU C O 1
ATOM 5585 N N . ALA C 1 62 ? -12.404 -12.775 65.439 1.00 36.56 58 ALA C N 1
ATOM 5586 C CA . ALA C 1 62 ? -12.071 -12.158 64.143 1.00 35.39 58 ALA C CA 1
ATOM 5587 C C . ALA C 1 62 ? -10.625 -12.396 63.790 1.00 34.04 58 ALA C C 1
ATOM 5588 O O . ALA C 1 62 ? -10.312 -12.724 62.662 1.00 34.31 58 ALA C O 1
ATOM 5590 N N . MET C 1 63 ? -9.738 -12.230 64.757 1.00 33.47 59 MET C N 1
ATOM 5591 C CA . MET C 1 63 ? -8.308 -12.352 64.498 1.00 32.50 59 MET C CA 1
ATOM 5592 C C . MET C 1 63 ? -7.960 -13.784 64.096 1.00 32.81 59 MET C C 1
ATOM 5593 O O . MET C 1 63 ? -7.136 -13.988 63.221 1.00 32.87 59 MET C O 1
ATOM 5598 N N . GLU C 1 64 ? -8.599 -14.766 64.724 1.00 33.42 60 GLU C N 1
ATOM 5599 C CA . GLU C 1 64 ? -8.299 -16.166 64.452 1.00 33.82 60 GLU C CA 1
ATOM 5600 C C . GLU C 1 64 ? -8.899 -16.640 63.141 1.00 33.44 60 GLU C C 1
ATOM 5601 O O . GLU C 1 64 ? -8.313 -17.476 62.478 1.00 33.72 60 GLU C O 1
ATOM 5607 N N . SER C 1 65 ? -10.044 -16.098 62.745 1.00 33.06 61 SER C N 1
ATOM 5608 C CA . SER C 1 65 ? -10.735 -16.613 61.565 1.00 33.27 61 SER C CA 1
ATOM 5609 C C . SER C 1 65 ? -10.521 -15.798 60.295 1.00 31.70 61 SER C C 1
ATOM 5610 O O . SER C 1 65 ? -10.443 -16.365 59.215 1.00 32.29 61 SER C O 1
ATOM 5613 N N . ALA C 1 66 ? -10.439 -14.478 60.417 1.00 30.17 62 ALA C N 1
ATOM 5614 C CA . ALA C 1 66 ? -10.521 -13.604 59.249 1.00 29.09 62 ALA C CA 1
ATOM 5615 C C . ALA C 1 66 ? -9.206 -12.921 58.848 1.00 27.44 62 ALA C C 1
ATOM 5616 O O . ALA C 1 66 ? -9.046 -12.530 57.691 1.00 26.63 62 ALA C O 1
ATOM 5618 N N . ILE C 1 67 ? -8.270 -12.801 59.785 1.00 26.28 63 ILE C N 1
ATOM 5619 C CA . ILE C 1 67 ? -7.148 -11.889 59.626 1.00 24.68 63 ILE C CA 1
ATOM 5620 C C . ILE C 1 67 ? -5.826 -12.645 59.452 1.00 24.55 63 ILE C C 1
ATOM 5621 O O . ILE C 1 67 ? -5.299 -13.258 60.392 1.00 24.68 63 ILE C O 1
ATOM 5626 N N . SER C 1 68 ? -5.298 -12.593 58.232 1.00 23.63 64 SER C N 1
ATOM 5627 C CA . SER C 1 68 ? -4.052 -13.255 57.916 1.00 23.22 64 SER C CA 1
ATOM 5628 C C . SER C 1 68 ? -2.879 -12.493 58.504 1.00 22.26 64 SER C C 1
ATOM 5629 O O . SER C 1 68 ? -1.878 -13.089 58.903 1.00 22.01 64 SER C O 1
ATOM 5632 N N . GLY C 1 69 ? -3.013 -11.167 58.537 1.00 21.55 65 GLY C N 1
ATOM 5633 C CA . GLY C 1 69 ? -1.937 -10.288 58.935 1.00 20.61 65 GLY C CA 1
ATOM 5634 C C . GLY C 1 69 ? -2.388 -8.919 59.397 1.00 20.07 65 GLY C C 1
ATOM 5635 O O . GLY C 1 69 ? -3.508 -8.503 59.133 1.00 20.40 65 GLY C O 1
ATOM 5636 N N . VAL C 1 70 ? -1.494 -8.212 60.077 1.00 19.67 66 VAL C N 1
ATOM 5637 C CA . VAL C 1 70 ? -1.804 -6.890 60.589 1.00 19.70 66 VAL C CA 1
ATOM 5638 C C . VAL C 1 70 ? -0.713 -5.901 60.229 1.00 19.26 66 VAL C C 1
ATOM 5639 O O . VAL C 1 70 ? 0.436 -6.063 60.633 1.00 19.69 66 VAL C O 1
ATOM 5643 N N . ILE C 1 71 ? -1.068 -4.872 59.464 1.00 19.32 67 ILE C N 1
ATOM 5644 C CA . ILE C 1 71 ? -0.141 -3.768 59.204 1.00 18.53 67 ILE C CA 1
ATOM 5645 C C . ILE C 1 71 ? -0.069 -2.849 60.419 1.00 19.03 67 ILE C C 1
ATOM 5646 O O . ILE C 1 71 ? -1.091 -2.320 60.861 1.00 19.80 67 ILE C O 1
ATOM 5651 N N . LEU C 1 72 ? 1.139 -2.647 60.932 1.00 19.02 68 LEU C N 1
ATOM 5652 C CA . LEU C 1 72 ? 1.381 -1.804 62.113 1.00 19.50 68 LEU C CA 1
ATOM 5653 C C . LEU C 1 72 ? 2.227 -0.557 61.814 1.00 19.81 68 LEU C C 1
ATOM 5654 O O . LEU C 1 72 ? 3.089 -0.551 60.919 1.00 19.31 68 LEU C O 1
ATOM 5659 N N . PHE C 1 73 ? 1.967 0.494 62.585 1.00 20.64 69 PHE C N 1
ATOM 5660 C CA . PHE C 1 73 ? 2.840 1.656 62.645 1.00 20.83 69 PHE C CA 1
ATOM 5661 C C . PHE C 1 73 ? 3.949 1.356 63.642 1.00 21.22 69 PHE C C 1
ATOM 5662 O O . PHE C 1 73 ? 3.741 0.627 64.613 1.00 21.23 69 PHE C O 1
ATOM 5670 N N . ASP C 1 74 ? 5.127 1.909 63.390 1.00 21.44 70 ASP C N 1
ATOM 5671 C CA . ASP C 1 74 ? 6.281 1.756 64.271 1.00 22.10 70 ASP C CA 1
ATOM 5672 C C . ASP C 1 74 ? 5.980 1.694 65.768 1.00 22.91 70 ASP C C 1
ATOM 5673 O O . ASP C 1 74 ? 6.406 0.760 66.441 1.00 23.53 70 ASP C O 1
ATOM 5678 N N . GLU C 1 75 ? 5.274 2.698 66.285 1.00 23.54 71 GLU C N 1
ATOM 5679 C CA . GLU C 1 75 ? 4.922 2.772 67.718 1.00 24.44 71 GLU C CA 1
ATOM 5680 C C . GLU C 1 75 ? 4.286 1.459 68.181 1.00 24.34 71 GLU C C 1
ATOM 5681 O O . GLU C 1 75 ? 4.739 0.835 69.135 1.00 25.14 71 GLU C O 1
ATOM 5687 N N . THR C 1 76 ? 3.252 1.040 67.473 1.00 23.74 72 THR C N 1
ATOM 5688 C CA . THR C 1 76 ? 2.459 -0.110 67.871 1.00 23.83 72 THR C CA 1
ATOM 5689 C C . THR C 1 76 ? 3.297 -1.385 67.882 1.00 24.00 72 THR C C 1
ATOM 5690 O O . THR C 1 76 ? 3.143 -2.228 68.772 1.00 24.11 72 THR C O 1
ATOM 5694 N N . LEU C 1 77 ? 4.216 -1.501 66.926 1.00 23.63 73 LEU C N 1
ATOM 5695 C CA . LEU C 1 77 ? 5.095 -2.677 66.840 1.00 24.11 73 LEU C CA 1
ATOM 5696 C C . LEU C 1 77 ? 5.967 -2.816 68.089 1.00 24.71 73 LEU C C 1
ATOM 5697 O O . LEU C 1 77 ? 6.354 -3.926 68.460 1.00 24.67 73 LEU C O 1
ATOM 5702 N N . ARG C 1 78 ? 6.252 -1.685 68.728 1.00 25.10 74 ARG C N 1
ATOM 5703 C CA . ARG C 1 78 ? 7.065 -1.644 69.942 1.00 26.24 74 ARG C CA 1
ATOM 5704 C C . ARG C 1 78 ? 6.246 -1.585 71.243 1.00 26.50 74 ARG C C 1
ATOM 5705 O O . ARG C 1 78 ? 6.826 -1.552 72.313 1.00 26.75 74 ARG C O 1
ATOM 5713 N N . GLN C 1 79 ? 4.916 -1.565 71.146 1.00 26.29 75 GLN C N 1
ATOM 5714 C CA . GLN C 1 79 ? 4.050 -1.373 72.317 1.00 26.97 75 GLN C CA 1
ATOM 5715 C C . GLN C 1 79 ? 3.756 -2.670 73.043 1.00 27.27 75 GLN C C 1
ATOM 5716 O O . GLN C 1 79 ? 3.610 -3.730 72.425 1.00 26.64 75 GLN C O 1
ATOM 5722 N N . LYS C 1 80 ? 3.630 -2.558 74.358 1.00 28.24 76 LYS C N 1
ATOM 5723 C CA . LYS C 1 80 ? 3.117 -3.635 75.195 1.00 29.13 76 LYS C CA 1
ATOM 5724 C C . LYS C 1 80 ? 1.599 -3.512 75.353 1.00 29.45 76 LYS C C 1
ATOM 5725 O O . LYS C 1 80 ? 1.050 -2.407 75.376 1.00 29.22 76 LYS C O 1
ATOM 5731 N N . ALA C 1 81 ? 0.942 -4.663 75.482 1.00 29.58 77 ALA C N 1
ATOM 5732 C CA . ALA C 1 81 ? -0.449 -4.733 75.880 1.00 30.11 77 ALA C CA 1
ATOM 5733 C C . ALA C 1 81 ? -0.557 -4.329 77.342 1.00 31.38 77 ALA C C 1
ATOM 5734 O O . ALA C 1 81 ? 0.443 -4.300 78.049 1.00 31.34 77 ALA C O 1
ATOM 5736 N N . SER C 1 82 ? -1.777 -4.038 77.794 1.00 32.47 78 SER C N 1
ATOM 5737 C CA . SER C 1 82 ? -2.040 -3.776 79.221 1.00 34.15 78 SER C CA 1
ATOM 5738 C C . SER C 1 82 ? -1.685 -4.985 80.097 1.00 34.83 78 SER C C 1
ATOM 5739 O O . SER C 1 82 ? -1.381 -4.828 81.269 1.00 36.14 78 SER C O 1
ATOM 5742 N N . THR C 1 83 ? -1.724 -6.181 79.515 1.00 34.56 79 THR C N 1
ATOM 5743 C CA . THR C 1 83 ? -1.456 -7.423 80.233 1.00 35.20 79 THR C CA 1
ATOM 5744 C C . THR C 1 83 ? 0.044 -7.770 80.271 1.00 34.91 79 THR C C 1
ATOM 5745 O O . THR C 1 83 ? 0.441 -8.726 80.935 1.00 34.88 79 THR C O 1
ATOM 5749 N N . GLY C 1 84 ? 0.869 -6.994 79.561 1.00 34.23 80 GLY C N 1
ATOM 5750 C CA . GLY C 1 84 ? 2.328 -7.101 79.675 1.00 34.35 80 GLY C CA 1
ATOM 5751 C C . GLY C 1 84 ? 3.036 -7.749 78.499 1.00 33.64 80 GLY C C 1
ATOM 5752 O O . GLY C 1 84 ? 4.244 -7.562 78.320 1.00 33.80 80 GLY C O 1
ATOM 5753 N N . GLN C 1 85 ? 2.303 -8.515 77.694 1.00 33.28 81 GLN C N 1
ATOM 5754 C CA . GLN C 1 85 ? 2.858 -9.061 76.453 1.00 32.52 81 GLN C CA 1
ATOM 5755 C C . GLN C 1 85 ? 3.081 -7.914 75.496 1.00 30.91 81 GLN C C 1
ATOM 5756 O O . GLN C 1 85 ? 2.509 -6.840 75.661 1.00 30.89 81 GLN C O 1
ATOM 5762 N N . MET C 1 86 ? 3.899 -8.156 74.482 1.00 29.53 82 MET C N 1
ATOM 5763 C CA . MET C 1 86 ? 3.956 -7.267 73.337 1.00 28.57 82 MET C CA 1
ATOM 5764 C C . MET C 1 86 ? 2.632 -7.398 72.588 1.00 27.53 82 MET C C 1
ATOM 5765 O O . MET C 1 86 ? 2.064 -8.485 72.509 1.00 27.13 82 MET C O 1
ATOM 5770 N N . LEU C 1 87 ? 2.147 -6.289 72.036 1.00 26.91 83 LEU C N 1
ATOM 5771 C CA . LEU C 1 87 ? 0.950 -6.326 71.200 1.00 26.42 83 LEU C CA 1
ATOM 5772 C C . LEU C 1 87 ? 1.097 -7.328 70.065 1.00 25.85 83 LEU C C 1
ATOM 5773 O O . LEU C 1 87 ? 0.122 -7.964 69.694 1.00 25.54 83 LEU C O 1
ATOM 5778 N N . THR C 1 88 ? 2.307 -7.468 69.523 1.00 25.54 84 THR C N 1
ATOM 5779 C CA . THR C 1 88 ? 2.550 -8.425 68.452 1.00 25.47 84 THR C CA 1
ATOM 5780 C C . THR C 1 88 ? 2.513 -9.891 68.911 1.00 26.53 84 THR C C 1
ATOM 5781 O O . THR C 1 88 ? 2.295 -10.784 68.078 1.00 26.32 84 THR C O 1
ATOM 5785 N N . ASP C 1 89 ? 2.733 -10.143 70.205 1.00 27.44 85 ASP C N 1
ATOM 5786 C CA . ASP C 1 89 ? 2.493 -11.473 70.781 1.00 28.98 85 ASP C CA 1
ATOM 5787 C C . ASP C 1 89 ? 1.009 -11.860 70.656 1.00 29.27 85 ASP C C 1
ATOM 5788 O O . ASP C 1 89 ? 0.684 -13.013 70.393 1.00 29.42 85 ASP C O 1
ATOM 5793 N N . LEU C 1 90 ? 0.121 -10.900 70.878 1.00 29.35 86 LEU C N 1
ATOM 5794 C CA . LEU C 1 90 ? -1.315 -11.148 70.785 1.00 29.98 86 LEU C CA 1
ATOM 5795 C C . LEU C 1 90 ? -1.674 -11.491 69.358 1.00 29.39 86 LEU C C 1
ATOM 5796 O O . LEU C 1 90 ? -2.397 -12.457 69.101 1.00 29.88 86 LEU C O 1
ATOM 5801 N N . ILE C 1 91 ? -1.143 -10.701 68.433 1.00 28.59 87 ILE C N 1
ATOM 5802 C CA . ILE C 1 91 ? -1.340 -10.923 67.003 1.00 27.54 87 ILE C CA 1
ATOM 5803 C C . ILE C 1 91 ? -0.819 -12.306 66.594 1.00 28.39 87 ILE C C 1
ATOM 5804 O O . ILE C 1 91 ? -1.509 -13.044 65.892 1.00 28.62 87 ILE C O 1
ATOM 5809 N N . ARG C 1 92 ? 0.381 -12.670 67.040 1.00 29.05 88 ARG C N 1
ATOM 5810 C CA . ARG C 1 92 ? 0.968 -13.960 66.653 1.00 30.15 88 ARG C CA 1
ATOM 5811 C C . ARG C 1 92 ? 0.194 -15.127 67.244 1.00 30.78 88 ARG C C 1
ATOM 5812 O O . ARG C 1 92 ? -0.017 -16.127 66.565 1.00 30.83 88 ARG C O 1
ATOM 5820 N N . ASP C 1 93 ? -0.229 -14.996 68.497 1.00 31.18 89 ASP C N 1
ATOM 5821 C CA . ASP C 1 93 ? -1.043 -16.023 69.159 1.00 32.32 89 ASP C CA 1
ATOM 5822 C C . ASP C 1 93 ? -2.349 -16.340 68.429 1.00 31.85 89 ASP C C 1
ATOM 5823 O O . ASP C 1 93 ? -2.785 -17.487 68.415 1.00 32.09 89 ASP C O 1
ATOM 5828 N N . ALA C 1 94 ? -2.959 -15.323 67.827 1.00 30.62 90 ALA C N 1
ATOM 5829 C CA . ALA C 1 94 ? -4.188 -15.516 67.066 1.00 30.45 90 ALA C CA 1
ATOM 5830 C C . ALA C 1 94 ? -3.942 -16.151 65.688 1.00 29.72 90 ALA C C 1
ATOM 5831 O O . ALA C 1 94 ? -4.890 -16.370 64.943 1.00 30.24 90 ALA C O 1
ATOM 5833 N N . GLY C 1 95 ? -2.681 -16.434 65.357 1.00 28.94 91 GLY C N 1
ATOM 5834 C CA . GLY C 1 95 ? -2.293 -16.997 64.049 1.00 28.48 91 GLY C CA 1
ATOM 5835 C C . GLY C 1 95 ? -2.067 -15.983 62.927 1.00 27.38 91 GLY C C 1
ATOM 5836 O O . GLY C 1 95 ? -1.924 -16.360 61.761 1.00 27.48 91 GLY C O 1
ATOM 5837 N N . ALA C 1 96 ? -2.030 -14.699 63.277 1.00 26.09 92 ALA C N 1
ATOM 5838 C CA . ALA C 1 96 ? -1.839 -13.625 62.315 1.00 24.89 92 ALA C CA 1
ATOM 5839 C C . ALA C 1 96 ? -0.355 -13.206 62.244 1.00 24.31 92 ALA C C 1
ATOM 5840 O O . ALA C 1 96 ? 0.394 -13.357 63.219 1.00 24.20 92 ALA C O 1
ATOM 5842 N N . VAL C 1 97 ? 0.060 -12.707 61.076 1.00 23.36 93 VAL C N 1
ATOM 5843 C CA . VAL C 1 97 ? 1.438 -12.272 60.838 1.00 22.36 93 VAL C CA 1
ATOM 5844 C C . VAL C 1 97 ? 1.534 -10.769 61.051 1.00 21.45 93 VAL C C 1
ATOM 5845 O O . VAL C 1 97 ? 0.710 -10.013 60.525 1.00 20.95 93 VAL C O 1
ATOM 5849 N N . PRO C 1 98 ? 2.504 -10.324 61.864 1.00 21.20 94 PRO C N 1
ATOM 5850 C CA . PRO C 1 98 ? 2.686 -8.874 62.039 1.00 20.63 94 PRO C CA 1
ATOM 5851 C C . PRO C 1 98 ? 3.447 -8.261 60.860 1.00 20.06 94 PRO C C 1
ATOM 5852 O O . PRO C 1 98 ? 4.381 -8.878 60.333 1.00 19.96 94 PRO C O 1
ATOM 5856 N N . GLY C 1 99 ? 3.033 -7.061 60.462 1.00 19.37 95 GLY C N 1
ATOM 5857 C CA . GLY C 1 99 ? 3.664 -6.328 59.370 1.00 18.70 95 GLY C CA 1
ATOM 5858 C C . GLY C 1 99 ? 3.874 -4.878 59.757 1.00 18.34 95 GLY C C 1
ATOM 5859 O O . GLY C 1 99 ? 3.213 -4.365 60.678 1.00 18.93 95 GLY C O 1
ATOM 5860 N N . ILE C 1 100 ? 4.788 -4.226 59.047 1.00 17.50 96 ILE C N 1
ATOM 5861 C CA . ILE C 1 100 ? 5.235 -2.892 59.391 1.00 17.35 96 ILE C CA 1
ATOM 5862 C C . ILE C 1 100 ? 5.152 -1.926 58.196 1.00 17.10 96 ILE C C 1
ATOM 5863 O O . ILE C 1 100 ? 5.709 -2.165 57.123 1.00 17.46 96 ILE C O 1
ATOM 5868 N N . LYS C 1 101 ? 4.419 -0.842 58.389 1.00 16.75 97 LYS C N 1
ATOM 5869 C CA . LYS C 1 101 ? 4.430 0.255 57.456 1.00 16.07 97 LYS C CA 1
ATOM 5870 C C . LYS C 1 101 ? 5.761 0.981 57.655 1.00 15.90 97 LYS C C 1
ATOM 5871 O O . LYS C 1 101 ? 6.124 1.296 58.800 1.00 15.95 97 LYS C O 1
ATOM 5877 N N . VAL C 1 102 ? 6.478 1.231 56.558 1.00 15.33 98 VAL C N 1
ATOM 5878 C CA . VAL C 1 102 ? 7.832 1.797 56.626 1.00 15.45 98 VAL C CA 1
ATOM 5879 C C . VAL C 1 102 ? 7.984 3.153 55.946 1.00 16.21 98 VAL C C 1
ATOM 5880 O O . VAL C 1 102 ? 9.053 3.747 56.016 1.00 17.20 98 VAL C O 1
ATOM 5884 N N . ASP C 1 103 ? 6.944 3.665 55.296 1.00 16.32 99 ASP C N 1
ATOM 5885 C CA . ASP C 1 103 ? 7.062 4.966 54.637 1.00 16.74 99 ASP C CA 1
ATOM 5886 C C . ASP C 1 103 ? 6.937 6.043 55.704 1.00 17.04 99 ASP C C 1
ATOM 5887 O O . ASP C 1 103 ? 6.467 5.754 56.786 1.00 17.71 99 ASP C O 1
ATOM 5892 N N . THR C 1 104 ? 7.397 7.260 55.413 1.00 17.44 100 THR C N 1
ATOM 5893 C CA . THR C 1 104 ? 7.380 8.370 56.379 1.00 17.76 100 THR C CA 1
ATOM 5894 C C . THR C 1 104 ? 6.415 9.463 55.953 1.00 17.78 100 THR C C 1
ATOM 5895 O O . THR C 1 104 ? 6.460 10.583 56.456 1.00 18.16 100 THR C O 1
ATOM 5899 N N . GLY C 1 105 ? 5.538 9.137 55.010 1.00 17.73 101 GLY C N 1
ATOM 5900 C CA . GLY C 1 105 ? 4.432 10.029 54.628 1.00 17.72 101 GLY C CA 1
ATOM 5901 C C . GLY C 1 105 ? 4.540 10.528 53.208 1.00 17.45 101 GLY C C 1
ATOM 5902 O O . GLY C 1 105 ? 5.622 10.544 52.628 1.00 17.65 101 GLY C O 1
ATOM 5903 N N . ALA C 1 106 ? 3.405 10.957 52.667 1.00 17.63 102 ALA C N 1
ATOM 5904 C CA . ALA C 1 106 ? 3.315 11.530 51.335 1.00 17.52 102 ALA C CA 1
ATOM 5905 C C . ALA C 1 106 ? 3.528 13.032 51.419 1.00 18.19 102 ALA C C 1
ATOM 5906 O O . ALA C 1 106 ? 2.637 13.768 51.849 1.00 18.96 102 ALA C O 1
ATOM 5908 N N . LYS C 1 107 ? 4.695 13.487 50.979 1.00 18.06 103 LYS C N 1
ATOM 5909 C CA . LYS C 1 107 ? 5.054 14.915 51.040 1.00 18.68 103 LYS C CA 1
ATOM 5910 C C . LYS C 1 107 ? 4.848 15.618 49.688 1.00 18.07 103 LYS C C 1
ATOM 5911 O O . LYS C 1 107 ? 4.791 14.960 48.650 1.00 18.01 103 LYS C O 1
ATOM 5917 N N . PRO C 1 108 ? 4.725 16.952 49.696 1.00 17.92 104 PRO C N 1
ATOM 5918 C CA . PRO C 1 108 ? 4.601 17.642 48.416 1.00 18.02 104 PRO C CA 1
ATOM 5919 C C . PRO C 1 108 ? 5.773 17.311 47.483 1.00 17.79 104 PRO C C 1
ATOM 5920 O O . PRO C 1 108 ? 6.911 17.143 47.931 1.00 17.61 104 PRO C O 1
ATOM 5924 N N . LEU C 1 109 ? 5.482 17.202 46.193 1.00 17.60 105 LEU C N 1
ATOM 5925 C CA . LEU C 1 109 ? 6.505 16.896 45.211 1.00 16.85 105 LEU C CA 1
ATOM 5926 C C . LEU C 1 109 ? 6.943 18.171 44.543 1.00 17.36 105 LEU C C 1
ATOM 5927 O O . LEU C 1 109 ? 6.143 18.809 43.854 1.00 18.08 105 LEU C O 1
ATOM 5932 N N . ALA C 1 110 ? 8.220 18.504 44.715 1.00 17.34 106 ALA C N 1
ATOM 5933 C CA . ALA C 1 110 ? 8.831 19.666 44.100 1.00 17.92 106 ALA C CA 1
ATOM 5934 C C . ALA C 1 110 ? 8.481 19.726 42.619 1.00 17.98 106 ALA C C 1
ATOM 5935 O O . ALA C 1 110 ? 8.587 18.717 41.923 1.00 17.11 106 ALA C O 1
ATOM 5937 N N . ALA C 1 111 ? 8.058 20.904 42.164 1.00 18.53 107 ALA C N 1
ATOM 5938 C CA . ALA C 1 111 ? 7.709 21.169 40.754 1.00 19.38 107 ALA C CA 1
ATOM 5939 C C . ALA C 1 111 ? 6.406 20.562 40.248 1.00 19.36 107 ALA C C 1
ATOM 5940 O O . ALA C 1 111 ? 6.065 20.761 39.087 1.00 19.93 107 ALA C O 1
ATOM 5942 N N . PHE C 1 112 ? 5.694 19.813 41.088 1.00 19.31 108 PHE C N 1
ATOM 5943 C CA . PHE C 1 112 ? 4.412 19.220 40.698 1.00 19.51 108 PHE C CA 1
ATOM 5944 C C . PHE C 1 112 ? 3.316 19.638 41.681 1.00 19.87 108 PHE C C 1
ATOM 5945 O O . PHE C 1 112 ? 2.969 18.877 42.589 1.00 19.56 108 PHE C O 1
ATOM 5953 N N . PRO C 1 113 ? 2.775 20.851 41.514 1.00 21.22 109 PRO C N 1
ATOM 5954 C CA . PRO C 1 113 ? 1.774 21.325 42.457 1.00 22.69 109 PRO C CA 1
ATOM 5955 C C . PRO C 1 113 ? 0.590 20.364 42.601 1.00 22.71 109 PRO C C 1
ATOM 5956 O O . PRO C 1 113 ? 0.181 19.732 41.620 1.00 22.99 109 PRO C O 1
ATOM 5960 N N . GLN C 1 114 ? 0.128 20.211 43.838 1.00 23.01 110 GLN C N 1
ATOM 5961 C CA . GLN C 1 114 ? -1.028 19.379 44.191 1.00 23.84 110 GLN C CA 1
ATOM 5962 C C . GLN C 1 114 ? -0.783 17.863 44.120 1.00 22.34 110 GLN C C 1
ATOM 5963 O O . GLN C 1 114 ? -1.731 17.085 44.284 1.00 22.43 110 GLN C O 1
ATOM 5969 N N . GLU C 1 115 ? 0.465 17.448 43.890 1.00 20.99 111 GLU C N 1
ATOM 5970 C CA . GLU C 1 115 ? 0.833 16.030 43.929 1.00 19.96 111 GLU C CA 1
ATOM 5971 C C . GLU C 1 115 ? 1.928 15.757 44.961 1.00 19.31 111 GLU C C 1
ATOM 5972 O O . GLU C 1 115 ? 2.647 16.680 45.404 1.00 18.99 111 GLU C O 1
ATOM 5978 N N . THR C 1 116 ? 2.070 14.475 45.306 1.00 18.16 112 THR C N 1
ATOM 5979 C CA . THR C 1 116 ? 2.980 14.060 46.355 1.00 17.66 112 THR C CA 1
ATOM 5980 C C . THR C 1 116 ? 4.016 13.024 45.942 1.00 17.10 112 THR C C 1
ATOM 5981 O O . THR C 1 116 ? 3.911 12.382 44.905 1.00 16.40 112 THR C O 1
ATOM 5985 N N . ILE C 1 117 ? 5.035 12.897 46.785 1.00 17.05 113 ILE C N 1
ATOM 5986 C CA . ILE C 1 117 ? 6.045 11.860 46.670 1.00 16.11 113 ILE C CA 1
ATOM 5987 C C . ILE C 1 117 ? 6.223 11.296 48.081 1.00 15.94 113 ILE C C 1
ATOM 5988 O O . ILE C 1 117 ? 6.232 12.046 49.052 1.00 16.12 113 ILE C O 1
ATOM 5993 N N . THR C 1 118 ? 6.304 9.977 48.196 1.00 15.70 114 THR C N 1
ATOM 5994 C CA . THR C 1 118 ? 6.414 9.324 49.493 1.00 15.77 114 THR C CA 1
ATOM 5995 C C . THR C 1 118 ? 7.887 9.185 49.897 1.00 16.23 114 THR C C 1
ATOM 5996 O O . THR C 1 118 ? 8.729 8.808 49.091 1.00 16.38 114 THR C O 1
ATOM 6000 N N . GLU C 1 119 ? 8.179 9.538 51.141 1.00 16.34 115 GLU C N 1
ATOM 6001 C CA . GLU C 1 119 ? 9.519 9.499 51.688 1.00 16.44 115 GLU C CA 1
ATOM 6002 C C . GLU C 1 119 ? 9.648 8.274 52.562 1.00 16.30 115 GLU C C 1
ATOM 6003 O O . GLU C 1 119 ? 8.643 7.645 52.914 1.00 15.94 115 GLU C O 1
ATOM 6009 N N . GLY C 1 120 ? 10.891 7.937 52.888 1.00 16.30 116 GLY C N 1
ATOM 6010 C CA . GLY C 1 120 ? 11.193 6.829 53.772 1.00 15.93 116 GLY C CA 1
ATOM 6011 C C . GLY C 1 120 ? 12.356 5.925 53.405 1.00 16.10 116 GLY C C 1
ATOM 6012 O O . GLY C 1 120 ? 12.682 5.034 54.176 1.00 17.41 116 GLY C O 1
ATOM 6013 N N . LEU C 1 121 ? 12.992 6.126 52.253 1.00 16.21 117 LEU C N 1
ATOM 6014 C CA . LEU C 1 121 ? 14.000 5.183 51.787 1.00 16.01 117 LEU C CA 1
ATOM 6015 C C . LEU C 1 121 ? 15.311 5.301 52.556 1.00 16.58 117 LEU C C 1
ATOM 6016 O O . LEU C 1 121 ? 16.116 4.371 52.541 1.00 17.42 117 LEU C O 1
ATOM 6021 N N . ASP C 1 122 ? 15.553 6.437 53.200 1.00 16.81 118 ASP C N 1
ATOM 6022 C CA . ASP C 1 122 ? 16.834 6.656 53.865 1.00 17.90 118 ASP C CA 1
ATOM 6023 C C . ASP C 1 122 ? 16.959 5.781 55.120 1.00 17.53 118 ASP C C 1
ATOM 6024 O O . ASP C 1 122 ? 16.109 5.801 55.989 1.00 16.85 118 ASP C O 1
ATOM 6029 N N . GLY C 1 123 ? 18.034 5.013 55.203 1.00 18.36 119 GLY C N 1
ATOM 6030 C CA . GLY C 1 123 ? 18.236 4.094 56.331 1.00 18.73 119 GLY C CA 1
ATOM 6031 C C . GLY C 1 123 ? 17.237 2.945 56.334 1.00 18.46 119 GLY C C 1
ATOM 6032 O O . GLY C 1 123 ? 17.039 2.284 57.356 1.00 19.38 119 GLY C O 1
ATOM 6033 N N . LEU C 1 124 ? 16.597 2.684 55.201 1.00 17.69 120 LEU C N 1
ATOM 6034 C CA . LEU C 1 124 ? 15.513 1.711 55.209 1.00 17.56 120 LEU C CA 1
ATOM 6035 C C . LEU C 1 124 ? 16.037 0.282 55.364 1.00 17.44 120 LEU C C 1
ATOM 6036 O O . LEU C 1 124 ? 15.359 -0.540 55.972 1.00 17.15 120 LEU C O 1
ATOM 6041 N N . ARG C 1 125 ? 17.242 -0.001 54.863 1.00 17.78 121 ARG C N 1
ATOM 6042 C CA . ARG C 1 125 ? 17.865 -1.319 55.066 1.00 18.19 121 ARG C CA 1
ATOM 6043 C C . ARG C 1 125 ? 17.981 -1.651 56.561 1.00 19.22 121 ARG C C 1
ATOM 6044 O O . ARG C 1 125 ? 17.549 -2.711 57.009 1.00 19.10 121 ARG C O 1
ATOM 6052 N N . GLU C 1 126 ? 18.533 -0.719 57.332 1.00 19.97 122 GLU C N 1
ATOM 6053 C CA . GLU C 1 126 ? 18.747 -0.937 58.746 1.00 20.62 122 GLU C CA 1
ATOM 6054 C C . GLU C 1 126 ? 17.418 -1.008 59.503 1.00 19.73 122 GLU C C 1
ATOM 6055 O O . GLU C 1 126 ? 17.297 -1.818 60.419 1.00 19.37 122 GLU C O 1
ATOM 6061 N N . ARG C 1 127 ? 16.434 -0.169 59.151 1.00 18.82 123 ARG C N 1
ATOM 6062 C CA . ARG C 1 127 ? 15.094 -0.281 59.782 1.00 18.94 123 ARG C CA 1
ATOM 6063 C C . ARG C 1 127 ? 14.436 -1.642 59.510 1.00 18.38 123 ARG C C 1
ATOM 6064 O O . ARG C 1 127 ? 13.873 -2.247 60.416 1.00 18.79 123 ARG C O 1
ATOM 6072 N N . LEU C 1 128 ? 14.522 -2.128 58.282 1.00 18.24 124 LEU C N 1
ATOM 6073 C CA . LEU C 1 128 ? 13.896 -3.403 57.934 1.00 18.58 124 LEU C CA 1
ATOM 6074 C C . LEU C 1 128 ? 14.502 -4.546 58.729 1.00 20.09 124 LEU C C 1
ATOM 6075 O O . LEU C 1 128 ? 13.765 -5.369 59.279 1.00 20.55 124 LEU C O 1
ATOM 6080 N N . LYS C 1 129 ? 15.832 -4.575 58.799 1.00 21.59 125 LYS C N 1
ATOM 6081 C CA . LYS C 1 129 ? 16.566 -5.538 59.618 1.00 23.73 125 LYS C CA 1
ATOM 6082 C C . LYS C 1 129 ? 16.080 -5.534 61.078 1.00 24.05 125 LYS C C 1
ATOM 6083 O O . LYS C 1 129 ? 15.678 -6.573 61.605 1.00 24.74 125 LYS C O 1
ATOM 6089 N N . ASP C 1 130 ? 16.084 -4.357 61.695 1.00 23.91 126 ASP C N 1
ATOM 6090 C CA . ASP C 1 130 ? 15.533 -4.158 63.035 1.00 24.53 126 ASP C CA 1
ATOM 6091 C C . ASP C 1 130 ? 14.053 -4.587 63.127 1.00 23.41 126 ASP C C 1
ATOM 6092 O O . ASP C 1 130 ? 13.654 -5.251 64.070 1.00 23.02 126 ASP C O 1
ATOM 6097 N N . TYR C 1 131 ? 13.247 -4.207 62.146 1.00 22.19 127 TYR C N 1
ATOM 6098 C CA . TYR C 1 131 ? 11.815 -4.581 62.151 1.00 21.64 127 TYR C CA 1
ATOM 6099 C C . TYR C 1 131 ? 11.580 -6.088 62.036 1.00 21.32 127 TYR C C 1
ATOM 6100 O O . TYR C 1 131 ? 10.602 -6.599 62.578 1.00 21.62 127 TYR C O 1
ATOM 6109 N N . TYR C 1 132 ? 12.467 -6.776 61.320 1.00 23.59 128 TYR C N 1
ATOM 6110 C CA . TYR C 1 132 ? 12.406 -8.218 61.204 1.00 23.44 128 TYR C CA 1
ATOM 6111 C C . TYR C 1 132 ? 12.638 -8.881 62.563 1.00 24.05 128 TYR C C 1
ATOM 6112 O O . TYR C 1 132 ? 11.931 -9.821 62.920 1.00 24.01 128 TYR C O 1
ATOM 6121 N N . THR C 1 133 ? 13.607 -8.378 63.324 1.00 24.50 129 THR C N 1
ATOM 6122 C CA . THR C 1 133 ? 13.870 -8.904 64.673 1.00 25.14 129 THR C CA 1
ATOM 6123 C C . THR C 1 133 ? 12.694 -8.648 65.640 1.00 25.35 129 THR C C 1
ATOM 6124 O O . THR C 1 133 ? 12.503 -9.401 66.588 1.00 26.25 129 THR C O 1
ATOM 6128 N N . LEU C 1 134 ? 11.909 -7.599 65.388 1.00 24.59 130 LEU C N 1
ATOM 6129 C CA . LEU C 1 134 ? 10.685 -7.320 66.167 1.00 24.94 130 LEU C CA 1
ATOM 6130 C C . LEU C 1 134 ? 9.466 -8.159 65.722 1.00 24.51 130 LEU C C 1
ATOM 6131 O O . LEU C 1 134 ? 8.356 -7.950 66.220 1.00 24.50 130 LEU C O 1
ATOM 6136 N N . GLY C 1 135 ? 9.670 -9.098 64.790 1.00 24.26 131 GLY C N 1
ATOM 6137 C CA . GLY C 1 135 ? 8.607 -10.030 64.368 1.00 23.85 131 GLY C CA 1
ATOM 6138 C C . GLY C 1 135 ? 7.866 -9.694 63.078 1.00 22.84 131 GLY C C 1
ATOM 6139 O O . GLY C 1 135 ? 7.003 -10.456 62.661 1.00 23.23 131 GLY C O 1
ATOM 6140 N N . ALA C 1 136 ? 8.196 -8.570 62.436 1.00 21.94 132 ALA C N 1
ATOM 6141 C CA . ALA C 1 136 ? 7.540 -8.178 61.190 1.00 20.73 132 ALA C CA 1
ATOM 6142 C C . ALA C 1 136 ? 8.011 -9.076 60.056 1.00 20.25 132 ALA C C 1
ATOM 6143 O O . ALA C 1 136 ? 9.220 -9.234 59.852 1.00 20.13 132 ALA C O 1
ATOM 6145 N N . ARG C 1 137 ? 7.070 -9.677 59.334 1.00 19.63 133 ARG C N 1
ATOM 6146 C CA . ARG C 1 137 ? 7.410 -10.532 58.172 1.00 19.44 133 ARG C CA 1
ATOM 6147 C C . ARG C 1 137 ? 6.943 -9.972 56.835 1.00 18.55 133 ARG C C 1
ATOM 6148 O O . ARG C 1 137 ? 7.214 -10.567 55.783 1.00 18.59 133 ARG C O 1
ATOM 6156 N N . PHE C 1 138 ? 6.253 -8.833 56.874 1.00 18.13 134 PHE C N 1
ATOM 6157 C CA . PHE C 1 138 ? 5.931 -8.074 55.668 1.00 17.05 134 PHE C CA 1
ATOM 6158 C C . PHE C 1 138 ? 5.919 -6.589 55.979 1.00 16.39 134 PHE C C 1
ATOM 6159 O O . PHE C 1 138 ? 5.850 -6.216 57.129 1.00 16.70 134 PHE C O 1
ATOM 6167 N N . ALA C 1 139 ? 5.999 -5.758 54.946 1.00 15.82 135 ALA C N 1
ATOM 6168 C CA . ALA C 1 139 ? 6.077 -4.318 55.104 1.00 15.80 135 ALA C CA 1
ATOM 6169 C C . ALA C 1 139 ? 5.049 -3.635 54.236 1.00 15.68 135 ALA C C 1
ATOM 6170 O O . ALA C 1 139 ? 4.410 -4.288 53.417 1.00 15.17 135 ALA C O 1
ATOM 6172 N N . LYS C 1 140 ? 4.895 -2.317 54.404 1.00 16.10 136 LYS C N 1
ATOM 6173 C CA . LYS C 1 140 ? 3.960 -1.551 53.579 1.00 16.23 136 LYS C CA 1
ATOM 6174 C C . LYS C 1 140 ? 4.472 -0.158 53.247 1.00 16.50 136 LYS C C 1
ATOM 6175 O O . LYS C 1 140 ? 5.135 0.486 54.058 1.00 16.77 136 LYS C O 1
ATOM 6181 N N . TRP C 1 141 ? 4.129 0.311 52.052 1.00 16.36 137 TRP C N 1
ATOM 6182 C CA . TRP C 1 141 ? 4.493 1.649 51.611 1.00 16.25 137 TRP C CA 1
ATOM 6183 C C . TRP C 1 141 ? 3.379 2.203 50.748 1.00 16.22 137 TRP C C 1
ATOM 6184 O O . TRP C 1 141 ? 2.919 1.532 49.824 1.00 16.02 137 TRP C O 1
ATOM 6195 N N . ARG C 1 142 ? 2.969 3.436 51.023 1.00 16.67 138 ARG C N 1
ATOM 6196 C CA . ARG C 1 142 ? 1.842 4.047 50.311 1.00 16.78 138 ARG C CA 1
ATOM 6197 C C . ARG C 1 142 ? 2.273 5.206 49.397 1.00 16.93 138 ARG C C 1
ATOM 6198 O O . ARG C 1 142 ? 2.863 6.178 49.866 1.00 17.05 138 ARG C O 1
ATOM 6206 N N . ALA C 1 143 ? 1.980 5.076 48.097 1.00 16.85 139 ALA C N 1
ATOM 6207 C CA . ALA C 1 143 ? 2.096 6.172 47.146 1.00 17.04 139 ALA C CA 1
ATOM 6208 C C . ALA C 1 143 ? 0.697 6.766 47.009 1.00 17.35 139 ALA C C 1
ATOM 6209 O O . ALA C 1 143 ? -0.276 6.031 46.840 1.00 16.90 139 ALA C O 1
ATOM 6211 N N . VAL C 1 144 ? 0.603 8.090 47.104 1.00 17.92 140 VAL C N 1
ATOM 6212 C CA . VAL C 1 144 ? -0.649 8.780 46.916 1.00 18.45 140 VAL C CA 1
ATOM 6213 C C . VAL C 1 144 ? -0.700 9.440 45.537 1.00 18.69 140 VAL C C 1
ATOM 6214 O O . VAL C 1 144 ? 0.105 10.314 45.214 1.00 19.13 140 VAL C O 1
ATOM 6218 N N . ILE C 1 145 ? -1.659 9.004 44.732 1.00 18.55 141 ILE C N 1
ATOM 6219 C CA . ILE C 1 145 ? -1.841 9.508 43.389 1.00 18.59 141 ILE C CA 1
ATOM 6220 C C . ILE C 1 145 ? -3.107 10.352 43.399 1.00 19.61 141 ILE C C 1
ATOM 6221 O O . ILE C 1 145 ? -4.206 9.833 43.638 1.00 20.19 141 ILE C O 1
ATOM 6226 N N . ALA C 1 146 ? -2.949 11.654 43.181 1.00 19.79 142 ALA C N 1
ATOM 6227 C CA . ALA C 1 146 ? -4.080 12.555 43.064 1.00 20.59 142 ALA C CA 1
ATOM 6228 C C . ALA C 1 146 ? -4.757 12.354 41.713 1.00 21.50 142 ALA C C 1
ATOM 6229 O O . ALA C 1 146 ? -4.166 11.790 40.797 1.00 20.95 142 ALA C O 1
ATOM 6231 N N . ILE C 1 147 ? -5.996 12.839 41.604 1.00 22.37 143 ILE C N 1
ATOM 6232 C CA . ILE C 1 147 ? -6.780 12.682 40.401 1.00 22.81 143 ILE C CA 1
ATOM 6233 C C . ILE C 1 147 ? -7.777 13.821 40.251 1.00 23.71 143 ILE C C 1
ATOM 6234 O O . ILE C 1 147 ? -8.299 14.336 41.240 1.00 23.58 143 ILE C O 1
ATOM 6239 N N . ASP C 1 148 ? -7.992 14.222 39.000 1.00 24.44 144 ASP C N 1
ATOM 6240 C CA . ASP C 1 148 ? -9.110 15.069 38.621 1.00 25.91 144 ASP C CA 1
ATOM 6241 C C . ASP C 1 148 ? -9.523 14.742 37.172 1.00 26.54 144 ASP C C 1
ATOM 6242 O O . ASP C 1 148 ? -9.086 13.729 36.613 1.00 26.05 144 ASP C O 1
ATOM 6247 N N . ALA C 1 149 ? -10.357 15.583 36.564 1.00 28.11 145 ALA C N 1
ATOM 6248 C CA . ALA C 1 149 ? -10.977 15.229 35.272 1.00 29.34 145 ALA C CA 1
ATOM 6249 C C . ALA C 1 149 ? -9.981 15.107 34.121 1.00 30.03 145 ALA C C 1
ATOM 6250 O O . ALA C 1 149 ? -10.165 14.245 33.267 1.00 30.84 145 ALA C O 1
ATOM 6252 N N . GLN C 1 150 ? -8.939 15.943 34.099 1.00 30.97 146 GLN C N 1
ATOM 6253 C CA . GLN C 1 150 ? -8.052 16.031 32.918 1.00 32.08 146 GLN C CA 1
ATOM 6254 C C . GLN C 1 150 ? -6.537 16.258 33.180 1.00 32.21 146 GLN C C 1
ATOM 6255 O O . GLN C 1 150 ? -5.706 15.762 32.408 1.00 32.86 146 GLN C O 1
ATOM 6257 N N . THR C 1 151 ? -6.180 16.997 34.236 1.00 32.04 147 THR C N 1
ATOM 6258 C CA . THR C 1 151 ? -4.789 17.401 34.483 1.00 31.77 147 THR C CA 1
ATOM 6259 C C . THR C 1 151 ? -4.038 16.502 35.487 1.00 30.16 147 THR C C 1
ATOM 6260 O O . THR C 1 151 ? -2.854 16.231 35.282 1.00 31.09 147 THR C O 1
ATOM 6264 N N . LEU C 1 152 ? -4.698 16.027 36.545 1.00 28.14 148 LEU C N 1
ATOM 6265 C CA . LEU C 1 152 ? -4.025 15.185 37.548 1.00 26.18 148 LEU C CA 1
ATOM 6266 C C . LEU C 1 152 ? -4.508 13.725 37.488 1.00 24.93 148 LEU C C 1
ATOM 6267 O O . LEU C 1 152 ? -5.688 13.467 37.270 1.00 24.48 148 LEU C O 1
ATOM 6272 N N . PRO C 1 153 ? -3.595 12.760 37.689 1.00 23.59 149 PRO C N 1
ATOM 6273 C CA . PRO C 1 153 ? -2.158 12.887 37.954 1.00 23.16 149 PRO C CA 1
ATOM 6274 C C . PRO C 1 153 ? -1.314 13.131 36.702 1.00 23.21 149 PRO C C 1
ATOM 6275 O O . PRO C 1 153 ? -1.750 12.854 35.592 1.00 23.40 149 PRO C O 1
ATOM 6279 N N . THR C 1 154 ? -0.116 13.664 36.903 1.00 22.98 150 THR C N 1
ATOM 6280 C CA . THR C 1 154 ? 0.871 13.801 35.847 1.00 23.02 150 THR C CA 1
ATOM 6281 C C . THR C 1 154 ? 1.657 12.502 35.719 1.00 22.83 150 THR C C 1
ATOM 6282 O O . THR C 1 154 ? 1.775 11.734 36.682 1.00 21.85 150 THR C O 1
ATOM 6286 N N . ARG C 1 155 ? 2.214 12.258 34.539 1.00 23.60 151 ARG C N 1
ATOM 6287 C CA . ARG C 1 155 ? 3.041 11.061 34.333 1.00 23.98 151 ARG C CA 1
ATOM 6288 C C . ARG C 1 155 ? 4.292 11.126 35.213 1.00 22.55 151 ARG C C 1
ATOM 6289 O O . ARG C 1 155 ? 4.769 10.106 35.697 1.00 21.58 151 ARG C O 1
ATOM 6297 N N . GLY C 1 156 ? 4.811 12.331 35.399 1.00 22.09 152 GLY C N 1
ATOM 6298 C CA . GLY C 1 156 ? 5.973 12.541 36.245 1.00 21.71 152 GLY C CA 1
ATOM 6299 C C . GLY C 1 156 ? 5.726 12.102 37.675 1.00 20.56 152 GLY C C 1
ATOM 6300 O O . GLY C 1 156 ? 6.537 11.399 38.250 1.00 20.49 152 GLY C O 1
ATOM 6301 N N . ALA C 1 157 ? 4.602 12.498 38.251 1.00 20.02 153 ALA C N 1
ATOM 6302 C CA . ALA C 1 157 ? 4.286 12.094 39.632 1.00 19.50 153 ALA C CA 1
ATOM 6303 C C . ALA C 1 157 ? 4.106 10.582 39.766 1.00 18.93 153 ALA C C 1
ATOM 6304 O O . ALA C 1 157 ? 4.469 9.983 40.775 1.00 19.09 153 ALA C O 1
ATOM 6306 N N . ILE C 1 158 ? 3.528 9.954 38.758 1.00 19.04 154 ILE C N 1
ATOM 6307 C CA . ILE C 1 158 ? 3.332 8.510 38.822 1.00 18.43 154 ILE C CA 1
ATOM 6308 C C . ILE C 1 158 ? 4.681 7.835 38.746 1.00 18.11 154 ILE C C 1
ATOM 6309 O O . ILE C 1 158 ? 4.976 6.965 39.547 1.00 17.02 154 ILE C O 1
ATOM 6314 N N . SER C 1 159 ? 5.484 8.243 37.763 1.00 18.92 155 SER C N 1
ATOM 6315 C CA . SER C 1 159 ? 6.809 7.663 37.551 1.00 19.44 155 SER C CA 1
ATOM 6316 C C . SER C 1 159 ? 7.666 7.749 38.796 1.00 18.70 155 SER C C 1
ATOM 6317 O O . SER C 1 159 ? 8.209 6.728 39.263 1.00 19.07 155 SER C O 1
ATOM 6320 N N . GLN C 1 160 ? 7.767 8.948 39.358 1.00 17.93 156 GLN C N 1
ATOM 6321 C CA . GLN C 1 160 ? 8.575 9.137 40.564 1.00 17.62 156 GLN C CA 1
ATOM 6322 C C . GLN C 1 160 ? 8.052 8.315 41.744 1.00 16.84 156 GLN C C 1
ATOM 6323 O O . GLN C 1 160 ? 8.836 7.780 42.539 1.00 17.25 156 GLN C O 1
ATOM 6329 N N . ASN C 1 161 ? 6.739 8.194 41.852 1.00 15.97 157 ASN C N 1
ATOM 6330 C CA . ASN C 1 161 ? 6.158 7.392 42.913 1.00 15.34 157 ASN C CA 1
ATOM 6331 C C . ASN C 1 161 ? 6.326 5.904 42.711 1.00 15.10 157 ASN C C 1
ATOM 6332 O O . ASN C 1 161 ? 6.585 5.191 43.672 1.00 14.81 157 ASN C O 1
ATOM 6337 N N . ALA C 1 162 ? 6.189 5.438 41.473 1.00 15.29 158 ALA C N 1
ATOM 6338 C CA . ALA C 1 162 ? 6.501 4.037 41.125 1.00 15.08 158 ALA C CA 1
ATOM 6339 C C . ALA C 1 162 ? 7.978 3.687 41.407 1.00 15.13 158 ALA C C 1
ATOM 6340 O O . ALA C 1 162 ? 8.297 2.587 41.868 1.00 14.70 158 ALA C O 1
ATOM 6342 N N . GLN C 1 163 ? 8.868 4.635 41.127 1.00 15.62 159 GLN C N 1
ATOM 6343 C CA . GLN C 1 163 ? 10.305 4.433 41.315 1.00 16.26 159 GLN C CA 1
ATOM 6344 C C . GLN C 1 163 ? 10.687 4.301 42.785 1.00 16.08 159 GLN C C 1
ATOM 6345 O O . GLN C 1 163 ? 11.487 3.437 43.122 1.00 15.56 159 GLN C O 1
ATOM 6351 N N . ALA C 1 164 ? 10.078 5.118 43.650 1.00 15.97 160 ALA C N 1
ATOM 6352 C CA . ALA C 1 164 ? 10.261 5.007 45.115 1.00 15.93 160 ALA C CA 1
ATOM 6353 C C . ALA C 1 164 ? 9.694 3.682 45.631 1.00 15.97 160 ALA C C 1
ATOM 6354 O O . ALA C 1 164 ? 10.315 3.012 46.443 1.00 16.26 160 ALA C O 1
ATOM 6356 N N . LEU C 1 165 ? 8.507 3.316 45.157 1.00 15.17 161 LEU C N 1
ATOM 6357 C CA . LEU C 1 165 ? 7.929 2.034 45.499 1.00 15.09 161 LEU C CA 1
ATOM 6358 C C . LEU C 1 165 ? 8.882 0.883 45.174 1.00 15.13 161 LEU C C 1
ATOM 6359 O O . LEU C 1 165 ? 9.067 -0.019 45.993 1.00 15.02 161 LEU C O 1
ATOM 6364 N N . ALA C 1 166 ? 9.477 0.912 43.981 1.00 15.28 162 ALA C N 1
ATOM 6365 C CA . ALA C 1 166 ? 10.340 -0.183 43.544 1.00 15.54 162 ALA C CA 1
ATOM 6366 C C . ALA C 1 166 ? 11.616 -0.286 44.401 1.00 15.44 162 ALA C C 1
ATOM 6367 O O . ALA C 1 166 ? 12.069 -1.390 44.709 1.00 15.47 162 ALA C O 1
ATOM 6369 N N . ARG C 1 167 ? 12.173 0.862 44.782 1.00 15.55 163 ARG C N 1
ATOM 6370 C CA . ARG C 1 167 ? 13.333 0.947 45.688 1.00 15.96 163 ARG C CA 1
ATOM 6371 C C . ARG C 1 167 ? 13.023 0.318 47.057 1.00 15.74 163 ARG C C 1
ATOM 6372 O O . ARG C 1 167 ? 13.826 -0.445 47.611 1.00 15.28 163 ARG C O 1
ATOM 6380 N N . TYR C 1 168 ? 11.839 0.646 47.565 1.00 15.19 164 TYR C N 1
ATOM 6381 C CA . TYR C 1 168 ? 11.288 0.080 48.799 1.00 15.50 164 TYR C CA 1
ATOM 6382 C C . TYR C 1 168 ? 11.145 -1.450 48.692 1.00 15.72 164 TYR C C 1
ATOM 6383 O O . TYR C 1 168 ? 11.669 -2.204 49.522 1.00 16.09 164 TYR C O 1
ATOM 6392 N N . ALA C 1 169 ? 10.481 -1.895 47.638 1.00 15.37 165 ALA C N 1
ATOM 6393 C CA . ALA C 1 169 ? 10.193 -3.310 47.468 1.00 15.42 165 ALA C CA 1
ATOM 6394 C C . ALA C 1 169 ? 11.462 -4.165 47.409 1.00 15.69 165 ALA C C 1
ATOM 6395 O O . ALA C 1 169 ? 11.510 -5.238 48.023 1.00 16.78 165 ALA C O 1
ATOM 6397 N N . ALA C 1 170 ? 12.463 -3.721 46.655 1.00 15.66 166 ALA C N 1
ATOM 6398 C CA . ALA C 1 170 ? 13.735 -4.459 46.540 1.00 16.02 166 ALA C CA 1
ATOM 6399 C C . ALA C 1 170 ? 14.447 -4.584 47.890 1.00 16.25 166 ALA C C 1
ATOM 6400 O O . ALA C 1 170 ? 14.983 -5.638 48.227 1.00 16.57 166 ALA C O 1
ATOM 6402 N N . LEU C 1 171 ? 14.456 -3.493 48.649 1.00 16.50 167 LEU C N 1
ATOM 6403 C CA . LEU C 1 171 ? 14.925 -3.507 50.051 1.00 16.76 167 LEU C CA 1
ATOM 6404 C C . LEU C 1 171 ? 14.163 -4.460 50.967 1.00 17.01 167 LEU C C 1
ATOM 6405 O O . LEU C 1 171 ? 14.781 -5.209 51.712 1.00 17.20 167 LEU C O 1
ATOM 6410 N N . CYS C 1 172 ? 12.824 -4.436 50.926 1.00 17.20 168 CYS C N 1
ATOM 6411 C CA . CYS C 1 172 ? 12.033 -5.378 51.724 1.00 17.73 168 CYS C CA 1
ATOM 6412 C C . CYS C 1 172 ? 12.431 -6.824 51.457 1.00 17.69 168 CYS C C 1
ATOM 6413 O O . CYS C 1 172 ? 12.622 -7.606 52.383 1.00 18.60 168 CYS C O 1
ATOM 6416 N N . GLN C 1 173 ? 12.535 -7.183 50.191 1.00 17.47 169 GLN C N 1
ATOM 6417 C CA . GLN C 1 173 ? 12.810 -8.571 49.830 1.00 18.01 169 GLN C CA 1
ATOM 6418 C C . GLN C 1 173 ? 14.226 -8.989 50.218 1.00 18.78 169 GLN C C 1
ATOM 6419 O O . GLN C 1 173 ? 14.435 -10.122 50.624 1.00 19.44 169 GLN C O 1
ATOM 6425 N N . GLU C 1 174 ? 15.185 -8.069 50.098 1.00 19.24 170 GLU C N 1
ATOM 6426 C CA . GLU C 1 174 ? 16.552 -8.294 50.573 1.00 19.86 170 GLU C CA 1
ATOM 6427 C C . GLU C 1 174 ? 16.566 -8.583 52.066 1.00 19.93 170 GLU C C 1
ATOM 6428 O O . GLU C 1 174 ? 17.378 -9.362 52.535 1.00 20.78 170 GLU C O 1
ATOM 6434 N N . ALA C 1 175 ? 15.674 -7.937 52.815 1.00 19.69 171 ALA C N 1
ATOM 6435 C CA . ALA C 1 175 ? 15.695 -8.014 54.289 1.00 19.53 171 ALA C CA 1
ATOM 6436 C C . ALA C 1 175 ? 14.930 -9.228 54.812 1.00 19.27 171 ALA C C 1
ATOM 6437 O O . ALA C 1 175 ? 15.009 -9.543 55.992 1.00 19.29 171 ALA C O 1
ATOM 6439 N N . GLY C 1 176 ? 14.174 -9.884 53.930 1.00 18.98 172 GLY C N 1
ATOM 6440 C CA . GLY C 1 176 ? 13.386 -11.066 54.278 1.00 18.73 172 GLY C CA 1
ATOM 6441 C C . GLY C 1 176 ? 11.909 -10.808 54.524 1.00 18.14 172 GLY C C 1
ATOM 6442 O O . GLY C 1 176 ? 11.206 -11.719 54.963 1.00 18.54 172 GLY C O 1
ATOM 6443 N N . LEU C 1 177 ? 11.430 -9.589 54.239 1.00 17.14 173 LEU C N 1
ATOM 6444 C CA . LEU C 1 177 ? 10.017 -9.244 54.408 1.00 16.17 173 LEU C CA 1
ATOM 6445 C C . LEU C 1 177 ? 9.301 -9.108 53.064 1.00 15.82 173 LEU C C 1
ATOM 6446 O O . LEU C 1 177 ? 9.896 -8.655 52.093 1.00 16.09 173 LEU C O 1
ATOM 6451 N N . VAL C 1 178 ? 8.025 -9.495 53.011 1.00 15.46 174 VAL C N 1
ATOM 6452 C CA . VAL C 1 178 ? 7.215 -9.319 51.818 1.00 14.92 174 VAL C CA 1
ATOM 6453 C C . VAL C 1 178 ? 6.693 -7.863 51.769 1.00 15.23 174 VAL C C 1
ATOM 6454 O O . VAL C 1 178 ? 6.111 -7.363 52.741 1.00 14.79 174 VAL C O 1
ATOM 6458 N N . PRO C 1 179 ? 6.927 -7.161 50.656 1.00 14.78 175 PRO C N 1
ATOM 6459 C CA . PRO C 1 179 ? 6.423 -5.816 50.570 1.00 14.90 175 PRO C CA 1
ATOM 6460 C C . PRO C 1 179 ? 4.988 -5.776 50.084 1.00 14.95 175 PRO C C 1
ATOM 6461 O O . PRO C 1 179 ? 4.666 -6.433 49.114 1.00 15.39 175 PRO C O 1
ATOM 6465 N N . ILE C 1 180 ? 4.142 -5.000 50.750 1.00 15.41 176 ILE C N 1
ATOM 6466 C CA . ILE C 1 180 ? 2.868 -4.597 50.173 1.00 15.35 176 ILE C CA 1
ATOM 6467 C C . ILE C 1 180 ? 3.115 -3.315 49.399 1.00 15.55 176 ILE C C 1
ATOM 6468 O O . ILE C 1 180 ? 3.708 -2.366 49.924 1.00 15.26 176 ILE C O 1
ATOM 6473 N N . VAL C 1 181 ? 2.699 -3.311 48.139 1.00 15.74 177 VAL C N 1
ATOM 6474 C CA . VAL C 1 181 ? 2.899 -2.177 47.259 1.00 15.85 177 VAL C CA 1
ATOM 6475 C C . VAL C 1 181 ? 1.562 -1.493 47.144 1.00 16.30 177 VAL C C 1
ATOM 6476 O O . VAL C 1 181 ? 0.634 -2.061 46.578 1.00 16.82 177 VAL C O 1
ATOM 6480 N N . GLU C 1 182 ? 1.443 -0.297 47.738 1.00 16.83 178 GLU C N 1
ATOM 6481 C CA . GLU C 1 182 ? 0.177 0.446 47.774 1.00 16.81 178 GLU C CA 1
ATOM 6482 C C . GLU C 1 182 ? 0.163 1.736 46.930 1.00 16.86 178 GLU C C 1
ATOM 6483 O O . GLU C 1 182 ? 0.485 2.822 47.430 1.00 16.84 178 GLU C O 1
ATOM 6489 N N . PRO C 1 183 ? -0.242 1.630 45.652 1.00 16.63 179 PRO C N 1
ATOM 6490 C CA . PRO C 1 183 ? -0.455 2.832 44.858 1.00 16.91 179 PRO C CA 1
ATOM 6491 C C . PRO C 1 183 ? -1.931 3.157 44.826 1.00 17.50 179 PRO C C 1
ATOM 6492 O O . PRO C 1 183 ? -2.689 2.494 44.113 1.00 18.80 179 PRO C O 1
ATOM 6496 N N . GLU C 1 184 ? -2.339 4.137 45.619 1.00 17.42 180 GLU C N 1
ATOM 6497 C CA . GLU C 1 184 ? -3.747 4.514 45.727 1.00 18.18 180 GLU C CA 1
ATOM 6498 C C . GLU C 1 184 ? -4.075 5.718 44.860 1.00 18.31 180 GLU C C 1
ATOM 6499 O O . GLU C 1 184 ? -3.560 6.805 45.091 1.00 18.02 180 GLU C O 1
ATOM 6505 N N . VAL C 1 185 ? -4.918 5.506 43.853 1.00 18.58 181 VAL C N 1
ATOM 6506 C CA . VAL C 1 185 ? -5.611 6.608 43.194 1.00 18.71 181 VAL C CA 1
ATOM 6507 C C . VAL C 1 185 ? -6.769 6.974 44.114 1.00 19.19 181 VAL C C 1
ATOM 6508 O O . VAL C 1 185 ? -7.626 6.135 44.394 1.00 19.08 181 VAL C O 1
ATOM 6512 N N . LEU C 1 186 ? -6.778 8.217 44.587 1.00 19.82 182 LEU C N 1
ATOM 6513 C CA . LEU C 1 186 ? -7.683 8.644 45.656 1.00 20.76 182 LEU C CA 1
ATOM 6514 C C . LEU C 1 186 ? -9.081 8.899 45.139 1.00 21.97 182 LEU C C 1
ATOM 6515 O O . LEU C 1 186 ? -9.259 9.701 44.219 1.00 22.28 182 LEU C O 1
ATOM 6520 N N . MET C 1 187 ? -10.075 8.274 45.762 1.00 22.78 183 MET C N 1
ATOM 6521 C CA . MET C 1 187 ? -11.468 8.581 45.440 1.00 24.15 183 MET C CA 1
ATOM 6522 C C . MET C 1 187 ? -11.972 9.728 46.304 1.00 24.99 183 MET C C 1
ATOM 6523 O O . MET C 1 187 ? -13.012 10.328 46.012 1.00 25.39 183 MET C O 1
ATOM 6528 N N . ASP C 1 188 ? -11.250 10.024 47.375 1.00 25.10 184 ASP C N 1
ATOM 6529 C CA . ASP C 1 188 ? -11.746 10.956 48.382 1.00 26.38 184 ASP C CA 1
ATOM 6530 C C . ASP C 1 188 ? -10.753 12.096 48.663 1.00 26.82 184 ASP C C 1
ATOM 6531 O O . ASP C 1 188 ? -10.663 12.582 49.781 1.00 26.88 184 ASP C O 1
ATOM 6536 N N . GLY C 1 189 ? -10.010 12.505 47.636 1.00 27.48 185 GLY C N 1
ATOM 6537 C CA . GLY C 1 189 ? -9.117 13.658 47.731 1.00 27.92 185 GLY C CA 1
ATOM 6538 C C . GLY C 1 189 ? -9.884 14.931 47.451 1.00 29.16 185 GLY C C 1
ATOM 6539 O O . GLY C 1 189 ? -11.114 14.936 47.465 1.00 30.09 185 GLY C O 1
ATOM 6540 N N . PRO C 1 190 ? -9.172 16.029 47.203 1.00 29.97 186 PRO C N 1
ATOM 6541 C CA . PRO C 1 190 ? -9.840 17.298 46.874 1.00 31.24 186 PRO C CA 1
ATOM 6542 C C . PRO C 1 190 ? -10.831 17.205 45.701 1.00 31.80 186 PRO C C 1
ATOM 6543 O O . PRO C 1 190 ? -11.927 17.742 45.798 1.00 32.81 186 PRO C O 1
ATOM 6547 N N . SER C 1 191 ? -10.471 16.531 44.613 1.00 31.83 187 SER C N 1
ATOM 6548 C CA . SER C 1 191 ? -11.440 16.272 43.537 1.00 32.54 187 SER C CA 1
ATOM 6549 C C . SER C 1 191 ? -12.057 14.898 43.718 1.00 32.29 187 SER C C 1
ATOM 6550 O O . SER C 1 191 ? -11.345 13.914 43.694 1.00 32.38 187 SER C O 1
ATOM 6552 N N . ARG C 1 192 ? -13.377 14.846 43.913 1.00 33.22 188 ARG C N 1
ATOM 6553 C CA . ARG C 1 192 ? -14.120 13.593 44.144 1.00 33.15 188 ARG C CA 1
ATOM 6554 C C . ARG C 1 192 ? -15.350 13.446 43.246 1.00 33.05 188 ARG C C 1
ATOM 6555 O O . ARG C 1 192 ? -16.260 12.689 43.580 1.00 33.56 188 ARG C O 1
ATOM 6563 N N . GLN C 1 193 ? -15.402 14.176 42.137 1.00 32.74 189 GLN C N 1
ATOM 6564 C CA . GLN C 1 193 ? -16.574 14.149 41.250 1.00 32.73 189 GLN C CA 1
ATOM 6565 C C . GLN C 1 193 ? -16.202 13.592 39.861 1.00 31.28 189 GLN C C 1
ATOM 6566 O O . GLN C 1 193 ? -16.925 13.773 38.883 1.00 31.44 189 GLN C O 1
ATOM 6572 N N . HIS C 1 194 ? -15.071 12.900 39.809 1.00 28.91 190 HIS C N 1
ATOM 6573 C CA . HIS C 1 194 ? -14.574 12.280 38.592 1.00 27.63 190 HIS C CA 1
ATOM 6574 C C . HIS C 1 194 ? -15.289 10.963 38.326 1.00 26.82 190 HIS C C 1
ATOM 6575 O O . HIS C 1 194 ? -15.781 10.325 39.245 1.00 26.06 190 HIS C O 1
ATOM 6582 N N . SER C 1 195 ? -15.308 10.545 37.066 1.00 26.46 191 SER C N 1
ATOM 6583 C CA . SER C 1 195 ? -16.048 9.345 36.662 1.00 26.46 191 SER C CA 1
ATOM 6584 C C . SER C 1 195 ? -15.263 8.048 36.920 1.00 25.14 191 SER C C 1
ATOM 6585 O O . SER C 1 195 ? -14.068 8.082 37.204 1.00 24.52 191 SER C O 1
ATOM 6588 N N . ILE C 1 196 ? -15.963 6.916 36.847 1.00 24.81 192 ILE C N 1
ATOM 6589 C CA . ILE C 1 196 ? -15.340 5.602 36.981 1.00 23.92 192 ILE C CA 1
ATOM 6590 C C . ILE C 1 196 ? -14.463 5.332 35.763 1.00 23.89 192 ILE C C 1
ATOM 6591 O O . ILE C 1 196 ? -13.457 4.647 35.879 1.00 23.39 192 ILE C O 1
ATOM 6596 N N . THR C 1 197 ? -14.839 5.884 34.608 1.00 24.70 193 THR C N 1
ATOM 6597 C CA . THR C 1 197 ? -14.034 5.788 33.393 1.00 24.86 193 THR C CA 1
ATOM 6598 C C . THR C 1 197 ? -12.711 6.510 33.595 1.00 24.65 193 THR C C 1
ATOM 6599 O O . THR C 1 197 ? -11.647 5.980 33.278 1.00 24.47 193 THR C O 1
ATOM 6603 N N . ARG C 1 198 ? -12.772 7.703 34.167 1.00 24.73 194 ARG C N 1
ATOM 6604 C CA . ARG C 1 198 ? -11.562 8.445 34.459 1.00 24.20 194 ARG C CA 1
ATOM 6605 C C . ARG C 1 198 ? -10.641 7.694 35.439 1.00 23.49 194 ARG C C 1
ATOM 6606 O O . ARG C 1 198 ? -9.410 7.656 35.243 1.00 23.27 194 ARG C O 1
ATOM 6614 N N . CYS C 1 199 ? -11.228 7.089 36.472 1.00 22.87 195 CYS C N 1
ATOM 6615 C CA . CYS C 1 199 ? -10.459 6.269 37.414 1.00 22.20 195 CYS C CA 1
ATOM 6616 C C . CYS C 1 199 ? -9.869 5.052 36.721 1.00 22.36 195 CYS C C 1
ATOM 6617 O O . CYS C 1 199 ? -8.705 4.690 36.959 1.00 22.19 195 CYS C O 1
ATOM 6620 N N . PHE C 1 200 ? -10.664 4.424 35.861 1.00 23.02 196 PHE C N 1
ATOM 6621 C CA . PHE C 1 200 ? -10.176 3.299 35.078 1.00 23.24 196 PHE C CA 1
ATOM 6622 C C . PHE C 1 200 ? -8.915 3.673 34.320 1.00 22.50 196 PHE C C 1
ATOM 6623 O O . PHE C 1 200 ? -7.935 2.946 34.367 1.00 21.11 196 PHE C O 1
ATOM 6631 N N . GLU C 1 201 ? -8.942 4.806 33.622 1.00 22.91 197 GLU C N 1
ATOM 6632 C CA . GLU C 1 201 ? -7.822 5.150 32.749 1.00 23.37 197 GLU C CA 1
ATOM 6633 C C . GLU C 1 201 ? -6.594 5.506 33.578 1.00 22.14 197 GLU C C 1
ATOM 6634 O O . GLU C 1 201 ? -5.487 5.113 33.242 1.00 21.92 197 GLU C O 1
ATOM 6640 N N . VAL C 1 202 ? -6.805 6.214 34.680 1.00 21.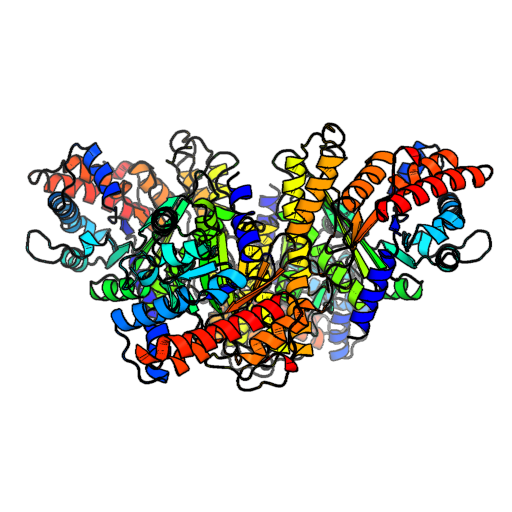48 198 VAL C N 1
ATOM 6641 C CA . VAL C 1 202 ? -5.712 6.609 35.557 1.00 20.38 198 VAL C CA 1
ATOM 6642 C C . VAL C 1 202 ? -5.104 5.408 36.296 1.00 19.67 198 VAL C C 1
ATOM 6643 O O . VAL C 1 202 ? -3.889 5.289 36.375 1.00 19.41 198 VAL C O 1
ATOM 6647 N N . THR C 1 203 ? -5.939 4.529 36.843 1.00 19.11 199 THR C N 1
ATOM 6648 C CA . THR C 1 203 ? -5.433 3.333 37.517 1.00 18.75 199 THR C CA 1
ATOM 6649 C C . THR C 1 203 ? -4.627 2.431 36.532 1.00 18.97 199 THR C C 1
ATOM 6650 O O . THR C 1 203 ? -3.615 1.824 36.891 1.00 18.82 199 THR C O 1
ATOM 6654 N N . LYS C 1 204 ? -5.067 2.369 35.286 1.00 19.37 200 LYS C N 1
ATOM 6655 C CA . LYS C 1 204 ? -4.374 1.582 34.268 1.00 19.90 200 LYS C CA 1
ATOM 6656 C C . LYS C 1 204 ? -2.911 2.028 34.109 1.00 19.32 200 LYS C C 1
ATOM 6657 O O . LYS C 1 204 ? -1.984 1.218 34.207 1.00 18.37 200 LYS C O 1
ATOM 6663 N N . VAL C 1 205 ? -2.731 3.329 33.886 1.00 19.14 201 VAL C N 1
ATOM 6664 C CA . VAL C 1 205 ? -1.417 3.951 33.765 1.00 18.53 201 VAL C CA 1
ATOM 6665 C C . VAL C 1 205 ? -0.608 3.830 35.067 1.00 17.76 201 VAL C C 1
ATOM 6666 O O . VAL C 1 205 ? 0.596 3.609 35.031 1.00 18.31 201 VAL C O 1
ATOM 6670 N N . VAL C 1 206 ? -1.256 3.963 36.215 1.00 16.83 202 VAL C N 1
ATOM 6671 C CA . VAL C 1 206 ? -0.544 3.864 37.500 1.00 16.17 202 VAL C CA 1
ATOM 6672 C C . VAL C 1 206 ? 0.016 2.466 37.723 1.00 16.43 202 VAL C C 1
ATOM 6673 O O . VAL C 1 206 ? 1.197 2.316 38.052 1.00 16.86 202 VAL C O 1
ATOM 6677 N N . LEU C 1 207 ? -0.816 1.448 37.536 1.00 16.62 203 LEU C N 1
ATOM 6678 C CA . LEU C 1 207 ? -0.402 0.057 37.767 1.00 16.82 203 LEU C CA 1
ATOM 6679 C C . LEU C 1 207 ? 0.634 -0.397 36.747 1.00 17.38 203 LEU C C 1
ATOM 6680 O O . LEU C 1 207 ? 1.617 -1.047 37.106 1.00 18.08 203 LEU C O 1
ATOM 6685 N N . HIS C 1 208 ? 0.441 -0.019 35.487 1.00 17.87 204 HIS C N 1
ATOM 6686 C CA . HIS C 1 208 ? 1.410 -0.307 34.447 1.00 18.01 204 HIS C CA 1
ATOM 6687 C C . HIS C 1 208 ? 2.763 0.257 34.796 1.00 18.06 204 HIS C C 1
ATOM 6688 O O . HIS C 1 208 ? 3.795 -0.425 34.672 1.00 19.15 204 HIS C O 1
ATOM 6695 N N . THR C 1 209 ? 2.780 1.519 35.205 1.00 17.77 205 THR C N 1
ATOM 6696 C CA . THR C 1 209 ? 4.046 2.172 35.541 1.00 17.20 205 THR C CA 1
ATOM 6697 C C . THR C 1 209 ? 4.675 1.523 36.770 1.00 16.61 205 THR C C 1
ATOM 6698 O O . THR C 1 209 ? 5.884 1.298 36.813 1.00 16.91 205 THR C O 1
ATOM 6702 N N . VAL C 1 210 ? 3.847 1.190 37.750 1.00 16.19 206 VAL C N 1
ATOM 6703 C CA . VAL C 1 210 ? 4.321 0.520 38.967 1.00 15.79 206 VAL C CA 1
ATOM 6704 C C . VAL C 1 210 ? 5.008 -0.804 38.636 1.00 16.00 206 VAL C C 1
ATOM 6705 O O . VAL C 1 210 ? 6.143 -1.032 39.051 1.00 15.97 206 VAL C O 1
ATOM 6709 N N . PHE C 1 211 ? 4.359 -1.656 37.849 1.00 16.17 207 PHE C N 1
ATOM 6710 C CA . PHE C 1 211 ? 4.968 -2.960 37.550 1.00 16.72 207 PHE C CA 1
ATOM 6711 C C . PHE C 1 211 ? 6.190 -2.903 36.643 1.00 17.18 207 PHE C C 1
ATOM 6712 O O . PHE C 1 211 ? 7.066 -3.749 36.736 1.00 17.08 207 PHE C O 1
ATOM 6720 N N . LYS C 1 212 ? 6.273 -1.862 35.830 1.00 17.96 208 LYS C N 1
ATOM 6721 C CA . LYS C 1 212 ? 7.440 -1.616 35.000 1.00 18.63 208 LYS C CA 1
ATOM 6722 C C . LYS C 1 212 ? 8.679 -1.345 35.880 1.00 18.56 208 LYS C C 1
ATOM 6723 O O . LYS C 1 212 ? 9.779 -1.874 35.617 1.00 17.74 208 LYS C O 1
ATOM 6729 N N . GLU C 1 213 ? 8.490 -0.526 36.921 1.00 17.82 209 GLU C N 1
ATOM 6730 C CA . GLU C 1 213 ? 9.600 -0.100 37.785 1.00 17.55 209 GLU C CA 1
ATOM 6731 C C . GLU C 1 213 ? 10.021 -1.199 38.737 1.00 17.14 209 GLU C C 1
ATOM 6732 O O . GLU C 1 213 ? 11.204 -1.371 38.997 1.00 17.61 209 GLU C O 1
ATOM 6738 N N . LEU C 1 214 ? 9.051 -1.951 39.243 1.00 17.03 210 LEU C N 1
ATOM 6739 C CA . LEU C 1 214 ? 9.333 -3.142 40.034 1.00 16.55 210 LEU C CA 1
ATOM 6740 C C . LEU C 1 214 ? 10.175 -4.087 39.205 1.00 17.00 210 LEU C C 1
ATOM 6741 O O . LEU C 1 214 ? 11.154 -4.649 39.689 1.00 17.80 210 LEU C O 1
ATOM 6746 N N . PHE C 1 215 ? 9.818 -4.229 37.936 1.00 17.37 211 PHE C N 1
ATOM 6747 C CA . PHE C 1 215 ? 10.550 -5.114 37.025 1.00 17.98 211 PHE C CA 1
ATOM 6748 C C . PHE C 1 215 ? 11.968 -4.627 36.818 1.00 18.68 211 PHE C C 1
ATOM 6749 O O . PHE C 1 215 ? 12.903 -5.417 36.852 1.00 19.58 211 PHE C O 1
ATOM 6757 N N . GLU C 1 216 ? 12.153 -3.327 36.620 1.00 19.41 212 GLU C N 1
ATOM 6758 C CA . GLU C 1 216 ? 13.519 -2.818 36.396 1.00 20.68 212 GLU C CA 1
ATOM 6759 C C . GLU C 1 216 ? 14.367 -2.916 37.646 1.00 20.05 212 GLU C C 1
ATOM 6760 O O . GLU C 1 216 ? 15.565 -3.109 37.542 1.00 20.85 212 GLU C O 1
ATOM 6766 N N . ALA C 1 217 ? 13.740 -2.823 38.820 1.00 19.20 213 ALA C N 1
ATOM 6767 C CA . ALA C 1 217 ? 14.460 -2.966 40.087 1.00 19.23 213 ALA C CA 1
ATOM 6768 C C . ALA C 1 217 ? 14.592 -4.420 40.607 1.00 19.06 213 ALA C C 1
ATOM 6769 O O . ALA C 1 217 ? 14.984 -4.622 41.756 1.00 18.78 213 ALA C O 1
ATOM 6771 N N . ARG C 1 218 ? 14.264 -5.403 39.760 1.00 19.02 214 ARG C N 1
ATOM 6772 C CA . ARG C 1 218 ? 14.458 -6.847 40.034 1.00 18.65 214 ARG C CA 1
ATOM 6773 C C . ARG C 1 218 ? 13.666 -7.328 41.226 1.00 18.09 214 ARG C C 1
ATOM 6774 O O . ARG C 1 218 ? 14.116 -8.161 42.005 1.00 18.09 214 ARG C O 1
ATOM 6782 N N . VAL C 1 219 ? 12.461 -6.803 41.359 1.00 17.69 215 VAL C N 1
ATOM 6783 C CA . VAL C 1 219 ? 11.569 -7.244 42.414 1.00 17.45 215 VAL C CA 1
ATOM 6784 C C . VAL C 1 219 ? 10.991 -8.589 42.010 1.00 17.76 215 VAL C C 1
ATOM 6785 O O . VAL C 1 219 ? 10.662 -8.815 40.831 1.00 17.03 215 VAL C O 1
ATOM 6789 N N . LEU C 1 220 ? 10.907 -9.494 42.980 1.00 18.32 216 LEU C N 1
ATOM 6790 C CA . LEU C 1 220 ? 10.338 -10.809 42.742 1.00 18.85 216 LEU C CA 1
ATOM 6791 C C . LEU C 1 220 ? 8.831 -10.662 42.853 1.00 18.67 216 LEU C C 1
ATOM 6792 O O . LEU C 1 220 ? 8.298 -10.428 43.944 1.00 19.15 216 LEU C O 1
ATOM 6797 N N . PHE C 1 221 ? 8.140 -10.767 41.722 1.00 17.98 217 PHE C N 1
ATOM 6798 C CA . PHE C 1 221 ? 6.698 -10.621 41.710 1.00 17.50 217 PHE C CA 1
ATOM 6799 C C . PHE C 1 221 ? 6.014 -11.668 42.596 1.00 17.71 217 PHE C C 1
ATOM 6800 O O . PHE C 1 221 ? 4.979 -11.396 43.208 1.00 17.21 217 PHE C O 1
ATOM 6808 N N . GLU C 1 222 ? 6.592 -12.858 42.672 1.00 18.17 218 GLU C N 1
ATOM 6809 C CA . GLU C 1 222 ? 5.974 -13.945 43.415 1.00 18.74 218 GLU C CA 1
ATOM 6810 C C . GLU C 1 222 ? 6.053 -13.731 44.925 1.00 18.48 218 GLU C C 1
ATOM 6811 O O . GLU C 1 222 ? 5.390 -14.435 45.670 1.00 18.48 218 GLU C O 1
ATOM 6817 N N . GLY C 1 223 ? 6.821 -12.727 45.360 1.00 18.39 219 GLY C N 1
ATOM 6818 C CA . GLY C 1 223 ? 7.037 -12.448 46.787 1.00 17.92 219 GLY C CA 1
ATOM 6819 C C . GLY C 1 223 ? 6.646 -11.041 47.217 1.00 17.66 219 GLY C C 1
ATOM 6820 O O . GLY C 1 223 ? 7.315 -10.436 48.070 1.00 17.52 219 GLY C O 1
ATOM 6821 N N . MET C 1 224 ? 5.563 -10.533 46.627 1.00 16.98 220 MET C N 1
ATOM 6822 C CA . MET C 1 224 ? 4.981 -9.248 46.981 1.00 16.98 220 MET C CA 1
ATOM 6823 C C . MET C 1 224 ? 3.440 -9.333 46.943 1.00 16.63 220 MET C C 1
ATOM 6824 O O . MET C 1 224 ? 2.876 -10.279 46.394 1.00 17.21 220 MET C O 1
ATOM 6829 N N . ILE C 1 225 ? 2.790 -8.345 47.543 1.00 15.94 221 ILE C N 1
ATOM 6830 C CA . ILE C 1 225 ? 1.348 -8.189 47.506 1.00 16.21 221 ILE C CA 1
ATOM 6831 C C . ILE C 1 225 ? 1.051 -6.795 46.963 1.00 16.28 221 ILE C C 1
ATOM 6832 O O . ILE C 1 225 ? 1.751 -5.836 47.298 1.00 15.49 221 ILE C O 1
ATOM 6837 N N . LEU C 1 226 ? 0.021 -6.693 46.116 1.00 16.71 222 LEU C N 1
ATOM 6838 C CA . LEU C 1 226 ? -0.455 -5.405 45.610 1.00 16.59 222 LEU C CA 1
ATOM 6839 C C . LEU C 1 226 ? -1.644 -4.995 46.434 1.00 16.94 222 LEU C C 1
ATOM 6840 O O . LEU C 1 226 ? -2.539 -5.794 46.649 1.00 17.84 222 LEU C O 1
ATOM 6845 N N . LYS C 1 227 ? -1.656 -3.735 46.861 1.00 17.17 223 LYS C N 1
ATOM 6846 C CA . LYS C 1 227 ? -2.802 -3.131 47.533 1.00 17.20 223 LYS C CA 1
ATOM 6847 C C . LYS C 1 227 ? -3.238 -1.871 46.765 1.00 17.06 223 LYS C C 1
ATOM 6848 O O . LYS C 1 227 ? -2.787 -0.773 47.063 1.00 16.94 223 LYS C O 1
ATOM 6854 N N . PRO C 1 228 ? -4.107 -2.035 45.753 1.00 17.36 224 PRO C N 1
ATOM 6855 C CA . PRO C 1 228 ? -4.595 -0.931 44.943 1.00 17.39 224 PRO C CA 1
ATOM 6856 C C . PRO C 1 228 ? -5.973 -0.439 45.356 1.00 17.93 224 PRO C C 1
ATOM 6857 O O . PRO C 1 228 ? -6.699 -1.120 46.088 1.00 18.68 224 PRO C O 1
ATOM 6861 N N . ASN C 1 229 ? -6.351 0.730 44.859 1.00 17.72 225 ASN C N 1
ATOM 6862 C CA . ASN C 1 229 ? -7.745 1.132 44.898 1.00 17.87 225 ASN C CA 1
ATOM 6863 C C . ASN C 1 229 ? -8.520 0.230 43.972 1.00 18.34 225 ASN C C 1
ATOM 6864 O O . ASN C 1 229 ? -7.969 -0.302 43.011 1.00 17.43 225 ASN C O 1
ATOM 6869 N N . MET C 1 230 ? -9.810 0.078 44.245 1.00 18.88 226 MET C N 1
ATOM 6870 C CA . MET C 1 230 ? -10.695 -0.496 43.268 1.00 19.27 226 MET C CA 1
ATOM 6871 C C . MET C 1 230 ? -10.922 0.567 42.211 1.00 19.66 226 MET C C 1
ATOM 6872 O O . MET C 1 230 ? -10.697 1.759 42.466 1.00 20.16 226 MET C O 1
ATOM 6877 N N . VAL C 1 231 ? -11.333 0.155 41.018 1.00 19.67 227 VAL C N 1
ATOM 6878 C CA . VAL C 1 231 ? -11.736 1.117 40.005 1.00 19.73 227 VAL C CA 1
ATOM 6879 C C . VAL C 1 231 ? -13.139 1.600 40.358 1.00 20.56 227 VAL C C 1
ATOM 6880 O O . VAL C 1 231 ? -14.102 0.823 40.352 1.00 20.53 227 VAL C O 1
ATOM 6884 N N . ILE C 1 232 ? -13.247 2.890 40.659 1.00 20.80 228 ILE C N 1
ATOM 6885 C CA . ILE C 1 232 ? -14.484 3.440 41.208 1.00 21.43 228 ILE C CA 1
ATOM 6886 C C . ILE C 1 232 ? -14.539 4.940 40.962 1.00 21.73 228 ILE C C 1
ATOM 6887 O O . ILE C 1 232 ? -13.486 5.612 40.921 1.00 21.22 228 ILE C O 1
ATOM 6892 N N . ASP C 1 233 ? -15.751 5.452 40.760 1.00 22.07 229 ASP C N 1
ATOM 6893 C CA . ASP C 1 233 ? -15.947 6.882 40.590 1.00 22.98 229 ASP C CA 1
ATOM 6894 C C . ASP C 1 233 ? -15.651 7.629 41.896 1.00 23.27 229 ASP C C 1
ATOM 6895 O O . ASP C 1 233 ? -15.514 7.036 42.956 1.00 22.51 229 ASP C O 1
ATOM 6900 N N . GLY C 1 234 ? -15.517 8.944 41.793 1.00 24.50 230 GLY C N 1
ATOM 6901 C CA . GLY C 1 234 ? -15.243 9.772 42.949 1.00 24.86 230 GLY C CA 1
ATOM 6902 C C . GLY C 1 234 ? -16.336 9.679 43.997 1.00 26.19 230 GLY C C 1
ATOM 6903 O O . GLY C 1 234 ? -17.509 9.411 43.692 1.00 26.54 230 GLY C O 1
ATOM 6904 N N . LYS C 1 235 ? -15.943 9.940 45.235 1.00 26.65 231 LYS C N 1
ATOM 6905 C CA . LYS C 1 235 ? -16.830 9.824 46.379 1.00 27.96 231 LYS C CA 1
ATOM 6906 C C . LYS C 1 235 ? -18.097 10.653 46.255 1.00 28.85 231 LYS C C 1
ATOM 6907 O O . LYS C 1 235 ? -19.122 10.250 46.775 1.00 28.86 231 LYS C O 1
ATOM 6913 N N . ASP C 1 236 ? -18.027 11.807 45.591 1.00 29.49 232 ASP C N 1
ATOM 6914 C CA . ASP C 1 236 ? -19.195 12.704 45.511 1.00 30.94 232 ASP C CA 1
ATOM 6915 C C . ASP C 1 236 ? -19.941 12.550 44.174 1.00 31.12 232 ASP C C 1
ATOM 6916 O O . ASP C 1 236 ? -20.829 13.329 43.886 1.00 32.51 232 ASP C O 1
ATOM 6921 N N . ALA C 1 237 ? -19.584 11.562 43.359 1.00 30.45 233 ALA C N 1
ATOM 6922 C CA . ALA C 1 237 ? -20.285 11.323 42.094 1.00 30.64 233 ALA C CA 1
ATOM 6923 C C . ALA C 1 237 ? -20.458 9.819 41.819 1.00 30.43 233 ALA C C 1
ATOM 6924 O O . ALA C 1 237 ? -20.156 9.317 40.722 1.00 30.35 233 ALA C O 1
ATOM 6926 N N . ARG C 1 238 ? -20.993 9.127 42.822 1.00 30.48 234 ARG C N 1
ATOM 6927 C CA . ARG C 1 238 ? -21.089 7.680 42.815 1.00 30.54 234 ARG C CA 1
ATOM 6928 C C . ARG C 1 238 ? -22.282 7.179 42.010 1.00 31.44 234 ARG C C 1
ATOM 6929 O O . ARG C 1 238 ? -23.425 7.285 42.444 1.00 32.43 234 ARG C O 1
ATOM 6937 N N . ILE C 1 239 ? -21.993 6.639 40.828 1.00 31.19 235 ILE C N 1
ATOM 6938 C CA . ILE C 1 239 ? -23.005 6.066 39.952 1.00 32.08 235 ILE C CA 1
ATOM 6939 C C . ILE C 1 239 ? -22.818 4.562 39.744 1.00 31.40 235 ILE C C 1
ATOM 6940 O O . ILE C 1 239 ? -23.795 3.820 39.660 1.00 31.86 235 ILE C O 1
ATOM 6945 N N . ALA C 1 240 ? -21.564 4.131 39.633 1.00 30.14 236 ALA C N 1
ATOM 6946 C CA . ALA C 1 240 ? -21.246 2.752 39.267 1.00 29.66 236 ALA C CA 1
ATOM 6947 C C . ALA C 1 240 ? -21.901 1.757 40.214 1.00 29.40 236 ALA C C 1
ATOM 6948 O O . ALA C 1 240 ? -21.782 1.864 41.423 1.00 29.22 236 ALA C O 1
ATOM 6950 N N . SER C 1 241 ? -22.597 0.796 39.643 1.00 29.76 237 SER C N 1
ATOM 6951 C CA . SER C 1 241 ? -23.161 -0.297 40.413 1.00 30.40 237 SER C CA 1
ATOM 6952 C C . SER C 1 241 ? -22.060 -1.187 40.990 1.00 29.67 237 SER C C 1
ATOM 6953 O O . SER C 1 241 ? -20.882 -1.060 40.628 1.00 28.13 237 SER C O 1
ATOM 6956 N N . VAL C 1 242 ? -22.466 -2.108 41.863 1.00 30.05 238 VAL C N 1
ATOM 6957 C CA . VAL C 1 242 ? -21.544 -3.072 42.453 1.00 29.32 238 VAL C CA 1
ATOM 6958 C C . VAL C 1 242 ? -20.884 -3.900 41.344 1.00 29.43 238 VAL C C 1
ATOM 6959 O O . VAL C 1 242 ? -19.650 -4.089 41.341 1.00 27.68 238 VAL C O 1
ATOM 6963 N N . GLU C 1 243 ? -21.706 -4.355 40.393 1.00 30.04 239 GLU C N 1
ATOM 6964 C CA . GLU 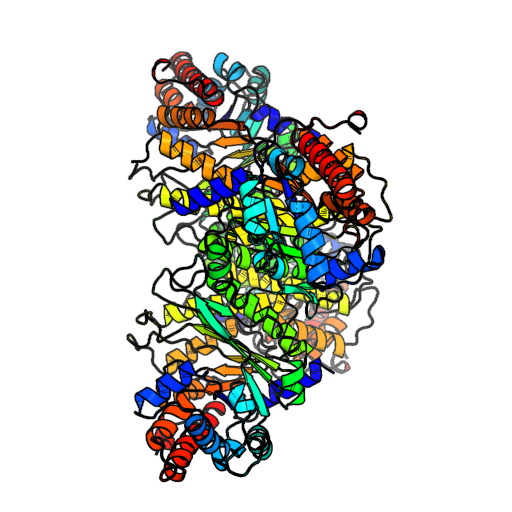C 1 243 ? -21.226 -5.152 39.275 1.00 30.30 239 GLU C CA 1
ATOM 6965 C C . GLU C 1 243 ? -20.186 -4.403 38.431 1.00 29.73 239 GLU C C 1
ATOM 6966 O O . GLU C 1 243 ? -19.184 -4.994 38.033 1.00 28.74 239 GLU C O 1
ATOM 6968 N N . GLU C 1 244 ? -20.429 -3.122 38.159 1.00 29.73 240 GLU C N 1
ATOM 6969 C CA . GLU C 1 244 ? -19.549 -2.356 37.273 1.00 29.30 240 GLU C CA 1
ATOM 6970 C C . GLU C 1 244 ? -18.205 -2.099 37.938 1.00 27.50 240 GLU C C 1
ATOM 6971 O O . GLU C 1 244 ? -17.178 -2.198 37.284 1.00 27.56 240 GLU C O 1
ATOM 6977 N N . VAL C 1 245 ? -18.206 -1.768 39.220 1.00 26.39 241 VAL C N 1
ATOM 6978 C CA . VAL C 1 245 ? -16.961 -1.638 39.954 1.00 25.09 241 VAL C CA 1
ATOM 6979 C C . VAL C 1 245 ? -16.170 -2.955 39.937 1.00 24.99 241 VAL C C 1
ATOM 6980 O O . VAL C 1 245 ? -14.960 -2.959 39.652 1.00 24.33 241 VAL C O 1
ATOM 6984 N N . ALA C 1 246 ? -16.846 -4.070 40.210 1.00 25.15 242 ALA C N 1
ATOM 6985 C CA . ALA C 1 246 ? -16.171 -5.371 40.262 1.00 25.15 242 ALA C CA 1
ATOM 6986 C C . ALA C 1 246 ? -15.577 -5.736 38.904 1.00 25.41 242 ALA C C 1
ATOM 6987 O O . ALA C 1 246 ? -14.413 -6.128 38.793 1.00 24.22 242 ALA C O 1
ATOM 6989 N N . GLU C 1 247 ? -16.380 -5.546 37.871 1.00 26.12 243 GLU C N 1
ATOM 6990 C CA . GLU C 1 247 ? -16.007 -5.902 36.518 1.00 26.90 243 GLU C CA 1
ATOM 6991 C C . GLU C 1 247 ? -14.852 -5.051 35.993 1.00 25.77 243 GLU C C 1
ATOM 6992 O O . GLU C 1 247 ? -13.907 -5.575 35.410 1.00 25.12 243 GLU C O 1
ATOM 6998 N N . LYS C 1 248 ? -14.935 -3.741 36.198 1.00 25.22 244 LYS C N 1
ATOM 6999 C CA . LYS C 1 248 ? -13.913 -2.834 35.699 1.00 24.55 244 LYS C CA 1
ATOM 7000 C C . LYS C 1 248 ? -12.591 -3.009 36.453 1.00 23.07 244 LYS C C 1
ATOM 7001 O O . LYS C 1 248 ? -11.527 -2.965 35.838 1.00 22.77 244 LYS C O 1
ATOM 7007 N N . THR C 1 249 ? -12.664 -3.221 37.763 1.00 21.86 245 THR C N 1
ATOM 7008 C CA . THR C 1 249 ? -11.486 -3.474 38.583 1.00 20.80 245 THR C CA 1
ATOM 7009 C C . THR C 1 249 ? -10.753 -4.735 38.123 1.00 20.91 245 THR C C 1
ATOM 7010 O O . THR C 1 249 ? -9.560 -4.693 37.808 1.00 20.13 245 THR C O 1
ATOM 7014 N N . VAL C 1 250 ? -11.457 -5.854 38.050 1.00 21.04 246 VAL C N 1
ATOM 7015 C CA . VAL C 1 250 ? -10.841 -7.082 37.563 1.00 20.92 246 VAL C CA 1
ATOM 7016 C C . VAL C 1 250 ? -10.240 -6.894 36.155 1.00 21.55 246 VAL C C 1
ATOM 7017 O O . VAL C 1 250 ? -9.129 -7.359 35.876 1.00 21.33 246 VAL C O 1
ATOM 7021 N N . HIS C 1 251 ? -10.959 -6.181 35.296 1.00 21.90 247 HIS C N 1
ATOM 7022 C CA . HIS C 1 251 ? -10.495 -5.855 33.949 1.00 22.70 247 HIS C CA 1
ATOM 7023 C C . HIS C 1 251 ? -9.136 -5.114 33.955 1.00 21.47 247 HIS C C 1
ATOM 7024 O O . HIS C 1 251 ? -8.209 -5.539 33.256 1.00 21.64 247 HIS C O 1
ATOM 7031 N N . VAL C 1 252 ? -9.006 -4.044 34.746 1.00 20.33 248 VAL C N 1
ATOM 7032 C CA . VAL C 1 252 ? -7.742 -3.284 34.821 1.00 19.73 248 VAL C CA 1
ATOM 7033 C C . VAL C 1 252 ? -6.586 -4.140 35.379 1.00 19.05 248 VAL C C 1
ATOM 7034 O O . VAL C 1 252 ? -5.441 -4.017 34.939 1.00 18.70 248 VAL C O 1
ATOM 7038 N N . LEU C 1 253 ? -6.898 -5.018 36.328 1.00 18.81 249 LEU C N 1
ATOM 7039 C CA . LEU C 1 253 ? -5.905 -5.892 36.918 1.00 18.78 249 LEU C CA 1
ATOM 7040 C C . LEU C 1 253 ? -5.432 -6.958 35.922 1.00 19.35 249 LEU C C 1
ATOM 7041 O O . LEU C 1 253 ? -4.223 -7.216 35.816 1.00 19.27 249 LEU C O 1
ATOM 7046 N N . LYS C 1 254 ? -6.358 -7.551 35.169 1.00 19.89 250 LYS C N 1
ATOM 7047 C CA . LYS C 1 254 ? -5.985 -8.523 34.132 1.00 20.61 250 LYS C CA 1
ATOM 7048 C C . LYS C 1 254 ? -5.066 -7.895 33.074 1.00 20.56 250 LYS C C 1
ATOM 7049 O O . LYS C 1 254 ? -4.213 -8.584 32.488 1.00 20.68 250 LYS C O 1
ATOM 7055 N N . GLN C 1 255 ? -5.224 -6.589 32.862 1.00 20.13 251 GLN C N 1
ATOM 7056 C CA . GLN C 1 255 ? -4.386 -5.843 31.915 1.00 20.31 251 GLN C CA 1
ATOM 7057 C C . GLN C 1 255 ? -3.018 -5.442 32.440 1.00 19.25 251 GLN C C 1
ATOM 7058 O O . GLN C 1 255 ? -2.095 -5.327 31.650 1.00 19.61 251 GLN C O 1
ATOM 7064 N N . THR C 1 256 ? -2.872 -5.260 33.753 1.00 18.55 252 THR C N 1
ATOM 7065 C CA . THR C 1 256 ? -1.657 -4.670 34.324 1.00 18.04 252 THR C CA 1
ATOM 7066 C C . THR C 1 256 ? -0.917 -5.470 35.400 1.00 17.71 252 THR C C 1
ATOM 7067 O O . THR C 1 256 ? 0.283 -5.256 35.594 1.00 17.73 252 THR C O 1
ATOM 7071 N N . VAL C 1 257 ? -1.602 -6.354 36.124 1.00 17.25 253 VAL C N 1
ATOM 7072 C CA . VAL C 1 257 ? -0.962 -7.064 37.227 1.00 16.55 253 VAL C CA 1
ATOM 7073 C C . VAL C 1 257 ? -0.569 -8.475 36.820 1.00 17.13 253 VAL C C 1
ATOM 7074 O O . VAL C 1 257 ? -1.420 -9.315 36.586 1.00 17.80 253 VAL C O 1
ATOM 7078 N N . PRO C 1 258 ? 0.739 -8.740 36.705 1.00 17.30 254 PRO C N 1
ATOM 7079 C CA . PRO C 1 258 ? 1.219 -10.065 36.337 1.00 17.52 254 PRO C CA 1
ATOM 7080 C C . PRO C 1 258 ? 0.597 -11.203 37.117 1.00 17.90 254 PRO C C 1
ATOM 7081 O O . PRO C 1 258 ? 0.416 -11.087 38.322 1.00 17.94 254 PRO C O 1
ATOM 7085 N N . ALA C 1 259 ? 0.313 -12.303 36.418 1.00 18.39 255 ALA C N 1
ATOM 7086 C CA . ALA C 1 259 ? -0.164 -13.533 37.021 1.00 18.43 255 ALA C CA 1
ATOM 7087 C C . ALA C 1 259 ? 0.774 -14.057 38.111 1.00 18.48 255 ALA C C 1
ATOM 7088 O O . ALA C 1 259 ? 0.325 -14.727 39.040 1.00 18.55 255 ALA C O 1
ATOM 7090 N N . ALA C 1 260 ? 2.071 -13.762 37.994 1.00 18.57 256 ALA C N 1
ATOM 7091 C CA . ALA C 1 260 ? 3.074 -14.181 39.005 1.00 18.19 256 ALA C CA 1
ATOM 7092 C C . ALA C 1 260 ? 2.814 -13.613 40.396 1.00 17.88 256 ALA C C 1
ATOM 7093 O O . ALA C 1 260 ? 3.248 -14.199 41.367 1.00 18.66 256 ALA C O 1
ATOM 7095 N N . VAL C 1 261 ? 2.140 -12.469 40.491 1.00 17.58 257 VAL C N 1
ATOM 7096 C CA . VAL C 1 261 ? 1.780 -11.872 41.782 1.00 17.11 257 VAL C CA 1
ATOM 7097 C C . VAL C 1 261 ? 0.740 -12.797 42.438 1.00 17.78 257 VAL C C 1
ATOM 7098 O O . VAL C 1 261 ? -0.197 -13.208 41.767 1.00 18.49 257 VAL C O 1
ATOM 7102 N N . PRO C 1 262 ? 0.931 -13.163 43.726 1.00 17.88 258 PRO C N 1
ATOM 7103 C CA . PRO C 1 262 ? 0.050 -14.150 44.378 1.00 18.31 258 PRO C CA 1
ATOM 7104 C C . PRO C 1 262 ? -1.277 -13.615 44.900 1.00 18.46 258 PRO C C 1
ATOM 7105 O O . PRO C 1 262 ? -2.273 -14.344 44.906 1.00 19.56 258 PRO C O 1
ATOM 7109 N N . GLY C 1 263 ? -1.306 -12.369 45.342 1.00 17.96 259 GLY C N 1
ATOM 7110 C CA . GLY C 1 263 ? -2.519 -11.822 45.931 1.00 18.05 259 GLY C CA 1
ATOM 7111 C C . GLY C 1 263 ? -2.658 -10.330 45.711 1.00 17.87 259 GLY C C 1
ATOM 7112 O O . GLY C 1 263 ? -1.657 -9.612 45.567 1.00 17.10 259 GLY C O 1
ATOM 7113 N N . ILE C 1 264 ? -3.910 -9.869 45.674 1.00 18.00 260 ILE C N 1
ATOM 7114 C CA . ILE C 1 264 ? -4.212 -8.456 45.552 1.00 17.71 260 ILE C CA 1
ATOM 7115 C C . ILE C 1 264 ? -5.148 -8.157 46.704 1.00 18.35 260 ILE C C 1
ATOM 7116 O O . ILE C 1 264 ? -6.209 -8.781 46.810 1.00 18.80 260 ILE C O 1
ATOM 7121 N N . ALA C 1 265 ? -4.725 -7.258 47.598 1.00 17.87 261 ALA C N 1
ATOM 7122 C CA . ALA C 1 265 ? -5.469 -6.972 48.825 1.00 17.96 261 ALA C CA 1
ATOM 7123 C C . ALA C 1 265 ? -5.901 -5.519 48.752 1.00 17.96 261 ALA C C 1
ATOM 7124 O O . ALA C 1 265 ? -5.097 -4.622 48.980 1.00 17.76 261 ALA C O 1
ATOM 7126 N N . PHE C 1 266 ? -7.165 -5.288 48.420 1.00 18.15 262 PHE C N 1
ATOM 7127 C CA . PHE C 1 266 ? -7.628 -3.940 48.119 1.00 18.29 262 PHE C CA 1
ATOM 7128 C C . PHE C 1 266 ? -7.659 -3.006 49.334 1.00 18.05 262 PHE C C 1
ATOM 7129 O O . PHE C 1 266 ? -7.847 -3.435 50.466 1.00 18.03 262 PHE C O 1
ATOM 7137 N N . LEU C 1 267 ? -7.467 -1.718 49.079 1.00 17.96 263 LEU C N 1
ATOM 7138 C CA . LEU C 1 267 ? -7.776 -0.684 50.073 1.00 18.17 263 LEU C CA 1
ATOM 7139 C C . LEU C 1 267 ? -9.257 -0.321 49.994 1.00 18.73 263 LEU C C 1
ATOM 7140 O O . LEU C 1 267 ? -9.884 -0.468 48.927 1.00 18.44 263 LEU C O 1
ATOM 7145 N N . SER C 1 268 ? -9.829 0.135 51.109 1.00 19.42 264 SER C N 1
ATOM 7146 C CA . SER C 1 268 ? -11.246 0.536 51.103 1.00 20.38 264 SER C CA 1
ATOM 7147 C C . SER C 1 268 ? -11.385 1.951 50.551 1.00 20.69 264 SER C C 1
ATOM 7148 O O . SER C 1 268 ? -12.301 2.237 49.788 1.00 21.44 264 SER C O 1
ATOM 7151 N N . GLY C 1 269 ? -10.474 2.836 50.927 1.00 20.94 265 GLY C N 1
ATOM 7152 C CA . GLY C 1 269 ? -10.303 4.123 50.226 1.00 21.01 265 GLY C CA 1
ATOM 7153 C C . GLY C 1 269 ? -11.322 5.225 50.399 1.00 21.88 265 GLY C C 1
ATOM 7154 O O . GLY C 1 269 ? -11.257 6.245 49.709 1.00 21.88 265 GLY C O 1
ATOM 7155 N N . GLY C 1 270 ? -12.251 5.054 51.331 1.00 22.85 266 GLY C N 1
ATOM 7156 C CA . GLY C 1 270 ? -13.321 6.031 51.525 1.00 23.51 266 GLY C CA 1
ATOM 7157 C C . GLY C 1 270 ? -14.687 5.435 51.270 1.00 23.95 266 GLY C C 1
ATOM 7158 O O . GLY C 1 270 ? -15.692 6.034 51.619 1.00 25.21 266 GLY C O 1
ATOM 7159 N N . GLN C 1 271 ? -14.732 4.252 50.667 1.00 23.91 267 GLN C N 1
ATOM 7160 C CA . GLN C 1 271 ? -16.001 3.562 50.435 1.00 24.40 267 GLN C CA 1
ATOM 7161 C C . GLN C 1 271 ? -16.622 3.261 51.769 1.00 24.87 267 GLN C C 1
ATOM 7162 O O . GLN C 1 271 ? -15.918 3.149 52.767 1.00 24.59 267 GLN C O 1
ATOM 7168 N N . THR C 1 272 ? -17.940 3.112 51.790 1.00 25.72 268 THR C N 1
ATOM 7169 C CA . THR C 1 272 ? -18.620 2.663 52.992 1.00 26.42 268 THR C CA 1
ATOM 7170 C C . THR C 1 272 ? -18.207 1.233 53.332 1.00 26.65 268 THR C C 1
ATOM 7171 O O . THR C 1 272 ? -17.641 0.513 52.512 1.00 26.21 268 THR C O 1
ATOM 7175 N N . ASP C 1 273 ? -18.479 0.841 54.564 1.00 28.05 269 ASP C N 1
ATOM 7176 C CA . ASP C 1 273 ? -18.133 -0.480 55.062 1.00 28.68 269 ASP C CA 1
ATOM 7177 C C . ASP C 1 273 ? -18.750 -1.549 54.175 1.00 28.67 269 ASP C C 1
ATOM 7178 O O . ASP C 1 273 ? -18.103 -2.546 53.866 1.00 27.62 269 ASP C O 1
ATOM 7183 N N . GLU C 1 274 ? -19.999 -1.325 53.761 1.00 29.69 270 GLU C N 1
ATOM 7184 C CA . GLU C 1 274 ? -20.747 -2.334 52.993 1.00 30.57 270 GLU C CA 1
ATOM 7185 C C . GLU C 1 274 ? -20.326 -2.368 51.521 1.00 29.65 270 GLU C C 1
ATOM 7186 O O . GLU C 1 274 ? -20.192 -3.435 50.938 1.00 29.74 270 GLU C O 1
ATOM 7192 N N . GLU C 1 275 ? -20.137 -1.200 50.921 1.00 29.16 271 GLU C N 1
ATOM 7193 C CA . GLU C 1 275 ? -19.578 -1.100 49.579 1.00 28.36 271 GLU C CA 1
ATOM 7194 C C . GLU C 1 275 ? -18.318 -1.938 49.444 1.00 26.95 271 GLU C C 1
ATOM 7195 O O . GLU C 1 275 ? -18.220 -2.771 48.544 1.00 26.90 271 GLU C O 1
ATOM 7201 N N . ALA C 1 276 ? -17.369 -1.725 50.352 1.00 25.76 272 ALA C N 1
ATOM 7202 C CA . ALA C 1 276 ? -16.059 -2.399 50.282 1.00 24.52 272 ALA C CA 1
ATOM 7203 C C . ALA C 1 276 ? -16.190 -3.924 50.380 1.00 24.30 272 ALA C C 1
ATOM 7204 O O . ALA C 1 276 ? -15.434 -4.675 49.735 1.00 23.42 272 ALA C O 1
ATOM 7206 N N . THR C 1 277 ? -17.156 -4.373 51.182 1.00 24.19 273 THR C N 1
ATOM 7207 C CA . THR C 1 277 ? -17.419 -5.779 51.321 1.00 24.34 273 THR C CA 1
ATOM 7208 C C . THR C 1 277 ? -18.043 -6.314 50.049 1.00 24.64 273 THR C C 1
ATOM 7209 O O . THR C 1 277 ? -17.630 -7.367 49.551 1.00 24.59 273 THR C O 1
ATOM 7213 N N . ALA C 1 278 ? -19.018 -5.577 49.521 1.00 24.75 274 ALA C N 1
ATOM 7214 C CA . ALA C 1 278 ? -19.841 -6.054 48.417 1.00 25.10 274 ALA C CA 1
ATOM 7215 C C . ALA C 1 278 ? -19.052 -6.135 47.125 1.00 24.34 274 ALA C C 1
ATOM 7216 O O . ALA C 1 278 ? -19.212 -7.086 46.342 1.00 23.98 274 ALA C O 1
ATOM 7218 N N . HIS C 1 279 ? -18.232 -5.109 46.899 1.00 23.62 275 HIS C N 1
ATOM 7219 C CA . HIS C 1 279 ? -17.365 -5.052 45.720 1.00 22.98 275 HIS C CA 1
ATOM 7220 C C . HIS C 1 279 ? -16.392 -6.252 45.712 1.00 22.42 275 HIS C C 1
ATOM 7221 O O . HIS C 1 279 ? -16.232 -6.936 44.693 1.00 22.93 275 HIS C O 1
ATOM 7228 N N . LEU C 1 280 ? -15.772 -6.533 46.846 1.00 21.93 276 LEU C N 1
ATOM 7229 C CA . LEU C 1 280 ? -14.835 -7.651 46.912 1.00 21.76 276 LEU C CA 1
ATOM 7230 C C . LEU C 1 280 ? -15.568 -8.973 46.668 1.00 22.45 276 LEU C C 1
ATOM 7231 O O . LEU C 1 280 ? -15.076 -9.826 45.946 1.00 21.54 276 LEU C O 1
ATOM 7236 N N . SER C 1 281 ? -16.747 -9.141 47.258 1.00 23.68 277 SER C N 1
ATOM 7237 C CA . SER C 1 281 ? -17.520 -10.368 47.018 1.00 25.17 277 SER C CA 1
ATOM 7238 C C . SER C 1 281 ? -17.906 -10.540 45.555 1.00 25.29 277 SER C C 1
ATOM 7239 O O . SER C 1 281 ? -17.739 -11.627 45.001 1.00 25.66 277 SER C O 1
ATOM 7242 N N . ALA C 1 282 ? -18.423 -9.478 44.940 1.00 25.42 278 ALA C N 1
ATOM 7243 C CA . ALA C 1 282 ? -18.726 -9.489 43.502 1.00 25.87 278 ALA C CA 1
ATOM 7244 C C . ALA C 1 282 ? -17.501 -9.873 42.651 1.00 25.66 278 ALA C C 1
ATOM 7245 O O . ALA C 1 282 ? -17.629 -10.635 41.710 1.00 25.84 278 ALA C O 1
ATOM 7247 N N . MET C 1 283 ? -16.322 -9.360 42.994 1.00 25.53 279 MET C N 1
ATOM 7248 C CA . MET C 1 283 ? -15.101 -9.683 42.246 1.00 25.70 279 MET C CA 1
ATOM 7249 C C . MET C 1 283 ? -14.720 -11.145 42.381 1.00 26.26 279 MET C C 1
ATOM 7250 O O . MET C 1 283 ? -14.164 -11.731 41.453 1.00 26.36 279 MET C O 1
ATOM 7255 N N . ASN C 1 284 ? -15.003 -11.721 43.542 1.00 27.21 280 ASN C N 1
ATOM 7256 C CA . ASN C 1 284 ? -14.732 -13.136 43.783 1.00 28.46 280 ASN C CA 1
ATOM 7257 C C . ASN C 1 284 ? -15.847 -14.061 43.294 1.00 30.13 280 ASN C C 1
ATOM 7258 O O . ASN C 1 284 ? -15.710 -15.273 43.381 1.00 30.59 280 ASN C O 1
ATOM 7263 N N . ALA C 1 285 ? -16.937 -13.504 42.773 1.00 31.42 281 ALA C N 1
ATOM 7264 C CA . ALA C 1 285 ? -17.961 -14.326 42.132 1.00 33.46 281 ALA C CA 1
ATOM 7265 C C . ALA C 1 285 ? -17.870 -14.284 40.591 1.00 34.19 281 ALA C C 1
ATOM 7266 O O . ALA C 1 285 ? -18.807 -14.703 39.914 1.00 35.18 281 ALA C O 1
ATOM 7268 N N . LEU C 1 286 ? -16.736 -13.836 40.045 1.00 34.06 282 LEU C N 1
ATOM 7269 C CA . LEU C 1 286 ? -16.558 -13.745 38.575 1.00 34.88 282 LEU C CA 1
ATOM 7270 C C . LEU C 1 286 ? -15.833 -14.940 37.915 1.00 35.37 282 LEU C C 1
ATOM 7271 O O . LEU C 1 286 ? -15.488 -14.874 36.733 1.00 35.90 282 LEU C O 1
ATOM 7276 N N . GLY C 1 287 ? -15.618 -16.027 38.648 1.00 35.69 283 GLY C N 1
ATOM 7277 C CA . GLY C 1 287 ? -14.864 -17.166 38.109 1.00 35.90 283 GLY C CA 1
ATOM 7278 C C . GLY C 1 287 ? -13.358 -17.091 38.367 1.00 34.96 283 GLY C C 1
ATOM 7279 O O . GLY C 1 287 ? -12.872 -16.180 39.035 1.00 34.38 283 GLY C O 1
ATOM 7280 N N . ALA C 1 288 ? -12.625 -18.059 37.820 1.00 34.95 284 ALA C N 1
ATOM 7281 C CA . ALA C 1 288 ? -11.198 -18.253 38.123 1.00 33.92 284 ALA C CA 1
ATOM 7282 C C . ALA C 1 288 ? -10.360 -17.040 37.731 1.00 32.52 284 ALA C C 1
ATOM 7283 O O . ALA C 1 288 ? -10.493 -16.511 36.629 1.00 32.65 284 ALA C O 1
ATOM 7285 N N . LEU C 1 289 ? -9.512 -16.606 38.659 1.00 31.13 285 LEU C N 1
ATOM 7286 C CA . LEU C 1 289 ? -8.623 -15.472 38.460 1.00 29.35 285 LEU C CA 1
ATOM 7287 C C . LEU C 1 289 ? -7.197 -15.896 38.767 1.00 27.90 285 LEU C C 1
ATOM 7288 O O . LEU C 1 289 ? -6.981 -16.821 39.545 1.00 27.99 285 LEU C O 1
ATOM 7293 N N . PRO C 1 290 ? -6.216 -15.215 38.158 1.00 26.28 286 PRO C N 1
ATOM 7294 C CA . PRO C 1 290 ? -4.821 -15.598 38.303 1.00 25.34 286 PRO C CA 1
ATOM 7295 C C . PRO C 1 290 ? -4.175 -15.184 39.636 1.00 24.09 286 PRO C C 1
ATOM 7296 O O . PRO C 1 290 ? -3.046 -15.571 39.927 1.00 23.29 286 PRO C O 1
ATOM 7300 N N . TRP C 1 291 ? -4.875 -14.393 40.434 1.00 22.93 287 TRP C N 1
ATOM 7301 C CA . TRP C 1 291 ? -4.381 -14.042 41.746 1.00 21.77 287 TRP C CA 1
ATOM 7302 C C . TRP C 1 291 ? -5.527 -14.102 42.723 1.00 21.75 287 TRP C C 1
ATOM 7303 O O . TRP C 1 291 ? -6.677 -13.981 42.337 1.00 21.39 287 TRP C O 1
ATOM 7314 N N . LYS C 1 292 ? -5.195 -14.268 43.996 1.00 21.72 288 LYS C N 1
ATOM 7315 C CA . LYS C 1 292 ? -6.173 -14.142 45.052 1.00 21.95 288 LYS C CA 1
ATOM 7316 C C . LYS C 1 292 ? -6.612 -12.697 45.119 1.00 20.98 288 LYS C C 1
ATOM 7317 O O . LYS C 1 292 ? -5.782 -11.806 44.988 1.00 20.17 288 LYS C O 1
ATOM 7323 N N . LEU C 1 293 ? -7.908 -12.470 45.314 1.00 20.81 289 LEU C N 1
ATOM 7324 C CA . LEU C 1 293 ? -8.429 -11.141 45.605 1.00 20.74 289 LEU C CA 1
ATOM 7325 C C . LEU C 1 293 ? -8.978 -11.122 47.019 1.00 21.08 289 LEU C C 1
ATOM 7326 O O . LEU C 1 293 ? -9.915 -11.859 47.325 1.00 22.29 289 LEU C O 1
ATOM 7331 N N . THR C 1 294 ? -8.401 -10.295 47.885 1.00 20.29 290 THR C N 1
ATOM 7332 C CA . THR C 1 294 ? -8.887 -10.179 49.249 1.00 20.06 290 THR C CA 1
ATOM 7333 C C . THR C 1 294 ? -8.838 -8.724 49.683 1.00 19.80 290 THR C C 1
ATOM 7334 O O . THR C 1 294 ? -8.763 -7.830 48.836 1.00 19.23 290 THR C O 1
ATOM 7338 N N . PHE C 1 295 ? -8.861 -8.506 51.000 1.00 19.79 291 PHE C N 1
ATOM 7339 C CA . PHE C 1 295 ? -8.871 -7.166 51.578 1.00 19.62 291 PHE C CA 1
ATOM 7340 C C . PHE C 1 295 ? -7.584 -6.786 52.321 1.00 19.25 291 PHE C C 1
ATOM 7341 O O . PHE C 1 295 ? -6.890 -7.622 52.888 1.00 18.72 291 PHE C O 1
ATOM 7349 N N . SER C 1 296 ? -7.278 -5.500 52.289 1.00 19.29 292 SER C N 1
ATOM 7350 C CA . SER C 1 296 ? -6.362 -4.886 53.240 1.00 19.81 292 SER C CA 1
ATOM 7351 C C . SER C 1 296 ? -7.025 -3.581 53.666 1.00 20.38 292 SER C C 1
ATOM 7352 O O . SER C 1 296 ? -6.670 -2.487 53.197 1.00 20.45 292 SER C O 1
ATOM 7355 N N . TYR C 1 297 ? -8.025 -3.712 54.533 1.00 21.02 293 TYR C N 1
ATOM 7356 C CA . TYR C 1 297 ? -8.883 -2.583 54.876 1.00 21.22 293 TYR C CA 1
ATOM 7357 C C . TYR C 1 297 ? -8.482 -1.935 56.198 1.00 21.50 293 TYR C C 1
ATOM 7358 O O . TYR C 1 297 ? -8.076 -2.622 57.149 1.00 21.09 293 TYR C O 1
ATOM 7367 N N . GLY C 1 298 ? -8.623 -0.608 56.229 1.00 21.39 294 GLY C N 1
ATOM 7368 C CA . GLY C 1 298 ? -8.451 0.180 57.430 1.00 21.99 294 GLY C CA 1
ATOM 7369 C C . GLY C 1 298 ? -9.813 0.660 57.877 1.00 23.11 294 GLY C C 1
ATOM 7370 O O . GLY C 1 298 ? -10.447 0.037 58.720 1.00 24.16 294 GLY C O 1
ATOM 7371 N N . ARG C 1 299 ? -10.284 1.748 57.280 1.00 23.33 295 ARG C N 1
ATOM 7372 C CA . ARG C 1 299 ? -11.605 2.287 57.605 1.00 24.41 295 ARG C CA 1
ATOM 7373 C C . ARG C 1 299 ? -12.734 1.240 57.563 1.00 24.86 295 ARG C C 1
ATOM 7374 O O . ARG C 1 299 ? -13.535 1.157 58.488 1.00 25.83 295 ARG C O 1
ATOM 7382 N N . ALA C 1 300 ? -12.776 0.436 56.509 1.00 24.37 296 ALA C N 1
ATOM 7383 C CA . ALA C 1 300 ? -13.881 -0.488 56.297 1.00 24.64 296 ALA C CA 1
ATOM 7384 C C . ALA C 1 300 ? -13.926 -1.665 57.301 1.00 25.26 296 ALA C C 1
ATOM 7385 O O . ALA C 1 300 ? -14.946 -2.362 57.390 1.00 26.30 296 ALA C O 1
ATOM 7387 N N . LEU C 1 301 ? -12.837 -1.880 58.040 1.00 24.75 297 LEU C N 1
ATOM 7388 C CA . LEU C 1 301 ? -12.791 -2.864 59.120 1.00 24.93 297 LEU C CA 1
ATOM 7389 C C . LEU C 1 301 ? -12.846 -2.210 60.512 1.00 26.01 297 LEU C C 1
ATOM 7390 O O . LEU C 1 301 ? -13.079 -2.906 61.499 1.00 26.83 297 LEU C O 1
ATOM 7395 N N . GLN C 1 302 ? -12.616 -0.895 60.592 1.00 25.88 298 GLN C N 1
ATOM 7396 C CA . GLN C 1 302 ? -12.397 -0.217 61.869 1.00 26.87 298 GLN C CA 1
ATOM 7397 C C . GLN C 1 302 ? -13.394 0.878 62.222 1.00 27.77 298 GLN C C 1
ATOM 7398 O O . GLN C 1 302 ? -13.584 1.154 63.403 1.00 28.20 298 GLN C O 1
ATOM 7404 N N . ALA C 1 303 ? -13.999 1.517 61.217 1.00 27.87 299 ALA C N 1
ATOM 7405 C CA . ALA C 1 303 ? -14.869 2.676 61.450 1.00 28.85 299 ALA C CA 1
ATOM 7406 C C . ALA C 1 303 ? -15.946 2.381 62.478 1.00 30.28 299 ALA C C 1
ATOM 7407 O O . ALA C 1 303 ? -16.084 3.127 63.450 1.00 31.32 299 ALA C O 1
ATOM 7409 N N . ALA C 1 304 ? -16.694 1.300 62.270 1.00 30.63 300 ALA C N 1
ATOM 7410 C CA . ALA C 1 304 ? -17.774 0.932 63.188 1.00 32.09 300 ALA C CA 1
ATOM 7411 C C . ALA C 1 304 ? -17.256 0.570 64.577 1.00 32.72 300 ALA C C 1
ATOM 7412 O O . ALA C 1 304 ? -17.889 0.912 65.581 1.00 33.51 300 ALA C O 1
ATOM 7414 N N . ALA C 1 305 ? -16.122 -0.124 64.632 1.00 32.32 301 ALA C N 1
ATOM 7415 C CA . ALA C 1 305 ? -15.548 -0.533 65.911 1.00 33.40 301 ALA C CA 1
ATOM 7416 C C . ALA C 1 305 ? -15.100 0.690 66.709 1.00 34.07 301 ALA C C 1
ATOM 7417 O O . ALA C 1 305 ? -15.325 0.778 67.915 1.00 35.52 301 ALA C O 1
ATOM 7419 N N . LEU C 1 306 ? -14.506 1.652 66.017 1.00 33.90 302 LEU C N 1
ATOM 7420 C CA . LEU C 1 306 ? -14.033 2.892 66.639 1.00 34.45 302 LEU C CA 1
ATOM 7421 C C . LEU C 1 306 ? -15.176 3.687 67.252 1.00 35.44 302 LEU C C 1
ATOM 7422 O O . LEU C 1 306 ? -15.100 4.114 68.398 1.00 36.54 302 LEU C O 1
ATOM 7427 N N . LYS C 1 307 ? -16.233 3.883 66.479 1.00 35.92 303 LYS C N 1
ATOM 7428 C CA . LYS C 1 307 ? -17.426 4.599 66.937 1.00 37.49 303 LYS C CA 1
ATOM 7429 C C . LYS C 1 307 ? -18.048 3.951 68.183 1.00 38.43 303 LYS C C 1
ATOM 7430 O O . LYS C 1 307 ? -18.459 4.644 69.109 1.00 39.56 303 LYS C O 1
ATOM 7436 N N . ALA C 1 308 ? -18.100 2.622 68.202 1.00 38.20 304 ALA C N 1
ATOM 7437 C CA . ALA C 1 308 ? -18.658 1.886 69.333 1.00 39.19 304 ALA C CA 1
ATOM 7438 C C . ALA C 1 308 ? -17.735 1.921 70.551 1.00 39.48 304 ALA C C 1
ATOM 7439 O O . ALA C 1 308 ? -18.208 1.935 71.693 1.00 40.37 304 ALA C O 1
ATOM 7441 N N . TRP C 1 309 ? -16.424 1.940 70.304 1.00 38.28 305 TRP C N 1
ATOM 7442 C CA . TRP C 1 309 ? -15.438 2.020 71.382 1.00 38.53 305 TRP C CA 1
ATOM 7443 C C . TRP C 1 309 ? -15.516 3.334 72.142 1.00 39.22 305 TRP C C 1
ATOM 7444 O O . TRP C 1 309 ? -15.473 3.341 73.362 1.00 40.15 305 TRP C O 1
ATOM 7455 N N . ALA C 1 310 ? -15.595 4.434 71.400 1.00 38.98 306 ALA C N 1
ATOM 7456 C CA . ALA C 1 310 ? -15.752 5.783 71.954 1.00 39.85 306 ALA C CA 1
ATOM 7457 C C . ALA C 1 310 ? -14.788 6.092 73.091 1.00 40.70 306 ALA C C 1
ATOM 7458 O O . ALA C 1 310 ? -15.158 6.736 74.062 1.00 41.99 306 ALA C O 1
ATOM 7460 N N . GLY C 1 311 ? -13.550 5.637 72.956 1.00 40.52 307 GLY C N 1
ATOM 7461 C CA . GLY C 1 311 ? -12.514 5.857 73.964 1.00 41.34 307 GLY C CA 1
ATOM 7462 C C . GLY C 1 311 ? -12.826 5.327 75.357 1.00 43.48 307 GLY C C 1
ATOM 7463 O O . GLY C 1 311 ? -12.259 5.811 76.339 1.00 44.40 307 GLY C O 1
ATOM 7464 N N . LYS C 1 312 ? -13.706 4.328 75.449 1.00 44.50 308 LYS C N 1
ATOM 7465 C CA . LYS C 1 312 ? -14.204 3.845 76.742 1.00 46.51 308 LYS C CA 1
ATOM 7466 C C . LYS C 1 312 ? -13.920 2.355 76.982 1.00 46.91 308 LYS C C 1
ATOM 7467 O O . LYS C 1 312 ? -14.394 1.494 76.244 1.00 46.35 308 LYS C O 1
ATOM 7473 N N . ASN C 1 313 ? -13.150 2.064 78.028 1.00 48.01 309 ASN C N 1
ATOM 7474 C CA . ASN C 1 313 ? -12.916 0.684 78.465 1.00 48.87 309 ASN C CA 1
ATOM 7475 C C . ASN C 1 313 ? -14.181 -0.160 78.627 1.00 49.51 309 ASN C C 1
ATOM 7476 O O . ASN C 1 313 ? -14.176 -1.341 78.307 1.00 49.04 309 ASN C O 1
ATOM 7481 N N . GLU C 1 314 ? -15.254 0.440 79.135 1.00 50.67 310 GLU C N 1
ATOM 7482 C CA . GLU C 1 314 ? -16.526 -0.286 79.294 1.00 51.74 310 GLU C CA 1
ATOM 7483 C C . GLU C 1 314 ? -17.172 -0.662 77.943 1.00 50.13 310 GLU C C 1
ATOM 7484 O O . GLU C 1 314 ? -18.000 -1.579 77.878 1.00 50.83 310 GLU C O 1
ATOM 7490 N N . ASN C 1 315 ? -16.780 0.022 76.872 1.00 47.68 311 ASN C N 1
ATOM 7491 C CA . ASN C 1 315 ? -17.286 -0.296 75.544 1.00 46.30 311 ASN C CA 1
ATOM 7492 C C . ASN C 1 315 ? -16.457 -1.340 74.785 1.00 44.56 311 ASN C C 1
ATOM 7493 O O . ASN C 1 315 ? -16.712 -1.574 73.609 1.00 43.64 311 ASN C O 1
ATOM 7498 N N . ILE C 1 316 ? -15.487 -1.970 75.446 1.00 44.10 312 ILE C N 1
ATOM 7499 C CA . ILE C 1 316 ? -14.575 -2.916 74.776 1.00 42.64 312 ILE C CA 1
ATOM 7500 C C . ILE C 1 316 ? -15.279 -4.096 74.094 1.00 42.14 312 ILE C C 1
ATOM 7501 O O . ILE C 1 316 ? -14.941 -4.444 72.958 1.00 40.87 312 ILE C O 1
ATOM 7506 N N . VAL C 1 317 ? -16.243 -4.716 74.773 1.00 42.83 313 VAL C N 1
ATOM 7507 C CA . VAL C 1 317 ? -16.906 -5.902 74.212 1.00 42.68 313 VAL C CA 1
ATOM 7508 C C . VAL C 1 317 ? -17.731 -5.527 72.980 1.00 41.78 313 VAL C C 1
ATOM 7509 O O . VAL C 1 317 ? -17.666 -6.206 71.952 1.00 40.83 313 VAL C O 1
ATOM 7513 N N . VAL C 1 318 ? -18.469 -4.426 73.085 1.00 41.87 314 VAL C N 1
ATOM 7514 C CA . VAL C 1 318 ? -19.332 -3.964 72.003 1.00 41.16 314 VAL C CA 1
ATOM 7515 C C . VAL C 1 318 ? -18.522 -3.537 70.780 1.00 39.04 314 VAL C C 1
ATOM 7516 O O . VAL C 1 318 ? -18.955 -3.751 69.662 1.00 38.61 314 VAL C O 1
ATOM 7520 N N . ALA C 1 319 ? -17.343 -2.954 70.989 1.00 37.86 315 ALA C N 1
ATOM 7521 C CA . ALA C 1 319 ? -16.465 -2.597 69.873 1.00 35.94 315 ALA C CA 1
ATOM 7522 C C . ALA C 1 319 ? -15.911 -3.853 69.206 1.00 34.78 315 ALA C C 1
ATOM 7523 O O . ALA C 1 319 ? -15.876 -3.932 67.988 1.00 33.54 315 ALA C O 1
ATOM 7525 N N . GLN C 1 320 ? -15.494 -4.834 70.005 1.00 34.99 316 GLN C N 1
ATOM 7526 C CA . GLN C 1 320 ? -14.995 -6.100 69.460 1.00 34.42 316 GLN C CA 1
ATOM 7527 C C . GLN C 1 320 ? -16.052 -6.795 68.591 1.00 34.59 316 GLN C C 1
ATOM 7528 O O . GLN C 1 320 ? -15.729 -7.324 67.525 1.00 33.32 316 GLN C O 1
ATOM 7534 N N . LYS C 1 321 ? -17.311 -6.772 69.033 1.00 35.82 317 LYS C N 1
ATOM 7535 C CA . LYS C 1 321 ? -18.399 -7.399 68.286 1.00 36.05 317 LYS C CA 1
ATOM 7536 C C . LYS C 1 321 ? -18.603 -6.731 66.926 1.00 35.02 317 LYS C C 1
ATOM 7537 O O . LYS C 1 321 ? -18.866 -7.414 65.932 1.00 34.83 317 LYS C O 1
ATOM 7539 N N . ALA C 1 322 ? -18.474 -5.406 66.880 1.00 34.44 318 ALA C N 1
ATOM 7540 C CA . ALA C 1 322 ? -18.642 -4.660 65.639 1.00 33.65 318 ALA C CA 1
ATOM 7541 C C . ALA C 1 322 ? -17.540 -5.017 64.626 1.00 32.45 318 ALA C C 1
ATOM 7542 O O . ALA C 1 322 ? -17.824 -5.326 63.457 1.00 31.75 318 ALA C O 1
ATOM 7544 N N . PHE C 1 323 ? -16.294 -4.969 65.097 1.00 31.69 319 PHE C N 1
ATOM 7545 C CA . PHE C 1 323 ? -15.136 -5.420 64.350 1.00 30.74 319 PHE C CA 1
ATOM 7546 C C . PHE C 1 323 ? -15.282 -6.875 63.892 1.00 31.23 319 PHE C C 1
ATOM 7547 O O . PHE C 1 323 ? -15.091 -7.176 62.707 1.00 30.11 319 PHE C O 1
ATOM 7555 N N . CYS C 1 324 ? -15.645 -7.765 64.818 1.00 32.84 320 CYS C N 1
ATOM 7556 C CA . CYS C 1 324 ? -15.842 -9.190 64.492 1.00 33.88 320 CYS C CA 1
ATOM 7557 C C . CYS C 1 324 ? -16.862 -9.384 63.378 1.00 33.74 320 CYS C C 1
ATOM 7558 O O . CYS C 1 324 ? -16.682 -10.239 62.518 1.00 33.61 320 CYS C O 1
ATOM 7561 N N . HIS C 1 325 ? -17.927 -8.593 63.383 1.00 34.12 321 HIS C N 1
ATOM 7562 C CA . HIS C 1 325 ? -18.927 -8.710 62.334 1.00 33.99 321 HIS C CA 1
ATOM 7563 C C . HIS C 1 325 ? -18.345 -8.310 60.973 1.00 32.62 321 HIS C C 1
ATOM 7564 O O . HIS C 1 325 ? -18.516 -9.032 59.998 1.00 32.49 321 HIS C O 1
ATOM 7571 N N . ARG C 1 326 ? -17.651 -7.175 60.915 1.00 31.63 322 ARG C N 1
ATOM 7572 C CA . ARG C 1 326 ? -17.098 -6.679 59.657 1.00 30.45 322 ARG C CA 1
ATOM 7573 C C . ARG C 1 326 ? -15.958 -7.576 59.152 1.00 29.58 322 ARG C C 1
ATOM 7574 O O . ARG C 1 326 ? -15.806 -7.783 57.951 1.00 28.84 322 ARG C O 1
ATOM 7582 N N . ALA C 1 327 ? -15.173 -8.113 60.074 1.00 29.56 323 ALA C N 1
ATOM 7583 C CA . ALA C 1 327 ? -14.159 -9.098 59.734 1.00 29.25 323 ALA C CA 1
ATOM 7584 C C . ALA C 1 327 ? -14.788 -10.332 59.077 1.00 29.76 323 ALA C C 1
ATOM 7585 O O . ALA C 1 327 ? -14.297 -10.821 58.052 1.00 28.71 323 ALA C O 1
ATOM 7587 N N . ARG C 1 328 ? -15.881 -10.823 59.661 1.00 30.74 324 ARG C N 1
ATOM 7588 C CA . ARG C 1 328 ? -16.552 -12.003 59.138 1.00 31.63 324 ARG C CA 1
ATOM 7589 C C . ARG C 1 328 ? -17.152 -11.733 57.759 1.00 30.60 324 ARG C C 1
ATOM 7590 O O . ARG C 1 328 ? -17.037 -12.559 56.861 1.00 30.07 324 ARG C O 1
ATOM 7598 N N . MET C 1 329 ? -17.789 -10.581 57.597 1.00 30.28 325 MET C N 1
ATOM 7599 C CA . MET C 1 329 ? -18.422 -10.248 56.327 1.00 29.76 325 MET C CA 1
ATOM 7600 C C . MET C 1 329 ? -17.356 -10.200 55.251 1.00 28.56 325 MET C C 1
ATOM 7601 O O . MET C 1 329 ? -17.559 -10.681 54.135 1.00 28.68 325 MET C O 1
ATOM 7606 N N . ASN C 1 330 ? -16.208 -9.629 55.591 1.00 27.15 326 ASN C N 1
ATOM 7607 C CA . ASN C 1 330 ? -15.133 -9.510 54.626 1.00 26.12 326 ASN C CA 1
ATOM 7608 C C . ASN C 1 330 ? -14.458 -10.844 54.323 1.00 26.30 326 ASN C C 1
ATOM 7609 O O . ASN C 1 330 ? -14.071 -11.121 53.177 1.00 25.43 326 ASN C O 1
ATOM 7614 N N . HIS C 1 331 ? -14.372 -11.681 55.346 1.00 27.02 327 HIS C N 1
ATOM 7615 C CA . HIS C 1 331 ? -14.009 -13.070 55.168 1.00 27.58 327 HIS C CA 1
ATOM 7616 C C . HIS C 1 331 ? -14.911 -13.721 54.120 1.00 27.79 327 HIS C C 1
ATOM 7617 O O . HIS C 1 331 ? -14.424 -14.386 53.203 1.00 27.14 327 HIS C O 1
ATOM 7624 N N . LEU C 1 332 ? -16.220 -13.509 54.243 1.00 28.28 328 LEU C N 1
ATOM 7625 C CA . LEU C 1 332 ? -17.175 -14.090 53.305 1.00 28.78 328 LEU C CA 1
ATOM 7626 C C . LEU C 1 332 ? -16.968 -13.512 51.893 1.00 28.06 328 LEU C C 1
ATOM 7627 O O . LEU C 1 332 ? -17.064 -14.236 50.895 1.00 27.91 328 LEU C O 1
ATOM 7632 N N . ALA C 1 333 ? -16.669 -12.218 51.820 1.00 27.42 329 ALA C N 1
ATOM 7633 C CA . ALA C 1 333 ? -16.413 -11.559 50.548 1.00 27.27 329 ALA C CA 1
ATOM 7634 C C . ALA C 1 333 ? -15.190 -12.162 49.850 1.00 27.23 329 ALA C C 1
ATOM 7635 O O . ALA C 1 333 ? -15.207 -12.443 48.638 1.00 27.26 329 ALA C O 1
ATOM 7637 N N . ALA C 1 334 ? -14.134 -12.381 50.620 1.00 27.19 330 ALA C N 1
ATOM 7638 C CA . ALA C 1 334 ? -12.927 -12.969 50.073 1.00 27.12 330 ALA C CA 1
ATOM 7639 C C . ALA C 1 334 ? -13.210 -14.344 49.469 1.00 28.26 330 ALA C C 1
ATOM 7640 O O . ALA C 1 334 ? -12.461 -14.793 48.614 1.00 28.50 330 ALA C O 1
ATOM 7642 N N . LEU C 1 335 ? -14.274 -15.012 49.932 1.00 29.61 331 LEU C N 1
ATOM 7643 C CA . LEU C 1 335 ? -14.690 -16.322 49.399 1.00 30.45 331 LEU C CA 1
ATOM 7644 C C . LEU C 1 335 ? -15.779 -16.199 48.323 1.00 30.97 331 LEU C C 1
ATOM 7645 O O . LEU C 1 335 ? -16.233 -17.194 47.776 1.00 31.17 331 LEU C O 1
ATOM 7650 N N . GLY C 1 336 ? -16.181 -14.974 48.010 1.00 31.28 332 GLY C N 1
ATOM 7651 C CA . GLY C 1 336 ? -17.300 -14.731 47.101 1.00 32.27 332 GLY C CA 1
ATOM 7652 C C . GLY C 1 336 ? -18.642 -15.187 47.649 1.00 33.74 332 GLY C C 1
ATOM 7653 O O . GLY C 1 336 ? -19.571 -15.431 46.882 1.00 34.29 332 GLY C O 1
ATOM 7654 N N . GLN C 1 337 ? -18.745 -15.296 48.973 1.00 34.62 333 GLN C N 1
ATOM 7655 C CA . GLN C 1 337 ? -19.922 -15.878 49.627 1.00 36.28 333 GLN C CA 1
ATOM 7656 C C . GLN C 1 337 ? -20.808 -14.856 50.348 1.00 36.53 333 GLN C C 1
ATOM 7657 O O . GLN C 1 337 ? -21.835 -15.221 50.915 1.00 37.41 333 GLN C O 1
ATOM 7663 N N . TRP C 1 338 ? -20.435 -13.581 50.307 1.00 35.99 334 TRP C N 1
ATOM 7664 C CA . TRP C 1 338 ? -21.225 -12.542 50.971 1.00 36.75 334 TRP C CA 1
ATOM 7665 C C . TRP C 1 338 ? -22.530 -12.258 50.229 1.00 38.15 334 TRP C C 1
ATOM 7666 O O . TRP C 1 338 ? -22.557 -12.207 49.000 1.00 37.97 334 TRP C O 1
ATOM 7677 N N . THR C 1 339 ? -23.607 -12.097 50.993 1.00 39.89 335 THR C N 1
ATOM 7678 C CA . THR C 1 339 ? -24.857 -11.541 50.489 1.00 41.38 335 THR C CA 1
ATOM 7679 C C . THR C 1 339 ? -25.338 -10.489 51.489 1.00 42.75 335 THR C C 1
ATOM 7680 O O . THR C 1 339 ? -24.912 -10.479 52.643 1.00 42.42 335 THR C O 1
ATOM 7684 N N . LYS C 1 340 ? -26.206 -9.595 51.032 1.00 44.46 336 LYS C N 1
ATOM 7685 C CA . LYS C 1 340 ? -26.725 -8.519 51.871 1.00 46.26 336 LYS C CA 1
ATOM 7686 C C . LYS C 1 340 ? -27.521 -9.077 53.061 1.00 48.36 336 LYS C C 1
ATOM 7687 O O . LYS C 1 340 ? -27.492 -8.500 54.145 1.00 48.73 336 LYS C O 1
ATOM 7693 N N . ASP C 1 341 ? -28.191 -10.211 52.858 1.00 50.25 337 ASP C N 1
ATOM 7694 C CA . ASP C 1 341 ? -28.938 -10.896 53.926 1.00 52.53 337 ASP C CA 1
ATOM 7695 C C . ASP C 1 341 ? -28.101 -11.077 55.176 1.00 52.74 337 ASP C C 1
ATOM 7696 O O . ASP C 1 341 ? -28.595 -10.915 56.283 1.00 53.52 337 ASP C O 1
ATOM 7701 N N . GLN C 1 342 ? -26.826 -11.414 54.984 1.00 52.63 338 GLN C N 1
ATOM 7702 C CA . GLN C 1 342 ? -25.935 -11.794 56.083 1.00 53.11 338 GLN C CA 1
ATOM 7703 C C . GLN C 1 342 ? -25.409 -10.641 56.931 1.00 53.37 338 GLN C C 1
ATOM 7704 O O . GLN C 1 342 ? -24.722 -10.882 57.916 1.00 53.12 338 GLN C O 1
ATOM 7710 N N . GLU C 1 343 ? -25.730 -9.403 56.556 1.00 54.50 339 GLU C N 1
ATOM 7711 C CA . GLU C 1 343 ? -25.484 -8.241 57.426 1.00 55.55 339 GLU C CA 1
ATOM 7712 C C . GLU C 1 343 ? -26.459 -8.216 58.585 1.00 58.06 339 GLU C C 1
ATOM 7713 O O . GLU C 1 343 ? -26.153 -7.662 59.629 1.00 58.35 339 GLU C O 1
ATOM 7719 N N . LYS C 1 344 ? -27.643 -8.789 58.374 1.00 38.62 340 LYS C N 1
ATOM 7720 C CA . LYS C 1 344 ? -28.656 -8.948 59.431 1.00 39.60 340 LYS C CA 1
ATOM 7721 C C . LYS C 1 344 ? -28.501 -10.305 60.128 1.00 40.02 340 LYS C C 1
ATOM 7722 O O . LYS C 1 344 ? -27.603 -10.497 60.959 1.00 40.64 340 LYS C O 1
ATOM 7724 N N . SER D 1 4 ? -17.627 -3.399 19.905 1.00 47.87 0 SER D N 1
ATOM 7725 C CA . SER D 1 4 ? -18.036 -4.320 18.799 1.00 47.99 0 SER D CA 1
ATOM 7726 C C . SER D 1 4 ? -16.836 -4.680 17.921 1.00 46.20 0 SER D C 1
ATOM 7727 O O . SER D 1 4 ? -16.677 -5.850 17.531 1.00 45.97 0 SER D O 1
ATOM 7730 N N . MET D 1 5 ? -15.983 -3.702 17.608 1.00 44.92 1 MET D N 1
ATOM 7731 C CA . MET D 1 5 ? -14.696 -4.046 16.986 1.00 43.08 1 MET D CA 1
ATOM 7732 C C . MET D 1 5 ? -13.892 -4.901 17.969 1.00 40.48 1 MET D C 1
ATOM 7733 O O . MET D 1 5 ? -13.399 -5.976 17.624 1.00 39.30 1 MET D O 1
ATOM 7738 N N . ASN D 1 6 ? -13.781 -4.397 19.193 1.00 39.40 2 ASN D N 1
ATOM 7739 C CA . ASN D 1 6 ? -13.149 -5.116 20.297 1.00 37.66 2 ASN D CA 1
ATOM 7740 C C . ASN D 1 6 ? -13.700 -6.527 20.487 1.00 36.82 2 ASN D C 1
ATOM 7741 O O . ASN D 1 6 ? -12.931 -7.485 20.627 1.00 34.54 2 ASN D O 1
ATOM 7746 N N . GLU D 1 7 ? -15.036 -6.625 20.496 1.00 37.32 3 GLU D N 1
ATOM 7747 C CA . GLU D 1 7 ? -15.751 -7.889 20.707 1.00 37.08 3 GLU D CA 1
ATOM 7748 C C . GLU D 1 7 ? -15.474 -8.886 19.589 1.00 35.79 3 GLU D C 1
ATOM 7749 O O . GLU D 1 7 ? -15.350 -10.080 19.844 1.00 35.31 3 GLU D O 1
ATOM 7751 N N . ARG D 1 8 ? -15.388 -8.403 18.354 1.00 34.97 4 ARG D N 1
ATOM 7752 C CA . ARG D 1 8 ? -15.069 -9.276 17.235 1.00 34.04 4 ARG D CA 1
ATOM 7753 C C . ARG D 1 8 ? -13.616 -9.756 17.251 1.00 31.32 4 ARG D C 1
ATOM 7754 O O . ARG D 1 8 ? -13.346 -10.933 16.983 1.00 30.51 4 ARG D O 1
ATOM 7762 N N . LEU D 1 9 ? -12.683 -8.871 17.579 1.00 29.68 5 LEU D N 1
ATOM 7763 C CA . LEU D 1 9 ? -11.282 -9.288 17.702 1.00 27.91 5 LEU D CA 1
ATOM 7764 C C . LEU D 1 9 ? -11.150 -10.350 18.788 1.00 27.67 5 LEU D C 1
ATOM 7765 O O . LEU D 1 9 ? -10.499 -11.383 18.584 1.00 26.67 5 LEU D O 1
ATOM 7770 N N . GLU D 1 10 ? -11.804 -10.107 19.923 1.00 28.73 6 GLU D N 1
ATOM 7771 C CA . GLU D 1 10 ? -11.793 -11.043 21.033 1.00 29.34 6 GLU D CA 1
ATOM 7772 C C . GLU D 1 10 ? -12.319 -12.406 20.630 1.00 29.26 6 GLU D C 1
ATOM 7773 O O . GLU D 1 10 ? -11.736 -13.417 21.009 1.00 28.76 6 GLU D O 1
ATOM 7779 N N . ASP D 1 11 ? -13.426 -12.426 19.884 1.00 29.93 7 ASP D N 1
ATOM 7780 C CA . ASP D 1 11 ? -14.066 -13.679 19.486 1.00 30.34 7 ASP D CA 1
ATOM 7781 C C . ASP D 1 11 ? -13.189 -14.454 18.521 1.00 28.38 7 ASP D C 1
ATOM 7782 O O . ASP D 1 11 ? -13.061 -15.669 18.645 1.00 27.66 7 ASP D O 1
ATOM 7787 N N . ILE D 1 12 ? -12.605 -13.743 17.559 1.00 27.42 8 ILE D N 1
ATOM 7788 C CA . ILE D 1 12 ? -11.685 -14.357 16.616 1.00 26.24 8 ILE D CA 1
ATOM 7789 C C . ILE D 1 12 ? -10.510 -14.932 17.399 1.00 25.22 8 ILE D C 1
ATOM 7790 O O . ILE D 1 12 ? -10.188 -16.108 17.240 1.00 25.15 8 ILE D O 1
ATOM 7795 N N . ALA D 1 13 ? -9.907 -14.109 18.261 1.00 24.66 9 ALA D N 1
ATOM 7796 C CA . ALA D 1 13 ? -8.776 -14.529 19.097 1.00 24.10 9 ALA D CA 1
ATOM 7797 C C . ALA D 1 13 ? -9.087 -15.791 19.895 1.00 24.38 9 ALA D C 1
ATOM 7798 O O . ALA D 1 13 ? -8.313 -16.736 19.895 1.00 23.29 9 ALA D O 1
ATOM 7800 N N . LEU D 1 14 ? -10.220 -15.798 20.578 1.00 25.87 10 LEU D N 1
ATOM 7801 C CA . LEU D 1 14 ? -10.642 -16.978 21.346 1.00 27.20 10 LEU D CA 1
ATOM 7802 C C . LEU D 1 14 ? -10.795 -18.249 20.491 1.00 27.16 10 LEU D C 1
ATOM 7803 O O . LEU D 1 14 ? -10.396 -19.332 20.911 1.00 26.85 10 LEU D O 1
ATOM 7808 N N . THR D 1 15 ? -11.376 -18.110 19.304 1.00 27.43 11 THR D N 1
ATOM 7809 C CA . THR D 1 15 ? -11.550 -19.241 18.396 1.00 27.93 11 THR D CA 1
ATOM 7810 C C . THR D 1 15 ? -10.194 -19.833 17.996 1.00 26.54 11 THR D C 1
ATOM 7811 O O . THR D 1 15 ? -10.043 -21.053 17.853 1.00 26.49 11 THR D O 1
ATOM 7815 N N . LEU D 1 16 ? -9.207 -18.961 17.834 1.00 25.63 12 LEU D N 1
ATOM 7816 C CA . LEU D 1 16 ? -7.889 -19.380 17.381 1.00 24.64 12 LEU D CA 1
ATOM 7817 C C . LEU D 1 16 ? -7.152 -20.257 18.418 1.00 24.42 12 LEU D C 1
ATOM 7818 O O . LEU D 1 16 ? -6.281 -21.053 18.049 1.00 24.21 12 LEU D O 1
ATOM 7823 N N . VAL D 1 17 ? -7.518 -20.133 19.695 1.00 24.67 13 VAL D N 1
ATOM 7824 C CA . VAL D 1 17 ? -6.880 -20.907 20.777 1.00 24.67 13 VAL D CA 1
ATOM 7825 C C . VAL D 1 17 ? -7.841 -21.824 21.528 1.00 26.08 13 VAL D C 1
ATOM 7826 O O . VAL D 1 17 ? -7.488 -22.372 22.574 1.00 26.92 13 VAL D O 1
ATOM 7830 N N . GLY D 1 18 ? -9.042 -22.015 21.001 1.00 26.98 14 GLY D N 1
ATOM 7831 C CA . GLY D 1 18 ? -10.075 -22.704 21.752 1.00 28.67 14 GLY D CA 1
ATOM 7832 C C . GLY D 1 18 ? -10.071 -24.202 21.539 1.00 29.22 14 GLY D C 1
ATOM 7833 O O . GLY D 1 18 ? -9.598 -24.692 20.516 1.00 29.19 14 GLY D O 1
ATOM 7834 N N . ALA D 1 19 ? -10.569 -24.928 22.531 1.00 30.21 15 ALA D N 1
ATOM 7835 C CA . ALA D 1 19 ? -11.017 -26.306 22.330 1.00 31.37 15 ALA D CA 1
ATOM 7836 C C . ALA D 1 19 ? -9.904 -27.267 21.927 1.00 30.27 15 ALA D C 1
ATOM 7837 O O . ALA D 1 19 ? -10.134 -28.198 21.162 1.00 30.62 15 ALA D O 1
ATOM 7839 N N . GLY D 1 20 ? -8.710 -27.032 22.455 1.00 29.28 16 GLY D N 1
ATOM 7840 C CA . GLY D 1 20 ? -7.557 -27.872 22.187 1.00 28.48 16 GLY D CA 1
ATOM 7841 C C . GLY D 1 20 ? -7.110 -27.833 20.741 1.00 27.76 16 GLY D C 1
ATOM 7842 O O . GLY D 1 20 ? -6.561 -28.812 20.236 1.00 28.07 16 GLY D O 1
ATOM 7843 N N . LYS D 1 21 ? -7.354 -26.717 20.060 1.00 26.78 17 LYS D N 1
ATOM 7844 C CA . LYS D 1 21 ? -6.911 -26.572 18.685 1.00 26.06 17 LYS D CA 1
ATOM 7845 C C . LYS D 1 21 ? -5.744 -25.600 18.638 1.00 24.56 17 LYS D C 1
ATOM 7846 O O . LYS D 1 21 ? -5.442 -24.922 19.624 1.00 24.40 17 LYS D O 1
ATOM 7852 N N . GLY D 1 22 ? -5.084 -25.540 17.486 1.00 23.62 18 GLY D N 1
ATOM 7853 C CA . GLY D 1 22 ? -3.919 -24.677 17.316 1.00 22.34 18 GLY D CA 1
ATOM 7854 C C . GLY D 1 22 ? -3.671 -24.285 15.880 1.00 21.49 18 GLY D C 1
ATOM 7855 O O . GLY D 1 22 ? -4.378 -24.699 14.975 1.00 21.40 18 GLY D O 1
ATOM 7856 N N . ILE D 1 23 ? -2.645 -23.472 15.682 1.00 20.92 19 ILE D N 1
ATOM 7857 C CA . ILE D 1 23 ? -2.411 -22.825 14.397 1.00 20.16 19 ILE D CA 1
ATOM 7858 C C . ILE D 1 23 ? -1.379 -23.589 13.567 1.00 19.59 19 ILE D C 1
ATOM 7859 O O . ILE D 1 23 ? -0.340 -23.959 14.069 1.00 19.58 19 ILE D O 1
ATOM 7864 N N . LEU D 1 24 ? -1.702 -23.848 12.306 1.00 19.37 20 LEU D N 1
ATOM 7865 C CA . LEU D 1 24 ? -0.729 -24.331 11.336 1.00 19.10 20 LEU D CA 1
ATOM 7866 C C . LEU D 1 24 ? -0.038 -23.130 10.717 1.00 18.89 20 LEU D C 1
ATOM 7867 O O . LEU D 1 24 ? -0.653 -22.367 9.960 1.00 19.08 20 LEU D O 1
ATOM 7872 N N . ALA D 1 25 ? 1.243 -22.972 11.037 1.00 18.21 21 ALA D N 1
ATOM 7873 C CA . ALA D 1 25 ? 2.068 -21.891 10.489 1.00 18.21 21 ALA D CA 1
ATOM 7874 C C . ALA D 1 25 ? 2.627 -22.302 9.124 1.00 18.19 21 ALA D C 1
ATOM 7875 O O . ALA D 1 25 ? 3.706 -22.869 9.046 1.00 19.21 21 ALA D O 1
ATOM 7877 N N . ALA D 1 26 ? 1.911 -21.990 8.056 1.00 18.50 22 ALA D N 1
ATOM 7878 C CA . ALA D 1 26 ? 2.292 -22.388 6.699 1.00 18.80 22 ALA D CA 1
ATOM 7879 C C . ALA D 1 26 ? 2.688 -21.171 5.861 1.00 18.98 22 ALA D C 1
ATOM 7880 O O . ALA D 1 26 ? 2.639 -21.217 4.635 1.00 19.04 22 ALA D O 1
ATOM 7882 N N . ASP D 1 27 ? 3.105 -20.106 6.542 1.00 19.14 23 ASP D N 1
ATOM 7883 C CA . ASP D 1 27 ? 3.400 -18.803 5.939 1.00 19.43 23 ASP D CA 1
ATOM 7884 C C . ASP D 1 27 ? 4.866 -18.600 5.517 1.00 19.44 23 ASP D C 1
ATOM 7885 O O . ASP D 1 27 ? 5.308 -17.473 5.350 1.00 19.24 23 ASP D O 1
ATOM 7890 N N . GLU D 1 28 ? 5.630 -19.671 5.363 1.00 20.07 24 GLU D N 1
ATOM 7891 C CA . GLU D 1 28 ? 7.025 -19.531 4.956 1.00 20.35 24 GLU D CA 1
ATOM 7892 C C . GLU D 1 28 ? 7.098 -18.751 3.638 1.00 21.24 24 GLU D C 1
ATOM 7893 O O . GLU D 1 28 ? 6.362 -19.044 2.689 1.00 20.96 24 GLU D O 1
ATOM 7899 N N . SER D 1 29 ? 7.983 -17.758 3.595 1.00 21.76 25 SER D N 1
ATOM 7900 C CA . SER D 1 29 ? 8.234 -16.994 2.384 1.00 22.89 25 SER D CA 1
ATOM 7901 C C . SER D 1 29 ? 8.975 -17.819 1.339 1.00 23.66 25 SER D C 1
ATOM 7902 O O . SER D 1 29 ? 9.396 -18.935 1.599 1.00 23.12 25 SER D O 1
ATOM 7905 N N . THR D 1 30 ? 9.069 -17.260 0.135 1.00 24.64 26 THR D N 1
ATOM 7906 C CA . THR D 1 30 ? 9.678 -17.929 -1.000 1.00 25.63 26 THR D CA 1
ATOM 7907 C C . THR D 1 30 ? 11.043 -18.514 -0.627 1.00 25.77 26 THR D C 1
ATOM 7908 O O . THR D 1 30 ? 11.271 -19.713 -0.768 1.00 26.44 26 THR D O 1
ATOM 7912 N N . ALA D 1 31 ? 11.922 -17.671 -0.109 1.00 25.96 27 ALA D N 1
ATOM 7913 C CA . ALA D 1 31 ? 13.264 -18.088 0.304 1.00 26.71 27 ALA D CA 1
ATOM 7914 C C . ALA D 1 31 ? 13.238 -19.169 1.396 1.00 26.29 27 ALA D C 1
ATOM 7915 O O . ALA D 1 31 ? 14.029 -20.114 1.355 1.00 26.50 27 ALA D O 1
ATOM 7917 N N . THR D 1 32 ? 12.328 -19.028 2.361 1.00 25.55 28 THR D N 1
ATOM 7918 C CA . THR D 1 32 ? 12.272 -19.959 3.490 1.00 25.21 28 THR D CA 1
ATOM 7919 C C . THR D 1 32 ? 11.755 -21.331 3.063 1.00 25.53 28 THR D C 1
ATOM 7920 O O . THR D 1 32 ? 12.356 -22.348 3.390 1.00 26.00 28 THR D O 1
ATOM 7924 N N . ILE D 1 33 ? 10.664 -21.366 2.316 1.00 25.62 29 ILE D N 1
ATOM 7925 C CA . ILE D 1 33 ? 10.148 -22.631 1.813 1.00 26.07 29 ILE D CA 1
ATOM 7926 C C . ILE D 1 33 ? 11.154 -23.297 0.865 1.00 27.04 29 ILE D C 1
ATOM 7927 O O . ILE D 1 33 ? 11.285 -24.510 0.860 1.00 27.14 29 ILE D O 1
ATOM 7932 N N . GLY D 1 34 ? 11.870 -22.492 0.084 1.00 27.97 30 GLY D N 1
ATOM 7933 C CA . GLY D 1 34 ? 12.949 -22.983 -0.776 1.00 29.46 30 GLY D CA 1
ATOM 7934 C C . GLY D 1 34 ? 14.070 -23.699 -0.028 1.00 30.27 30 GLY D C 1
ATOM 7935 O O . GLY D 1 34 ? 14.578 -24.702 -0.507 1.00 30.26 30 GLY D O 1
ATOM 7936 N N . LYS D 1 35 ? 14.439 -23.199 1.154 1.00 30.75 31 LYS D N 1
ATOM 7937 C CA . LYS D 1 35 ? 15.399 -23.909 2.014 1.00 31.66 31 LYS D CA 1
ATOM 7938 C C . LYS D 1 35 ? 14.851 -25.287 2.424 1.00 31.80 31 LYS D C 1
ATOM 7939 O O . LYS D 1 35 ? 15.555 -26.299 2.330 1.00 32.26 31 LYS D O 1
ATOM 7941 N N . ARG D 1 36 ? 13.583 -25.318 2.823 1.00 31.39 32 ARG D N 1
ATOM 7942 C CA . ARG D 1 36 ? 12.943 -26.544 3.305 1.00 31.60 32 ARG D CA 1
ATOM 7943 C C . ARG D 1 36 ? 12.852 -27.591 2.191 1.00 32.15 32 ARG D C 1
ATOM 7944 O O . ARG D 1 36 ? 13.142 -28.763 2.399 1.00 32.85 32 ARG D O 1
ATOM 7952 N N . PHE D 1 37 ? 12.409 -27.145 1.020 1.00 32.03 33 PHE D N 1
ATOM 7953 C CA . PHE D 1 37 ? 12.323 -27.973 -0.172 1.00 32.40 33 PHE D CA 1
ATOM 7954 C C . PHE D 1 37 ? 13.693 -28.472 -0.613 1.00 33.59 33 PHE D C 1
ATOM 7955 O O . PHE D 1 37 ? 13.830 -29.633 -0.982 1.00 34.39 33 PHE D O 1
ATOM 7963 N N . GLU D 1 38 ? 14.702 -27.601 -0.594 1.00 34.32 34 GLU D N 1
ATOM 7964 C CA . GLU D 1 38 ? 16.051 -27.983 -1.047 1.00 35.86 34 GLU D CA 1
ATOM 7965 C C . GLU D 1 38 ? 16.618 -29.105 -0.158 1.00 36.58 34 GLU D C 1
ATOM 7966 O O . GLU D 1 38 ? 17.219 -30.057 -0.670 1.00 37.36 34 GLU D O 1
ATOM 7968 N N . SER D 1 39 ? 16.374 -29.006 1.149 1.00 36.07 35 SER D N 1
ATOM 7969 C CA . SER D 1 39 ? 16.767 -30.040 2.115 1.00 36.83 35 SER D CA 1
ATOM 7970 C C . SER D 1 39 ? 16.391 -31.450 1.644 1.00 37.60 35 SER D C 1
ATOM 7971 O O . SER D 1 39 ? 17.248 -32.326 1.631 1.00 38.81 35 SER D O 1
ATOM 7973 N N . ILE D 1 40 ? 15.132 -31.653 1.236 1.00 37.21 36 ILE D N 1
ATOM 7974 C CA . ILE D 1 40 ? 14.659 -32.964 0.741 1.00 37.88 36 ILE D CA 1
ATOM 7975 C C . ILE D 1 40 ? 14.780 -33.179 -0.790 1.00 38.33 36 ILE D C 1
ATOM 7976 O O . ILE D 1 40 ? 14.174 -34.106 -1.336 1.00 39.07 36 ILE D O 1
ATOM 7981 N N . GLY D 1 41 ? 15.536 -32.319 -1.475 1.00 38.04 37 GLY D N 1
ATOM 7982 C CA . GLY D 1 41 ? 15.814 -32.466 -2.907 1.00 38.65 37 GLY D CA 1
ATOM 7983 C C . GLY D 1 41 ? 14.716 -32.045 -3.880 1.00 38.31 37 GLY D C 1
ATOM 7984 O O . GLY D 1 41 ? 14.711 -32.485 -5.029 1.00 38.71 37 GLY D O 1
ATOM 7985 N N . VAL D 1 42 ? 13.796 -31.183 -3.446 1.00 37.05 38 VAL D N 1
ATOM 7986 C CA . VAL D 1 42 ? 12.676 -30.779 -4.304 1.00 36.87 38 VAL D CA 1
ATOM 7987 C C . VAL D 1 42 ? 12.793 -29.321 -4.772 1.00 36.39 38 VAL D C 1
ATOM 7988 O O . VAL D 1 42 ? 13.011 -28.418 -3.976 1.00 35.37 38 VAL D O 1
ATOM 7992 N N . GLU D 1 43 ? 12.636 -29.119 -6.076 1.00 37.21 39 GLU D N 1
ATOM 7993 C CA . GLU D 1 43 ? 12.751 -27.798 -6.694 1.00 37.70 39 GLU D CA 1
ATOM 7994 C C . GLU D 1 43 ? 11.645 -26.874 -6.189 1.00 36.74 39 GLU D C 1
ATOM 7995 O O . GLU D 1 43 ? 10.475 -27.269 -6.146 1.00 36.31 39 GLU D O 1
ATOM 8001 N N . CYS D 1 44 ? 12.034 -25.657 -5.807 1.00 36.28 40 CYS D N 1
ATOM 8002 C CA . CYS D 1 44 ? 11.099 -24.658 -5.292 1.00 35.88 40 CYS D CA 1
ATOM 8003 C C . CYS D 1 44 ? 10.501 -23.862 -6.435 1.00 35.71 40 CYS D C 1
ATOM 8004 O O . CYS D 1 44 ? 10.931 -22.749 -6.735 1.00 35.97 40 CYS D O 1
ATOM 8007 N N . THR D 1 45 ? 9.520 -24.465 -7.087 1.00 35.63 41 THR D N 1
ATOM 8008 C CA . THR D 1 45 ? 8.729 -23.791 -8.101 1.00 35.40 41 THR D CA 1
ATOM 8009 C C . THR D 1 45 ? 7.431 -23.351 -7.471 1.00 34.30 41 THR D C 1
ATOM 8010 O O . THR D 1 45 ? 7.043 -23.835 -6.418 1.00 32.93 41 THR D O 1
ATOM 8014 N N . GLU D 1 46 ? 6.733 -22.450 -8.136 1.00 34.67 42 GLU D N 1
ATOM 8015 C CA . GLU D 1 46 ? 5.409 -22.054 -7.685 1.00 34.50 42 GLU D CA 1
ATOM 8016 C C . GLU D 1 46 ? 4.401 -23.209 -7.675 1.00 33.93 42 GLU D C 1
ATOM 8017 O O . GLU D 1 46 ? 3.561 -23.276 -6.786 1.00 32.72 42 GLU D O 1
ATOM 8023 N N . ASP D 1 47 ? 4.483 -24.116 -8.640 1.00 34.22 43 ASP D N 1
ATOM 8024 C CA . ASP D 1 47 ? 3.557 -25.241 -8.659 1.00 34.45 43 ASP D CA 1
ATOM 8025 C C . ASP D 1 47 ? 3.823 -26.256 -7.546 1.00 32.78 43 ASP D C 1
ATOM 8026 O O . ASP D 1 47 ? 2.885 -26.796 -6.987 1.00 32.59 43 ASP D O 1
ATOM 8031 N N . ASN D 1 48 ? 5.084 -26.511 -7.216 1.00 31.59 44 ASN D N 1
ATOM 8032 C CA . ASN D 1 48 ? 5.394 -27.407 -6.107 1.00 30.63 44 ASN D CA 1
ATOM 8033 C C . ASN D 1 48 ? 4.956 -26.826 -4.755 1.00 29.36 44 ASN D C 1
ATOM 8034 O O . ASN D 1 48 ? 4.481 -27.564 -3.893 1.00 29.10 44 ASN D O 1
ATOM 8039 N N . ARG D 1 49 ? 5.101 -25.515 -4.572 1.00 28.39 45 ARG D N 1
ATOM 8040 C CA . ARG D 1 49 ? 4.587 -24.852 -3.368 1.00 27.60 45 ARG D CA 1
ATOM 8041 C C . ARG D 1 49 ? 3.064 -24.958 -3.283 1.00 27.74 45 ARG D C 1
ATOM 8042 O O . ARG D 1 49 ? 2.545 -25.312 -2.218 1.00 27.50 45 ARG D O 1
ATOM 8050 N N . ARG D 1 50 ? 2.355 -24.678 -4.381 1.00 28.07 46 ARG D N 1
ATOM 8051 C CA . ARG D 1 50 ? 0.902 -24.863 -4.405 1.00 28.88 46 ARG D CA 1
ATOM 8052 C C . ARG D 1 50 ? 0.543 -26.310 -4.056 1.00 28.66 46 ARG D C 1
ATOM 8053 O O . ARG D 1 50 ? -0.238 -26.559 -3.135 1.00 28.34 46 ARG D O 1
ATOM 8061 N N . ALA D 1 51 ? 1.121 -27.252 -4.794 1.00 28.42 47 ALA D N 1
ATOM 8062 C CA . ALA D 1 51 ? 0.803 -28.666 -4.600 1.00 28.90 47 ALA D CA 1
ATOM 8063 C C . ALA D 1 51 ? 1.070 -29.090 -3.157 1.00 27.75 47 ALA D C 1
ATOM 8064 O O . ALA D 1 51 ? 0.266 -29.798 -2.560 1.00 28.34 47 ALA D O 1
ATOM 8066 N N . TYR D 1 52 ? 2.188 -28.637 -2.603 1.00 26.94 48 TYR D N 1
ATOM 8067 C CA . TYR D 1 52 ? 2.572 -28.991 -1.233 1.00 26.17 48 TYR D CA 1
ATOM 8068 C C . TYR D 1 52 ? 1.563 -28.473 -0.213 1.00 25.71 48 TYR D C 1
ATOM 8069 O O . TYR D 1 52 ? 1.151 -29.200 0.685 1.00 25.45 48 TYR D O 1
ATOM 8078 N N . ARG D 1 53 ? 1.168 -27.217 -0.356 1.00 25.50 49 ARG D N 1
ATOM 8079 C CA . ARG D 1 53 ? 0.243 -26.631 0.594 1.00 25.10 49 ARG D CA 1
ATOM 8080 C C . ARG D 1 53 ? -1.150 -27.206 0.411 1.00 25.58 49 ARG D C 1
ATOM 8081 O O . ARG D 1 53 ? -1.862 -27.440 1.388 1.00 25.41 49 ARG D O 1
ATOM 8089 N N . GLU D 1 54 ? -1.528 -27.457 -0.833 1.00 26.22 50 GLU D N 1
ATOM 8090 C CA . GLU D 1 54 ? -2.803 -28.096 -1.096 1.00 27.42 50 GLU D CA 1
ATOM 8091 C C . GLU D 1 54 ? -2.899 -29.425 -0.343 1.00 27.67 50 GLU D C 1
ATOM 8092 O O . GLU D 1 54 ? -3.939 -29.743 0.244 1.00 27.84 50 GLU D O 1
ATOM 8098 N N . MET D 1 55 ? -1.804 -30.181 -0.353 1.00 27.66 51 MET D N 1
ATOM 8099 C CA . MET D 1 55 ? -1.752 -31.474 0.326 1.00 28.22 51 MET D CA 1
ATOM 8100 C C . MET D 1 55 ? -2.050 -31.345 1.815 1.00 27.38 51 MET D C 1
ATOM 8101 O O . MET D 1 55 ? -2.777 -32.169 2.376 1.00 27.63 51 MET D O 1
ATOM 8106 N N . LEU D 1 56 ? -1.510 -30.306 2.440 1.00 26.42 52 LEU D N 1
ATOM 8107 C CA . LEU D 1 56 ? -1.766 -30.058 3.850 1.00 26.04 52 LEU D CA 1
ATOM 8108 C C . LEU D 1 56 ? -3.214 -29.655 4.105 1.00 26.71 52 LEU D C 1
ATOM 8109 O O . LEU D 1 56 ? -3.862 -30.186 5.017 1.00 26.86 52 LEU D O 1
ATOM 8114 N N . PHE D 1 57 ? -3.719 -28.729 3.293 1.00 26.90 53 PHE D N 1
ATOM 8115 C CA . PHE D 1 57 ? -5.026 -28.106 3.555 1.00 27.54 53 PHE D CA 1
ATOM 8116 C C . PHE D 1 57 ? -6.204 -29.011 3.234 1.00 29.06 53 PHE D C 1
ATOM 8117 O O . PHE D 1 57 ? -7.298 -28.753 3.713 1.00 29.13 53 PHE D O 1
ATOM 8125 N N . THR D 1 58 ? -5.981 -30.051 2.421 1.00 29.97 54 THR D N 1
ATOM 8126 C CA . THR D 1 58 ? -7.001 -31.075 2.155 1.00 31.32 54 THR D CA 1
ATOM 8127 C C . THR D 1 58 ? -6.878 -32.324 3.051 1.00 31.83 54 THR D C 1
ATOM 8128 O O . THR D 1 58 ? -7.562 -33.311 2.808 1.00 32.20 54 THR D O 1
ATOM 8132 N N . ALA D 1 59 ? -5.998 -32.300 4.056 1.00 31.46 55 ALA D N 1
ATOM 8133 C CA . ALA D 1 59 ? -5.928 -33.398 5.022 1.00 32.03 55 ALA D CA 1
ATOM 8134 C C . ALA D 1 59 ? -7.098 -33.259 5.999 1.00 32.83 55 ALA D C 1
ATOM 8135 O O . ALA D 1 59 ? -6.964 -32.639 7.051 1.00 32.62 55 ALA D O 1
ATOM 8137 N N . LYS D 1 60 ? -8.237 -33.849 5.637 1.00 34.61 56 LYS D N 1
ATOM 8138 C CA . LYS D 1 60 ? -9.521 -33.595 6.298 1.00 35.54 56 LYS D CA 1
ATOM 8139 C C . LYS D 1 60 ? -9.434 -33.676 7.805 1.00 35.37 56 LYS D C 1
ATOM 8140 O O . LYS D 1 60 ? -9.720 -32.695 8.493 1.00 35.10 56 LYS D O 1
ATOM 8142 N N . GLU D 1 61 ? -9.021 -34.838 8.302 1.00 35.66 57 GLU D N 1
ATOM 8143 C CA . GLU D 1 61 ? -9.080 -35.145 9.726 1.00 35.91 57 GLU D CA 1
ATOM 8144 C C . GLU D 1 61 ? -8.243 -34.163 10.528 1.00 34.92 57 GLU D C 1
ATOM 8145 O O . GLU D 1 61 ? -8.693 -33.644 11.548 1.00 35.13 57 GLU D O 1
ATOM 8147 N N . ALA D 1 62 ? -7.028 -33.899 10.054 1.00 33.86 58 ALA D N 1
ATOM 8148 C CA . ALA D 1 62 ? -6.152 -32.939 10.699 1.00 32.46 5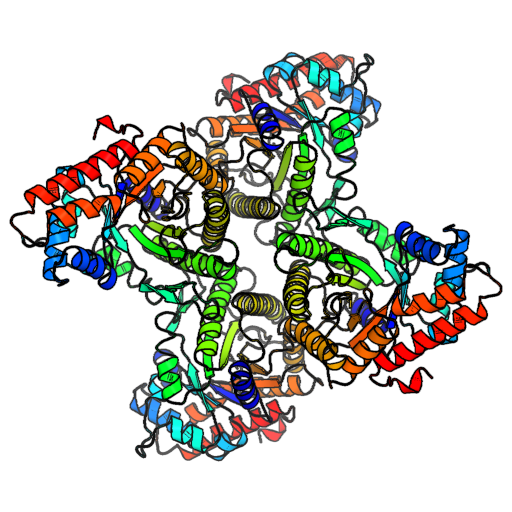8 ALA D CA 1
ATOM 8149 C C . ALA D 1 62 ? -6.773 -31.543 10.694 1.00 31.83 58 ALA D C 1
ATOM 8150 O O . ALA D 1 62 ? -6.814 -30.868 11.713 1.00 31.23 58 ALA D O 1
ATOM 8152 N N . MET D 1 63 ? -7.270 -31.114 9.544 1.00 31.78 59 MET D N 1
ATOM 8153 C CA . MET D 1 63 ? -7.796 -29.755 9.424 1.00 31.45 59 MET D CA 1
ATOM 8154 C C . MET D 1 63 ? -9.076 -29.536 10.227 1.00 32.18 59 MET D C 1
ATOM 8155 O O . MET D 1 63 ? -9.266 -28.458 10.790 1.00 32.69 59 MET D O 1
ATOM 8160 N N . GLU D 1 64 ? -9.951 -30.538 10.286 1.00 32.70 60 GLU D N 1
ATOM 8161 C CA . GLU D 1 64 ? -11.233 -30.379 10.970 1.00 33.44 60 GLU D CA 1
ATOM 8162 C C . GLU D 1 64 ? -11.113 -30.409 12.494 1.00 32.53 60 GLU D C 1
ATOM 8163 O O . GLU D 1 64 ? -11.771 -29.637 13.181 1.00 32.05 60 GLU D O 1
ATOM 8169 N N . SER D 1 65 ? -10.266 -31.298 13.011 1.00 31.59 61 SER D N 1
ATOM 8170 C CA . SER D 1 65 ? -10.234 -31.586 14.444 1.00 31.37 61 SER D CA 1
ATOM 8171 C C . SER D 1 65 ? -9.115 -30.873 15.222 1.00 29.14 61 SER D C 1
ATOM 8172 O O . SER D 1 65 ? -9.270 -30.621 16.409 1.00 29.24 61 SER D O 1
ATOM 8175 N N . ALA D 1 66 ? -7.998 -30.561 14.572 1.00 27.19 62 ALA D N 1
ATOM 8176 C CA . ALA D 1 66 ? -6.836 -30.011 15.286 1.00 25.61 62 ALA D CA 1
ATOM 8177 C C . ALA D 1 66 ? -6.500 -28.550 14.962 1.00 24.23 62 ALA D C 1
ATOM 8178 O O . ALA D 1 66 ? -5.998 -27.829 15.831 1.00 23.66 62 ALA D O 1
ATOM 8180 N N . ILE D 1 67 ? -6.771 -28.114 13.735 1.00 23.33 63 ILE D N 1
ATOM 8181 C CA . ILE D 1 67 ? -6.291 -26.814 13.254 1.00 22.46 63 ILE D CA 1
ATOM 8182 C C . ILE D 1 67 ? -7.366 -25.723 13.286 1.00 22.74 63 ILE D C 1
ATOM 8183 O O . ILE D 1 67 ? -8.323 -25.757 12.494 1.00 23.24 63 ILE D O 1
ATOM 8188 N N . SER D 1 68 ? -7.188 -24.750 14.181 1.00 21.72 64 SER D N 1
ATOM 8189 C CA . SER D 1 68 ? -8.114 -23.614 14.318 1.00 21.88 64 SER D CA 1
ATOM 8190 C C . SER D 1 68 ? -7.906 -22.533 13.266 1.00 21.16 64 SER D C 1
ATOM 8191 O O . SER D 1 68 ? -8.823 -21.778 12.941 1.00 21.86 64 SER D O 1
ATOM 8194 N N . GLY D 1 69 ? -6.690 -22.444 12.755 1.00 20.23 65 GLY D N 1
ATOM 8195 C CA . GLY D 1 69 ? -6.319 -21.399 11.816 1.00 19.56 65 GLY D CA 1
ATOM 8196 C C . GLY D 1 69 ? -5.033 -21.746 11.096 1.00 18.99 65 GLY D C 1
ATOM 8197 O O . GLY D 1 69 ? -4.239 -22.562 11.578 1.00 17.89 65 GLY D O 1
ATOM 8198 N N . VAL D 1 70 ? -4.853 -21.143 9.922 1.00 19.18 66 VAL D N 1
ATOM 8199 C CA . VAL D 1 70 ? -3.678 -21.370 9.081 1.00 18.86 66 VAL D CA 1
ATOM 8200 C C . VAL D 1 70 ? -3.058 -20.029 8.722 1.00 18.63 66 VAL D C 1
ATOM 8201 O O . VAL D 1 70 ? -3.741 -19.154 8.172 1.00 19.57 66 VAL D O 1
ATOM 8205 N N . ILE D 1 71 ? -1.782 -19.849 9.044 1.00 18.09 67 ILE D N 1
ATOM 8206 C CA . ILE D 1 71 ? -1.070 -18.649 8.638 1.00 17.90 67 ILE D CA 1
ATOM 8207 C C . ILE D 1 71 ? -0.568 -18.896 7.226 1.00 18.68 67 ILE D C 1
ATOM 8208 O O . ILE D 1 71 ? 0.015 -19.953 6.945 1.00 18.84 67 ILE D O 1
ATOM 8213 N N . LEU D 1 72 ? -0.788 -17.920 6.350 1.00 19.31 68 LEU D N 1
ATOM 8214 C CA . LEU D 1 72 ? -0.437 -18.031 4.935 1.00 19.48 68 LEU D CA 1
ATOM 8215 C C . LEU D 1 72 ? 0.514 -16.927 4.516 1.00 19.58 68 LEU D C 1
ATOM 8216 O O . LEU D 1 72 ? 0.460 -15.802 5.035 1.00 19.47 68 LEU D O 1
ATOM 8221 N N . PHE D 1 73 ? 1.380 -17.258 3.563 1.00 19.89 69 PHE D N 1
ATOM 8222 C CA . PHE D 1 73 ? 2.146 -16.272 2.840 1.00 20.18 69 PHE D CA 1
ATOM 8223 C C . PHE D 1 73 ? 1.257 -15.698 1.742 1.00 21.15 69 PHE D C 1
ATOM 8224 O O . PHE D 1 73 ? 0.379 -16.385 1.225 1.00 21.59 69 PHE D O 1
ATOM 8232 N N . ASP D 1 74 ? 1.493 -14.439 1.390 1.00 21.84 70 ASP D N 1
ATOM 8233 C CA . ASP D 1 74 ? 0.722 -13.737 0.350 1.00 22.58 70 ASP D CA 1
ATOM 8234 C C . ASP D 1 74 ? 0.383 -14.601 -0.882 1.00 23.24 70 ASP D C 1
ATOM 8235 O O . ASP D 1 74 ? -0.786 -14.702 -1.283 1.00 23.82 70 ASP D O 1
ATOM 8240 N N . GLU D 1 75 ? 1.403 -15.222 -1.465 1.00 23.21 71 GLU D N 1
ATOM 8241 C CA . GLU D 1 75 ? 1.248 -16.007 -2.686 1.00 24.21 71 GLU D CA 1
ATOM 8242 C C . GLU D 1 75 ? 0.140 -17.051 -2.505 1.00 24.26 71 GLU D C 1
ATOM 8243 O O . GLU D 1 75 ? -0.729 -17.204 -3.372 1.00 24.76 71 GLU D O 1
ATOM 8249 N N . THR D 1 76 ? 0.190 -17.744 -1.368 1.00 23.23 72 THR D N 1
ATOM 8250 C CA . THR D 1 76 ? -0.715 -18.839 -1.057 1.00 23.19 72 THR D CA 1
ATOM 8251 C C . THR D 1 76 ? -2.129 -18.335 -0.817 1.00 23.96 72 THR D C 1
ATOM 8252 O O . THR D 1 76 ? -3.091 -18.948 -1.249 1.00 23.86 72 THR D O 1
ATOM 8256 N N . LEU D 1 77 ? -2.253 -17.189 -0.159 1.00 24.53 73 LEU D N 1
ATOM 8257 C CA . LEU D 1 77 ? -3.569 -16.572 0.038 1.00 25.40 73 LEU D CA 1
ATOM 8258 C C . LEU D 1 77 ? -4.289 -16.284 -1.298 1.00 26.55 73 LEU D C 1
ATOM 8259 O O . LEU D 1 77 ? -5.519 -16.287 -1.356 1.00 27.54 73 LEU D O 1
ATOM 8264 N N . ARG D 1 78 ? -3.526 -16.055 -2.364 1.00 26.91 74 ARG D N 1
ATOM 8265 C CA . ARG D 1 78 ? -4.104 -15.783 -3.698 1.00 28.31 74 ARG D CA 1
ATOM 8266 C C . ARG D 1 78 ? -4.143 -17.003 -4.638 1.00 28.54 74 ARG D C 1
ATOM 8267 O O . ARG D 1 78 ? -4.563 -16.877 -5.781 1.00 29.26 74 ARG D O 1
ATOM 8275 N N . GLN D 1 79 ? -3.748 -18.174 -4.137 1.00 28.01 75 GLN D N 1
ATOM 8276 C CA . GLN D 1 79 ? -3.631 -19.384 -4.958 1.00 28.65 75 GLN D CA 1
ATOM 8277 C C . GLN D 1 79 ? -4.899 -20.222 -5.008 1.00 29.38 75 GLN D C 1
ATOM 8278 O O . GLN D 1 79 ? -5.606 -20.361 -4.017 1.00 29.52 75 GLN D O 1
ATOM 8284 N N . LYS D 1 80 ? -5.132 -20.830 -6.161 1.00 30.39 76 LYS D N 1
ATOM 8285 C CA . LYS D 1 80 ? -6.200 -21.790 -6.339 1.00 31.39 76 LYS D CA 1
ATOM 8286 C C . LYS D 1 80 ? -5.667 -23.208 -6.180 1.00 30.93 76 LYS D C 1
ATOM 8287 O O . LYS D 1 80 ? -4.522 -23.483 -6.517 1.00 30.60 76 LYS D O 1
ATOM 8293 N N . ALA D 1 81 ? -6.499 -24.104 -5.663 1.00 31.32 77 ALA D N 1
ATOM 8294 C CA . ALA D 1 81 ? -6.199 -25.530 -5.691 1.00 31.53 77 ALA D CA 1
ATOM 8295 C C . ALA D 1 81 ? -6.320 -26.066 -7.120 1.00 33.27 77 ALA D C 1
ATOM 8296 O O . ALA D 1 81 ? -6.892 -25.414 -8.014 1.00 34.14 77 ALA D O 1
ATOM 8298 N N . SER D 1 82 ? -5.804 -27.278 -7.313 1.00 33.73 78 SER D N 1
ATOM 8299 C CA . SER D 1 82 ? -5.903 -27.997 -8.572 1.00 35.16 78 SER D CA 1
ATOM 8300 C C . SER D 1 82 ? -7.351 -28.099 -9.057 1.00 36.93 78 SER D C 1
ATOM 8301 O O . SER D 1 82 ? -7.608 -28.122 -10.267 1.00 37.87 78 SER D O 1
ATOM 8304 N N . THR D 1 83 ? -8.283 -28.137 -8.106 1.00 37.06 79 THR D N 1
ATOM 8305 C CA . THR D 1 83 ? -9.710 -28.227 -8.406 1.00 38.98 79 THR D CA 1
ATOM 8306 C C . THR D 1 83 ? -10.320 -26.905 -8.876 1.00 39.59 79 THR D C 1
ATOM 8307 O O . THR D 1 83 ? -11.481 -26.881 -9.288 1.00 41.28 79 THR D O 1
ATOM 8311 N N . GLY D 1 84 ? -9.552 -25.816 -8.826 1.00 38.90 80 GLY D N 1
ATOM 8312 C CA . GLY D 1 84 ? -10.018 -24.505 -9.309 1.00 39.30 80 GLY D CA 1
ATOM 8313 C C . GLY D 1 84 ? -10.577 -23.631 -8.200 1.00 38.91 80 GLY D C 1
ATOM 8314 O O . GLY D 1 84 ? -10.928 -22.474 -8.427 1.00 39.68 80 GLY D O 1
ATOM 8315 N N . GLN D 1 85 ? -10.629 -24.187 -6.993 1.00 38.06 81 GLN D N 1
ATOM 8316 C CA . GLN D 1 85 ? -11.208 -23.537 -5.812 1.00 37.68 81 GLN D CA 1
ATOM 8317 C C . GLN D 1 85 ? -10.115 -22.746 -5.076 1.00 35.42 81 GLN D C 1
ATOM 8318 O O . GLN D 1 85 ? -8.951 -23.171 -5.064 1.00 34.47 81 GLN D O 1
ATOM 8324 N N . MET D 1 86 ? -10.458 -21.594 -4.489 1.00 34.09 82 MET D N 1
ATOM 8325 C CA . MET D 1 86 ? -9.461 -20.828 -3.728 1.00 32.45 82 MET D CA 1
ATOM 8326 C C . MET D 1 86 ? -9.009 -21.663 -2.539 1.00 30.73 82 MET D C 1
ATOM 8327 O O . MET D 1 86 ? -9.826 -22.317 -1.897 1.00 31.04 82 MET D O 1
ATOM 8332 N N . LEU D 1 87 ? -7.714 -21.647 -2.255 1.00 29.02 83 LEU D N 1
ATOM 8333 C CA . LEU D 1 87 ? -7.173 -22.378 -1.102 1.00 28.15 83 LEU D CA 1
ATOM 8334 C C . LEU D 1 87 ? -7.743 -21.879 0.223 1.00 27.74 83 LEU D C 1
ATOM 8335 O O . LEU D 1 87 ? -7.904 -22.660 1.156 1.00 27.89 83 LEU D O 1
ATOM 8340 N N . THR D 1 88 ? -8.051 -20.589 0.304 1.00 27.91 84 THR D N 1
ATOM 8341 C CA . THR D 1 88 ? -8.736 -20.041 1.467 1.00 28.16 84 THR D CA 1
ATOM 8342 C C . THR D 1 88 ? -10.137 -20.657 1.683 1.00 29.87 84 THR D C 1
ATOM 8343 O O . THR D 1 88 ? -10.594 -20.785 2.816 1.00 29.43 84 THR D O 1
ATOM 8347 N N . ASP D 1 89 ? -10.818 -21.032 0.609 1.00 31.68 85 ASP D N 1
ATOM 8348 C CA . ASP D 1 89 ? -12.133 -21.686 0.746 1.00 33.53 85 ASP D CA 1
ATOM 8349 C C . ASP D 1 89 ? -11.987 -23.144 1.223 1.00 33.40 85 ASP D C 1
ATOM 8350 O O . ASP D 1 89 ? -12.787 -23.618 2.033 1.00 33.84 85 ASP D O 1
ATOM 8355 N N . LEU D 1 90 ? -10.960 -23.845 0.744 1.00 33.03 86 LEU D N 1
ATOM 8356 C CA . LEU D 1 90 ? -10.638 -25.170 1.281 1.00 33.11 86 LEU D CA 1
ATOM 8357 C C . LEU D 1 90 ? -10.443 -25.087 2.784 1.00 32.19 86 LEU D C 1
ATOM 8358 O O . LEU D 1 90 ? -10.949 -25.927 3.527 1.00 32.91 86 LEU D O 1
ATOM 8363 N N . ILE D 1 91 ? -9.686 -24.073 3.212 1.00 31.12 87 ILE D N 1
ATOM 8364 C CA . ILE D 1 91 ? -9.362 -23.859 4.622 1.00 29.70 87 ILE D CA 1
ATOM 8365 C C . ILE D 1 91 ? -10.630 -23.572 5.414 1.00 30.71 87 ILE D C 1
ATOM 8366 O O . ILE D 1 91 ? -10.849 -24.169 6.474 1.00 30.84 87 ILE D O 1
ATOM 8371 N N . ARG D 1 92 ? -11.482 -22.697 4.886 1.00 31.98 88 ARG D N 1
ATOM 8372 C CA . ARG D 1 92 ? -12.749 -22.369 5.555 1.00 33.55 88 ARG D CA 1
ATOM 8373 C C . ARG D 1 92 ? -13.702 -23.553 5.612 1.00 34.59 88 ARG D C 1
ATOM 8374 O O . ARG D 1 92 ? -14.460 -23.697 6.575 1.00 35.34 88 ARG D O 1
ATOM 8382 N N . ASP D 1 93 ? -13.684 -24.394 4.583 1.00 34.97 89 ASP D N 1
ATOM 8383 C CA . ASP D 1 93 ? -14.577 -25.544 4.550 1.00 36.26 89 ASP D CA 1
ATOM 8384 C C . ASP D 1 93 ? -14.217 -26.615 5.587 1.00 35.34 89 ASP D C 1
ATOM 8385 O O . ASP D 1 93 ? -15.064 -27.411 5.959 1.00 36.16 89 ASP D O 1
ATOM 8390 N N . ALA D 1 94 ? -12.977 -26.625 6.072 1.00 33.72 90 ALA D N 1
ATOM 8391 C CA . ALA D 1 94 ? -12.594 -27.510 7.184 1.00 32.77 90 ALA D CA 1
ATOM 8392 C C . ALA D 1 94 ? -12.878 -26.917 8.591 1.00 32.30 90 ALA D C 1
ATOM 8393 O O . ALA D 1 94 ? -12.637 -27.565 9.615 1.00 32.59 90 ALA D O 1
ATOM 8395 N N . GLY D 1 95 ? -13.393 -25.696 8.651 1.00 31.81 91 GLY D N 1
ATOM 8396 C CA . GLY D 1 95 ? -13.676 -25.044 9.935 1.00 31.29 91 GLY D CA 1
ATOM 8397 C C . GLY D 1 95 ? -12.522 -24.215 10.473 1.00 29.73 91 GLY D C 1
ATOM 8398 O O . GLY D 1 95 ? -12.590 -23.726 11.608 1.00 29.98 91 GLY D O 1
ATOM 8399 N N . ALA D 1 96 ? -11.474 -24.047 9.659 1.00 28.09 92 ALA D N 1
ATOM 8400 C CA . ALA D 1 96 ? -10.296 -23.263 10.028 1.00 26.56 92 ALA D CA 1
ATOM 8401 C C . ALA D 1 96 ? -10.375 -21.836 9.463 1.00 26.29 92 ALA D C 1
ATOM 8402 O O . ALA D 1 96 ? -10.966 -21.597 8.407 1.00 26.76 92 ALA D O 1
ATOM 8404 N N . VAL D 1 97 ? -9.782 -20.896 10.192 1.00 25.16 93 VAL D N 1
ATOM 8405 C CA . VAL D 1 97 ? -9.791 -19.490 9.827 1.00 24.30 93 VAL D CA 1
ATOM 8406 C C . VAL D 1 97 ? -8.504 -19.173 9.083 1.00 23.06 93 VAL D C 1
ATOM 8407 O O . VAL D 1 97 ? -7.425 -19.533 9.541 1.00 21.77 93 VAL D O 1
ATOM 8411 N N . PRO D 1 98 ? -8.604 -18.492 7.932 1.00 23.09 94 PRO D N 1
ATOM 8412 C CA . PRO D 1 98 ? -7.384 -18.081 7.243 1.00 22.00 94 PRO D CA 1
ATOM 8413 C C . PRO D 1 98 ? -6.747 -16.857 7.892 1.00 21.39 94 PRO D C 1
ATOM 8414 O O . PRO D 1 98 ? -7.447 -15.955 8.363 1.00 22.09 94 PRO D O 1
ATOM 8418 N N . GLY D 1 99 ? -5.426 -16.845 7.935 1.00 20.13 95 GLY D N 1
ATOM 8419 C CA . GLY D 1 99 ? -4.694 -15.675 8.387 1.00 19.63 95 GLY D CA 1
ATOM 8420 C C . GLY D 1 99 ? -3.525 -15.417 7.466 1.00 18.98 95 GLY D C 1
ATOM 8421 O O . GLY D 1 99 ? -3.186 -16.268 6.630 1.00 19.50 95 GLY D O 1
ATOM 8422 N N . ILE D 1 100 ? -2.897 -14.258 7.640 1.00 18.53 96 ILE D N 1
ATOM 8423 C CA . ILE D 1 100 ? -1.881 -13.761 6.709 1.00 17.72 96 ILE D CA 1
ATOM 8424 C C . ILE D 1 100 ? -0.684 -13.176 7.451 1.00 17.51 96 ILE D C 1
ATOM 8425 O O . ILE D 1 100 ? -0.846 -12.300 8.297 1.00 17.68 96 ILE D O 1
ATOM 8430 N N . LYS D 1 101 ? 0.517 -13.665 7.124 1.00 17.17 97 LYS D N 1
ATOM 8431 C CA . LYS D 1 101 ? 1.757 -13.032 7.548 1.00 16.28 97 LYS D CA 1
ATOM 8432 C C . LYS D 1 101 ? 1.954 -11.772 6.723 1.00 17.06 97 LYS D C 1
ATOM 8433 O O . LYS D 1 101 ? 1.826 -11.822 5.496 1.00 17.18 97 LYS D O 1
ATOM 8439 N N . VAL D 1 102 ? 2.267 -10.652 7.386 1.00 16.85 98 VAL D N 1
ATOM 8440 C CA . VAL D 1 102 ? 2.341 -9.367 6.694 1.00 17.43 98 VAL D CA 1
ATOM 8441 C C . VAL D 1 102 ? 3.727 -8.704 6.698 1.00 17.48 98 VAL D C 1
ATOM 8442 O O . VAL D 1 102 ? 3.914 -7.692 6.020 1.00 18.14 98 VAL D O 1
ATOM 8446 N N . ASP D 1 103 ? 4.690 -9.273 7.423 1.00 17.01 99 ASP D N 1
ATOM 8447 C CA . ASP D 1 103 ? 6.044 -8.735 7.425 1.00 17.26 99 ASP D CA 1
ATOM 8448 C C . ASP D 1 103 ? 6.783 -9.068 6.130 1.00 17.50 99 ASP D C 1
ATOM 8449 O O . ASP D 1 103 ? 6.489 -10.062 5.456 1.00 17.90 99 ASP D O 1
ATOM 8454 N N . THR D 1 104 ? 7.720 -8.200 5.772 1.00 17.66 100 THR D N 1
ATOM 8455 C CA . THR D 1 104 ? 8.558 -8.396 4.589 1.00 17.33 100 THR D CA 1
ATOM 8456 C C . THR D 1 104 ? 9.980 -8.911 4.924 1.00 17.41 100 THR D C 1
ATOM 8457 O O . THR D 1 104 ? 10.906 -8.807 4.106 1.00 18.86 100 THR D O 1
ATOM 8461 N N . GLY D 1 105 ? 10.169 -9.456 6.121 1.00 16.72 101 GLY D N 1
ATOM 8462 C CA . GLY D 1 105 ? 11.433 -10.125 6.471 1.00 16.17 101 GLY D CA 1
ATOM 8463 C C . GLY D 1 105 ? 12.287 -9.431 7.525 1.00 16.10 101 GLY D C 1
ATOM 8464 O O . GLY D 1 105 ? 12.192 -8.222 7.750 1.00 16.50 101 GLY D O 1
ATOM 8465 N N . ALA D 1 106 ? 13.132 -10.213 8.174 1.00 15.80 102 ALA D N 1
ATOM 8466 C CA . ALA D 1 106 ? 14.031 -9.709 9.206 1.00 16.04 102 ALA D CA 1
ATOM 8467 C C . ALA D 1 106 ? 15.301 -9.268 8.496 1.00 16.78 102 ALA D C 1
ATOM 8468 O O . ALA D 1 106 ? 15.975 -10.101 7.874 1.00 17.22 102 ALA D O 1
ATOM 8470 N N . LYS D 1 107 ? 15.609 -7.966 8.579 1.00 17.07 103 LYS D N 1
ATOM 8471 C CA . LYS D 1 107 ? 16.761 -7.357 7.880 1.00 17.25 103 LYS D CA 1
ATOM 8472 C C . LYS D 1 107 ? 17.824 -6.891 8.873 1.00 16.91 103 LYS D C 1
ATOM 8473 O O . LYS D 1 107 ? 17.508 -6.576 10.018 1.00 17.15 103 LYS D O 1
ATOM 8479 N N . PRO D 1 108 ? 19.085 -6.770 8.430 1.00 17.18 104 PRO D N 1
ATOM 8480 C CA . PRO D 1 108 ? 20.108 -6.271 9.355 1.00 17.18 104 PRO D CA 1
ATOM 8481 C C . PRO D 1 108 ? 19.721 -4.924 9.946 1.00 16.78 104 PRO D C 1
ATOM 8482 O O . PRO D 1 108 ? 19.146 -4.094 9.251 1.00 17.12 104 PRO D O 1
ATOM 8486 N N . LEU D 1 109 ? 20.006 -4.731 11.228 1.00 16.42 105 LEU D N 1
ATOM 8487 C CA . LEU D 1 109 ? 19.653 -3.498 11.910 1.00 16.07 105 LEU D CA 1
ATOM 8488 C C . LEU D 1 109 ? 20.871 -2.605 11.883 1.00 16.83 105 LEU D C 1
ATOM 8489 O O . LEU D 1 109 ? 21.930 -2.993 12.365 1.00 17.53 105 LEU D O 1
ATOM 8494 N N . ALA D 1 110 ? 20.721 -1.429 11.279 1.00 17.05 106 ALA D N 1
ATOM 8495 C CA . ALA D 1 110 ? 21.800 -0.476 11.134 1.00 17.80 106 ALA D CA 1
ATOM 8496 C C . ALA D 1 110 ? 22.337 -0.108 12.512 1.00 18.22 106 ALA D C 1
ATOM 8497 O O . ALA D 1 110 ? 21.555 0.166 13.424 1.00 17.03 106 ALA D O 1
ATOM 8499 N N . ALA D 1 111 ? 23.670 -0.153 12.642 1.00 19.33 107 ALA D N 1
ATOM 8500 C CA . ALA D 1 111 ? 24.415 0.165 13.877 1.00 20.15 107 ALA D CA 1
ATOM 8501 C C . ALA D 1 111 ? 24.335 -0.884 14.997 1.00 19.77 107 ALA D C 1
ATOM 8502 O O . ALA D 1 111 ? 24.854 -0.658 16.096 1.00 20.39 107 ALA D O 1
ATOM 8504 N N . PHE D 1 112 ? 23.709 -2.023 14.709 1.00 19.14 108 PHE D N 1
ATOM 8505 C CA . PHE D 1 112 ? 23.633 -3.154 15.631 1.00 19.19 108 PHE D CA 1
ATOM 8506 C C . PHE D 1 112 ? 24.070 -4.449 14.927 1.00 19.39 108 PHE D C 1
ATOM 8507 O O . PHE D 1 112 ? 23.241 -5.244 14.505 1.00 17.72 108 PHE D O 1
ATOM 8515 N N . PRO D 1 113 ? 25.389 -4.650 14.786 1.00 21.06 109 PRO D N 1
ATOM 8516 C CA . PRO D 1 113 ? 25.907 -5.844 14.127 1.00 21.85 109 PRO D CA 1
ATOM 8517 C C . PRO D 1 113 ? 25.323 -7.160 14.670 1.00 21.70 109 PRO D C 1
ATOM 8518 O O . PRO D 1 113 ? 25.140 -7.323 15.891 1.00 21.80 109 PRO D O 1
ATOM 8522 N N . GLN D 1 114 ? 25.015 -8.059 13.743 1.00 21.75 110 GLN D N 1
ATOM 8523 C CA . GLN D 1 114 ? 24.486 -9.386 14.028 1.00 22.03 110 GLN D CA 1
ATOM 8524 C C . GLN D 1 114 ? 23.033 -9.391 14.524 1.00 20.67 110 GLN D C 1
ATOM 8525 O O . GLN D 1 114 ? 22.500 -10.450 14.857 1.00 20.17 110 GLN D O 1
ATOM 8531 N N . GLU D 1 115 ? 22.381 -8.230 14.572 1.00 19.73 111 GLU D N 1
ATOM 8532 C CA . GLU D 1 115 ? 20.960 -8.195 14.948 1.00 18.44 111 GLU D CA 1
ATOM 8533 C C . GLU D 1 115 ? 20.098 -7.704 13.797 1.00 17.45 111 GLU D C 1
ATOM 8534 O O . GLU D 1 115 ? 20.613 -7.166 12.807 1.00 17.88 111 GLU D O 1
ATOM 8540 N N . THR D 1 116 ? 18.789 -7.896 13.934 1.00 16.21 112 THR D N 1
ATOM 8541 C CA . THR D 1 116 ? 17.861 -7.581 12.878 1.00 15.79 112 THR D CA 1
ATOM 8542 C C . THR D 1 116 ? 16.712 -6.698 13.299 1.00 16.05 112 THR D C 1
ATOM 8543 O O . THR D 1 116 ? 16.407 -6.561 14.478 1.00 16.44 112 THR D O 1
ATOM 8547 N N . ILE D 1 117 ? 16.061 -6.108 12.299 1.00 16.01 113 ILE D N 1
ATOM 8548 C CA . ILE D 1 117 ? 14.818 -5.384 12.497 1.00 15.27 113 ILE D CA 1
ATOM 8549 C C . ILE D 1 117 ? 13.876 -5.823 11.392 1.00 15.30 113 ILE D C 1
ATOM 8550 O O . ILE D 1 117 ? 14.273 -5.937 10.244 1.00 16.09 113 ILE D O 1
ATOM 8555 N N . THR D 1 118 ? 12.623 -6.072 11.732 1.00 15.36 114 THR D N 1
ATOM 8556 C CA . THR D 1 118 ? 11.673 -6.591 10.774 1.00 15.25 114 THR D CA 1
ATOM 8557 C C . THR D 1 118 ? 10.972 -5.444 10.055 1.00 16.23 114 THR D C 1
ATOM 8558 O O . THR D 1 118 ? 10.536 -4.464 10.686 1.00 17.40 114 THR D O 1
ATOM 8562 N N . GLU D 1 119 ? 10.885 -5.563 8.730 1.00 16.29 115 GLU D N 1
ATOM 8563 C CA . GLU D 1 119 ? 10.225 -4.570 7.890 1.00 16.50 115 GLU D CA 1
ATOM 8564 C C . GLU D 1 119 ? 8.830 -5.007 7.473 1.00 16.04 115 GLU D C 1
ATOM 8565 O O . GLU D 1 119 ? 8.442 -6.171 7.648 1.00 15.36 115 GLU D O 1
ATOM 8571 N N . GLY D 1 120 ? 8.075 -4.052 6.934 1.00 16.36 116 GLY D N 1
ATOM 8572 C CA . GLY D 1 120 ? 6.733 -4.308 6.402 1.00 16.37 116 GLY D CA 1
ATOM 8573 C C . GLY D 1 120 ? 5.620 -3.371 6.833 1.00 16.70 116 GLY D C 1
ATOM 8574 O O . GLY D 1 120 ? 4.458 -3.625 6.539 1.00 17.10 116 GLY D O 1
ATOM 8575 N N . LEU D 1 121 ? 5.939 -2.275 7.509 1.00 17.47 117 LEU D N 1
ATOM 8576 C CA . LEU D 1 121 ? 4.883 -1.345 7.964 1.00 18.01 117 LEU D CA 1
ATOM 8577 C C . LEU D 1 121 ? 4.307 -0.455 6.870 1.00 18.93 117 LEU D C 1
ATOM 8578 O O . LEU D 1 121 ? 3.204 0.080 7.036 1.00 19.29 117 LEU D O 1
ATOM 8583 N N . ASP D 1 122 ? 5.055 -0.263 5.784 1.00 19.13 118 ASP D N 1
ATOM 8584 C CA . ASP D 1 122 ? 4.669 0.700 4.749 1.00 20.42 118 ASP D CA 1
ATOM 8585 C C . ASP D 1 122 ? 3.518 0.182 3.889 1.00 20.63 118 ASP D C 1
ATOM 8586 O O . ASP D 1 122 ? 3.531 -0.949 3.399 1.00 20.68 118 ASP D O 1
ATOM 8591 N N . GLY D 1 123 ? 2.516 1.014 3.696 1.00 21.45 119 GLY D N 1
ATOM 8592 C CA . GLY D 1 123 ? 1.332 0.582 2.967 1.00 22.12 119 GLY D CA 1
ATOM 8593 C C . GLY D 1 123 ? 0.588 -0.567 3.641 1.00 21.30 119 GLY D C 1
ATOM 8594 O O . GLY D 1 123 ? -0.216 -1.223 2.998 1.00 21.45 119 GLY D O 1
ATOM 8595 N N . LEU D 1 124 ? 0.832 -0.801 4.935 1.00 20.36 120 LEU D N 1
ATOM 8596 C CA . LEU D 1 124 ? 0.214 -1.922 5.649 1.00 19.55 120 LEU D CA 1
ATOM 8597 C C . LEU D 1 124 ? -1.304 -1.789 5.843 1.00 20.40 120 LEU D C 1
ATOM 8598 O O . LEU D 1 124 ? -2.033 -2.773 5.745 1.00 20.15 120 LEU D O 1
ATOM 8603 N N . ARG D 1 125 ? -1.778 -0.590 6.142 1.00 21.18 121 ARG D N 1
ATOM 8604 C CA . ARG D 1 125 ? -3.209 -0.360 6.250 1.00 22.24 121 ARG D CA 1
ATOM 8605 C C . ARG D 1 125 ? -3.928 -0.824 4.981 1.00 23.27 121 ARG D C 1
ATOM 8606 O O . ARG D 1 125 ? -4.952 -1.496 5.051 1.00 23.26 121 ARG D O 1
ATOM 8614 N N . GLU D 1 126 ? -3.365 -0.490 3.823 1.00 24.40 122 GLU D N 1
ATOM 8615 C CA . GLU D 1 126 ? -3.987 -0.826 2.540 1.00 25.83 122 GLU D CA 1
ATOM 8616 C C . GLU D 1 126 ? -3.909 -2.352 2.306 1.00 24.60 122 GLU D C 1
ATOM 8617 O O . GLU D 1 126 ? -4.919 -2.965 1.960 1.00 24.79 122 GLU D O 1
ATOM 8623 N N . ARG D 1 127 ? -2.743 -2.964 2.547 1.00 22.96 1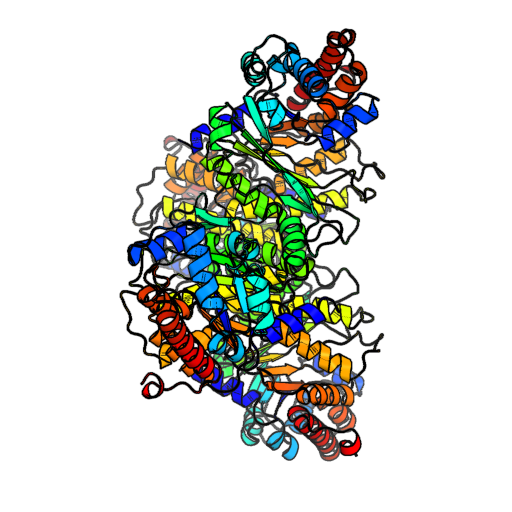23 ARG D N 1
ATOM 8624 C CA A ARG D 1 127 ? -2.605 -4.415 2.407 0.50 22.71 123 ARG D CA 1
ATOM 8625 C CA B ARG D 1 127 ? -2.606 -4.414 2.413 0.50 22.23 123 ARG D CA 1
ATOM 8626 C C . ARG D 1 127 ? -3.606 -5.140 3.308 1.00 22.37 123 ARG D C 1
ATOM 8627 O O . ARG D 1 127 ? -4.222 -6.113 2.893 1.00 22.59 123 ARG D O 1
ATOM 8642 N N . LEU D 1 128 ? -3.761 -4.659 4.540 1.00 22.59 124 LEU D N 1
ATOM 8643 C CA . LEU D 1 128 ? -4.659 -5.294 5.522 1.00 22.50 124 LEU D CA 1
ATOM 8644 C C . LEU D 1 128 ? -6.121 -5.251 5.068 1.00 24.35 124 LEU D C 1
ATOM 8645 O O . LEU D 1 128 ? -6.829 -6.260 5.142 1.00 24.62 124 LEU D O 1
ATOM 8650 N N . LYS D 1 129 ? -6.561 -4.087 4.587 1.00 26.28 125 LYS D N 1
ATOM 8651 C CA . LYS D 1 129 ? -7.911 -3.921 4.051 1.00 27.92 125 LYS D CA 1
ATOM 8652 C C . LYS D 1 129 ? -8.150 -4.902 2.895 1.00 28.77 125 LYS D C 1
ATOM 8653 O O . LYS D 1 129 ? -9.213 -5.512 2.810 1.00 29.26 125 LYS D O 1
ATOM 8655 N N . ASP D 1 130 ? -7.153 -5.083 2.030 1.00 28.86 126 ASP D N 1
ATOM 8656 C CA . ASP D 1 130 ? -7.275 -6.044 0.917 1.00 29.54 126 ASP D CA 1
ATOM 8657 C C . ASP D 1 130 ? -7.312 -7.493 1.430 1.00 27.88 126 ASP D C 1
ATOM 8658 O O . ASP D 1 130 ? -8.085 -8.308 0.953 1.00 27.27 126 ASP D O 1
ATOM 8663 N N . TYR D 1 131 ? -6.482 -7.802 2.421 1.00 26.32 127 TYR D N 1
ATOM 8664 C CA . TYR D 1 131 ? -6.473 -9.143 2.987 1.00 25.14 127 TYR D CA 1
ATOM 8665 C C . TYR D 1 131 ? -7.800 -9.460 3.703 1.00 25.66 127 TYR D C 1
ATOM 8666 O O . TYR D 1 131 ? -8.300 -10.591 3.619 1.00 25.91 127 TYR D O 1
ATOM 8675 N N . TYR D 1 132 ? -8.376 -8.475 4.384 1.00 25.45 128 TYR D N 1
ATOM 8676 C CA . TYR D 1 132 ? -9.657 -8.692 5.043 1.00 26.09 128 TYR D CA 1
ATOM 8677 C C . TYR D 1 132 ? -10.731 -9.090 4.036 1.00 27.29 128 TYR D C 1
ATOM 8678 O O . TYR D 1 132 ? -11.469 -10.065 4.250 1.00 27.98 128 TYR D O 1
ATOM 8687 N N . THR D 1 133 ? -10.823 -8.334 2.945 1.00 27.54 129 THR D N 1
ATOM 8688 C CA . THR D 1 133 ? -11.788 -8.624 1.896 1.00 28.76 129 THR D CA 1
ATOM 8689 C C . THR D 1 133 ? -11.623 -10.042 1.363 1.00 28.31 129 THR D C 1
ATOM 8690 O O . THR D 1 133 ? -12.611 -10.716 1.063 1.00 29.12 129 THR D O 1
ATOM 8694 N N . LEU D 1 134 ? -10.372 -10.483 1.262 1.00 27.02 130 LEU D N 1
ATOM 8695 C CA . LEU D 1 134 ? -10.028 -11.800 0.731 1.00 26.81 130 LEU D CA 1
ATOM 8696 C C . LEU D 1 134 ? -10.275 -12.960 1.718 1.00 26.18 130 LEU D C 1
ATOM 8697 O O . LEU D 1 134 ? -10.048 -14.136 1.373 1.00 26.27 130 LEU D O 1
ATOM 8702 N N . GLY D 1 135 ? -10.712 -12.630 2.940 1.00 25.58 131 GLY D N 1
ATOM 8703 C CA . GLY D 1 135 ? -11.135 -13.628 3.929 1.00 25.01 131 GLY D CA 1
ATOM 8704 C C . GLY D 1 135 ? -10.203 -13.830 5.125 1.00 23.72 131 GLY D C 1
ATOM 8705 O O . GLY D 1 135 ? -10.537 -14.581 6.043 1.00 24.08 131 GLY D O 1
ATOM 8706 N N . ALA D 1 136 ? -9.045 -13.177 5.131 1.00 22.16 132 ALA D N 1
ATOM 8707 C CA . ALA D 1 136 ? -8.136 -13.260 6.275 1.00 21.05 132 ALA D CA 1
ATOM 8708 C C . ALA D 1 136 ? -8.723 -12.558 7.486 1.00 20.69 132 ALA D C 1
ATOM 8709 O O . ALA D 1 136 ? -9.216 -11.438 7.381 1.00 20.57 132 ALA D O 1
ATOM 8711 N N . ARG D 1 137 ? -8.637 -13.212 8.639 1.00 19.93 133 ARG D N 1
ATOM 8712 C CA . ARG D 1 137 ? -9.178 -12.658 9.874 1.00 20.18 133 ARG D CA 1
ATOM 8713 C C . ARG D 1 137 ? -8.162 -12.522 10.997 1.00 19.44 133 ARG D C 1
ATOM 8714 O O . ARG D 1 137 ? -8.501 -12.038 12.075 1.00 19.90 133 ARG D O 1
ATOM 8722 N N . PHE D 1 138 ? -6.921 -12.937 10.755 1.00 18.50 134 PHE D N 1
ATOM 8723 C CA . PHE D 1 138 ? -5.829 -12.635 11.664 1.00 17.22 134 PHE D CA 1
ATOM 8724 C C . PHE D 1 138 ? -4.553 -12.472 10.880 1.00 16.31 134 PHE D C 1
ATOM 8725 O O . PHE D 1 138 ? -4.488 -12.883 9.731 1.00 16.19 134 PHE D O 1
ATOM 8733 N N . ALA D 1 139 ? -3.557 -11.834 11.488 1.00 15.63 135 ALA D N 1
ATOM 8734 C CA . ALA D 1 139 ? -2.267 -11.593 10.823 1.00 15.33 135 ALA D CA 1
ATOM 8735 C C . ALA D 1 139 ? -1.099 -12.059 11.684 1.00 14.62 135 ALA D C 1
ATOM 8736 O O . ALA D 1 139 ? -1.280 -12.458 12.821 1.00 14.39 135 ALA D O 1
ATOM 8738 N N . LYS D 1 140 ? 0.106 -12.015 11.133 1.00 14.77 136 LYS D N 1
ATOM 8739 C CA . LYS D 1 140 ? 1.296 -12.414 11.873 1.00 14.28 136 LYS D CA 1
ATOM 8740 C C . LYS D 1 140 ? 2.499 -11.566 11.470 1.00 14.45 136 LYS D C 1
ATOM 8741 O O . LYS D 1 140 ? 2.642 -11.178 10.307 1.00 15.14 136 LYS D O 1
ATOM 8747 N N . TRP D 1 141 ? 3.363 -11.299 12.436 1.00 14.03 137 TRP D N 1
ATOM 8748 C CA . TRP D 1 141 ? 4.576 -10.536 12.218 1.00 14.45 137 TRP D CA 1
ATOM 8749 C C . TRP D 1 141 ? 5.634 -11.131 13.104 1.00 14.24 137 TRP D C 1
ATOM 8750 O O . TRP D 1 141 ? 5.399 -11.321 14.300 1.00 14.44 137 TRP D O 1
ATOM 8761 N N . ARG D 1 142 ? 6.786 -11.430 12.517 1.00 14.42 138 ARG D N 1
ATOM 8762 C CA . ARG D 1 142 ? 7.881 -12.069 13.231 1.00 14.40 138 ARG D CA 1
ATOM 8763 C C . ARG D 1 142 ? 9.054 -11.116 13.478 1.00 14.49 138 ARG D C 1
ATOM 8764 O O . ARG D 1 142 ? 9.670 -10.596 12.546 1.00 14.33 138 ARG D O 1
ATOM 8772 N N . ALA D 1 143 ? 9.370 -10.912 14.753 1.00 15.06 139 ALA D N 1
ATOM 8773 C CA . ALA D 1 143 ? 10.632 -10.269 15.161 1.00 15.02 139 ALA D CA 1
ATOM 8774 C C . ALA D 1 143 ? 11.641 -11.353 15.536 1.00 15.15 139 ALA D C 1
ATOM 8775 O O . ALA D 1 143 ? 11.312 -12.281 16.284 1.00 14.38 139 ALA D O 1
ATOM 8777 N N . VAL D 1 144 ? 12.867 -11.226 15.024 1.00 15.75 140 VAL D N 1
ATOM 8778 C CA . VAL D 1 144 ? 13.913 -12.206 15.266 1.00 16.22 140 VAL D CA 1
ATOM 8779 C C . VAL D 1 144 ? 14.919 -11.596 16.241 1.00 16.78 140 VAL D C 1
ATOM 8780 O O . VAL D 1 144 ? 15.555 -10.578 15.949 1.00 16.72 140 VAL D O 1
ATOM 8784 N N . ILE D 1 145 ? 15.032 -12.215 17.413 1.00 16.63 141 ILE D N 1
ATOM 8785 C CA . ILE D 1 145 ? 15.963 -11.776 18.449 1.00 16.57 141 ILE D CA 1
ATOM 8786 C C . ILE D 1 145 ? 17.178 -12.692 18.507 1.00 17.01 141 ILE D C 1
ATOM 8787 O O . ILE D 1 145 ? 17.060 -13.848 18.873 1.00 16.87 141 ILE D O 1
ATOM 8792 N N . ALA D 1 146 ? 18.339 -12.174 18.111 1.00 18.09 142 ALA D N 1
ATOM 8793 C CA . ALA D 1 146 ? 19.615 -12.908 18.209 1.00 19.00 142 ALA D CA 1
ATOM 8794 C C . ALA D 1 146 ? 19.985 -13.094 19.668 1.00 19.42 142 ALA D C 1
ATOM 8795 O O . ALA D 1 146 ? 19.569 -12.321 20.507 1.00 19.23 142 ALA D O 1
ATOM 8797 N N . ILE D 1 147 ? 20.782 -14.111 19.967 1.00 20.35 143 ILE D N 1
ATOM 8798 C CA . ILE D 1 147 ? 21.159 -14.378 21.354 1.00 21.20 143 ILE D CA 1
ATOM 8799 C C . ILE D 1 147 ? 22.545 -15.017 21.452 1.00 22.57 143 ILE D C 1
ATOM 8800 O O . ILE D 1 147 ? 22.889 -15.893 20.651 1.00 23.02 143 ILE D O 1
ATOM 8805 N N . ASP D 1 148 ? 23.338 -14.552 22.416 1.00 23.33 144 ASP D N 1
ATOM 8806 C CA . ASP D 1 148 ? 24.540 -15.274 22.821 1.00 24.99 144 ASP D CA 1
ATOM 8807 C C . ASP D 1 148 ? 24.705 -15.223 24.350 1.00 25.70 144 ASP D C 1
ATOM 8808 O O . ASP D 1 148 ? 23.781 -14.851 25.059 1.00 25.08 144 ASP D O 1
ATOM 8813 N N . ALA D 1 149 ? 25.879 -15.581 24.855 1.00 27.62 145 ALA D N 1
ATOM 8814 C CA . ALA D 1 149 ? 26.072 -15.724 26.297 1.00 28.95 145 ALA D CA 1
ATOM 8815 C C . ALA D 1 149 ? 25.954 -14.417 27.067 1.00 29.32 145 ALA D C 1
ATOM 8816 O O . ALA D 1 149 ? 25.508 -14.428 28.211 1.00 29.53 145 ALA D O 1
ATOM 8818 N N . GLN D 1 150 ? 26.353 -13.304 26.449 1.00 30.27 146 GLN D N 1
ATOM 8819 C CA . GLN D 1 150 ? 26.548 -12.046 27.190 1.00 31.55 146 GLN D CA 1
ATOM 8820 C C . GLN D 1 150 ? 26.096 -10.788 26.457 1.00 31.35 146 GLN D C 1
ATOM 8821 O O . GLN D 1 150 ? 25.432 -9.935 27.050 1.00 32.24 146 GLN D O 1
ATOM 8823 N N . THR D 1 151 ? 26.467 -10.659 25.184 1.00 31.20 147 THR D N 1
ATOM 8824 C CA . THR D 1 151 ? 26.362 -9.379 24.481 1.00 30.70 147 THR D CA 1
ATOM 8825 C C . THR D 1 151 ? 25.052 -9.225 23.711 1.00 28.52 147 THR D C 1
ATOM 8826 O O . THR D 1 151 ? 24.426 -8.162 23.757 1.00 28.35 147 THR D O 1
ATOM 8830 N N . LEU D 1 152 ? 24.618 -10.271 23.020 1.00 26.87 148 LEU D N 1
ATOM 8831 C CA . LEU D 1 152 ? 23.343 -10.205 22.291 1.00 25.04 148 LEU D CA 1
ATOM 8832 C C . LEU D 1 152 ? 22.250 -10.911 23.055 1.00 23.60 148 LEU D C 1
ATOM 8833 O O . LEU D 1 152 ? 22.509 -11.913 23.726 1.00 23.54 148 LEU D O 1
ATOM 8838 N N . PRO D 1 153 ? 21.010 -10.410 22.933 1.00 22.58 149 PRO D N 1
ATOM 8839 C CA . PRO D 1 153 ? 20.609 -9.216 22.169 1.00 21.98 149 PRO D CA 1
ATOM 8840 C C . PRO D 1 153 ? 20.826 -7.922 22.958 1.00 21.94 149 PRO D C 1
ATOM 8841 O O . PRO D 1 153 ? 20.931 -7.952 24.184 1.00 22.72 149 PRO D O 1
ATOM 8845 N N . THR D 1 154 ? 20.920 -6.803 22.254 1.00 21.30 150 THR D N 1
ATOM 8846 C CA . THR D 1 154 ? 21.016 -5.492 22.895 1.00 20.74 150 THR D CA 1
ATOM 8847 C C . THR D 1 154 ? 19.624 -4.982 23.234 1.00 20.25 150 THR D C 1
ATOM 8848 O O . THR D 1 154 ? 18.632 -5.430 22.678 1.00 19.35 150 THR D O 1
ATOM 8852 N N . ARG D 1 155 ? 19.558 -4.021 24.141 1.00 20.93 151 ARG D N 1
ATOM 8853 C CA . ARG D 1 155 ? 18.284 -3.404 24.519 1.00 20.19 151 ARG D CA 1
ATOM 8854 C C . ARG D 1 155 ? 17.696 -2.702 23.319 1.00 18.94 151 ARG D C 1
ATOM 8855 O O . ARG D 1 155 ? 16.494 -2.721 23.111 1.00 18.65 151 ARG D O 1
ATOM 8857 N N . GLY D 1 156 ? 18.568 -2.082 22.543 1.00 19.03 152 GLY D N 1
ATOM 8858 C CA . GLY D 1 156 ? 18.200 -1.350 21.344 1.00 18.65 152 GLY D CA 1
ATOM 8859 C C . GLY D 1 156 ? 17.468 -2.219 20.364 1.00 18.03 152 GLY D C 1
ATOM 8860 O O . GLY D 1 156 ? 16.357 -1.883 19.946 1.00 17.93 152 GLY D O 1
ATOM 8861 N N . ALA D 1 157 ? 18.066 -3.353 20.012 1.00 17.43 153 ALA D N 1
ATOM 8862 C CA . ALA D 1 157 ? 17.442 -4.251 19.045 1.00 16.89 153 ALA D CA 1
ATOM 8863 C C . ALA D 1 157 ? 16.054 -4.714 19.525 1.00 16.40 153 ALA D C 1
ATOM 8864 O O . ALA D 1 157 ? 15.076 -4.703 18.740 1.00 16.11 153 ALA D O 1
ATOM 8866 N N . ILE D 1 158 ? 15.958 -5.081 20.807 1.00 16.11 154 ILE D N 1
ATOM 8867 C CA . ILE D 1 158 ? 14.682 -5.496 21.414 1.00 15.73 154 ILE D CA 1
ATOM 8868 C C . ILE D 1 158 ? 13.638 -4.371 21.322 1.00 16.12 154 ILE D C 1
ATOM 8869 O O . ILE D 1 158 ? 12.500 -4.582 20.874 1.00 16.07 154 ILE D O 1
ATOM 8874 N N . SER D 1 159 ? 14.039 -3.165 21.719 1.00 16.45 155 SER D N 1
ATOM 8875 C CA . SER D 1 159 ? 13.124 -2.040 21.715 1.00 16.36 155 SER D CA 1
ATOM 8876 C C . SER D 1 159 ? 12.585 -1.731 20.340 1.00 15.83 155 SER D C 1
ATOM 8877 O O . SER D 1 159 ? 11.358 -1.623 20.161 1.00 15.76 155 SER D O 1
ATOM 8880 N N . GLN D 1 160 ? 13.486 -1.594 19.376 1.00 15.30 156 GLN D N 1
ATOM 8881 C CA . GLN D 1 160 ? 13.074 -1.298 17.995 1.00 15.30 156 GLN D CA 1
ATOM 8882 C C . GLN D 1 160 ? 12.150 -2.370 17.417 1.00 14.47 156 GLN D C 1
ATOM 8883 O O . GLN D 1 160 ? 11.185 -2.055 16.719 1.00 14.53 156 GLN D O 1
ATOM 8889 N N . ASN D 1 161 ? 12.418 -3.632 17.725 1.00 13.90 157 ASN D N 1
ATOM 8890 C CA . ASN D 1 161 ? 11.564 -4.698 17.234 1.00 13.53 157 ASN D CA 1
ATOM 8891 C C . ASN D 1 161 ? 10.210 -4.687 17.915 1.00 13.76 157 ASN D C 1
ATOM 8892 O O . ASN D 1 161 ? 9.188 -4.822 17.251 1.00 13.72 157 ASN D O 1
ATOM 8897 N N . ALA D 1 162 ? 10.204 -4.476 19.227 1.00 13.92 158 ALA D N 1
ATOM 8898 C CA . ALA D 1 162 ? 8.955 -4.344 19.964 1.00 13.81 158 ALA D CA 1
ATOM 8899 C C . ALA D 1 162 ? 8.117 -3.180 19.433 1.00 14.12 158 ALA D C 1
ATOM 8900 O O . ALA D 1 162 ? 6.890 -3.294 19.285 1.00 14.36 158 ALA D O 1
ATOM 8902 N N . GLN D 1 163 ? 8.778 -2.068 19.132 1.00 14.34 159 GLN D N 1
ATOM 8903 C CA . GLN D 1 163 ? 8.094 -0.883 18.580 1.00 14.90 159 GLN D CA 1
ATOM 8904 C C . GLN D 1 163 ? 7.507 -1.155 17.184 1.00 14.89 159 GLN D C 1
ATOM 8905 O O . GLN D 1 163 ? 6.372 -0.773 16.904 1.00 15.35 159 GLN D O 1
ATOM 8911 N N . ALA D 1 164 ? 8.238 -1.856 16.330 1.00 14.54 160 ALA D N 1
ATOM 8912 C CA . ALA D 1 164 ? 7.673 -2.271 15.050 1.00 14.81 160 ALA D CA 1
ATOM 8913 C C . ALA D 1 164 ? 6.480 -3.224 15.255 1.00 14.94 160 ALA D C 1
ATOM 8914 O O . ALA D 1 164 ? 5.448 -3.097 14.563 1.00 15.20 160 ALA D O 1
ATOM 8916 N N . LEU D 1 165 ? 6.623 -4.167 16.191 1.00 13.77 161 LEU D N 1
ATOM 8917 C CA . LEU D 1 165 ? 5.544 -5.089 16.500 1.00 14.24 161 LEU D CA 1
ATOM 8918 C C . LEU D 1 165 ? 4.240 -4.344 16.892 1.00 14.52 161 LEU D C 1
ATOM 8919 O O . LEU D 1 165 ? 3.140 -4.683 16.417 1.00 15.68 161 LEU D O 1
ATOM 8924 N N . ALA D 1 166 ? 4.375 -3.328 17.732 1.00 14.13 162 ALA D N 1
ATOM 8925 C CA . ALA D 1 166 ? 3.235 -2.593 18.240 1.00 14.69 162 ALA D CA 1
ATOM 8926 C C . ALA D 1 166 ? 2.552 -1.795 17.128 1.00 15.39 162 ALA D C 1
ATOM 8927 O O . ALA D 1 166 ? 1.318 -1.716 17.080 1.00 15.58 162 ALA D O 1
ATOM 8929 N N . ARG D 1 167 ? 3.348 -1.207 16.241 1.00 15.48 163 ARG D N 1
ATOM 8930 C CA . ARG D 1 167 ? 2.805 -0.498 15.081 1.00 15.97 163 ARG D CA 1
ATOM 8931 C C . ARG D 1 167 ? 1.940 -1.420 14.212 1.00 16.06 163 ARG D C 1
ATOM 8932 O O . ARG D 1 167 ? 0.834 -1.042 13.769 1.00 16.07 163 ARG D O 1
ATOM 8940 N N . TYR D 1 168 ? 2.465 -2.621 13.965 1.00 15.46 164 TYR D N 1
ATOM 8941 C CA . TYR D 1 168 ? 1.760 -3.637 13.194 1.00 15.28 164 TYR D CA 1
ATOM 8942 C C . TYR D 1 168 ? 0.466 -4.063 13.866 1.00 15.59 164 TYR D C 1
ATOM 8943 O O . TYR D 1 168 ? -0.564 -4.171 13.213 1.00 16.52 164 TYR D O 1
ATOM 8952 N N . ALA D 1 169 ? 0.535 -4.310 15.168 1.00 15.41 165 ALA D N 1
ATOM 8953 C CA . ALA D 1 169 ? -0.600 -4.791 15.930 1.00 15.11 165 ALA D CA 1
ATOM 8954 C C . ALA D 1 169 ? -1.716 -3.760 15.948 1.00 16.19 165 ALA D C 1
ATOM 8955 O O . ALA D 1 169 ? -2.878 -4.106 15.717 1.00 17.40 165 ALA D O 1
ATOM 8957 N N . ALA D 1 170 ? -1.382 -2.494 16.184 1.00 16.26 166 ALA D N 1
ATOM 8958 C CA . ALA D 1 170 ? -2.389 -1.423 16.109 1.00 17.28 166 ALA D CA 1
ATOM 8959 C C . ALA D 1 170 ? -3.097 -1.374 14.739 1.00 18.04 166 ALA D C 1
ATOM 8960 O O . ALA D 1 170 ? -4.333 -1.254 14.653 1.00 18.99 166 ALA D O 1
ATOM 8962 N N . LEU D 1 171 ? -2.317 -1.478 13.668 1.00 17.70 167 LEU D N 1
ATOM 8963 C CA . LEU D 1 171 ? -2.868 -1.426 12.321 1.00 18.04 167 LEU D CA 1
ATOM 8964 C C . LEU D 1 171 ? -3.771 -2.620 12.029 1.00 18.39 167 LEU D C 1
ATOM 8965 O O . LEU D 1 171 ? -4.835 -2.453 11.437 1.00 19.04 167 LEU D O 1
ATOM 8970 N N . CYS D 1 172 ? -3.341 -3.818 12.433 1.00 18.13 168 CYS D N 1
ATOM 8971 C CA . CYS D 1 172 ? -4.164 -5.029 12.286 1.00 18.84 168 CYS D CA 1
ATOM 8972 C C . CYS D 1 172 ? -5.526 -4.838 12.934 1.00 19.28 168 CYS D C 1
ATOM 8973 O O . CYS D 1 172 ? -6.557 -5.064 12.311 1.00 20.74 168 CYS D O 1
ATOM 8976 N N . GLN D 1 173 ? -5.514 -4.424 14.194 1.00 19.13 169 GLN D N 1
ATOM 8977 C CA . GLN D 1 173 ? -6.740 -4.291 14.967 1.00 20.18 169 GLN D CA 1
ATOM 8978 C C . GLN D 1 173 ? -7.689 -3.266 14.339 1.00 21.30 169 GLN D C 1
ATOM 8979 O O . GLN D 1 173 ? -8.894 -3.503 14.285 1.00 22.30 169 GLN D O 1
ATOM 8985 N N . GLU D 1 174 ? -7.137 -2.175 13.803 1.00 21.70 170 GLU D N 1
ATOM 8986 C CA . GLU D 1 174 ? -7.931 -1.127 13.136 1.00 22.71 170 GLU D CA 1
ATOM 8987 C C . GLU D 1 174 ? -8.650 -1.692 11.910 1.00 23.29 170 GLU D C 1
ATOM 8988 O O . GLU D 1 174 ? -9.812 -1.360 11.661 1.00 24.58 170 GLU D O 1
ATOM 8994 N N . ALA D 1 175 ? -7.968 -2.564 11.167 1.00 22.59 171 ALA D N 1
ATOM 8995 C CA . ALA D 1 175 ? -8.546 -3.219 9.983 1.00 22.59 171 ALA D CA 1
ATOM 8996 C C . ALA D 1 175 ? -9.405 -4.415 10.363 1.00 22.68 171 ALA D C 1
ATOM 8997 O O . ALA D 1 175 ? -10.070 -4.992 9.511 1.00 23.67 171 ALA D O 1
ATOM 8999 N N . GLY D 1 176 ? -9.383 -4.818 11.628 1.00 21.82 172 GLY D N 1
ATOM 9000 C CA . GLY D 1 176 ? -10.263 -5.886 12.078 1.00 21.65 172 GLY D CA 1
ATOM 9001 C C . GLY D 1 176 ? -9.622 -7.257 12.069 1.00 20.55 172 GLY D C 1
ATOM 9002 O O . GLY D 1 176 ? -10.303 -8.251 12.269 1.00 21.38 172 GLY D O 1
ATOM 9003 N N . LEU D 1 177 ? -8.309 -7.330 11.872 1.00 19.57 173 LEU D N 1
ATOM 9004 C CA . LEU D 1 177 ? -7.614 -8.608 11.987 1.00 18.38 173 LEU D CA 1
ATOM 9005 C C . LEU D 1 177 ? -6.986 -8.741 13.373 1.00 17.66 173 LEU D C 1
ATOM 9006 O O . LEU D 1 177 ? -6.528 -7.754 13.958 1.00 17.62 173 LEU D O 1
ATOM 9011 N N . VAL D 1 178 ? -7.004 -9.958 13.911 1.00 17.08 174 VAL D N 1
ATOM 9012 C CA . VAL D 1 178 ? -6.294 -10.257 15.151 1.00 16.18 174 VAL D CA 1
ATOM 9013 C C . VAL D 1 178 ? -4.812 -10.438 14.840 1.00 15.63 174 VAL D C 1
ATOM 9014 O O . VAL D 1 178 ? -4.454 -11.332 14.063 1.00 15.56 174 VAL D O 1
ATOM 9018 N N . PRO D 1 179 ? -3.943 -9.601 15.435 1.00 15.31 175 PRO D N 1
ATOM 9019 C CA . PRO D 1 179 ? -2.506 -9.771 15.248 1.00 14.99 175 PRO D CA 1
ATOM 9020 C C . PRO D 1 179 ? -1.904 -10.864 16.129 1.00 14.76 175 PRO D C 1
ATOM 9021 O O . PRO D 1 179 ? -2.064 -10.829 17.353 1.00 14.76 175 PRO D O 1
ATOM 9025 N N . ILE D 1 180 ? -1.231 -11.828 15.505 1.00 14.51 176 ILE D N 1
ATOM 9026 C CA . ILE D 1 180 ? -0.330 -12.707 16.228 1.00 14.26 176 ILE D CA 1
ATOM 9027 C C . ILE D 1 180 ? 0.966 -11.932 16.345 1.00 13.78 176 ILE D C 1
ATOM 9028 O O . ILE D 1 180 ? 1.495 -11.483 15.338 1.00 13.77 176 ILE D O 1
ATOM 9033 N N . VAL D 1 181 ? 1.438 -11.756 17.577 1.00 14.06 177 VAL D N 1
ATOM 9034 C CA . VAL D 1 181 ? 2.708 -11.089 17.880 1.00 14.06 177 VAL D CA 1
ATOM 9035 C C . VAL D 1 181 ? 3.787 -12.152 18.130 1.00 14.14 177 VAL D C 1
ATOM 9036 O O . VAL D 1 181 ? 3.728 -12.875 19.131 1.00 14.59 177 VAL D O 1
ATOM 9040 N N . GLU D 1 182 ? 4.757 -12.254 17.225 1.00 14.65 178 GLU D N 1
ATOM 9041 C CA . GLU D 1 182 ? 5.782 -13.296 17.291 1.00 14.66 178 GLU D CA 1
ATOM 9042 C C . GLU D 1 182 ? 7.168 -12.744 17.514 1.00 14.94 178 GLU D C 1
ATOM 9043 O O . GLU D 1 182 ? 7.856 -12.391 16.545 1.00 16.31 178 GLU D O 1
ATOM 9049 N N . PRO D 1 183 ? 7.608 -12.679 18.777 1.00 14.65 179 PRO D N 1
ATOM 9050 C CA . PRO D 1 183 ? 8.985 -12.294 19.028 1.00 15.00 179 PRO D CA 1
ATOM 9051 C C . PRO D 1 183 ? 9.798 -13.521 19.386 1.00 15.34 179 PRO D C 1
ATOM 9052 O O . PRO D 1 183 ? 9.629 -14.064 20.481 1.00 15.99 179 PRO D O 1
ATOM 9056 N N . GLU D 1 184 ? 10.667 -13.954 18.476 1.00 15.24 180 GLU D N 1
ATOM 9057 C CA . GLU D 1 184 ? 11.386 -15.207 18.638 1.00 15.37 180 GLU D CA 1
ATOM 9058 C C . GLU D 1 184 ? 12.817 -14.985 19.075 1.00 15.45 180 GLU D C 1
ATOM 9059 O O . GLU D 1 184 ? 13.614 -14.466 18.310 1.00 15.06 180 GLU D O 1
ATOM 9065 N N . VAL D 1 185 ? 13.137 -15.417 20.295 1.00 15.63 181 VAL D N 1
ATOM 9066 C CA . VAL D 1 185 ? 14.516 -15.580 20.725 1.00 16.03 181 VAL D CA 1
ATOM 9067 C C . VAL D 1 185 ? 14.997 -16.883 20.124 1.00 16.64 181 VAL D C 1
ATOM 9068 O O . VAL D 1 185 ? 14.463 -17.932 20.448 1.00 16.74 181 VAL D O 1
ATOM 9072 N N . LEU D 1 186 ? 16.001 -16.815 19.250 1.00 17.46 182 LEU D N 1
ATOM 9073 C CA . LEU D 1 186 ? 16.420 -17.989 18.470 1.00 18.39 182 LEU D CA 1
ATOM 9074 C C . LEU D 1 186 ? 17.172 -19.016 19.303 1.00 19.31 182 LEU D C 1
ATOM 9075 O O . LEU D 1 186 ? 18.125 -18.681 20.004 1.00 19.70 182 LEU D O 1
ATOM 9080 N N . MET D 1 187 ? 16.770 -20.277 19.183 1.00 20.30 183 MET D N 1
ATOM 9081 C CA . MET D 1 187 ? 17.551 -21.374 19.751 1.00 21.90 183 MET D CA 1
ATOM 9082 C C . MET D 1 187 ? 18.563 -21.913 18.737 1.00 22.85 183 MET D C 1
ATOM 9083 O O . MET D 1 187 ? 19.484 -22.638 19.116 1.00 23.46 183 MET D O 1
ATOM 9088 N N . ASP D 1 188 ? 18.395 -21.543 17.462 1.00 23.31 184 ASP D N 1
ATOM 9089 C CA . ASP D 1 188 ? 19.117 -22.184 16.347 1.00 24.42 184 ASP D CA 1
ATOM 9090 C C . ASP D 1 188 ? 19.752 -21.193 15.362 1.00 24.99 184 ASP D C 1
ATOM 9091 O O . ASP D 1 188 ? 19.916 -21.496 14.185 1.00 25.42 184 ASP D O 1
ATOM 9096 N N . GLY D 1 189 ? 20.109 -20.014 15.854 1.00 25.69 185 GLY D N 1
ATOM 9097 C CA . GLY D 1 189 ? 20.814 -19.023 15.055 1.00 26.51 185 GLY D CA 1
ATOM 9098 C C . GLY D 1 189 ? 22.315 -19.285 15.093 1.00 28.14 185 GLY D C 1
ATOM 9099 O O . GLY D 1 189 ? 22.758 -20.338 15.556 1.00 28.45 185 GLY D O 1
ATOM 9100 N N . PRO D 1 190 ? 23.108 -18.314 14.624 1.00 29.16 186 PRO D N 1
ATOM 9101 C CA . PRO D 1 190 ? 24.561 -18.465 14.513 1.00 31.01 186 PRO D CA 1
ATOM 9102 C C . PRO D 1 190 ? 25.191 -18.985 15.802 1.00 31.84 186 PRO D C 1
ATOM 9103 O O . PRO D 1 190 ? 25.940 -19.963 15.765 1.00 33.42 186 PRO D O 1
ATOM 9107 N N . SER D 1 191 ? 24.861 -18.348 16.925 1.00 31.57 187 SER D N 1
ATOM 9108 C CA . SER D 1 191 ? 25.301 -18.796 18.248 1.00 31.82 187 SER D CA 1
ATOM 9109 C C . SER D 1 191 ? 24.160 -19.532 18.898 1.00 31.00 187 SER D C 1
ATOM 9110 O O . SER D 1 191 ? 23.026 -19.069 18.892 1.00 30.04 187 SER D O 1
ATOM 9113 N N . ARG D 1 192 ? 24.449 -20.689 19.461 1.00 31.56 188 ARG D N 1
ATOM 9114 C CA . ARG D 1 192 ? 23.385 -21.542 19.953 1.00 31.19 188 ARG D CA 1
ATOM 9115 C C . ARG D 1 192 ? 23.883 -22.569 20.947 1.00 31.06 188 ARG D C 1
ATOM 9116 O O . ARG D 1 192 ? 23.504 -23.744 20.900 1.00 30.59 188 ARG D O 1
ATOM 9124 N N . GLN D 1 193 ? 24.733 -22.103 21.852 1.00 31.17 189 GLN D N 1
ATOM 9125 C CA . GLN D 1 193 ? 25.179 -22.895 22.970 1.00 31.59 189 GLN D CA 1
ATOM 9126 C C . GLN D 1 193 ? 24.854 -22.198 24.281 1.00 30.22 189 GLN D C 1
ATOM 9127 O O . GLN D 1 193 ? 25.390 -22.548 25.341 1.00 30.99 189 GLN D O 1
ATOM 9133 N N . HIS D 1 194 ? 23.961 -21.220 24.205 1.00 27.75 190 HIS D N 1
ATOM 9134 C CA . HIS D 1 194 ? 23.478 -20.535 25.386 1.00 26.56 190 HIS D CA 1
ATOM 9135 C C . HIS D 1 194 ? 22.629 -21.503 26.206 1.00 25.55 190 HIS D C 1
ATOM 9136 O O . HIS D 1 194 ? 22.009 -22.406 25.651 1.00 25.41 190 HIS D O 1
ATOM 9143 N N . SER D 1 195 ? 22.620 -21.305 27.520 1.00 25.14 191 SER D N 1
ATOM 9144 C CA . SER D 1 195 ? 21.866 -22.142 28.457 1.00 24.82 191 SER D CA 1
ATOM 9145 C C . SER D 1 195 ? 20.401 -21.738 28.572 1.00 23.35 191 SER D C 1
ATOM 9146 O O . SER D 1 195 ? 20.008 -20.648 28.151 1.00 23.06 191 SER D O 1
ATOM 9149 N N . ILE D 1 196 ? 19.607 -22.595 29.199 1.00 22.72 192 ILE D N 1
ATOM 9150 C CA . ILE D 1 196 ? 18.190 -22.312 29.405 1.00 21.71 192 ILE D CA 1
ATOM 9151 C C . ILE D 1 196 ? 17.981 -21.116 30.356 1.00 22.05 192 ILE D C 1
ATOM 9152 O O . ILE D 1 196 ? 17.011 -20.366 30.206 1.00 20.70 192 ILE D O 1
ATOM 9157 N N . THR D 1 197 ? 18.895 -20.937 31.313 1.00 22.95 193 THR D N 1
ATOM 9158 C CA . THR D 1 197 ? 18.868 -19.768 32.191 1.00 23.38 193 THR D CA 1
ATOM 9159 C C . THR D 1 197 ? 19.056 -18.493 31.384 1.00 22.59 193 THR D C 1
ATOM 9160 O O . THR D 1 197 ? 18.302 -17.539 31.538 1.00 21.83 193 THR D O 1
ATOM 9164 N N . ARG D 1 198 ? 20.041 -18.490 30.496 1.00 23.04 194 ARG D N 1
ATOM 9165 C CA . ARG D 1 198 ? 20.276 -17.335 29.647 1.00 22.40 194 ARG D CA 1
ATOM 9166 C C . ARG D 1 198 ? 19.027 -17.036 28.780 1.00 21.23 194 ARG D C 1
ATOM 9167 O O . ARG D 1 198 ? 18.584 -15.877 28.688 1.00 20.59 194 ARG D O 1
ATOM 9175 N N . CYS D 1 199 ? 18.450 -18.071 28.177 1.00 20.57 195 CYS D N 1
ATOM 9176 C CA . CYS D 1 199 ? 17.192 -17.911 27.430 1.00 19.95 195 CYS D CA 1
ATOM 9177 C C . CYS D 1 199 ? 16.057 -17.379 28.300 1.00 19.64 195 CYS D C 1
ATOM 9178 O O . CYS D 1 199 ? 15.263 -16.526 27.877 1.00 18.43 195 CYS D O 1
ATOM 9181 N N . PHE D 1 200 ? 15.991 -17.872 29.525 1.00 20.39 196 PHE D N 1
ATOM 9182 C CA . PHE D 1 200 ? 15.000 -17.387 30.455 1.00 20.89 196 PHE D CA 1
ATOM 9183 C C . PHE D 1 200 ? 15.144 -15.882 30.677 1.00 20.43 196 PHE D C 1
ATOM 9184 O O . PHE D 1 200 ? 14.153 -15.158 30.612 1.00 19.44 196 PHE D O 1
ATOM 9192 N N . GLU D 1 201 ? 16.360 -15.408 30.941 1.00 20.78 197 GLU D N 1
ATOM 9193 C CA . GLU D 1 201 ? 16.553 -13.969 31.173 1.00 21.30 197 GLU D CA 1
ATOM 9194 C C . GLU D 1 201 ? 16.267 -13.125 29.927 1.00 19.94 197 GLU D C 1
ATOM 9195 O O . GLU D 1 201 ? 15.573 -12.118 30.005 1.00 19.86 197 GLU D O 1
ATOM 9201 N N . VAL D 1 202 ? 16.797 -13.538 28.781 1.00 19.20 198 VAL D N 1
ATOM 9202 C CA . VAL D 1 202 ? 16.581 -12.800 27.536 1.00 17.89 198 VAL D CA 1
ATOM 9203 C C . VAL D 1 202 ? 15.079 -12.755 27.179 1.00 17.11 198 VAL D C 1
ATOM 9204 O O . VAL D 1 202 ? 14.535 -11.678 26.892 1.00 16.45 198 VAL D O 1
ATOM 9208 N N . THR D 1 203 ? 14.409 -13.904 27.231 1.00 16.47 199 THR D N 1
ATOM 9209 C CA . THR D 1 203 ? 12.988 -13.978 26.866 1.00 16.03 199 THR D CA 1
ATOM 9210 C C . THR D 1 203 ? 12.163 -13.080 27.775 1.00 16.18 199 THR D C 1
ATOM 9211 O O . THR D 1 203 ? 11.215 -12.449 27.339 1.00 16.16 199 THR D O 1
ATOM 9215 N N . LYS D 1 204 ? 12.552 -13.006 29.034 1.00 16.95 200 LYS D N 1
ATOM 9216 C CA . LYS D 1 204 ? 11.841 -12.203 30.012 1.00 17.63 200 LYS D CA 1
ATOM 9217 C C . LYS D 1 204 ? 11.880 -10.712 29.650 1.00 17.26 200 LYS D C 1
ATOM 9218 O O . LYS D 1 204 ? 10.838 -10.039 29.686 1.00 16.72 200 LYS D O 1
ATOM 9224 N N . VAL D 1 205 ? 13.069 -10.204 29.310 1.00 16.95 201 VAL D N 1
ATOM 9225 C CA . VAL D 1 205 ? 13.214 -8.795 28.898 1.00 16.25 201 VAL D CA 1
ATOM 9226 C C . VAL D 1 205 ? 12.480 -8.533 27.592 1.00 15.88 201 VAL D C 1
ATOM 9227 O O . VAL D 1 205 ? 11.814 -7.495 27.450 1.00 16.70 201 VAL D O 1
ATOM 9231 N N . VAL D 1 206 ? 12.577 -9.472 26.650 1.00 14.95 202 VAL D N 1
ATOM 9232 C CA . VAL D 1 206 ? 11.861 -9.380 25.381 1.00 14.11 202 VAL D CA 1
ATOM 9233 C C . VAL D 1 206 ? 10.352 -9.299 25.610 1.00 14.42 202 VAL D C 1
ATOM 9234 O O . VAL D 1 206 ? 9.709 -8.371 25.124 1.00 15.08 202 VAL D O 1
ATOM 9238 N N . LEU D 1 207 ? 9.776 -10.250 26.342 1.00 14.50 203 LEU D N 1
ATOM 9239 C CA . LEU D 1 207 ? 8.315 -10.220 26.549 1.00 14.96 203 LEU D CA 1
ATOM 9240 C C . LEU D 1 207 ? 7.895 -8.968 27.324 1.00 15.46 203 LEU D C 1
ATOM 9241 O O . LEU D 1 207 ? 6.891 -8.346 26.999 1.00 15.59 203 LEU D O 1
ATOM 9246 N N . HIS D 1 208 ? 8.704 -8.557 28.291 1.00 15.70 204 HIS D N 1
ATOM 9247 C CA . HIS D 1 208 ? 8.412 -7.341 29.034 1.00 16.11 204 HIS D CA 1
ATOM 9248 C C . HIS D 1 208 ? 8.371 -6.117 28.111 1.00 16.14 204 HIS D C 1
ATOM 9249 O O . HIS D 1 208 ? 7.471 -5.294 28.210 1.00 15.99 204 HIS D O 1
ATOM 9256 N N . THR D 1 209 ? 9.351 -6.011 27.216 1.00 15.76 205 THR D N 1
ATOM 9257 C CA . THR D 1 209 ? 9.441 -4.870 26.313 1.00 15.35 205 THR D CA 1
ATOM 9258 C C . THR D 1 209 ? 8.311 -4.875 25.277 1.00 14.87 205 THR D C 1
ATOM 9259 O O . THR D 1 209 ? 7.741 -3.823 24.980 1.00 14.59 205 THR D O 1
ATOM 9263 N N . VAL D 1 210 ? 7.991 -6.053 24.734 1.00 14.37 206 VAL D N 1
ATOM 9264 C CA . VAL D 1 210 ? 6.918 -6.189 23.761 1.00 14.00 206 VAL D CA 1
ATOM 9265 C C . VAL D 1 210 ? 5.604 -5.672 24.332 1.00 14.77 206 VAL D C 1
ATOM 9266 O O . VAL D 1 210 ? 4.940 -4.828 23.723 1.00 15.31 206 VAL D O 1
ATOM 9270 N N . PHE D 1 211 ? 5.238 -6.132 25.525 1.00 15.33 207 PHE D N 1
ATOM 9271 C CA . PHE D 1 211 ? 3.958 -5.733 26.097 1.00 15.53 207 PHE D CA 1
ATOM 9272 C C . PHE D 1 211 ? 3.931 -4.285 26.558 1.00 16.25 207 PHE D C 1
ATOM 9273 O O . PHE D 1 211 ? 2.890 -3.615 26.480 1.00 15.99 207 PHE D O 1
ATOM 9281 N N . LYS D 1 212 ? 5.078 -3.781 26.985 1.00 16.53 208 LYS D N 1
ATOM 9282 C CA . LYS D 1 212 ? 5.202 -2.356 27.276 1.00 17.33 208 LYS D CA 1
ATOM 9283 C C . LYS D 1 212 ? 4.883 -1.499 26.036 1.00 16.92 208 LYS D C 1
ATOM 9284 O O . LYS D 1 212 ? 4.159 -0.518 26.126 1.00 17.53 208 LYS D O 1
ATOM 9290 N N . GLU D 1 213 ? 5.431 -1.868 24.886 1.00 16.13 209 GLU D N 1
ATOM 9291 C CA . GLU D 1 213 ? 5.219 -1.097 23.660 1.00 16.33 209 GLU D CA 1
ATOM 9292 C C . GLU D 1 213 ? 3.814 -1.300 23.095 1.00 16.00 209 GLU D C 1
ATOM 9293 O O . GLU D 1 213 ? 3.228 -0.363 22.593 1.00 16.50 209 GLU D O 1
ATOM 9299 N N . LEU D 1 214 ? 3.271 -2.509 23.178 1.00 15.35 210 LEU D N 1
ATOM 9300 C CA . LEU D 1 214 ? 1.870 -2.723 22.798 1.00 15.37 210 LEU D CA 1
ATOM 9301 C C . LEU D 1 214 ? 0.949 -1.829 23.644 1.00 16.53 210 LEU D C 1
ATOM 9302 O O . LEU D 1 214 ? 0.020 -1.196 23.118 1.00 17.01 210 LEU D O 1
ATOM 9307 N N . PHE D 1 215 ? 1.211 -1.780 24.953 1.00 17.12 211 PHE D N 1
ATOM 9308 C CA . PHE D 1 215 ? 0.458 -0.929 25.872 1.00 18.13 211 PHE D CA 1
ATOM 9309 C C . PHE D 1 215 ? 0.476 0.514 25.381 1.00 19.15 211 PHE D C 1
ATOM 9310 O O . PHE D 1 215 ? -0.573 1.110 25.214 1.00 20.03 211 PHE D O 1
ATOM 9318 N N . GLU D 1 216 ? 1.669 1.041 25.102 1.00 19.46 212 GLU D N 1
ATOM 9319 C CA . GLU D 1 216 ? 1.846 2.449 24.699 1.00 20.47 212 GLU D CA 1
ATOM 9320 C C . GLU D 1 216 ? 1.211 2.769 23.352 1.00 20.03 212 GLU D C 1
ATOM 9321 O O . GLU D 1 216 ? 0.760 3.895 23.123 1.00 21.07 212 GLU D O 1
ATOM 9327 N N . ALA D 1 217 ? 1.185 1.778 22.468 1.00 18.43 213 ALA D N 1
ATOM 9328 C CA . ALA D 1 217 ? 0.567 1.925 21.176 1.00 18.75 213 ALA D CA 1
ATOM 9329 C C . ALA D 1 217 ? -0.947 1.609 21.215 1.00 18.90 213 ALA D C 1
ATOM 9330 O O . ALA D 1 217 ? -1.573 1.545 20.174 1.00 19.17 213 ALA D O 1
ATOM 9332 N N . ARG D 1 218 ? -1.515 1.411 22.405 1.00 19.05 214 ARG D N 1
ATOM 9333 C CA . ARG D 1 218 ? -2.972 1.236 22.593 1.00 20.06 214 ARG D CA 1
ATOM 9334 C C . ARG D 1 218 ? -3.508 -0.013 21.913 1.00 19.73 214 ARG D C 1
ATOM 9335 O O . ARG D 1 218 ? -4.608 -0.010 21.375 1.00 20.26 214 ARG D O 1
ATOM 9343 N N . VAL D 1 219 ? -2.725 -1.084 21.964 1.00 19.19 215 VAL D N 1
ATOM 9344 C CA . VAL D 1 219 ? -3.129 -2.380 21.441 1.00 19.18 215 VAL D CA 1
ATOM 9345 C C . VAL D 1 219 ? -4.039 -3.055 22.461 1.00 19.92 215 VAL D C 1
ATOM 9346 O O . VAL D 1 219 ? -3.736 -3.064 23.648 1.00 20.82 215 VAL D O 1
ATOM 9350 N N . LEU D 1 220 ? -5.165 -3.590 22.000 1.00 20.62 216 LEU D N 1
ATOM 9351 C CA . LEU D 1 220 ? -6.080 -4.353 22.843 1.00 20.79 216 LEU D CA 1
ATOM 9352 C C . LEU D 1 220 ? -5.520 -5.744 23.094 1.00 19.93 216 LEU D C 1
ATOM 9353 O O . LEU D 1 220 ? -5.406 -6.546 22.162 1.00 19.32 216 LEU D O 1
ATOM 9358 N N . PHE D 1 221 ? -5.206 -6.032 24.358 1.00 19.60 217 PHE D N 1
ATOM 9359 C CA . PHE D 1 221 ? -4.573 -7.278 24.743 1.00 18.70 217 PHE D CA 1
ATOM 9360 C C . PHE D 1 221 ? -5.510 -8.431 24.501 1.00 19.23 217 PHE D C 1
ATOM 9361 O O . PHE D 1 221 ? -5.086 -9.529 24.112 1.00 18.25 217 PHE D O 1
ATOM 9369 N N . GLU D 1 222 ? -6.795 -8.167 24.732 1.00 20.07 218 GLU D N 1
ATOM 9370 C CA . GLU D 1 222 ? -7.833 -9.162 24.576 1.00 20.42 218 GLU D CA 1
ATOM 9371 C C . GLU D 1 222 ? -8.026 -9.593 23.118 1.00 20.21 218 GLU D C 1
ATOM 9372 O O . GLU D 1 222 ? -8.646 -10.616 22.870 1.00 21.16 218 GLU D O 1
ATOM 9378 N N . GLY D 1 223 ? -7.513 -8.817 22.163 1.00 19.87 219 GLY D N 1
ATOM 9379 C CA . GLY D 1 223 ? -7.691 -9.092 20.734 1.00 19.61 219 GLY D CA 1
ATOM 9380 C C . GLY D 1 223 ? -6.405 -9.386 19.977 1.00 18.93 219 GLY D C 1
ATOM 9381 O O . GLY D 1 223 ? -6.224 -8.956 18.827 1.00 18.97 219 GLY D O 1
ATOM 9382 N N . MET D 1 224 ? -5.507 -10.118 20.622 1.00 18.02 220 MET D N 1
ATOM 9383 C CA . MET D 1 224 ? -4.258 -10.506 19.997 1.00 17.43 220 MET D CA 1
ATOM 9384 C C . MET D 1 224 ? -3.870 -11.875 20.527 1.00 16.49 220 MET D C 1
ATOM 9385 O O . MET D 1 224 ? -4.468 -12.365 21.470 1.00 16.29 220 MET D O 1
ATOM 9390 N N . ILE D 1 225 ? -2.877 -12.483 19.891 1.00 16.15 221 ILE D N 1
ATOM 9391 C CA . ILE D 1 225 ? -2.307 -13.764 20.311 1.00 15.81 221 ILE D CA 1
ATOM 9392 C C . ILE D 1 225 ? -0.785 -13.641 20.321 1.00 15.82 221 ILE D C 1
ATOM 9393 O O . ILE D 1 225 ? -0.202 -13.059 19.409 1.00 15.70 221 ILE D O 1
ATOM 9398 N N . LEU D 1 226 ? -0.147 -14.152 21.373 1.00 15.78 222 LEU D N 1
ATOM 9399 C CA . LEU D 1 226 ? 1.293 -14.171 21.442 1.00 15.14 222 LEU D CA 1
ATOM 9400 C C . LEU D 1 226 ? 1.815 -15.481 20.877 1.00 14.98 222 LEU D C 1
ATOM 9401 O O . LEU D 1 226 ? 1.284 -16.556 21.158 1.00 14.74 222 LEU D O 1
ATOM 9406 N N . LYS D 1 227 ? 2.877 -15.373 20.083 1.00 14.78 223 LYS D N 1
ATOM 9407 C CA . LYS D 1 227 ? 3.593 -16.529 19.591 1.00 14.66 223 LYS D CA 1
ATOM 9408 C C . LYS D 1 227 ? 5.078 -16.403 19.948 1.00 14.81 223 LYS D C 1
ATOM 9409 O O . LYS D 1 227 ? 5.880 -15.929 19.139 1.00 14.34 223 LYS D O 1
ATOM 9415 N N . PRO D 1 228 ? 5.446 -16.830 21.171 1.00 15.01 224 PRO D N 1
ATOM 9416 C CA . PRO D 1 228 ? 6.808 -16.791 21.636 1.00 14.91 224 PRO D CA 1
ATOM 9417 C C . PRO D 1 228 ? 7.511 -18.111 21.468 1.00 15.50 224 PRO D C 1
ATOM 9418 O O . PRO D 1 228 ? 6.862 -19.140 21.307 1.00 16.81 224 PRO D O 1
ATOM 9422 N N . ASN D 1 229 ? 8.837 -18.077 21.540 1.00 15.45 225 ASN D N 1
ATOM 9423 C CA . ASN D 1 229 ? 9.624 -19.260 21.825 1.00 15.38 225 ASN D CA 1
ATOM 9424 C C . ASN D 1 229 ? 9.347 -19.775 23.225 1.00 15.64 225 ASN D C 1
ATOM 9425 O O . ASN D 1 229 ? 8.995 -19.000 24.134 1.00 15.48 225 ASN D O 1
ATOM 9430 N N . MET D 1 230 ? 9.534 -21.080 23.407 1.00 15.47 226 MET D N 1
ATOM 9431 C CA . MET D 1 230 ? 9.586 -21.645 24.741 1.00 15.78 226 MET D CA 1
ATOM 9432 C C . MET D 1 230 ? 10.925 -21.247 25.331 1.00 16.03 226 MET D C 1
ATOM 9433 O O . MET D 1 230 ? 11.828 -20.800 24.600 1.00 15.60 226 MET D O 1
ATOM 9438 N N . VAL D 1 231 ? 11.036 -21.373 26.657 1.00 16.73 227 VAL D N 1
ATOM 9439 C CA . VAL D 1 231 ? 12.291 -21.133 27.358 1.00 16.78 227 VAL D CA 1
ATOM 9440 C C . VAL D 1 231 ? 13.071 -22.425 27.292 1.00 17.56 227 VAL D C 1
ATOM 9441 O O . VAL D 1 231 ? 12.681 -23.444 27.856 1.00 17.52 227 VAL D O 1
ATOM 9445 N N . ILE D 1 232 ? 14.172 -22.374 26.558 1.00 18.11 228 ILE D N 1
ATOM 9446 C CA . ILE D 1 232 ? 14.878 -23.567 26.179 1.00 18.83 228 ILE D CA 1
ATOM 9447 C C . ILE D 1 232 ? 16.319 -23.177 25.899 1.00 19.35 228 ILE D C 1
ATOM 9448 O O . ILE D 1 232 ? 16.599 -22.050 25.532 1.00 18.95 228 ILE D O 1
ATOM 9453 N N . ASP D 1 233 ? 17.225 -24.116 26.105 1.00 20.41 229 ASP D N 1
ATOM 9454 C CA . ASP D 1 233 ? 18.619 -23.879 25.843 1.00 21.57 229 ASP D CA 1
ATOM 9455 C C . ASP D 1 233 ? 18.871 -23.949 24.343 1.00 21.81 229 ASP D C 1
ATOM 9456 O O . ASP D 1 233 ? 18.032 -24.440 23.592 1.00 21.35 229 ASP D O 1
ATOM 9461 N N . GLY D 1 234 ? 20.027 -23.441 23.920 1.00 22.54 230 GLY D N 1
ATOM 9462 C CA . GLY D 1 234 ? 20.433 -23.497 22.526 1.00 23.04 230 GLY D CA 1
ATOM 9463 C C . GLY D 1 234 ? 20.473 -24.907 21.963 1.00 23.88 230 GLY D C 1
ATOM 9464 O O . GLY D 1 234 ? 20.647 -25.878 22.704 1.00 24.06 230 GLY D O 1
ATOM 9465 N N . LYS D 1 235 ? 20.333 -24.996 20.645 1.00 24.48 231 LYS D N 1
ATOM 9466 C CA . LYS D 1 235 ? 20.209 -26.263 19.929 1.00 26.09 231 LYS D CA 1
ATOM 9467 C C . LYS D 1 235 ? 21.405 -27.183 20.142 1.00 27.67 231 LYS D C 1
ATOM 9468 O O . LYS D 1 235 ? 21.252 -28.407 20.149 1.00 28.23 231 LYS D O 1
ATOM 9474 N N . ASP D 1 236 ? 22.587 -26.596 20.304 1.00 28.42 232 ASP D N 1
ATOM 9475 C CA . ASP D 1 236 ? 23.820 -27.370 20.467 1.00 30.32 232 ASP D CA 1
ATOM 9476 C C . ASP D 1 236 ? 24.266 -27.499 21.929 1.00 30.73 232 ASP D C 1
ATOM 9477 O O . ASP D 1 236 ? 25.414 -27.846 22.206 1.00 31.73 232 ASP D O 1
ATOM 9482 N N . ALA D 1 237 ? 23.358 -27.230 22.862 1.00 29.90 233 ALA D N 1
ATOM 9483 C CA . ALA D 1 237 ? 23.676 -27.348 24.282 1.00 30.33 233 ALA D CA 1
ATOM 9484 C C . ALA D 1 237 ? 22.436 -27.756 25.054 1.00 29.94 233 ALA D C 1
ATOM 9485 O O . ALA D 1 237 ? 22.225 -27.311 26.190 1.00 30.19 233 ALA D O 1
ATOM 9487 N N . ARG D 1 238 ? 21.626 -28.610 24.423 1.00 29.36 234 ARG D N 1
ATOM 9488 C CA . ARG D 1 238 ? 20.374 -29.067 24.988 1.00 28.64 234 ARG D CA 1
ATOM 9489 C C . ARG D 1 238 ? 20.633 -30.006 26.156 1.00 29.75 234 ARG D C 1
ATOM 9490 O O . ARG D 1 238 ? 21.174 -31.097 25.974 1.00 30.50 234 ARG D O 1
ATOM 9498 N N . ILE D 1 239 ? 20.267 -29.552 27.352 1.00 29.45 235 ILE D N 1
ATOM 9499 C CA . ILE D 1 239 ? 20.292 -30.384 28.536 1.00 30.44 235 ILE D CA 1
ATOM 9500 C C . ILE D 1 239 ? 18.999 -30.288 29.356 1.00 29.69 235 ILE D C 1
ATOM 9501 O O . ILE D 1 239 ? 18.650 -31.221 30.060 1.00 30.27 235 ILE D O 1
ATOM 9506 N N . ALA D 1 240 ? 18.286 -29.174 29.260 1.00 28.47 236 ALA D N 1
ATOM 9507 C CA . ALA D 1 240 ? 17.012 -29.021 29.962 1.00 27.91 236 ALA D CA 1
ATOM 9508 C C . ALA D 1 240 ? 16.043 -30.158 29.651 1.00 27.55 236 ALA D C 1
ATOM 9509 O O . ALA D 1 240 ? 15.767 -30.453 28.487 1.00 26.84 236 ALA D O 1
ATOM 9511 N N . SER D 1 241 ? 15.531 -30.786 30.704 1.00 28.08 237 SER D N 1
ATOM 9512 C CA . SER D 1 241 ? 14.515 -31.845 30.589 1.00 27.92 237 SER D CA 1
ATOM 9513 C C . SER D 1 241 ? 13.210 -31.270 30.074 1.00 26.68 237 SER D C 1
ATOM 9514 O O . SER D 1 241 ? 13.038 -30.067 30.068 1.00 26.44 237 SER D O 1
ATOM 9517 N N . VAL D 1 242 ? 12.287 -32.137 29.665 1.00 26.88 238 VAL D N 1
ATOM 9518 C CA . VAL D 1 242 ? 10.946 -31.710 29.266 1.00 26.23 238 VAL D CA 1
ATOM 9519 C C . VAL D 1 242 ? 10.277 -30.906 30.381 1.00 26.87 238 VAL D C 1
ATOM 9520 O O . VAL D 1 242 ? 9.738 -29.828 30.155 1.00 26.55 238 VAL D O 1
ATOM 9524 N N . GLU D 1 243 ? 10.358 -31.430 31.593 1.00 28.34 239 GLU D N 1
ATOM 9525 C CA . GLU D 1 243 ? 9.687 -30.855 32.748 1.00 29.11 239 GLU D CA 1
ATOM 9526 C C . GLU D 1 243 ? 10.195 -29.427 33.050 1.00 28.17 239 GLU D C 1
ATOM 9527 O O . GLU D 1 243 ? 9.421 -28.525 33.372 1.00 27.52 239 GLU D O 1
ATOM 9533 N N . GLU D 1 244 ? 11.505 -29.248 32.928 1.00 28.19 240 GLU D N 1
ATOM 9534 C CA . GLU D 1 244 ? 12.176 -27.983 33.212 1.00 27.62 240 GLU D CA 1
ATOM 9535 C C . GLU D 1 244 ? 11.809 -26.917 32.187 1.00 25.79 240 GLU D C 1
ATOM 9536 O O . GLU D 1 244 ? 11.605 -25.767 32.551 1.00 25.40 240 GLU D O 1
ATOM 9542 N N . VAL D 1 245 ? 11.737 -27.295 30.911 1.00 24.55 241 VAL D N 1
ATOM 9543 C CA . VAL D 1 245 ? 11.352 -26.354 29.853 1.00 22.91 241 VAL D CA 1
ATOM 9544 C C . VAL D 1 245 ? 9.918 -25.881 30.089 1.00 22.42 241 VAL D C 1
ATOM 9545 O O . VAL D 1 245 ? 9.627 -24.664 30.083 1.00 22.21 241 VAL D O 1
ATOM 9549 N N . ALA D 1 246 ? 9.028 -26.844 30.293 1.00 22.22 242 ALA D N 1
ATOM 9550 C CA . ALA D 1 246 ? 7.634 -26.551 30.566 1.00 22.25 242 ALA D CA 1
ATOM 9551 C C . ALA D 1 246 ? 7.548 -25.575 31.721 1.00 22.63 242 ALA D C 1
ATOM 9552 O O . ALA D 1 246 ? 6.889 -24.547 31.615 1.00 21.92 242 ALA D O 1
ATOM 9554 N N . GLU D 1 247 ? 8.243 -25.897 32.811 1.00 23.58 243 GLU D N 1
ATOM 9555 C CA . GLU D 1 247 ? 8.128 -25.148 34.059 1.00 24.25 243 GLU D CA 1
ATOM 9556 C C . GLU D 1 247 ? 8.666 -23.732 33.939 1.00 23.53 243 GLU D C 1
ATOM 9557 O O . GLU D 1 247 ? 8.036 -22.784 34.401 1.00 23.50 243 GLU D O 1
ATOM 9560 N N . LYS D 1 248 ? 9.840 -23.592 33.332 1.00 23.29 244 LYS D N 1
ATOM 9561 C CA . LYS D 1 248 ? 10.448 -22.275 33.145 1.00 22.60 244 LYS D CA 1
ATOM 9562 C C . LYS D 1 248 ? 9.691 -21.429 32.119 1.00 21.33 244 LYS D C 1
ATOM 9563 O O . LYS D 1 248 ? 9.636 -20.204 32.247 1.00 21.02 244 LYS D O 1
ATOM 9569 N N . THR D 1 249 ? 9.091 -22.075 31.120 1.00 20.12 245 THR D N 1
ATOM 9570 C CA . THR D 1 249 ? 8.333 -21.337 30.120 1.00 18.97 245 THR D CA 1
ATOM 9571 C C . THR D 1 249 ? 7.114 -20.730 30.770 1.00 18.99 245 THR D C 1
ATOM 9572 O O . THR D 1 249 ? 6.842 -19.532 30.609 1.00 18.53 245 THR D O 1
ATOM 9576 N N . VAL D 1 250 ? 6.384 -21.542 31.524 1.00 19.13 246 VAL D N 1
ATOM 9577 C CA . VAL D 1 250 ? 5.176 -21.058 32.169 1.00 19.40 246 VAL D CA 1
ATOM 9578 C C . VAL D 1 250 ? 5.489 -19.973 33.207 1.00 19.85 246 VAL D C 1
ATOM 9579 O O . VAL D 1 250 ? 4.730 -19.005 33.370 1.00 19.57 246 VAL D O 1
ATOM 9583 N N . HIS D 1 251 ? 6.617 -20.132 33.882 1.00 20.26 247 HIS D N 1
ATOM 9584 C CA . HIS D 1 251 ? 7.100 -19.150 34.840 1.00 21.09 247 HIS D CA 1
ATOM 9585 C C . HIS D 1 251 ? 7.352 -17.797 34.165 1.00 19.99 247 HIS D C 1
ATOM 9586 O O . HIS D 1 251 ? 6.823 -16.769 34.617 1.00 19.24 247 HIS D O 1
ATOM 9593 N N . VAL D 1 252 ? 8.115 -17.781 33.066 1.00 18.84 248 VAL D N 1
ATOM 9594 C CA . VAL D 1 252 ? 8.402 -16.504 32.411 1.00 17.69 248 VAL D CA 1
ATOM 9595 C C . VAL D 1 252 ? 7.127 -15.860 31.869 1.00 17.30 248 VAL D C 1
ATOM 9596 O O . VAL D 1 252 ? 7.015 -14.631 31.835 1.00 16.94 248 VAL D O 1
ATOM 9600 N N . LEU D 1 253 ? 6.165 -16.677 31.443 1.00 16.40 249 LEU D N 1
ATOM 9601 C CA . LEU D 1 253 ? 4.924 -16.133 30.901 1.00 16.45 249 LEU D CA 1
ATOM 9602 C C . LEU D 1 253 ? 4.034 -15.510 31.993 1.00 16.84 249 LEU D C 1
ATOM 9603 O O . LEU D 1 253 ? 3.392 -14.497 31.738 1.00 17.00 249 LEU D O 1
ATOM 9608 N N . LYS D 1 254 ? 4.011 -16.095 33.193 1.00 17.63 250 LYS D N 1
ATOM 9609 C CA . LYS D 1 254 ? 3.281 -15.519 34.313 1.00 18.82 250 LYS D CA 1
ATOM 9610 C C . LYS D 1 254 ? 3.906 -14.208 34.776 1.00 19.17 250 LYS D C 1
ATOM 9611 O O . LYS D 1 254 ? 3.208 -13.325 35.286 1.00 19.31 250 LYS D O 1
ATOM 9617 N N . GLN D 1 255 ? 5.217 -14.084 34.593 1.00 18.82 251 GLN D N 1
ATOM 9618 C CA . GLN D 1 255 ? 5.914 -12.829 34.888 1.00 19.23 251 GLN D CA 1
ATOM 9619 C C . GLN D 1 255 ? 5.619 -11.703 33.912 1.00 18.07 251 GLN D C 1
ATOM 9620 O O . GLN D 1 255 ? 5.576 -10.552 34.330 1.00 18.62 251 GLN D O 1
ATOM 9626 N N . THR D 1 256 ? 5.401 -12.028 32.634 1.00 16.91 252 THR D N 1
ATOM 9627 C CA . THR D 1 256 ? 5.419 -11.029 31.566 1.00 16.66 252 THR D CA 1
ATOM 9628 C C . THR D 1 256 ? 4.168 -10.885 30.660 1.00 16.57 252 THR D C 1
ATOM 9629 O O . THR D 1 256 ? 3.966 -9.833 30.065 1.00 16.98 252 THR D O 1
ATOM 9633 N N . VAL D 1 257 ? 3.332 -11.909 30.550 1.00 16.04 253 VAL D N 1
ATOM 9634 C CA . VAL D 1 257 ? 2.232 -11.861 29.609 1.00 15.43 253 VAL D CA 1
ATOM 9635 C C . VAL D 1 257 ? 0.934 -11.673 30.372 1.00 16.21 253 VAL D C 1
ATOM 9636 O O . VAL D 1 257 ? 0.537 -12.562 31.105 1.00 16.78 253 VAL D O 1
ATOM 9640 N N . PRO D 1 258 ? 0.281 -10.507 30.217 1.00 16.39 254 PRO D N 1
ATOM 9641 C CA . PRO D 1 258 ? -0.943 -10.180 30.918 1.00 17.00 254 PRO D CA 1
ATOM 9642 C C . PRO D 1 258 ? -2.012 -11.250 30.828 1.00 17.32 254 PRO D C 1
ATOM 9643 O O . PRO D 1 258 ? -2.167 -11.877 29.782 1.00 16.96 254 PRO D O 1
ATOM 9647 N N . ALA D 1 259 ? -2.752 -11.431 31.923 1.00 17.97 255 ALA D N 1
ATOM 9648 C CA . ALA D 1 259 ? -3.877 -12.351 31.958 1.00 18.47 255 ALA D CA 1
ATOM 9649 C C . ALA D 1 259 ? -4.919 -12.009 30.901 1.00 18.43 255 ALA D C 1
ATOM 9650 O O . ALA D 1 259 ? -5.671 -12.877 30.479 1.00 18.82 255 ALA D O 1
ATOM 9652 N N . ALA D 1 260 ? -4.960 -10.750 30.485 1.00 18.48 256 ALA D N 1
ATOM 9653 C CA . ALA D 1 260 ? -5.963 -10.284 29.537 1.00 19.03 256 ALA D CA 1
ATOM 9654 C C . ALA D 1 260 ? -5.768 -10.903 28.149 1.00 18.43 256 ALA D C 1
ATOM 9655 O O . ALA D 1 260 ? -6.694 -10.947 27.356 1.00 19.75 256 ALA D O 1
ATOM 9657 N N . VAL D 1 261 ? -4.559 -11.347 27.858 1.00 17.39 257 VAL D N 1
ATOM 9658 C CA . VAL D 1 261 ? -4.257 -12.000 26.593 1.00 17.18 257 VAL D CA 1
ATOM 9659 C C . VAL D 1 261 ? -4.930 -13.383 26.569 1.00 18.00 257 VAL D C 1
ATOM 9660 O O . VAL D 1 261 ? -4.735 -14.201 27.471 1.00 18.75 257 VAL D O 1
ATOM 9664 N N . PRO D 1 262 ? -5.747 -13.643 25.551 1.00 18.26 258 PRO D N 1
ATOM 9665 C CA . PRO D 1 262 ? -6.541 -14.864 25.619 1.00 18.38 258 PRO D CA 1
ATOM 9666 C C . PRO D 1 262 ? -5.723 -16.110 25.337 1.00 18.01 258 PRO D C 1
ATOM 9667 O O . PRO D 1 262 ? -6.073 -17.188 25.806 1.00 18.69 258 PRO D O 1
ATOM 9671 N N . GLY D 1 263 ? -4.651 -15.988 24.564 1.00 17.54 259 GLY D N 1
ATOM 9672 C CA . GLY D 1 263 ? -3.903 -17.174 24.192 1.00 17.08 259 GLY D CA 1
ATOM 9673 C C . GLY D 1 263 ? -2.477 -16.976 23.775 1.00 16.09 259 GLY D C 1
ATOM 9674 O O . GLY D 1 263 ? -2.128 -15.942 23.206 1.00 15.99 259 GLY D O 1
ATOM 9675 N N . ILE D 1 264 ? -1.683 -18.013 24.034 1.00 15.80 260 ILE D N 1
ATOM 9676 C CA . ILE D 1 264 ? -0.273 -18.092 23.685 1.00 15.17 260 ILE D CA 1
ATOM 9677 C C . ILE D 1 264 ? -0.070 -19.352 22.849 1.00 15.46 260 ILE D C 1
ATOM 9678 O O . ILE D 1 264 ? -0.398 -20.462 23.293 1.00 15.67 260 ILE D O 1
ATOM 9683 N N . ALA D 1 265 ? 0.475 -19.185 21.644 1.00 15.63 261 ALA D N 1
ATOM 9684 C CA . ALA D 1 265 ? 0.640 -20.289 20.695 1.00 15.66 261 ALA D CA 1
ATOM 9685 C C . ALA D 1 265 ? 2.106 -20.396 20.295 1.00 15.78 261 ALA D C 1
ATOM 9686 O O . ALA D 1 265 ? 2.618 -19.579 19.530 1.00 16.11 261 ALA D O 1
ATOM 9688 N N . PHE D 1 266 ? 2.783 -21.416 20.802 1.00 15.66 262 PHE D N 1
ATOM 9689 C CA . PHE D 1 266 ? 4.232 -21.434 20.763 1.00 15.51 262 PHE D CA 1
ATOM 9690 C C . PHE D 1 266 ? 4.740 -21.743 19.368 1.00 15.58 262 PHE D C 1
ATOM 9691 O O . PHE D 1 266 ? 4.113 -22.482 18.627 1.00 15.77 262 PHE D O 1
ATOM 9699 N N . LEU D 1 267 ? 5.873 -21.151 19.010 1.00 15.72 263 LEU D N 1
ATOM 9700 C CA . LEU D 1 267 ? 6.611 -21.558 17.810 1.00 15.76 263 LEU D CA 1
ATOM 9701 C C . LEU D 1 267 ? 7.469 -22.746 18.194 1.00 16.31 263 LEU D C 1
ATOM 9702 O O . LEU D 1 267 ? 7.838 -22.884 19.360 1.00 16.43 263 LEU D O 1
ATOM 9707 N N . SER D 1 268 ? 7.780 -23.616 17.236 1.00 16.91 264 SER D N 1
ATOM 9708 C CA . SER D 1 268 ? 8.575 -24.816 17.541 1.00 17.34 264 SER D CA 1
ATOM 9709 C C . SER D 1 268 ? 10.065 -24.508 17.467 1.00 17.61 264 SER D C 1
ATOM 9710 O O . SER D 1 268 ? 10.861 -25.109 18.179 1.00 18.70 264 SER D O 1
ATOM 9713 N N . GLY D 1 269 ? 10.436 -23.578 16.595 1.00 17.63 265 GLY D N 1
ATOM 9714 C CA . GLY D 1 269 ? 11.717 -22.886 16.686 1.00 17.70 265 GLY D CA 1
ATOM 9715 C C . GLY D 1 269 ? 12.990 -23.668 16.439 1.00 18.67 265 GLY D C 1
ATOM 9716 O O . GLY D 1 269 ? 14.066 -23.178 16.753 1.00 18.95 265 GLY D O 1
ATOM 9717 N N . GLY D 1 270 ? 12.881 -24.865 15.861 1.00 19.56 266 GLY D N 1
ATOM 9718 C CA . GLY D 1 270 ? 14.032 -25.749 15.659 1.00 20.03 266 GLY D CA 1
ATOM 9719 C C . GLY D 1 270 ? 14.020 -26.975 16.567 1.00 20.57 266 GLY D C 1
ATOM 9720 O O . GLY D 1 270 ? 14.887 -27.838 16.454 1.00 21.38 266 GLY D O 1
ATOM 9721 N N . GLN D 1 271 ? 13.046 -27.060 17.469 1.00 20.15 267 GLN D N 1
ATOM 9722 C CA . GLN D 1 271 ? 12.876 -28.255 18.290 1.00 20.56 267 GLN D CA 1
ATOM 9723 C C . GLN D 1 271 ? 12.502 -29.435 17.395 1.00 20.78 267 GLN D C 1
ATOM 9724 O O . GLN D 1 271 ? 11.980 -29.249 16.289 1.00 20.42 267 GLN D O 1
ATOM 9730 N N . THR D 1 272 ? 12.734 -30.647 17.885 1.00 21.08 268 THR D N 1
ATOM 9731 C CA . THR D 1 272 ? 12.235 -31.833 17.199 1.00 21.57 268 THR D CA 1
ATOM 9732 C C . THR D 1 272 ? 10.699 -31.838 17.288 1.00 21.67 268 THR D C 1
ATOM 9733 O O . THR D 1 272 ? 10.111 -31.124 18.098 1.00 20.53 268 THR D O 1
ATOM 9737 N N . ASP D 1 273 ? 10.075 -32.645 16.442 1.00 22.51 269 ASP D N 1
ATOM 9738 C CA . ASP D 1 273 ? 8.629 -32.748 16.370 1.00 23.12 269 ASP D CA 1
ATOM 9739 C C . ASP D 1 273 ? 8.096 -33.177 17.731 1.00 23.59 269 ASP D C 1
ATOM 9740 O O . ASP D 1 273 ? 7.151 -32.590 18.254 1.00 22.83 269 ASP D O 1
ATOM 9745 N N . GLU D 1 274 ? 8.729 -34.205 18.296 1.00 24.64 270 GLU D N 1
ATOM 9746 C CA . GLU D 1 274 ? 8.258 -34.820 19.539 1.00 25.32 270 GLU D CA 1
ATOM 9747 C C . GLU D 1 274 ? 8.454 -33.908 20.780 1.00 24.49 270 GLU D C 1
ATOM 9748 O O . GLU D 1 274 ? 7.535 -33.767 21.584 1.00 23.88 270 GLU D O 1
ATOM 9754 N N . GLU D 1 275 ? 9.643 -33.313 20.921 1.00 24.07 271 GLU D N 1
ATOM 9755 C CA . GLU D 1 275 ? 9.929 -32.285 21.942 1.00 23.71 271 GLU D CA 1
ATOM 9756 C C . GLU D 1 275 ? 8.865 -31.191 21.988 1.00 22.38 271 GLU D C 1
ATOM 9757 O O . GLU D 1 275 ? 8.370 -30.826 23.062 1.00 22.68 271 GLU D O 1
ATOM 9763 N N . ALA D 1 276 ? 8.558 -30.648 20.814 1.00 20.97 272 ALA D N 1
ATOM 9764 C CA . ALA D 1 276 ? 7.591 -29.568 20.684 1.00 20.23 272 ALA D CA 1
ATOM 9765 C C . ALA D 1 276 ? 6.225 -29.949 21.234 1.00 19.38 272 ALA D C 1
ATOM 9766 O O . ALA D 1 276 ? 5.575 -29.144 21.855 1.00 18.84 272 ALA D O 1
ATOM 9768 N N . THR D 1 277 ? 5.805 -31.183 20.975 1.00 19.72 273 THR D N 1
ATOM 9769 C CA . THR D 1 277 ? 4.546 -31.719 21.447 1.00 19.62 273 THR D CA 1
ATOM 9770 C C . THR D 1 277 ? 4.629 -31.969 22.941 1.00 20.17 273 THR D C 1
ATOM 9771 O O . THR D 1 277 ? 3.766 -31.528 23.696 1.00 20.45 273 THR D O 1
ATOM 9775 N N . ALA D 1 278 ? 5.676 -32.665 23.378 1.00 20.37 274 ALA D N 1
ATOM 9776 C CA . ALA D 1 278 ? 5.809 -33.031 24.793 1.00 20.89 274 ALA D CA 1
ATOM 9777 C C . ALA D 1 278 ? 5.879 -31.811 25.698 1.00 20.21 274 ALA D C 1
ATOM 9778 O O . ALA D 1 278 ? 5.262 -31.793 26.769 1.00 20.67 274 ALA D O 1
ATOM 9780 N N . HIS D 1 279 ? 6.635 -30.796 25.283 1.00 19.69 275 HIS D N 1
ATOM 9781 C CA . HIS D 1 279 ? 6.742 -29.569 26.077 1.00 19.33 275 HIS D CA 1
ATOM 9782 C C . HIS D 1 279 ? 5.373 -28.907 26.254 1.00 19.19 275 HIS D C 1
ATOM 9783 O O . HIS D 1 279 ? 5.005 -28.516 27.362 1.00 19.29 275 HIS D O 1
ATOM 9790 N N . LEU D 1 280 ? 4.610 -28.796 25.163 1.00 19.04 276 LEU D N 1
ATOM 9791 C CA . LEU D 1 280 ? 3.302 -28.135 25.217 1.00 18.81 276 LEU D CA 1
ATOM 9792 C C . LEU D 1 280 ? 2.362 -28.902 26.119 1.00 19.88 276 LEU D C 1
ATOM 9793 O O . LEU D 1 280 ? 1.603 -28.305 26.895 1.00 19.99 276 LEU D O 1
ATOM 9798 N N . SER D 1 281 ? 2.416 -30.231 26.013 1.00 20.42 277 SER D N 1
ATOM 9799 C CA . SER D 1 281 ? 1.583 -31.091 26.831 1.00 21.37 277 SER D CA 1
ATOM 9800 C C . SER D 1 281 ? 1.918 -30.959 28.327 1.00 21.74 277 SER D C 1
ATOM 9801 O O . SER D 1 281 ? 1.021 -30.781 29.145 1.00 21.84 277 SER D O 1
ATOM 9804 N N . ALA D 1 282 ? 3.199 -31.031 28.674 1.00 22.04 278 ALA D N 1
ATOM 9805 C CA . ALA D 1 282 ? 3.623 -30.814 30.065 1.00 22.99 278 ALA D CA 1
ATOM 9806 C C . ALA D 1 282 ? 3.173 -29.458 30.633 1.00 23.16 278 ALA D C 1
ATOM 9807 O O . ALA D 1 282 ? 2.777 -29.365 31.796 1.00 23.80 278 ALA D O 1
ATOM 9809 N N . MET D 1 283 ? 3.248 -28.409 29.820 1.00 23.13 279 MET D N 1
ATOM 9810 C CA . MET D 1 283 ? 2.822 -27.072 30.253 1.00 23.47 279 MET D CA 1
ATOM 9811 C C . MET D 1 283 ? 1.338 -27.033 30.591 1.00 24.33 279 MET D C 1
ATOM 9812 O O . MET D 1 283 ? 0.935 -26.355 31.544 1.00 24.79 279 MET D O 1
ATOM 9817 N N . ASN D 1 284 ? 0.544 -27.773 29.824 1.00 24.87 280 ASN D N 1
ATOM 9818 C CA . ASN D 1 284 ? -0.900 -27.864 30.054 1.00 25.94 280 ASN D CA 1
ATOM 9819 C C . ASN D 1 284 ? -1.277 -28.868 31.134 1.00 27.63 280 ASN D C 1
ATOM 9820 O O . ASN D 1 284 ? -2.463 -29.086 31.363 1.00 28.23 280 ASN D O 1
ATOM 9825 N N . ALA D 1 285 ? -0.291 -29.485 31.790 1.00 28.88 281 ALA D N 1
ATOM 9826 C CA . ALA D 1 285 ? -0.559 -30.393 32.928 1.00 30.47 281 ALA D CA 1
ATOM 9827 C C . ALA D 1 285 ? -0.123 -29.767 34.241 1.00 31.54 281 ALA D C 1
ATOM 9828 O O . ALA D 1 285 ? 0.009 -30.453 35.247 1.00 32.58 281 ALA D O 1
ATOM 9830 N N . LEU D 1 286 ? 0.098 -28.458 34.230 1.00 32.13 282 LEU D N 1
ATOM 9831 C CA . LEU D 1 286 ? 0.583 -27.748 35.405 1.00 33.15 282 LEU D CA 1
ATOM 9832 C C . LEU D 1 286 ? -0.546 -26.984 36.122 1.00 34.06 282 LEU D C 1
ATOM 9833 O O . LEU D 1 286 ? -0.290 -26.062 36.903 1.00 34.85 282 LEU D O 1
ATOM 9838 N N . GLY D 1 287 ? -1.793 -27.365 35.876 1.00 34.63 283 GLY D N 1
ATOM 9839 C CA . GLY D 1 287 ? -2.917 -26.702 36.544 1.00 35.12 283 GLY D CA 1
ATOM 9840 C C . GLY D 1 287 ? -3.338 -25.410 35.871 1.00 34.16 283 GLY D C 1
ATOM 9841 O O . GLY D 1 287 ? -2.798 -25.041 34.824 1.00 33.82 283 GLY D O 1
ATOM 9842 N N . ALA D 1 288 ? -4.311 -24.736 36.484 1.00 34.24 284 ALA D N 1
ATOM 9843 C CA . ALA D 1 288 ? -5.006 -23.604 35.872 1.00 33.49 284 ALA D CA 1
ATOM 9844 C C . ALA D 1 288 ? -4.039 -22.482 35.477 1.00 31.86 284 ALA D C 1
ATOM 9845 O O . ALA D 1 288 ? -3.184 -22.096 36.269 1.00 31.72 284 ALA D O 1
ATOM 9847 N N . LEU D 1 289 ? -4.174 -21.997 34.242 1.00 30.10 285 LEU D N 1
ATOM 9848 C CA . LEU D 1 289 ? -3.370 -20.882 33.743 1.00 28.57 285 LEU D CA 1
ATOM 9849 C C . LEU D 1 289 ? -4.270 -19.740 33.283 1.00 27.60 285 LEU D C 1
ATOM 9850 O O . LEU D 1 289 ? -5.425 -19.971 32.934 1.00 27.48 285 LEU D O 1
ATOM 9855 N N . PRO D 1 290 ? -3.746 -18.497 33.298 1.00 26.02 286 PRO D N 1
ATOM 9856 C CA . PRO D 1 290 ? -4.569 -17.342 32.921 1.00 25.52 286 PRO D CA 1
ATOM 9857 C C . PRO D 1 290 ? -4.889 -17.213 31.439 1.00 23.97 286 PRO D C 1
ATOM 9858 O O . PRO D 1 290 ? -5.743 -16.419 31.083 1.00 24.52 286 PRO D O 1
ATOM 9862 N N . TRP D 1 291 ? -4.207 -17.969 30.589 1.00 22.59 287 TRP D N 1
ATOM 9863 C CA . TRP D 1 291 ? -4.453 -17.949 29.139 1.00 21.50 287 TRP D CA 1
ATOM 9864 C C . TRP D 1 291 ? -4.411 -19.378 28.626 1.00 20.98 287 TRP D C 1
ATOM 9865 O O . TRP D 1 291 ? -3.880 -20.269 29.304 1.00 20.89 287 TRP D O 1
ATOM 9876 N N . LYS D 1 292 ? -4.948 -19.581 27.427 1.00 20.44 288 LYS D N 1
ATOM 9877 C CA . LYS D 1 292 ? -4.775 -20.832 26.712 1.00 20.52 288 LYS D CA 1
ATOM 9878 C C . LYS D 1 292 ? -3.332 -20.939 26.223 1.00 19.38 288 LYS D C 1
ATOM 9879 O O . LYS D 1 292 ? -2.726 -19.950 25.808 1.00 18.54 288 LYS D O 1
ATOM 9885 N N . LEU D 1 293 ? -2.795 -22.151 26.290 1.00 19.08 289 LEU D N 1
ATOM 9886 C CA . LEU D 1 293 ? -1.472 -22.460 25.789 1.00 18.69 289 LEU D CA 1
ATOM 9887 C C . LEU D 1 293 ? -1.619 -23.507 24.699 1.00 18.29 289 LEU D C 1
ATOM 9888 O O . LEU D 1 293 ? -2.060 -24.618 24.957 1.00 19.41 289 LEU D O 1
ATOM 9893 N N . THR D 1 294 ? -1.242 -23.155 23.481 1.00 17.66 290 THR D N 1
ATOM 9894 C CA . THR D 1 294 ? -1.362 -24.074 22.359 1.00 17.43 290 THR D CA 1
ATOM 9895 C C . THR D 1 294 ? -0.193 -23.894 21.371 1.00 16.70 290 THR D C 1
ATOM 9896 O O . THR D 1 294 ? 0.861 -23.406 21.742 1.00 15.98 290 THR D O 1
ATOM 9900 N N . PHE D 1 295 ? -0.371 -24.325 20.133 1.00 17.00 291 PHE D N 1
ATOM 9901 C CA . PHE D 1 295 ? 0.729 -24.369 19.187 1.00 16.78 291 PHE D CA 1
ATOM 9902 C C . PHE D 1 295 ? 0.440 -23.485 18.007 1.00 16.61 291 PHE D C 1
ATOM 9903 O O . PHE D 1 295 ? -0.712 -23.380 17.585 1.00 16.43 291 PHE D O 1
ATOM 9911 N N . SER D 1 296 ? 1.501 -22.854 17.499 1.00 16.37 292 SER D N 1
ATOM 9912 C CA . SER D 1 296 ? 1.533 -22.264 16.158 1.00 16.50 292 SER D CA 1
ATOM 9913 C C . SER D 1 296 ? 2.766 -22.818 15.456 1.00 16.70 292 SER D C 1
ATOM 9914 O O . SER D 1 296 ? 3.766 -22.120 15.253 1.00 16.76 292 SER D O 1
ATOM 9917 N N . TYR D 1 297 ? 2.697 -24.097 15.101 1.00 17.44 293 TYR D N 1
ATOM 9918 C CA . TYR D 1 297 ? 3.886 -24.817 14.616 1.00 17.50 293 TYR D CA 1
ATOM 9919 C C . TYR D 1 297 ? 4.005 -24.789 13.098 1.00 17.42 293 TYR D C 1
ATOM 9920 O O . TYR D 1 297 ? 3.016 -24.912 12.388 1.00 17.18 293 TYR D O 1
ATOM 9929 N N . GLY D 1 298 ? 5.238 -24.569 12.647 1.00 17.37 294 GLY D N 1
ATOM 9930 C CA . GLY D 1 298 ? 5.617 -24.659 11.255 1.00 17.64 294 GLY D CA 1
ATOM 9931 C C . GLY D 1 298 ? 6.339 -25.971 11.077 1.00 18.54 294 GLY D C 1
ATOM 9932 O O . GLY D 1 298 ? 5.737 -26.974 10.672 1.00 19.62 294 GLY D O 1
ATOM 9933 N N . ARG D 1 299 ? 7.621 -25.992 11.425 1.00 18.70 295 ARG D N 1
ATOM 9934 C CA . ARG D 1 299 ? 8.420 -27.200 11.251 1.00 19.49 295 ARG D CA 1
ATOM 9935 C C . ARG D 1 299 ? 7.860 -28.384 12.032 1.00 19.47 295 ARG D C 1
ATOM 9936 O O . ARG D 1 299 ? 7.820 -29.493 11.507 1.00 20.62 295 ARG D O 1
ATOM 9944 N N . ALA D 1 300 ? 7.410 -28.158 13.259 1.00 18.57 296 ALA D N 1
ATOM 9945 C CA . ALA D 1 300 ? 6.950 -29.266 14.094 1.00 19.38 296 ALA D CA 1
ATOM 9946 C C . ALA D 1 300 ? 5.667 -29.944 13.581 1.00 19.55 296 ALA D C 1
ATOM 9947 O O . ALA D 1 300 ? 5.375 -31.073 13.977 1.00 20.36 296 ALA D O 1
ATOM 9949 N N . LEU D 1 301 ? 4.911 -29.261 12.725 1.00 19.37 297 LEU D N 1
ATOM 9950 C CA . LEU D 1 301 ? 3.732 -29.849 12.077 1.00 19.61 297 LEU D CA 1
ATOM 9951 C C . LEU D 1 301 ? 3.969 -30.338 10.633 1.00 20.39 297 LEU D C 1
ATOM 9952 O O . LEU D 1 301 ? 3.154 -31.083 10.105 1.00 20.90 297 LEU D O 1
ATOM 9957 N N . GLN D 1 302 ? 5.079 -29.954 10.002 1.00 20.72 298 GLN D N 1
ATOM 9958 C CA . GLN D 1 302 ? 5.253 -30.170 8.546 1.00 21.42 298 GLN D CA 1
ATOM 9959 C C . GLN D 1 302 ? 6.445 -31.010 8.100 1.00 22.22 298 GLN D C 1
ATOM 9960 O O . GLN D 1 302 ? 6.361 -31.682 7.070 1.00 23.09 298 GLN D O 1
ATOM 9966 N N . ALA D 1 303 ? 7.560 -30.925 8.827 1.00 22.51 299 ALA D N 1
ATOM 9967 C CA . ALA D 1 303 ? 8.820 -31.595 8.453 1.00 23.41 299 ALA D CA 1
ATOM 9968 C C . ALA D 1 303 ? 8.621 -33.028 7.987 1.00 24.62 299 ALA D C 1
ATOM 9969 O O . ALA D 1 303 ? 9.181 -33.438 6.967 1.00 25.60 299 ALA D O 1
ATOM 9971 N N . ALA D 1 304 ? 7.829 -33.789 8.737 1.00 25.04 300 ALA D N 1
ATOM 9972 C CA . ALA D 1 304 ? 7.604 -35.200 8.429 1.00 25.97 300 ALA D CA 1
ATOM 9973 C C . ALA D 1 304 ? 6.719 -35.357 7.199 1.00 26.46 300 ALA D C 1
ATOM 9974 O O . ALA D 1 304 ? 6.987 -36.205 6.346 1.00 27.68 300 ALA D O 1
ATOM 9976 N N . ALA D 1 305 ? 5.672 -34.544 7.106 1.00 26.33 301 ALA D N 1
ATOM 9977 C CA . ALA D 1 305 ? 4.805 -34.537 5.913 1.00 27.06 301 ALA D CA 1
ATOM 9978 C C . ALA D 1 305 ? 5.600 -34.175 4.638 1.00 27.82 301 ALA D C 1
ATOM 9979 O O . ALA D 1 305 ? 5.434 -34.795 3.589 1.00 28.34 301 ALA D O 1
ATOM 9981 N N . LEU D 1 306 ? 6.481 -33.184 4.757 1.00 28.07 302 LEU D N 1
ATOM 9982 C CA . LEU D 1 306 ? 7.309 -32.721 3.634 1.00 28.91 302 LEU D CA 1
ATOM 9983 C C . LEU D 1 306 ? 8.250 -33.832 3.173 1.00 30.13 302 LEU D C 1
ATOM 9984 O O . LEU D 1 306 ? 8.340 -34.119 1.984 1.00 30.88 302 LEU D O 1
ATOM 9989 N N . LYS D 1 307 ? 8.951 -34.444 4.127 1.00 30.59 303 LYS D N 1
ATOM 9990 C CA . LYS D 1 307 ? 9.848 -35.580 3.857 1.00 31.85 303 LYS D CA 1
ATOM 9991 C C . LYS D 1 307 ? 9.122 -36.721 3.151 1.00 32.08 303 LYS D C 1
ATOM 9992 O O . LYS D 1 307 ? 9.644 -37.290 2.203 1.00 32.56 303 LYS D O 1
ATOM 9998 N N . ALA D 1 308 ? 7.911 -37.026 3.616 1.00 31.42 304 ALA D N 1
ATOM 9999 C CA . ALA D 1 308 ? 7.112 -38.114 3.057 1.00 31.87 304 ALA D CA 1
ATOM 10000 C C . ALA D 1 308 ? 6.537 -37.764 1.685 1.00 32.07 304 ALA D C 1
ATOM 10001 O O . ALA D 1 308 ? 6.431 -38.627 0.816 1.00 33.51 304 ALA D O 1
ATOM 10003 N N . TRP D 1 309 ? 6.169 -36.501 1.499 1.00 31.27 305 TRP D N 1
ATOM 10004 C CA . TRP D 1 309 ? 5.658 -36.003 0.231 1.00 31.51 305 TRP D CA 1
ATOM 10005 C C . TRP D 1 309 ? 6.705 -36.144 -0.872 1.00 32.42 305 TRP D C 1
ATOM 10006 O O . TRP D 1 309 ? 6.423 -36.672 -1.945 1.00 32.83 305 TRP D O 1
ATOM 10017 N N . ALA D 1 310 ? 7.909 -35.646 -0.595 1.00 32.56 306 ALA D N 1
ATOM 10018 C CA . ALA D 1 310 ? 9.056 -35.815 -1.474 1.00 33.73 306 ALA D CA 1
ATOM 10019 C C . ALA D 1 310 ? 8.845 -35.222 -2.877 1.00 34.76 306 ALA D C 1
ATOM 10020 O O . ALA D 1 310 ? 9.486 -35.664 -3.835 1.00 35.48 306 ALA D O 1
ATOM 10022 N N . GLY D 1 311 ? 7.959 -34.229 -2.988 1.00 34.65 307 GLY D N 1
ATOM 10023 C CA . GLY D 1 311 ? 7.690 -33.545 -4.257 1.00 35.74 307 GLY D CA 1
ATOM 10024 C C . GLY D 1 311 ? 6.831 -34.305 -5.260 1.00 37.30 307 GLY D C 1
ATOM 10025 O O . GLY D 1 311 ? 6.709 -33.883 -6.402 1.00 38.26 307 GLY D O 1
ATOM 10026 N N . LYS D 1 312 ? 6.217 -35.408 -4.834 1.00 38.37 308 LYS D N 1
ATOM 10027 C CA . LYS D 1 312 ? 5.483 -36.308 -5.735 1.00 39.88 308 LYS D CA 1
ATOM 10028 C C . LYS D 1 312 ? 3.986 -36.422 -5.388 1.00 39.79 308 LYS D C 1
ATOM 10029 O O . LYS D 1 312 ? 3.635 -36.606 -4.235 1.00 38.89 308 LYS D O 1
ATOM 10035 N N . ASN D 1 313 ? 3.120 -36.335 -6.395 1.00 41.12 309 ASN D N 1
ATOM 10036 C CA . ASN D 1 313 ? 1.669 -36.560 -6.224 1.00 41.79 309 ASN D CA 1
ATOM 10037 C C . ASN D 1 313 ? 1.366 -37.963 -5.735 1.00 42.14 309 ASN D C 1
ATOM 10038 O O . ASN D 1 313 ? 0.391 -38.190 -5.018 1.00 41.97 309 ASN D O 1
ATOM 10043 N N . GLU D 1 314 ? 2.214 -38.898 -6.150 1.00 42.79 310 GLU D N 1
ATOM 10044 C CA . GLU D 1 314 ? 2.106 -40.302 -5.785 1.00 43.42 310 GLU D CA 1
ATOM 10045 C C . GLU D 1 314 ? 2.071 -40.509 -4.258 1.00 41.87 310 GLU D C 1
ATOM 10046 O O . GLU D 1 314 ? 1.509 -41.503 -3.790 1.00 41.98 310 GLU D O 1
ATOM 10052 N N . ASN D 1 315 ? 2.677 -39.580 -3.503 1.00 39.74 311 ASN D N 1
ATOM 10053 C CA . ASN D 1 315 ? 2.809 -39.694 -2.047 1.00 38.17 311 ASN D CA 1
ATOM 10054 C C . ASN D 1 315 ? 1.859 -38.781 -1.258 1.00 36.74 311 ASN D C 1
ATOM 10055 O O . ASN D 1 315 ? 2.103 -38.527 -0.073 1.00 35.93 311 ASN D O 1
ATOM 10060 N N . ILE D 1 316 ? 0.783 -38.292 -1.879 1.00 36.20 312 ILE D N 1
ATOM 10061 C CA . ILE D 1 316 ? -0.124 -37.365 -1.180 1.00 34.96 312 ILE D CA 1
ATOM 10062 C C . ILE D 1 316 ? -0.722 -38.000 0.084 1.00 34.42 312 ILE D C 1
ATOM 10063 O O . ILE D 1 316 ? -0.760 -37.376 1.159 1.00 33.61 312 ILE D O 1
ATOM 10068 N N . VAL D 1 317 ? -1.171 -39.243 -0.050 1.00 35.02 313 VAL D N 1
ATOM 10069 C CA . VAL D 1 317 ? -1.780 -39.986 1.056 1.00 34.46 313 VAL D CA 1
ATOM 10070 C C . VAL D 1 317 ? -0.793 -40.210 2.207 1.00 33.47 313 VAL D C 1
ATOM 10071 O O . VAL D 1 317 ? -1.107 -39.901 3.352 1.00 32.98 313 VAL D O 1
ATOM 10075 N N . VAL D 1 318 ? 0.404 -40.712 1.907 1.00 33.39 314 VAL D N 1
ATOM 10076 C CA . VAL D 1 318 ? 1.400 -40.972 2.955 1.00 32.47 314 VAL D CA 1
ATOM 10077 C C . VAL D 1 318 ? 1.876 -39.667 3.624 1.00 31.04 314 VAL D C 1
ATOM 10078 O O . VAL D 1 318 ? 2.225 -39.669 4.810 1.00 30.38 314 VAL D O 1
ATOM 10082 N N . ALA D 1 319 ? 1.859 -38.560 2.875 1.00 30.17 315 ALA D N 1
ATOM 10083 C CA . ALA D 1 319 ? 2.171 -37.239 3.434 1.00 28.57 315 ALA D CA 1
ATOM 10084 C C . ALA D 1 319 ? 1.029 -36.720 4.309 1.00 27.65 315 ALA D C 1
ATOM 10085 O O . ALA D 1 319 ? 1.259 -36.184 5.388 1.00 26.07 315 ALA D O 1
ATOM 10087 N N . GLN D 1 320 ? -0.206 -36.867 3.850 1.00 28.02 316 GLN D N 1
ATOM 10088 C CA . GLN D 1 320 ? -1.332 -36.415 4.657 1.00 27.58 316 GLN D CA 1
ATOM 10089 C C . GLN D 1 320 ? -1.448 -37.224 5.946 1.00 27.72 316 GLN D C 1
ATOM 10090 O O . GLN D 1 320 ? -1.778 -36.664 7.000 1.00 27.47 316 GLN D O 1
ATOM 10096 N N . LYS D 1 321 ? -1.137 -38.521 5.882 1.00 28.21 317 LYS D N 1
ATOM 10097 C CA . LYS D 1 321 ? -1.145 -39.360 7.087 1.00 28.30 317 LYS D CA 1
ATOM 10098 C C . LYS D 1 321 ? -0.129 -38.889 8.135 1.00 27.43 317 LYS D C 1
ATOM 10099 O O . LYS D 1 321 ? -0.437 -38.815 9.333 1.00 26.17 317 LYS D O 1
ATOM 10101 N N . ALA D 1 322 ? 1.079 -38.554 7.681 1.00 27.59 318 ALA D N 1
ATOM 10102 C CA . ALA D 1 322 ? 2.134 -38.125 8.601 1.00 27.20 318 ALA D CA 1
ATOM 10103 C C . ALA D 1 322 ? 1.799 -36.754 9.193 1.00 26.25 318 ALA D C 1
ATOM 10104 O O . ALA D 1 322 ? 2.103 -36.493 10.353 1.00 26.47 318 ALA D O 1
ATOM 10106 N N . PHE D 1 323 ? 1.152 -35.895 8.411 1.00 25.81 319 PHE D N 1
ATOM 10107 C CA . PHE D 1 323 ? 0.680 -34.600 8.922 1.00 25.20 319 PHE D CA 1
ATOM 10108 C C . PHE D 1 323 ? -0.486 -34.779 9.922 1.00 25.58 319 PHE D C 1
ATOM 10109 O O . PHE D 1 323 ? -0.466 -34.169 10.988 1.00 24.87 319 PHE D O 1
ATOM 10117 N N . CYS D 1 324 ? -1.472 -35.622 9.595 1.00 26.40 320 CYS D N 1
ATOM 10118 C CA . CYS D 1 324 ? -2.588 -35.923 10.519 1.00 27.33 320 CYS D CA 1
ATOM 10119 C C . CYS D 1 324 ? -2.123 -36.433 11.895 1.00 26.66 320 CYS D C 1
ATOM 10120 O O . CYS D 1 324 ? -2.688 -36.080 12.926 1.00 26.22 320 CYS D O 1
ATOM 10123 N N . HIS D 1 325 ? -1.100 -37.271 11.906 1.00 26.99 321 HIS D N 1
ATOM 10124 C CA . HIS D 1 325 ? -0.606 -37.834 13.165 1.00 26.82 321 HIS D CA 1
ATOM 10125 C C . HIS D 1 325 ? -0.018 -36.724 14.034 1.00 25.82 321 HIS D C 1
ATOM 10126 O O . HIS D 1 325 ? -0.321 -36.640 15.215 1.00 25.16 321 HIS D O 1
ATOM 10133 N N . ARG D 1 326 ? 0.794 -35.853 13.443 1.00 25.38 322 ARG D N 1
ATOM 10134 C CA . ARG D 1 326 ? 1.355 -34.716 14.190 1.00 24.55 322 ARG D CA 1
ATOM 10135 C C . ARG D 1 326 ? 0.268 -33.702 14.613 1.00 24.20 322 ARG D C 1
ATOM 10136 O O . ARG D 1 326 ? 0.290 -33.204 15.733 1.00 24.07 322 ARG D O 1
ATOM 10144 N N . ALA D 1 327 ? -0.683 -33.404 13.736 1.00 24.02 323 ALA D N 1
ATOM 10145 C CA . ALA D 1 327 ? -1.806 -32.544 14.117 1.00 24.02 323 ALA D CA 1
ATOM 10146 C C . ALA D 1 327 ? -2.519 -33.104 15.362 1.00 24.19 323 ALA D C 1
ATOM 10147 O O . ALA D 1 327 ? -2.820 -32.374 16.312 1.00 23.31 323 ALA D O 1
ATOM 10149 N N . ARG D 1 328 ? -2.746 -34.412 15.369 1.00 24.85 324 ARG D N 1
ATOM 10150 C CA . ARG D 1 328 ? -3.436 -35.049 16.481 1.00 25.55 324 ARG D CA 1
ATOM 10151 C C . ARG D 1 328 ? -2.572 -35.081 17.746 1.00 24.85 324 ARG D C 1
ATOM 10152 O O . ARG D 1 328 ? -3.050 -34.793 18.836 1.00 24.96 324 ARG D O 1
ATOM 10160 N N . MET D 1 329 ? -1.290 -35.405 17.604 1.00 24.20 325 MET D N 1
ATOM 10161 C CA . MET D 1 329 ? -0.394 -35.382 18.757 1.00 23.48 325 MET D CA 1
ATOM 10162 C C . MET D 1 329 ? -0.403 -33.999 19.388 1.00 21.97 325 MET D C 1
ATOM 10163 O O . MET D 1 329 ? -0.466 -33.877 20.604 1.00 22.21 325 MET D O 1
ATOM 10168 N N . ASN D 1 330 ? -0.387 -32.956 18.577 1.00 20.89 326 ASN D N 1
ATOM 10169 C CA . ASN D 1 330 ? -0.395 -31.592 19.126 1.00 20.39 326 ASN D CA 1
ATOM 10170 C C . ASN D 1 330 ? -1.778 -31.134 19.677 1.00 20.92 326 ASN D C 1
ATOM 10171 O O . ASN D 1 330 ? -1.848 -30.369 20.627 1.00 20.14 326 ASN D O 1
ATOM 10176 N N . HIS D 1 331 ? -2.865 -31.650 19.108 1.00 22.07 327 HIS D N 1
ATOM 10177 C CA . HIS D 1 331 ? -4.196 -31.468 19.679 1.00 23.08 327 HIS D CA 1
ATOM 10178 C C . HIS D 1 331 ? -4.221 -32.028 21.112 1.00 23.54 327 HIS D C 1
ATOM 10179 O O . HIS D 1 331 ? -4.670 -31.348 22.057 1.00 23.48 327 HIS D O 1
ATOM 10186 N N . LEU D 1 332 ? -3.689 -33.239 21.280 1.00 23.35 328 LEU D N 1
ATOM 10187 C CA . LEU D 1 332 ? -3.632 -33.861 22.605 1.00 23.90 328 LEU D CA 1
ATOM 10188 C C . LEU D 1 332 ? -2.759 -33.049 23.562 1.00 23.25 328 LEU D C 1
ATOM 10189 O O . LEU D 1 332 ? -3.093 -32.927 24.735 1.00 22.76 328 LEU D O 1
ATOM 10194 N N . ALA D 1 333 ? -1.651 -32.506 23.046 1.00 22.54 329 ALA D N 1
ATOM 10195 C CA . ALA D 1 333 ? -0.774 -31.629 23.817 1.00 22.52 329 ALA D CA 1
ATOM 10196 C C . ALA D 1 333 ? -1.498 -30.364 24.271 1.00 22.62 329 ALA D C 1
ATOM 10197 O O . ALA D 1 333 ? -1.331 -29.937 25.412 1.00 23.06 329 ALA D O 1
ATOM 10199 N N . ALA D 1 334 ? -2.288 -29.765 23.379 1.00 22.88 330 ALA D N 1
ATOM 10200 C CA . ALA D 1 334 ? -3.083 -28.578 23.713 1.00 23.09 330 ALA D CA 1
ATOM 10201 C C . ALA D 1 334 ? -4.052 -28.875 24.856 1.00 24.05 330 ALA D C 1
ATOM 10202 O O . ALA D 1 334 ? -4.398 -27.991 25.633 1.00 24.12 330 ALA D O 1
ATOM 10204 N N . LEU D 1 335 ? -4.458 -30.132 24.968 1.00 25.46 331 LEU D N 1
ATOM 10205 C CA . LEU D 1 335 ? -5.352 -30.580 26.046 1.00 26.74 331 LEU D CA 1
ATOM 10206 C C . LEU D 1 335 ? -4.634 -31.112 27.293 1.00 27.29 331 LEU D C 1
ATOM 10207 O O . LEU D 1 335 ? -5.298 -31.502 28.251 1.00 27.69 331 LEU D O 1
ATOM 10212 N N . GLY D 1 336 ? -3.295 -31.096 27.297 1.00 27.14 332 GLY D N 1
ATOM 10213 C CA . GLY D 1 336 ? -2.499 -31.749 28.347 1.00 27.99 332 GLY D CA 1
ATOM 10214 C C . GLY D 1 336 ? -2.663 -33.266 28.439 1.00 29.33 332 GLY D C 1
ATOM 10215 O O . GLY D 1 336 ? -2.514 -33.844 29.521 1.00 30.07 332 GLY D O 1
ATOM 10216 N N . GLN D 1 337 ? -2.960 -33.909 27.310 1.00 29.77 333 GLN D N 1
ATOM 10217 C CA . GLN D 1 337 ? -3.276 -35.351 27.261 1.00 31.38 333 GLN D CA 1
ATOM 10218 C C . GLN D 1 337 ? -2.288 -36.189 26.451 1.00 31.04 333 GLN D C 1
ATOM 10219 O O . GLN D 1 337 ? -2.515 -37.374 26.245 1.00 31.64 333 GLN D O 1
ATOM 10225 N N . TRP D 1 338 ? -1.198 -35.594 25.986 1.00 30.63 334 TRP D N 1
ATOM 10226 C CA . TRP D 1 338 ? -0.187 -36.361 25.253 1.00 31.03 334 TRP D CA 1
ATOM 10227 C C . TRP D 1 338 ? 0.635 -37.275 26.160 1.00 31.91 334 TRP D C 1
ATOM 10228 O O . TRP D 1 338 ? 0.947 -36.928 27.287 1.00 31.73 334 TRP D O 1
ATOM 10239 N N . THR D 1 339 ? 0.967 -38.445 25.629 1.00 33.33 335 THR D N 1
ATOM 10240 C CA . THR D 1 339 ? 1.945 -39.351 26.217 1.00 34.94 335 THR D CA 1
ATOM 10241 C C . THR D 1 339 ? 2.794 -39.958 25.098 1.00 36.05 335 THR D C 1
ATOM 10242 O O . THR D 1 339 ? 2.393 -39.976 23.938 1.00 35.33 335 THR D O 1
ATOM 10246 N N . LYS D 1 340 ? 3.970 -40.451 25.466 1.00 38.19 336 LYS D N 1
ATOM 10247 C CA . LYS D 1 340 ? 4.895 -41.083 24.527 1.00 39.78 336 LYS D CA 1
ATOM 10248 C C . LYS D 1 340 ? 4.201 -42.262 23.841 1.00 41.05 336 LYS D C 1
ATOM 10249 O O . LYS D 1 340 ? 4.381 -42.483 22.645 1.00 41.02 336 LYS D O 1
ATOM 10255 N N . ASP D 1 341 ? 3.384 -42.990 24.597 1.00 42.82 337 ASP D N 1
ATOM 10256 C CA . ASP D 1 341 ? 2.676 -44.168 24.077 1.00 44.62 337 ASP D CA 1
ATOM 10257 C C . ASP D 1 341 ? 1.726 -43.854 22.922 1.00 44.85 337 ASP D C 1
ATOM 10258 O O . ASP D 1 341 ? 1.458 -44.715 22.094 1.00 45.47 337 ASP D O 1
ATOM 10260 N N . GLN D 1 342 ? 1.226 -42.629 22.855 1.00 45.05 338 GLN D N 1
ATOM 10261 C CA . GLN D 1 342 ? 0.284 -42.251 21.790 1.00 45.67 338 GLN D CA 1
ATOM 10262 C C . GLN D 1 342 ? 0.952 -41.972 20.443 1.00 46.05 338 GLN D C 1
ATOM 10263 O O . GLN D 1 342 ? 0.268 -41.906 19.426 1.00 45.58 338 GLN D O 1
ATOM 10269 N N . GLU D 1 343 ? 2.276 -41.812 20.434 1.00 47.30 339 GLU D N 1
ATOM 10270 C CA . GLU D 1 343 ? 3.019 -41.731 19.173 1.00 48.36 339 GLU D CA 1
ATOM 10271 C C . GLU D 1 343 ? 2.911 -43.030 18.351 1.00 50.69 339 GLU D C 1
ATOM 10272 O O . GLU D 1 343 ? 3.101 -43.001 17.133 1.00 50.94 339 GLU D O 1
ATOM 10278 N N . LYS D 1 344 ? 2.602 -44.152 19.008 1.00 39.14 340 LYS D N 1
ATOM 10279 C CA . LYS D 1 344 ? 2.462 -45.460 18.328 1.00 40.23 340 LYS D CA 1
ATOM 10280 C C . LYS D 1 344 ? 1.198 -45.545 17.455 1.00 41.14 340 LYS D C 1
ATOM 10281 O O . LYS D 1 344 ? 0.074 -45.729 17.948 1.00 41.99 340 LYS D O 1
#

Organism: Bartonella henselae (NCBI:txid38323)

Secondary structure (DSSP, 8-state):
-HHHHHHHHHHHHHH-TT-EEEEE---HHHHHHHHHHTT----HHHHHHHHHHHHT-HHHHHHTEEEEEE-HHHHTPBPTTSSBHHHHHHHTTPEEEEE----EEE-TTSTT-EEE---TTHHHHHHHHHHTT--EEEEEEEE---SSS-S-HHHHHHHHHHHHHHHHHHHHHT-EEEEEEEE-SSSS-----HHHHHHHHHHHHHHHHHHHHHTT--GGG-EE-PPPS---TTS----HHHHHHHHHHHHHHHS-TTS-EEEE--TT--HHHHHHHHHHHTTS---SSEEEEEESHHHHHHHHHHHTT-GGGHHHHHHHHHHHHHHHHHHHTT---GGG-/-HHHHHHHHHHHHH-TT-EEEEE---HHHHHHHHHHTT----HHHHHHHHHHHHT-HHHHHHTEEEEEE-HHHHTPBPTTSSBHHHHHHHTTPEEEEE---EEEEPTTSTT-EEEE--TTHHHHHHHHHHTT--EEEEEEEE---SSS-S-HHHHHHHHHHHHHHHHHHHHTTPEEEEEEEE-SSSS-----HHHHHHHHHHHHHHHHHHHHHTT--GGG-EE-PPPS---GGG----HHHHHHHHHHHHHHHS-TTS-EEEE--TT--HHHHHHHHHHHTTSS--SSEEEEEESHHHHHHHHHHHTT-GGGHHHHHHHHHHHHHHHHHHHTT---GGG-/-HHHHHHHHHHHHH-TT-EEEE----HHHHHHHHHHTT----HHHHHHHHHHHHT-HHHHHHTEEEEEE-HHHHTPBPTTSSBHHHHHHHTTPEEEEE---EEEEPTTSTT-EEEE--TTHHHHHHHHHHTT--EEEEEEEE---SSS-S-HHHHHHHHHHHHHHHHHHHHHT-EEEEEEEE-SSSS-----HHHHHHHHHHHHHHHHHHHHHTT--GGG-EE-PPPS---TTS----HHHHHHHHHHHHHHHS-TT--EEEE--TT--HHHHHHHHHHHHTS---SSEEEEEESHHHHHHHHHHHTT-GGGHHHHHHHHHHHHHHHHHHHTT---GGGG-/-HHHHHHHHHHHHT-TT-EEEEE---HHHHHHHHHHTT----HHHHHHHHHHHHT-HHHHHHTEEEEEE-HHHHTPBPTTSSBHHHHHHHTTPEEEEE----EEEETTEEEEEEE---TTHHHHHHHHHHTT--EEEEEEEE---SSSPSPHHHHHHHHHHHHHHHHHHHHHTPEEEEEEEE-SSSS-----HHHHHHHHHHHHHHHHHHHHHTT--GGG-EE-PPPS---TTS----HHHHHHHHHHHHHHHS-TT--EEEE--TT--HHHHHHHHHHHTTSS--SSEEEEEESHHHHHHHHHHHTT-GGGHHHHHHHHHHHHHHHHHHHTT---GGGG-

Radius of gyration: 34.5 Å; Cα contacts (8 Å, |Δi|>4): 3021; chains: 4; bounding box: 86×93×102 Å

Foldseek 3Di:
DVLLVLLLVLLCLQQPDLAHEAELAQDQVRVCVLLVVLPHHRDLVLSLVQLLLQLQLLLLLQQHHQEYEYEPSLLQDDHPVGHRSQVSSVVSNHAYAYEFWPDWADDPPQPPATAIHGLVPVLVVLLVSVVSRHAAYEYEHEFEDDAPPGDDPVRLLRNLLVLLSNQLSNSVSRHAYERHYEYALEDPHNQAALVRLLVVVLSNLQSSVVNNVVSVHQLSSYEYEYAFSAGHPVNHDDDLLRSLVSRLVSCVNRPDLSNAYYAYECNPPELVSSLSNLLSNLVPDDDSHQGAHHYHCSLQSQLSSQPSSDPVRSVVSSVSNSLSSVSRSCSSNSRHDPVSD/DLLVLLLVLLCLQQPDLAHEAELADDQVRVCVLCVVLPHHRDPVLSLVLLLLQLQLQLLLQRHHQEYEYHPSLLQDAHPVRHRSQVSSVVSNHAYAYEQWPDWDDDPPQPPATAIHGLPCVLVVLLVSVVSGHQAYEYAHEFEDDAPPGDDPVRLLRNLLVLLSNQLSQSVNRHAYAYHYEYALEDPHHQFALVRLLVVVLSNLQSNVVNNVVSPHQLSRYEYAYAFSAGHPVHGDDDLLRSLVSRLVSCVNRRDLSRAEYAYECRPPELVSSLSNLLNNLPPDDDSHQYAHHYHCSLQSQLSNQPSSDPVSSVVSSVSNSLSSVSRSCSSNSRHDPVSD/DLLVLLLVLLCLAQPDLAHEAELAQDQVRVCVLLVVLPHHRDLVLSLVQLLLQLQLLLLLLQHHQEYEYEPSLLQDAHPVGHRSVVSSVVSNHAYAYEQWPDWDDDPPQPPATAIHGLVCVLVVLLVSVVSRHQAYEYAHEFEDDAPPGDDLVSLLRNLLVLLSNQLSCSVNSHAYERHYEHALEPPHNQFFLVRLLVVVLSNLQSNVVNNVVSPHQLSSYEYEYAQSAGHPVHHDDDLLRSLVSRLVSCVNRPDLSHAEYAYECRPPELVSSLSSLLSNLVPDDDSYQYAHHYHCSLQVQLSSQPSSDPVSSVVSSVSSSLSSVSRSCSSNSNHDPVSND/DLLVLLLVLLQLQQPDLAHEAELAQDQVRVCVLCVVLPHHSDLVLSLVQVLLQLQLQLLLQRHHQEYEHHPSLLQDDHPVRHRSQVSSVVSNHAYAYEQWPDWADDPPQPPATAIHGLPCLLVVLLVSVVSRHAAYEYEHEFEDDAPPGDDPVRLLRNLLVQLSNQLSNSVSSHAYAREYEHALEPPHHQAALVRLLVVVLSSLQNNVVNNVVSVHQLSSYEYEYAFRAGHPVNGDDDLLRSLVSRLVSCVNRRDLSRAYYAYECRPPALVSSLSSLLSNLVPDDDSHQYAHNYHCSQQSQLSSQCSSDPVRSPVSSVSNSLSSVSRSCSSNSRHDPVSND

CATH classification: 3.20.20.70

B-factor: mean 26.95, std 10.56, range [2.0, 84.43]

Solvent-accessible surface area: 47201 Å² total; per-residue (Å²): 75,77,138,64,115,108,7,50,84,20,0,90,78,0,3,17,85,12,38,0,0,0,7,0,8,17,36,69,86,51,1,14,65,70,0,74,93,54,70,12,71,48,67,104,88,37,21,46,14,0,2,23,2,0,3,58,4,110,70,3,0,84,58,0,0,2,0,0,0,0,46,45,34,0,1,117,15,136,4,83,111,47,66,57,0,3,47,23,0,114,89,1,56,3,30,3,0,0,25,4,16,74,27,41,72,88,10,3,45,6,98,148,6,34,3,1,11,0,16,28,25,0,55,110,75,0,152,57,7,56,108,51,5,0,60,0,0,9,0,75,0,20,4,14,6,33,86,86,103,21,19,28,78,13,4,7,20,21,2,1,23,9,0,3,27,0,0,8,7,0,25,96,33,22,0,0,0,0,0,6,1,3,4,23,10,42,10,137,49,91,142,12,62,10,80,56,2,27,84,8,1,49,64,2,1,28,10,2,10,47,20,0,24,67,5,127,12,36,11,18,0,0,0,0,6,0,9,1,0,4,2,0,99,81,35,69,152,6,56,54,128,56,0,2,48,68,0,10,77,1,1,71,14,14,1,17,3,8,0,16,0,0,0,0,10,3,3,16,12,82,36,63,47,0,0,11,0,0,7,24,0,40,76,90,52,106,43,30,10,113,5,2,0,1,0,15,69,0,1,8,53,40,0,11,60,29,4,52,31,40,115,96,43,56,77,78,0,33,61,29,0,36,71,24,0,115,0,0,37,17,0,13,76,28,107,34,70,143,127,69,142,109,71,75,49,120,3,53,89,30,0,100,79,0,3,18,80,10,45,0,0,0,5,0,8,17,37,67,86,53,2,16,64,66,0,71,93,39,73,18,132,43,51,101,86,33,22,46,16,1,1,23,3,0,3,54,2,144,95,1,0,79,52,0,0,2,0,0,0,0,45,44,38,0,0,113,18,121,5,81,113,43,67,59,0,3,50,31,0,109,105,16,53,4,28,3,0,0,23,4,17,73,24,42,73,86,10,4,45,6,92,146,5,33,3,2,12,0,16,32,27,0,53,108,68,0,57,62,10,72,114,59,6,0,70,0,0,7,0,76,0,16,5,15,4,34,83,80,100,28,17,30,125,15,3,6,24,18,2,1,23,9,0,3,24,0,0,9,6,0,15,84,28,6,0,0,0,0,0,5,1,3,3,20,11,44,9,136,55,89,144,10,57,13,78,54,2,24,88,7,1,48,31,1,1,22,5,2,12,41,16,0,35,74,4,132,11,34,12,24,0,0,0,0,10,0,9,1,0,3,1,0,100,81,36,72,162,7,53,51,126,56,0,2,107,58,0,9,68,1,2,70,10,14,1,17,3,8,0,21,0,0,0,0,11,4,4,18,12,80,38,70,43,0,0,12,0,0,8,31,0,41,77,89,50,108,42,33,8,111,5,2,0,0,0,14,72,0,1,8,29,31,0,11,147,32,3,26,24,102,110,150,31,63,96,77,0,34,137,24,0,22,64,16,0,98,0,0,35,19,0,13,78,25,105,33,65,120,135,73,65,113,141,81,107,99,8,57,80,19,0,96,79,0,2,17,85,10,43,0,0,0,6,0,8,18,38,71,86,53,3,16,67,68,0,70,94,45,72,20,132,44,50,104,82,34,24,46,12,1,1,22,1,0,0,50,4,88,137,3,0,89,57,0,0,2,0,0,0,0,46,42,36,0,1,117,14,133,6,82,108,44,68,58,0,3,48,20,0,116,106,5,53,3,27,4,0,0,23,4,17,71,24,40,76,86,10,3,43,5,103,152,6,32,2,2,11,0,17,32,27,0,49,113,66,0,149,59,9,56,107,50,3,0,56,0,0,8,0,77,0,18,5,16,8,34,83,87,99,26,17,30,132,16,2,6,27,20,2,1,23,8,1,4,24,0,0,8,6,0,24,94,31,14,0,0,0,0,0,6,1,4,4,26,10,43,10,134,37,94,142,11,58,14,80,55,3,21,86,7,0,46,33,1,1,23,3,2,11,40,18,0,30,78,4,131,10,38,11,20,0,0,0,0,9,0,7,2,0,4,3,0,102,81,32,68,152,8,64,68,67,56,0,1,110,58,0,10,75,0,0,66,13,14,2,18,5,8,0,19,0,0,0,0,10,4,4,15,11,82,35,60,47,0,0,9,1,0,6,25,0,43,72,89,53,103,43,34,9,111,6,2,0,1,0,14,70,0,3,8,47,41,1,13,160,30,3,28,29,94,105,149,34,58,118,82,0,32,60,26,0,22,58,16,0,118,0,0,39,22,0,12,77,23,104,31,65,127,117,61,42,131,107,76,78,49,130,3,58,87,31,0,93,78,0,4,18,82,10,45,0,0,0,5,0,7,17,35,72,87,51,1,16,66,68,0,71,90,55,70,18,130,43,49,102,85,34,19,47,19,0,2,21,3,0,4,55,3,66,65,3,0,102,64,0,0,3,0,0,0,0,46,42,34,0,3,113,16,125,5,86,109,48,60,58,0,9,65,31,0,102,110,18,54,3,25,0,0,0,25,5,17,73,24,43,74,86,10,3,44,4,102,137,6,31,3,1,13,0,18,28,27,0,51,108,69,0,56,61,9,78,114,67,9,0,57,0,0,7,0,79,0,17,5,15,7,32,85,81,98,19,17,31,71,12,3,10,33,21,1,2,26,9,0,3,24,0,0,9,5,0,15,86,30,6,0,0,0,0,0,5,2,4,4,23,10,38,11,128,49,82,138,11,58,12,83,58,3,27,83,8,1,42,59,2,1,27,9,2,10,44,17,0,28,67,4,133,11,37,11,21,0,0,0,0,9,0,8,2,0,5,1,0,89,90,37,74,157,8,52,51,125,61,0,1,70,64,0,12,75,1,0,70,12,15,2,17,4,9,0,18,0,0,0,0,10,4,4,13,12,82,36,61,44,0,0,9,0,0,6,27,0,40,74,91,53,104,43,34,12,112,5,2,0,1,0,14,71,0,2,8,49,38,0,11,158,28,5,31,26,105,108,150,36,65,119,81,0,33,60,28,0,33,60,16,0,117,0,0,40,20,0,14,81,25,99,37,70,131,83,59,35,129

Nearest PDB structures (foldseek):
  3mmt-assembly1_D  TM=1.003E+00  e=2.915E-68  Bartonella henselae
  1ado-assembly1_D  TM=9.726E-01  e=3.063E-45  Oryctolagus cuniculus
  1fdj-assembly1_A  TM=9.711E-01  e=4.106E-44  Oryctolagus cuniculus
  6xmm-assembly1_B-2  TM=9.767E-01  e=3.091E-43  Homo sapiens
  1ald-assembly1_A  TM=9.753E-01  e=1.234E-42  Homo sapiens